Protein AF-0000000085181419 (afdb_homodimer)

Nearest PDB structures (foldseek):
  1t3i-assembly1_B  TM=8.634E-01  e=1.320E-25  Synechocystis sp.
  3cai-assembly1_B  TM=8.860E-01  e=4.233E-24  Mycobacterium tuberculosis H37Rv
  1ecx-assembly1_B  TM=8.761E-01  e=6.101E-22  Thermotoga maritima
  1ecx-assembly1_A  TM=8.698E-01  e=3.261E-21  Thermotoga maritima
  2bkw-assembly1_A-2  TM=7.374E-01  e=8.857E-13  Saccharomyces cerevisiae S288C

Sequence (838 aa):
MIADKPGLMEEVRARFAHVEACPFEGPRIFFENAGGALRLKSVIETSATYAGYPDNQGRDNPAAAALMAAIAKGKADMALFFNAAGGRVFVGESGTEVLFRLVRTAALGAETGGVMLGSTLEHPASASAMARWAAVTGRPHIRVAHDDATGTVGLAAYRPHLTADLRVATIVHTSPVTGMSVDVAGIAAAIREVAPDCFIIVDGIQHASHGAVDTGAVLADGYAVSPYKVFARHGYGVGWASDRLTALVKEQIVGGPADAWELGTRDAGSYATFSDVVAYLDWLGGHFTTSGERRSRIEAAGKAIAGHEARLMTAMIHGTGNLAGLVALPGVTLIGGDAVEGREGVVSLRLANMASGDLVRFLAERGIRVHIRRNDHYCGNILGPLGYEDCIRVSVSHYNTEAEVAAFLTAMREATGAPMIADKPGLMEEVRARFAHVEACPFEGPRIFFENAGGALRLKSVIETSATYAGYPDNQGRDNPAAAALMAAIAKGKADMALFFNAAGGRVFVGESGTEVLFRLVRTAALGAETGGVMLGSTLEHPASASAMARWAAVTGRPHIRVAHDDATGTVGLAAYRPHLTADLRVATIVHTSPVTGMSVDVAGIAAAIREVAPDCFIIVDGIQHASHGAVDTGAVLADGYAVSPYKVFARHGYGVGWASDRLTALVKEQIVGGPADAWELGTRDAGSYATFSDVVAYLDWLGGHFTTSGERRSRIEAAGKAIAGHEARLMTAMIHGTGNLAGLVALPGVTLIGGDAVEGREGVVSLRLANMASGDLVRFLAERGIRVHIRRNDHYCGNILGPLGYEDCIRVSVSHYNTEAEVAAFLTAMREATGAP

Radius of gyration: 27.85 Å; Cα contacts (8 Å, |Δi|>4): 1918; chains: 2; bounding box: 58×74×73 Å

Solvent-accessible surface area (backbone atoms only — not comparable to full-atom values): 41249 Å² total; per-residue (Å²): 90,51,82,73,40,88,64,43,50,60,56,54,41,69,43,36,40,62,61,61,33,41,98,66,76,40,68,35,47,78,21,42,29,80,77,18,16,57,11,32,46,63,24,21,54,44,38,25,57,43,29,48,56,36,70,47,68,87,46,97,46,64,54,13,47,51,42,42,50,35,35,52,49,14,49,52,38,49,30,49,54,34,47,47,94,60,48,44,69,42,62,42,40,11,30,32,39,35,38,32,53,52,45,45,33,44,55,74,52,36,71,86,67,50,32,32,40,39,39,46,62,38,50,35,48,56,47,22,31,48,52,52,41,20,59,76,69,70,26,55,70,47,60,36,68,47,39,69,68,59,31,33,53,54,57,79,61,45,54,88,73,64,44,64,47,39,32,37,33,48,44,46,33,24,32,82,63,33,8,21,41,33,62,48,37,62,42,37,52,56,44,42,74,49,14,69,80,35,39,33,35,33,44,30,42,61,37,53,58,44,28,63,50,45,44,64,73,34,62,45,31,25,40,22,29,28,35,24,39,45,31,24,38,64,47,32,9,40,31,39,32,25,57,74,60,39,70,37,74,59,81,42,54,58,80,47,70,76,71,47,74,53,55,58,79,79,34,43,36,64,26,43,25,49,34,44,40,48,51,49,33,32,55,54,1,52,78,68,43,87,64,88,46,58,60,59,13,32,44,34,23,14,51,35,34,34,52,40,29,43,51,45,46,40,31,47,42,67,21,50,93,94,41,66,8,48,73,71,39,70,55,44,43,58,46,23,45,83,67,52,80,59,34,57,33,34,47,18,34,43,46,72,91,43,58,51,72,56,49,46,49,56,36,42,75,71,30,34,42,56,40,76,46,49,50,42,54,76,38,24,70,63,29,45,85,70,71,35,66,56,29,32,36,41,12,54,52,71,75,60,52,66,68,58,44,49,53,50,43,51,52,50,38,59,73,57,64,55,132,91,51,81,74,40,87,63,42,50,60,55,54,41,69,44,36,39,62,61,62,32,42,98,69,76,38,68,36,46,75,21,42,28,81,78,18,17,56,11,30,46,62,26,22,53,44,38,25,57,44,31,48,56,35,70,46,69,89,46,97,46,62,54,14,48,52,42,44,50,36,34,53,49,15,49,53,38,49,30,50,54,35,45,48,94,60,50,43,69,41,61,41,40,13,30,33,39,35,38,33,53,52,46,45,34,44,56,73,53,36,72,85,67,48,33,32,41,39,39,47,62,38,51,36,48,56,46,22,32,48,52,52,40,22,59,76,68,70,27,56,70,48,59,36,69,47,38,70,68,59,30,34,53,55,56,78,61,44,54,88,73,64,43,64,48,40,32,36,33,46,45,47,35,24,31,82,64,32,9,20,40,34,62,46,38,63,42,38,52,57,43,42,73,50,13,70,79,35,39,32,35,34,43,29,41,61,36,53,58,44,28,62,48,47,44,66,72,33,61,46,31,25,39,22,29,28,34,26,40,45,31,24,37,65,46,32,9,39,32,38,31,25,57,74,60,39,70,37,76,61,81,43,56,59,81,48,68,74,72,48,74,52,54,59,81,77,35,43,37,63,26,43,25,50,33,44,40,47,51,49,33,33,57,55,1,52,76,68,44,86,64,88,46,60,62,57,13,33,44,33,23,15,51,36,34,35,52,40,28,42,51,48,46,41,30,46,44,66,21,51,93,93,41,67,8,47,72,71,38,71,56,46,43,56,46,25,46,84,67,52,81,59,36,58,35,34,46,19,33,43,47,71,91,44,58,52,71,56,49,46,50,56,36,42,76,72,31,35,42,56,39,76,47,49,48,41,55,74,36,23,71,63,29,44,86,71,71,35,65,57,27,30,37,40,12,54,52,70,73,59,51,66,68,57,44,49,53,49,42,51,52,49,37,58,74,55,63,55,130

pLDDT: mean 96.62, std 3.31, range [68.44, 98.94]

InterPro domains:
  IPR000192 Aminotransferase class V domain [PF00266] (29-256)
  IPR000192 Aminotransferase class V domain [PF00266] (324-408)
  IPR015421 Pyridoxal phosphate-dependent transferase, major domain [G3DSA:3.40.640.10] (37-293)
  IPR015422 Pyridoxal phosphate-dependent transferase, small domain [G3DSA:3.90.1150.10] (29-411)
  IPR015424 Pyridoxal phosphate-dependent transferase [SSF53383] (10-415)

Structure (mmCIF, N/CA/C/O backbone):
data_AF-0000000085181419-model_v1
#
loop_
_entity.id
_entity.type
_entity.pdbx_description
1 polymer 'Aminotransferase class V-fold PLP-dependent enzyme'
#
loop_
_atom_site.group_PDB
_atom_site.id
_atom_site.type_symbol
_atom_site.label_atom_id
_atom_site.label_alt_id
_atom_site.label_comp_id
_atom_site.label_asym_id
_atom_site.label_entity_id
_atom_site.label_seq_id
_atom_site.pdbx_PDB_ins_code
_atom_site.Cartn_x
_atom_site.Cartn_y
_atom_site.Cartn_z
_atom_site.occupancy
_atom_site.B_iso_or_equiv
_atom_site.auth_seq_id
_atom_site.auth_comp_id
_atom_site.auth_asym_id
_atom_site.auth_atom_id
_atom_site.pdbx_PDB_model_num
ATOM 1 N N . MET A 1 1 ? -16.578 32.594 2.51 1 87.19 1 MET A N 1
ATOM 2 C CA . MET A 1 1 ? -16.141 31.469 3.328 1 87.19 1 MET A CA 1
ATOM 3 C C . MET A 1 1 ? -17.219 30.406 3.412 1 87.19 1 MET A C 1
ATOM 5 O O . MET A 1 1 ? -18.406 30.703 3.238 1 87.19 1 MET A O 1
ATOM 9 N N . ILE A 1 2 ? -16.797 29.219 3.664 1 94.06 2 ILE A N 1
ATOM 10 C CA . ILE A 1 2 ? -17.688 28.078 3.641 1 94.06 2 ILE A CA 1
ATOM 11 C C . ILE A 1 2 ? -18.859 28.312 4.586 1 94.06 2 ILE A C 1
ATOM 13 O O . ILE A 1 2 ? -20.031 28.141 4.203 1 94.06 2 ILE A O 1
ATOM 17 N N . ALA A 1 3 ? -18.578 28.859 5.715 1 90.62 3 ALA A N 1
ATOM 18 C CA . ALA A 1 3 ? -19.609 29.062 6.734 1 90.62 3 ALA A CA 1
ATOM 19 C C . ALA A 1 3 ? -20.484 30.25 6.402 1 90.62 3 ALA A C 1
ATOM 21 O O . ALA A 1 3 ? -21.578 30.422 6.973 1 90.62 3 ALA A O 1
ATOM 22 N N . ASP A 1 4 ? -20.109 31.141 5.523 1 92.19 4 ASP A N 1
ATOM 23 C CA . ASP A 1 4 ? -20.859 32.344 5.199 1 92.19 4 ASP A CA 1
ATOM 24 C C . ASP A 1 4 ? -21.891 32.094 4.102 1 92.19 4 ASP A C 1
ATOM 26 O O . ASP A 1 4 ? -22.781 32.906 3.875 1 92.1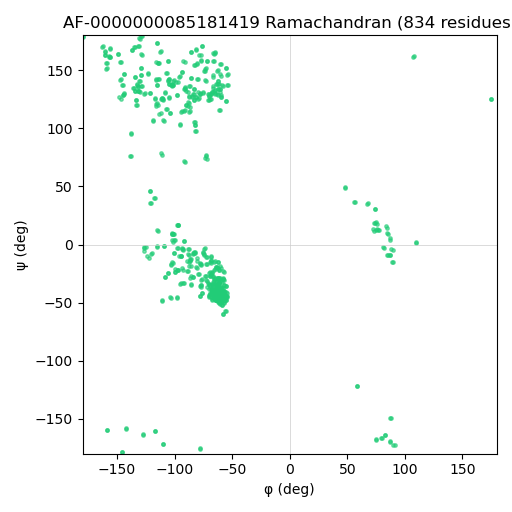9 4 ASP A O 1
ATOM 30 N N . LYS A 1 5 ? -21.703 31.016 3.387 1 94.38 5 LYS A N 1
ATOM 31 C CA . LYS A 1 5 ? -22.672 30.625 2.357 1 94.38 5 LYS A CA 1
ATOM 32 C C . LYS A 1 5 ? -23.797 29.781 2.943 1 94.38 5 LYS A C 1
ATOM 34 O O . LYS A 1 5 ? -23.547 28.703 3.469 1 94.38 5 LYS A O 1
ATOM 39 N N . PRO A 1 6 ? -25.031 30.359 2.818 1 94.62 6 PRO A N 1
ATOM 40 C CA . PRO A 1 6 ? -26.141 29.641 3.441 1 94.62 6 PRO A CA 1
ATOM 41 C C . PRO A 1 6 ? -26.266 28.203 2.951 1 94.62 6 PRO A C 1
ATOM 43 O O . PRO A 1 6 ? -26.344 27.953 1.744 1 94.62 6 PRO A O 1
ATOM 46 N N . GLY A 1 7 ? -26.234 27.266 3.873 1 97 7 GLY A N 1
ATOM 47 C CA . GLY A 1 7 ? -26.516 25.875 3.58 1 97 7 GLY A CA 1
ATOM 48 C C . GLY A 1 7 ? -25.266 25.094 3.178 1 97 7 GLY A C 1
ATOM 49 O O . GLY A 1 7 ? -25.297 23.859 3.16 1 97 7 GLY A O 1
ATOM 50 N N . LEU A 1 8 ? -24.219 25.797 2.857 1 98.12 8 LEU A N 1
ATOM 51 C CA . LEU A 1 8 ? -23.062 25.125 2.297 1 98.12 8 LEU A CA 1
ATOM 52 C C . LEU A 1 8 ? -22.391 24.234 3.34 1 98.12 8 LEU A C 1
ATOM 54 O O . LEU A 1 8 ? -21.922 23.141 3.02 1 98.12 8 LEU A O 1
ATOM 58 N N . MET A 1 9 ? -22.344 24.719 4.578 1 98.12 9 MET A N 1
ATOM 59 C CA . MET A 1 9 ? -21.734 23.906 5.625 1 98.12 9 MET A CA 1
ATOM 60 C C . MET A 1 9 ? -22.484 22.578 5.781 1 98.12 9 MET A C 1
ATOM 62 O O . MET A 1 9 ? -21.859 21.531 5.922 1 98.12 9 MET A O 1
ATOM 66 N N . GLU A 1 10 ? -23.766 22.609 5.75 1 97.75 10 GLU A N 1
ATOM 67 C CA . GLU A 1 10 ? -24.578 21.391 5.832 1 97.75 10 GLU A CA 1
ATOM 68 C C . GLU A 1 10 ? -24.297 20.469 4.656 1 97.75 10 GLU A C 1
ATOM 70 O O . GLU A 1 10 ? -24.219 19.25 4.828 1 97.75 10 GLU A O 1
ATOM 75 N N . GLU A 1 11 ? -24.203 21.031 3.516 1 98.44 11 GLU A N 1
ATOM 76 C CA . GLU A 1 11 ? -23.906 20.234 2.322 1 98.44 11 GLU A CA 1
ATOM 77 C C . GLU A 1 11 ? -22.516 19.594 2.418 1 98.44 11 GLU A C 1
ATOM 79 O O . GLU A 1 11 ? -22.344 18.438 2.029 1 98.44 11 GLU A O 1
ATOM 84 N N . VAL A 1 12 ? -21.516 20.375 2.873 1 98.69 12 VAL A N 1
ATOM 85 C CA . VAL A 1 12 ? -20.172 19.859 3.062 1 98.69 12 VAL A CA 1
ATOM 86 C C . VAL A 1 12 ? -20.188 18.688 4.047 1 98.69 12 VAL A C 1
ATOM 88 O O . VAL A 1 12 ? -19.703 17.594 3.74 1 98.69 12 VAL A O 1
ATOM 91 N N . ARG A 1 13 ? -20.781 18.891 5.211 1 98.38 13 ARG A N 1
ATOM 92 C CA . ARG A 1 13 ? -20.812 17.875 6.27 1 98.38 13 ARG A CA 1
ATOM 93 C C . ARG A 1 13 ? -21.547 16.625 5.801 1 98.38 13 ARG A C 1
ATOM 95 O O . ARG A 1 13 ? -21.188 15.508 6.188 1 98.38 13 ARG A O 1
ATOM 102 N N . ALA A 1 14 ? -22.531 16.781 4.945 1 98.38 14 ALA A N 1
ATOM 103 C CA . ALA A 1 14 ? -23.312 15.664 4.445 1 98.38 14 ALA A CA 1
ATOM 104 C C . ALA A 1 14 ? -22.484 14.766 3.533 1 98.38 14 ALA A C 1
ATOM 106 O O . ALA A 1 14 ? -22.891 13.633 3.242 1 98.38 14 ALA A O 1
ATOM 107 N N . ARG A 1 15 ? -21.375 15.227 3.072 1 98.31 15 ARG A N 1
ATOM 108 C CA . ARG A 1 15 ? -20.531 14.453 2.158 1 98.31 15 ARG A CA 1
ATOM 109 C C . ARG A 1 15 ? -19.578 13.555 2.926 1 98.31 15 ARG A C 1
ATOM 111 O O . ARG A 1 15 ? -18.969 12.648 2.35 1 98.31 15 ARG A O 1
ATOM 118 N N . PHE A 1 16 ? -19.406 13.758 4.211 1 98.62 16 PHE A N 1
ATOM 119 C CA . PHE A 1 16 ? -18.438 13.023 5.012 1 98.62 16 PHE A CA 1
ATOM 120 C C . PHE A 1 16 ? -19.125 12.016 5.922 1 98.62 16 PHE A C 1
ATOM 122 O O . PHE A 1 16 ? -20.25 12.25 6.363 1 98.62 16 PHE A O 1
ATOM 129 N N . ALA A 1 17 ? -18.438 10.906 6.152 1 97.75 17 ALA A N 1
ATOM 130 C CA . ALA A 1 17 ? -18.922 9.898 7.086 1 97.75 17 ALA A CA 1
ATOM 131 C C . ALA A 1 17 ? -18.5 10.227 8.516 1 97.75 17 ALA A C 1
ATOM 133 O O . ALA A 1 17 ? -17.422 10.781 8.75 1 97.75 17 ALA A O 1
ATOM 134 N N . HIS A 1 18 ? -19.328 9.953 9.461 1 96.44 18 HIS A N 1
ATOM 135 C CA . HIS A 1 18 ? -19.062 9.938 10.898 1 96.44 18 HIS A CA 1
ATOM 136 C C . HIS A 1 18 ? -18.766 11.336 11.422 1 96.44 18 HIS A C 1
ATOM 138 O O . HIS A 1 18 ? -17.906 11.516 12.281 1 96.44 18 HIS A O 1
ATOM 144 N N . VAL A 1 19 ? -19.438 12.336 10.852 1 96.81 19 VAL A N 1
ATOM 145 C CA . VAL A 1 19 ? -19.203 13.711 11.266 1 96.81 19 VAL A CA 1
ATOM 146 C C . VAL A 1 19 ? -19.719 13.922 12.688 1 96.81 19 VAL A C 1
ATOM 148 O O . VAL A 1 19 ? -18.984 14.414 13.547 1 96.81 19 VAL A O 1
ATOM 151 N N . GLU A 1 20 ? -20.953 13.422 12.984 1 94 20 GLU A N 1
ATOM 152 C CA . GLU A 1 20 ? -21.625 13.742 14.242 1 94 20 GLU A CA 1
ATOM 153 C C . GLU A 1 20 ? -21.438 12.625 15.266 1 94 20 GLU A C 1
ATOM 155 O O . GLU A 1 20 ? -21.656 12.836 16.453 1 94 20 GLU A O 1
ATOM 160 N N . ALA A 1 21 ? -21.141 11.438 14.688 1 94.62 21 ALA A N 1
ATOM 161 C CA . ALA A 1 21 ? -21.047 10.297 15.602 1 94.62 21 ALA A CA 1
ATOM 162 C C . ALA A 1 21 ? -19.984 9.305 15.125 1 94.62 21 ALA A C 1
ATOM 164 O O . ALA A 1 21 ? -19.844 9.078 13.922 1 94.62 21 ALA A O 1
ATOM 165 N N . CYS A 1 22 ? -19.297 8.758 16.078 1 92.69 22 CYS A N 1
ATOM 166 C CA . CYS A 1 22 ? -18.344 7.664 15.906 1 92.69 22 CYS A CA 1
ATOM 167 C C . CYS A 1 22 ? -19.047 6.316 16 1 92.69 22 CYS A C 1
ATOM 169 O O . CYS A 1 22 ? -19.891 6.113 16.875 1 92.69 22 CYS A O 1
ATOM 171 N N . PRO A 1 23 ? -18.719 5.426 15.133 1 91.94 23 PRO A N 1
ATOM 172 C CA . PRO A 1 23 ? -19.359 4.113 15.219 1 91.94 23 PRO A CA 1
ATOM 173 C C . PRO A 1 23 ? -19.047 3.379 16.516 1 91.94 23 PRO A C 1
ATOM 175 O O . PRO A 1 23 ? -19.766 2.463 16.906 1 91.94 23 PRO A O 1
ATOM 178 N N . PHE A 1 24 ? -18.078 3.811 17.234 1 92 24 PHE A N 1
ATOM 179 C CA . PHE A 1 24 ? -17.625 3.078 18.406 1 92 24 PHE A CA 1
ATOM 180 C C . PHE A 1 24 ? -18.031 3.805 19.688 1 92 24 PHE A C 1
ATOM 182 O O . PHE A 1 24 ? -18.172 3.186 20.75 1 92 24 PHE A O 1
ATOM 189 N N . GLU A 1 25 ? -18.172 5.121 19.609 1 90.69 25 GLU A N 1
ATOM 190 C CA . GLU A 1 25 ? -18.328 5.887 20.844 1 90.69 25 GLU A CA 1
ATOM 191 C C . GLU A 1 25 ? -19.609 6.711 20.828 1 90.69 25 GLU A C 1
ATOM 193 O O . GLU A 1 25 ? -20.031 7.234 21.875 1 90.69 25 GLU A O 1
ATOM 198 N N . GLY A 1 26 ? -20.281 6.801 19.688 1 93.56 26 GLY A N 1
ATOM 199 C CA . GLY A 1 26 ? -21.484 7.617 19.609 1 93.56 26 GLY A CA 1
ATOM 200 C C . GLY A 1 26 ? -21.188 9.07 19.266 1 93.56 26 GLY A C 1
ATOM 201 O O . GLY A 1 26 ? -20.234 9.367 18.562 1 93.56 26 GLY A O 1
ATOM 202 N N . PRO A 1 27 ? -22.031 10.008 19.766 1 95.44 27 PRO A N 1
ATOM 203 C CA . PRO A 1 27 ? -21.875 11.422 19.422 1 95.44 27 PRO A CA 1
ATOM 204 C C . PRO A 1 27 ? -20.531 12 19.891 1 95.44 27 PRO A C 1
ATOM 206 O O . PRO A 1 27 ? -20.094 11.719 21.016 1 95.44 27 PRO A O 1
ATOM 209 N N . ARG A 1 28 ? -19.859 12.75 18.969 1 95 28 ARG A N 1
ATOM 210 C CA . ARG A 1 28 ? -18.594 13.391 19.344 1 95 28 ARG A CA 1
ATOM 211 C C . ARG A 1 28 ? -18.266 14.547 18.406 1 95 28 ARG A C 1
ATOM 213 O O . ARG A 1 28 ? -18.781 14.609 17.281 1 95 28 ARG A O 1
ATOM 220 N N . ILE A 1 29 ? -17.531 15.562 18.938 1 97.62 29 ILE A N 1
ATOM 221 C CA . ILE A 1 29 ? -16.844 16.562 18.141 1 97.62 29 ILE A CA 1
ATOM 222 C C . ILE A 1 29 ? -15.445 16.047 17.766 1 97.62 29 ILE A C 1
ATOM 224 O O . ILE A 1 29 ? -14.648 15.711 18.641 1 97.62 29 ILE A O 1
ATOM 228 N N . PHE A 1 30 ? -15.164 15.961 16.469 1 97.25 30 PHE A N 1
ATOM 229 C CA . PHE A 1 30 ? -13.938 15.336 15.977 1 97.25 30 PHE A CA 1
ATOM 230 C C . PHE A 1 30 ? -12.859 16.391 15.734 1 97.25 30 PHE A C 1
ATOM 232 O O . PHE A 1 30 ? -12.867 17.062 14.711 1 97.25 30 PHE A O 1
ATOM 239 N N . PHE A 1 31 ? -11.867 16.5 16.641 1 97.88 31 PHE A N 1
ATOM 240 C CA . PHE A 1 31 ? -10.75 17.438 16.5 1 97.88 31 PHE A CA 1
ATOM 241 C C . PHE A 1 31 ? -9.422 16.672 16.422 1 97.88 31 PHE A C 1
ATOM 243 O O . PHE A 1 31 ? -8.43 17.094 17.031 1 97.88 31 PHE A O 1
ATOM 250 N N . GLU A 1 32 ? -9.406 15.562 15.727 1 96.31 32 GLU A N 1
ATOM 251 C CA . GLU A 1 32 ? -8.203 14.766 15.508 1 96.31 32 GLU A CA 1
ATOM 252 C C . GLU A 1 32 ? -7.898 14.617 14.023 1 96.31 32 GLU A C 1
ATOM 254 O O . GLU A 1 32 ? -7.441 13.57 13.578 1 96.31 32 GLU A O 1
ATOM 259 N N . ASN A 1 33 ? -8.148 15.609 13.258 1 97 33 ASN A N 1
ATOM 260 C CA . ASN A 1 33 ? -8.055 15.57 11.805 1 97 33 ASN A CA 1
ATOM 261 C C . ASN A 1 33 ? -6.605 15.453 11.336 1 97 33 ASN A C 1
ATOM 263 O O . ASN A 1 33 ? -6.336 14.906 10.266 1 97 33 ASN A O 1
ATOM 267 N N . ALA A 1 34 ? -5.617 15.938 12.141 1 95.94 34 ALA A N 1
ATOM 268 C CA . ALA A 1 34 ? -4.207 15.859 11.773 1 95.94 34 ALA A CA 1
ATOM 269 C C . ALA A 1 34 ? -3.719 14.406 11.773 1 95.94 34 ALA A C 1
ATOM 271 O O . ALA A 1 34 ? -2.727 14.078 11.117 1 95.94 34 ALA A O 1
ATOM 272 N N . GLY A 1 35 ? -4.383 13.547 12.531 1 94.25 35 GLY A N 1
ATOM 273 C CA . GLY A 1 35 ? -4.062 12.133 12.547 1 94.25 35 GLY A CA 1
ATOM 274 C C . GLY A 1 35 ? -4.727 11.359 11.422 1 94.25 35 GLY A C 1
ATOM 275 O O . GLY A 1 35 ? -4.234 10.305 11.008 1 94.25 35 GLY A O 1
ATOM 276 N N . GLY A 1 36 ? -5.828 11.828 10.984 1 95.25 36 GLY A N 1
ATOM 277 C CA . GLY A 1 36 ? -6.645 11.281 9.914 1 95.25 36 GLY A CA 1
ATOM 278 C C . GLY A 1 36 ? -7.961 12.008 9.734 1 95.25 36 GLY A C 1
ATOM 279 O O . GLY A 1 36 ? -8.766 12.086 10.664 1 95.25 36 GLY A O 1
ATOM 280 N N . ALA A 1 37 ? -8.211 12.453 8.578 1 97.31 37 ALA A N 1
ATOM 281 C CA . ALA A 1 37 ? -9.422 13.211 8.305 1 97.31 37 ALA A CA 1
ATOM 282 C C . ALA A 1 37 ? -10.633 12.289 8.195 1 97.31 37 ALA A C 1
ATOM 284 O O . ALA A 1 37 ? -10.484 11.078 8.016 1 97.31 37 ALA A O 1
ATOM 285 N N . LEU A 1 38 ? -11.836 12.875 8.406 1 98.12 38 LEU A N 1
ATOM 286 C CA . LEU A 1 38 ? -13.047 12.133 8.086 1 98.12 38 LEU A CA 1
ATOM 287 C C . LEU A 1 38 ? -13.086 11.758 6.605 1 98.12 38 LEU A C 1
ATOM 289 O O . LEU A 1 38 ? -12.438 12.414 5.777 1 98.12 38 LEU A O 1
ATOM 293 N N . ARG A 1 39 ? -13.828 10.703 6.324 1 98.38 39 ARG A N 1
ATOM 294 C CA . ARG A 1 39 ? -13.812 10.141 4.973 1 98.38 39 ARG A CA 1
ATOM 295 C C . ARG A 1 39 ? -15.047 10.578 4.184 1 98.38 39 ARG A C 1
ATOM 297 O O . ARG A 1 39 ? -16.141 10.641 4.73 1 98.38 39 ARG A O 1
ATOM 304 N N . LEU A 1 40 ? -14.82 10.867 2.9 1 98.81 40 LEU A N 1
ATOM 305 C CA . LEU A 1 40 ? -15.953 11.078 2.012 1 98.81 40 LEU A CA 1
ATOM 306 C C . LEU A 1 40 ? -16.797 9.812 1.898 1 98.81 40 LEU A C 1
ATOM 308 O O . LEU A 1 40 ? -16.266 8.711 1.767 1 98.81 40 LEU A O 1
ATOM 312 N N . LYS A 1 41 ? -18.109 9.961 1.924 1 98.69 41 LYS A N 1
ATOM 313 C CA . LYS A 1 41 ? -19.016 8.828 1.745 1 98.69 41 LYS A CA 1
ATOM 314 C C . LYS A 1 41 ? -18.797 8.156 0.392 1 98.69 41 LYS A C 1
ATOM 316 O O . LYS A 1 41 ? -18.875 6.934 0.282 1 98.69 41 LYS A O 1
ATOM 321 N N . SER A 1 42 ? -18.5 8.922 -0.627 1 98.81 42 SER A N 1
ATOM 322 C CA . SER A 1 42 ? -18.234 8.383 -1.955 1 98.81 42 SER A CA 1
ATOM 323 C C . SER A 1 42 ? -17.016 7.457 -1.94 1 98.81 42 SER A C 1
ATOM 325 O O . SER A 1 42 ? -17 6.438 -2.633 1 98.81 42 SER A O 1
ATOM 327 N N . VAL A 1 43 ? -15.992 7.777 -1.188 1 98.69 43 VAL A N 1
ATOM 328 C CA . VAL A 1 43 ? -14.781 6.969 -1.076 1 98.69 43 VAL A CA 1
ATOM 329 C C . VAL A 1 43 ? -15.133 5.59 -0.523 1 98.69 43 VAL A C 1
ATOM 331 O O . VAL A 1 43 ? -14.594 4.574 -0.979 1 98.69 43 VAL A O 1
ATOM 334 N N . ILE A 1 44 ? -16 5.527 0.487 1 98.5 44 ILE A N 1
ATOM 335 C CA . ILE A 1 44 ? -16.422 4.273 1.103 1 98.5 44 ILE A CA 1
ATOM 336 C C . ILE A 1 44 ? -17.125 3.396 0.065 1 98.5 44 ILE A C 1
ATOM 338 O O . ILE A 1 44 ? -16.797 2.217 -0.082 1 98.5 44 ILE A O 1
ATOM 342 N N . GLU A 1 45 ? -18.016 4 -0.698 1 98.31 45 GLU A N 1
ATOM 343 C CA . GLU A 1 45 ? -18.75 3.283 -1.734 1 98.31 45 GLU A CA 1
ATOM 344 C C . GLU A 1 45 ? -17.812 2.785 -2.83 1 98.31 45 GLU A C 1
ATOM 346 O O . GLU A 1 45 ? -17.906 1.631 -3.254 1 98.31 45 GLU A O 1
ATOM 351 N N . THR A 1 46 ? -16.969 3.656 -3.293 1 98.56 46 THR A N 1
ATOM 352 C CA . THR A 1 46 ? -16 3.322 -4.332 1 98.56 46 THR A CA 1
ATOM 353 C C . THR A 1 46 ? -15.078 2.205 -3.867 1 98.56 46 THR A C 1
ATOM 355 O O . THR A 1 46 ? -14.742 1.306 -4.641 1 98.56 46 THR A O 1
ATOM 358 N N . SER A 1 47 ? -14.625 2.254 -2.602 1 98.12 47 SER A N 1
ATOM 359 C CA . SER A 1 47 ? -13.758 1.228 -2.041 1 98.12 47 SER A CA 1
ATOM 360 C C . SER A 1 47 ? -14.406 -0.148 -2.104 1 98.12 47 SER A C 1
ATOM 362 O O . SER A 1 47 ? -13.766 -1.129 -2.486 1 98.12 47 SER A O 1
ATOM 364 N N . ALA A 1 48 ? -15.664 -0.232 -1.734 1 97.44 48 ALA A N 1
ATOM 365 C CA . ALA A 1 48 ? -16.391 -1.498 -1.775 1 97.44 48 ALA A CA 1
ATOM 366 C C . ALA A 1 48 ? -16.484 -2.031 -3.203 1 97.44 48 ALA A C 1
ATOM 368 O O . ALA A 1 48 ? -16.281 -3.223 -3.443 1 97.44 48 ALA A O 1
ATOM 369 N N . THR A 1 49 ? -16.781 -1.141 -4.086 1 97.44 49 THR A N 1
ATOM 370 C CA . THR A 1 49 ? -16.969 -1.516 -5.484 1 97.44 49 THR A CA 1
ATOM 371 C C . THR A 1 49 ? -15.703 -2.141 -6.051 1 97.44 49 THR A C 1
ATOM 373 O O . THR A 1 49 ? -15.734 -3.236 -6.613 1 97.44 49 THR A O 1
ATOM 376 N N . TYR A 1 50 ? -14.617 -1.561 -5.871 1 97.19 50 TYR A N 1
ATOM 377 C CA . TYR A 1 50 ? -13.375 -1.999 -6.5 1 97.19 50 TYR A CA 1
ATOM 378 C C . TYR A 1 50 ? -12.758 -3.162 -5.734 1 97.19 50 TYR A C 1
ATOM 380 O O . TYR A 1 50 ? -11.914 -3.887 -6.266 1 97.19 50 TYR A O 1
ATOM 388 N N . ALA A 1 51 ? -13.125 -3.377 -4.461 1 96.94 51 ALA A N 1
ATOM 389 C CA . ALA A 1 51 ? -12.672 -4.547 -3.713 1 96.94 51 ALA A CA 1
ATOM 390 C C . ALA A 1 51 ? -13.203 -5.836 -4.336 1 96.94 51 ALA A C 1
ATOM 392 O O . ALA A 1 51 ? -12.625 -6.906 -4.152 1 96.94 51 ALA A O 1
ATOM 393 N N . GLY A 1 52 ? -14.219 -5.758 -5.129 1 95.75 52 GLY A N 1
ATOM 394 C CA . GLY A 1 52 ? -14.883 -6.938 -5.648 1 95.75 52 GLY A CA 1
ATOM 395 C C . GLY A 1 52 ? -14.367 -7.359 -7.012 1 95.75 52 GLY A C 1
ATOM 396 O O . GLY A 1 52 ? -14.664 -8.461 -7.48 1 95.75 52 GLY A O 1
ATOM 397 N N . TYR A 1 53 ? -13.547 -6.531 -7.66 1 94.06 53 TYR A N 1
ATOM 398 C CA . TYR A 1 53 ? -13.125 -6.824 -9.023 1 94.06 53 TYR A CA 1
ATOM 399 C C . TYR A 1 53 ? -11.844 -7.652 -9.031 1 94.06 53 TYR A C 1
ATOM 401 O O . TYR A 1 53 ? -10.812 -7.215 -8.531 1 94.06 53 TYR A O 1
ATOM 409 N N . PRO A 1 54 ? -11.906 -8.805 -9.602 1 89.94 54 PRO A N 1
ATOM 410 C CA . PRO A 1 54 ? -10.703 -9.641 -9.656 1 89.94 54 PRO A CA 1
ATOM 411 C C . PRO A 1 54 ? -9.812 -9.328 -10.852 1 89.94 54 PRO A C 1
ATOM 413 O O . PRO A 1 54 ? -8.656 -9.758 -10.898 1 89.94 54 PRO A O 1
ATOM 416 N N . ASP A 1 55 ? -10.211 -8.57 -11.867 1 86.81 55 ASP A N 1
ATOM 417 C CA . ASP A 1 55 ? -9.547 -8.336 -13.148 1 86.81 55 ASP A CA 1
ATOM 418 C C . ASP A 1 55 ? -8.336 -7.418 -12.977 1 86.81 55 ASP A C 1
ATOM 420 O O . ASP A 1 55 ? -8.273 -6.637 -12.031 1 86.81 55 ASP A O 1
ATOM 424 N N . ASN A 1 56 ? -7.375 -7.668 -13.844 1 86.56 56 ASN A N 1
ATOM 425 C CA . ASN A 1 56 ? -6.156 -6.867 -13.844 1 86.56 56 ASN A CA 1
ATOM 426 C C . ASN A 1 56 ? -6.035 -6.027 -15.109 1 86.56 56 ASN A C 1
ATOM 428 O O . ASN A 1 56 ? -6.68 -6.32 -16.125 1 86.56 56 ASN A O 1
ATOM 432 N N . GLN A 1 57 ? -5.203 -5.16 -15.047 1 82.44 57 GLN A N 1
ATOM 433 C CA . GLN A 1 57 ? -4.965 -4.258 -16.172 1 82.44 57 GLN A CA 1
ATOM 434 C C . GLN A 1 57 ? -4.23 -4.969 -17.297 1 82.44 57 GLN A C 1
ATOM 436 O O . GLN A 1 57 ? -3.508 -5.938 -17.062 1 82.44 57 GLN A O 1
ATOM 441 N N . GLY A 1 58 ? -4.516 -4.473 -18.422 1 78.44 58 GLY A N 1
ATOM 442 C CA . GLY A 1 58 ? -3.742 -4.922 -19.578 1 78.44 58 GLY A CA 1
ATOM 443 C C . GLY A 1 58 ? -4.312 -6.168 -20.234 1 78.44 58 GLY A C 1
ATOM 444 O O . GLY A 1 58 ? -3.684 -6.754 -21.109 1 78.44 58 GLY A O 1
ATOM 445 N N . ARG A 1 59 ? -5.438 -6.582 -19.719 1 86.12 59 ARG A N 1
ATOM 446 C CA . ARG A 1 59 ? -6.082 -7.742 -20.328 1 86.12 59 ARG A CA 1
ATOM 447 C C . ARG A 1 59 ? -7.059 -7.312 -21.422 1 86.12 59 ARG A C 1
ATOM 449 O O . ARG A 1 59 ? -7.438 -6.141 -21.5 1 86.12 59 ARG A O 1
ATOM 456 N N . ASP A 1 60 ? -7.285 -8.227 -22.281 1 84.5 60 ASP A N 1
ATOM 457 C CA . ASP A 1 60 ? -8.188 -7.934 -23.391 1 84.5 60 ASP A CA 1
ATOM 458 C C . ASP A 1 60 ? -9.625 -8.312 -23.047 1 84.5 60 ASP A C 1
ATOM 460 O O . ASP A 1 60 ? -10.188 -9.234 -23.625 1 84.5 60 ASP A O 1
ATOM 464 N N . ASN A 1 61 ? -10.25 -7.605 -22.203 1 90.44 61 ASN A N 1
ATOM 465 C CA . ASN A 1 61 ? -11.648 -7.777 -21.828 1 90.44 61 ASN A CA 1
ATOM 466 C C . ASN A 1 61 ? -12.234 -6.488 -21.25 1 90.44 61 ASN A C 1
ATOM 468 O O . ASN A 1 61 ? -11.492 -5.582 -20.859 1 90.44 61 ASN A O 1
ATOM 472 N N . PRO A 1 62 ? -13.539 -6.379 -21.219 1 91.69 62 PRO A N 1
ATOM 473 C CA . PRO A 1 62 ? -14.195 -5.137 -20.797 1 91.69 62 PRO A CA 1
ATOM 474 C C . PRO A 1 62 ? -13.867 -4.762 -19.344 1 91.69 62 PRO A C 1
ATOM 476 O O . PRO A 1 62 ? -13.758 -3.576 -19.031 1 91.69 62 PRO A O 1
ATOM 479 N N . ALA A 1 63 ? -13.789 -5.734 -18.516 1 93.38 63 ALA A N 1
ATOM 480 C CA . ALA A 1 63 ? -13.469 -5.449 -17.125 1 93.38 63 ALA A CA 1
ATOM 481 C C . ALA A 1 63 ? -12.094 -4.801 -17 1 93.38 63 ALA A C 1
ATOM 483 O O . ALA A 1 63 ? -11.938 -3.793 -16.312 1 93.38 63 ALA A O 1
ATOM 484 N N . ALA A 1 64 ? -11.133 -5.402 -17.641 1 94.25 64 ALA A N 1
ATOM 485 C CA . ALA A 1 64 ? -9.789 -4.844 -17.641 1 94.25 64 ALA A CA 1
ATOM 486 C C . ALA A 1 64 ? -9.781 -3.432 -18.219 1 94.25 64 ALA A C 1
ATOM 488 O O . ALA A 1 64 ? -9.094 -2.545 -17.703 1 94.25 64 ALA A O 1
ATOM 489 N N . ALA A 1 65 ? -10.5 -3.23 -19.266 1 95.38 65 ALA A N 1
ATOM 490 C CA . ALA A 1 65 ? -10.586 -1.91 -19.891 1 95.38 65 ALA A CA 1
ATOM 491 C C . ALA A 1 65 ? -11.164 -0.885 -18.922 1 95.38 65 ALA A C 1
ATOM 493 O O . ALA A 1 65 ? -10.688 0.25 -18.844 1 95.38 65 ALA A O 1
ATOM 494 N N . ALA A 1 66 ? -12.195 -1.287 -18.234 1 95.69 66 ALA A N 1
ATOM 495 C CA . ALA A 1 66 ? -12.82 -0.401 -17.266 1 95.69 66 ALA A CA 1
ATOM 496 C C . ALA A 1 66 ? -11.852 -0.043 -16.141 1 95.69 66 ALA A C 1
ATOM 498 O O . ALA A 1 66 ? -11.805 1.104 -15.688 1 95.69 66 ALA A O 1
ATOM 499 N N . LEU A 1 67 ? -11.156 -1.019 -15.688 1 95.88 67 LEU A N 1
ATOM 500 C CA . LEU A 1 67 ? -10.172 -0.787 -14.641 1 95.88 67 LEU A CA 1
ATOM 501 C C . LEU A 1 67 ? -9.07 0.147 -15.125 1 95.88 67 LEU A C 1
ATOM 503 O O . LEU A 1 67 ? -8.641 1.046 -14.391 1 95.88 67 LEU A O 1
ATOM 507 N N . MET A 1 68 ? -8.602 -0.058 -16.312 1 96.38 68 MET A N 1
ATOM 508 C CA . MET A 1 68 ? -7.57 0.803 -16.891 1 96.38 68 MET A CA 1
ATOM 509 C C . MET A 1 68 ? -8.078 2.234 -17.031 1 96.38 68 MET A C 1
ATOM 511 O O . MET A 1 68 ? -7.324 3.188 -16.828 1 96.38 68 MET A O 1
ATOM 515 N N . ALA A 1 69 ? -9.328 2.359 -17.438 1 97.06 69 ALA A N 1
ATOM 516 C CA . ALA A 1 69 ? -9.93 3.688 -17.547 1 97.06 69 ALA A CA 1
ATOM 517 C C . ALA A 1 69 ? -9.969 4.387 -16.188 1 97.06 69 ALA A C 1
ATOM 519 O O . ALA A 1 69 ? -9.711 5.59 -16.109 1 97.06 69 ALA A O 1
ATOM 520 N N . ALA A 1 70 ? -10.305 3.631 -15.195 1 97.12 70 ALA A N 1
ATOM 521 C CA . ALA A 1 70 ? -10.328 4.188 -13.844 1 97.12 70 ALA A CA 1
ATOM 522 C C . ALA A 1 70 ? -8.938 4.633 -13.406 1 97.12 70 ALA A C 1
ATOM 524 O O . ALA A 1 70 ? -8.781 5.684 -12.781 1 97.12 70 ALA A O 1
ATOM 525 N N . ILE A 1 71 ? -7.953 3.865 -13.711 1 97.62 71 ILE A N 1
ATOM 526 C CA . ILE A 1 71 ? -6.574 4.191 -13.375 1 97.62 71 ILE A CA 1
ATOM 527 C C . ILE A 1 71 ? -6.133 5.438 -14.141 1 97.62 71 ILE A C 1
ATOM 529 O O . ILE A 1 71 ? -5.539 6.352 -13.562 1 97.62 71 ILE A O 1
ATOM 533 N N . ALA A 1 72 ? -6.426 5.484 -15.406 1 97.81 72 ALA A N 1
ATOM 534 C CA . ALA A 1 72 ? -6.066 6.641 -16.219 1 97.81 72 ALA A CA 1
ATOM 535 C C . ALA A 1 72 ? -6.707 7.918 -15.688 1 97.81 72 ALA A C 1
ATOM 537 O O . ALA A 1 72 ? -6.055 8.953 -15.578 1 97.81 72 ALA A O 1
ATOM 538 N N . LYS A 1 73 ? -7.965 7.816 -15.383 1 98.56 73 LYS A N 1
ATOM 539 C CA . LYS A 1 73 ? -8.656 8.961 -14.797 1 98.56 73 LYS A CA 1
ATOM 540 C C . LYS A 1 73 ? -8.031 9.359 -13.469 1 98.56 73 LYS A C 1
ATOM 542 O O . LYS A 1 73 ? -7.875 10.547 -13.18 1 98.56 73 LYS A O 1
ATOM 547 N N . GLY A 1 74 ? -7.797 8.328 -12.656 1 98.62 74 GLY A N 1
ATOM 548 C CA . GLY A 1 74 ? -7.156 8.594 -11.375 1 98.62 74 GLY A CA 1
ATOM 549 C C . GLY A 1 74 ? -5.824 9.312 -11.516 1 98.62 74 GLY A C 1
ATOM 550 O O . GLY A 1 74 ? -5.539 10.25 -10.766 1 98.62 74 GLY A O 1
ATOM 551 N N . LYS A 1 75 ? -4.992 8.883 -12.414 1 98.25 75 LYS A N 1
ATOM 552 C CA . LYS A 1 75 ? -3.703 9.531 -12.648 1 98.25 75 LYS A CA 1
ATOM 553 C C . LYS A 1 75 ? -3.889 10.969 -13.125 1 98.25 75 LYS A C 1
ATOM 555 O O . LYS A 1 75 ? -3.162 11.867 -12.695 1 98.25 75 LYS A O 1
ATOM 560 N N . ALA A 1 76 ? -4.824 11.164 -14.023 1 98.56 76 ALA A N 1
ATOM 561 C CA . ALA A 1 76 ? -5.117 12.516 -14.484 1 98.56 76 ALA A CA 1
ATOM 562 C C . ALA A 1 76 ? -5.578 13.406 -13.336 1 98.56 76 ALA A C 1
ATOM 564 O O . ALA A 1 76 ? -5.164 14.562 -13.227 1 98.56 76 ALA A O 1
ATOM 565 N N . ASP A 1 77 ? -6.43 12.883 -12.516 1 98.75 77 ASP A N 1
ATOM 566 C CA . ASP A 1 77 ? -6.945 13.617 -11.367 1 98.75 77 ASP A CA 1
ATOM 567 C C . ASP A 1 77 ? -5.836 13.914 -10.359 1 98.75 77 ASP A 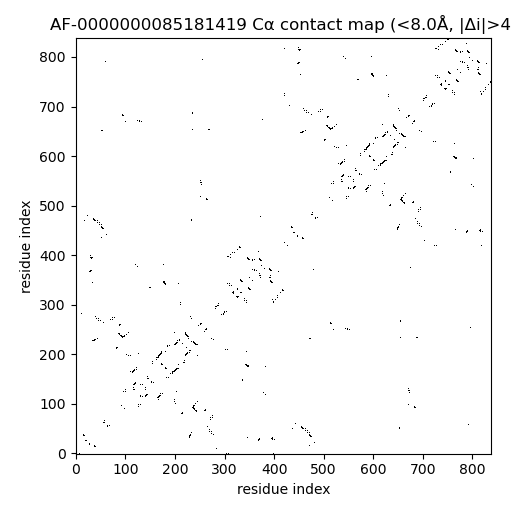C 1
ATOM 569 O O . ASP A 1 77 ? -5.801 15 -9.766 1 98.75 77 ASP A O 1
ATOM 573 N N . MET A 1 78 ? -4.934 12.969 -10.148 1 98.62 78 MET A N 1
ATOM 574 C CA . MET A 1 78 ? -3.785 13.195 -9.273 1 98.62 78 MET A CA 1
ATOM 575 C C . MET A 1 78 ? -2.898 14.305 -9.82 1 98.62 78 MET A C 1
ATOM 577 O O . MET A 1 78 ? -2.453 15.172 -9.07 1 98.62 78 MET A O 1
ATOM 581 N N . ALA A 1 79 ? -2.631 14.219 -11.078 1 98.44 79 ALA A N 1
ATOM 582 C CA . ALA A 1 79 ? -1.823 15.266 -11.695 1 98.44 79 ALA A CA 1
ATOM 583 C C . ALA A 1 79 ? -2.475 16.641 -11.523 1 98.44 79 ALA A C 1
ATOM 585 O O . ALA A 1 79 ? -1.791 17.625 -11.258 1 98.44 79 ALA A O 1
ATOM 586 N N . LEU A 1 80 ? -3.779 16.672 -11.703 1 98.12 80 LEU A N 1
ATOM 587 C CA . LEU A 1 80 ? -4.539 17.891 -11.508 1 98.12 80 LEU A CA 1
ATOM 588 C C . LEU A 1 80 ? -4.43 18.375 -10.062 1 98.12 80 LEU A C 1
ATOM 590 O O . LEU A 1 80 ? -4.238 19.562 -9.812 1 98.12 80 LEU A O 1
ATOM 594 N N . PHE A 1 81 ? -4.586 17.5 -9.109 1 98.56 81 PHE A N 1
ATOM 595 C CA . PHE A 1 81 ? -4.492 17.812 -7.691 1 98.56 81 PHE A CA 1
ATOM 596 C C . PHE A 1 81 ? -3.141 18.422 -7.355 1 98.56 81 PHE A C 1
ATOM 598 O O . PHE A 1 81 ? -3.068 19.406 -6.613 1 98.56 81 PHE A O 1
ATOM 605 N N . PHE A 1 82 ? -2.035 17.875 -7.969 1 98.44 82 PHE A N 1
ATOM 606 C CA . PHE A 1 82 ? -0.668 18.297 -7.695 1 98.44 82 PHE A CA 1
ATOM 607 C C . PHE A 1 82 ? -0.32 19.531 -8.516 1 98.44 82 PHE A C 1
ATOM 609 O O . PHE A 1 82 ? 0.728 20.156 -8.312 1 98.44 82 PHE A O 1
ATOM 616 N N . ASN A 1 83 ? -1.195 19.953 -9.422 1 97.88 83 ASN A N 1
ATOM 617 C CA . ASN A 1 83 ? -0.877 20.953 -10.438 1 97.88 83 ASN A CA 1
ATOM 618 C C . ASN A 1 83 ? 0.436 20.641 -11.148 1 97.88 83 ASN A C 1
ATOM 620 O O . ASN A 1 83 ? 1.316 21.484 -11.242 1 97.88 83 ASN A O 1
ATOM 624 N N . ALA A 1 84 ? 0.583 19.406 -11.586 1 95.12 84 ALA A N 1
ATOM 625 C CA . ALA A 1 84 ? 1.824 18.906 -12.172 1 95.12 84 ALA A CA 1
ATOM 626 C C . ALA A 1 84 ? 1.881 19.188 -13.672 1 95.12 84 ALA A C 1
ATOM 628 O O . ALA A 1 84 ? 1.034 18.719 -14.43 1 95.12 84 ALA A O 1
ATOM 629 N N . ALA A 1 85 ? 2.799 20.031 -14.203 1 89.19 85 ALA A N 1
ATOM 630 C CA . ALA A 1 85 ? 2.967 20.281 -15.633 1 89.19 85 ALA A CA 1
ATOM 631 C C . ALA A 1 85 ? 3.732 19.141 -16.297 1 89.19 85 ALA A C 1
ATOM 633 O O . ALA A 1 85 ? 3.633 18.938 -17.516 1 89.19 85 ALA A O 1
ATOM 634 N N . GLY A 1 86 ? 4.352 18.375 -15.586 1 95.69 86 GLY A N 1
ATOM 635 C CA . GLY A 1 86 ? 5.141 17.219 -16 1 95.69 86 GLY A CA 1
ATOM 636 C C . GLY A 1 86 ? 5.355 16.219 -14.891 1 95.69 86 GLY A C 1
ATOM 637 O O . GLY A 1 86 ? 4.543 16.125 -13.969 1 95.69 86 GLY A O 1
ATOM 638 N N . GLY A 1 87 ? 6.359 15.438 -15.094 1 97.44 87 GLY A N 1
ATOM 639 C CA . GLY A 1 87 ? 6.641 14.43 -14.086 1 97.44 87 GLY A CA 1
ATOM 640 C C . GLY A 1 87 ? 5.668 13.266 -14.109 1 97.44 87 GLY A C 1
ATOM 641 O O . GLY A 1 87 ? 4.957 13.07 -15.094 1 97.44 87 GLY A O 1
ATOM 642 N N . ARG A 1 88 ? 5.75 12.469 -13.031 1 98.19 88 ARG A N 1
ATOM 643 C CA . ARG A 1 88 ? 4.914 11.273 -12.914 1 98.19 88 ARG A CA 1
ATOM 644 C C . ARG A 1 88 ? 4.219 11.227 -11.555 1 98.19 88 ARG A C 1
ATOM 646 O O . ARG A 1 88 ? 4.828 11.547 -10.531 1 98.19 88 ARG A O 1
ATOM 653 N N . VAL A 1 89 ? 2.941 10.961 -11.656 1 98.5 89 VAL A N 1
ATOM 654 C CA . VAL A 1 89 ? 2.213 10.633 -10.43 1 98.5 89 VAL A CA 1
ATOM 655 C C . VAL A 1 89 ? 2.182 9.117 -10.242 1 98.5 89 VAL A C 1
ATOM 657 O O . VAL A 1 89 ? 2.197 8.359 -11.219 1 98.5 89 VAL A O 1
ATOM 660 N N . PHE A 1 90 ? 2.166 8.664 -8.969 1 98.31 90 PHE A N 1
ATOM 661 C CA . PHE A 1 90 ? 2.113 7.23 -8.703 1 98.31 90 PHE A CA 1
ATOM 662 C C . PHE A 1 90 ? 1.524 6.953 -7.328 1 98.31 90 PHE A C 1
ATOM 664 O O . PHE A 1 90 ? 1.417 7.859 -6.5 1 98.31 90 PHE A O 1
ATOM 671 N N . VAL A 1 91 ? 1.081 5.742 -7.137 1 98.31 91 VAL A N 1
ATOM 672 C CA . VAL A 1 91 ? 0.512 5.285 -5.871 1 98.31 91 VAL A CA 1
ATOM 673 C C . VAL A 1 91 ? 1.48 4.324 -5.188 1 98.31 91 VAL A C 1
ATOM 675 O O . VAL A 1 91 ? 2.08 3.467 -5.84 1 98.31 91 VAL A O 1
ATOM 678 N N . GLY A 1 92 ? 1.736 4.562 -3.912 1 97.62 92 GLY A N 1
ATOM 679 C CA . GLY A 1 92 ? 2.504 3.676 -3.051 1 97.62 92 GLY A CA 1
ATOM 680 C C . GLY A 1 92 ? 1.697 3.127 -1.89 1 97.62 92 GLY A C 1
ATOM 681 O O . GLY A 1 92 ? 0.466 3.096 -1.942 1 97.62 92 GLY A O 1
ATOM 682 N N . GLU A 1 93 ? 2.373 2.668 -0.893 1 96.94 93 GLU A N 1
ATOM 683 C CA . GLU A 1 93 ? 1.771 2.002 0.259 1 96.94 93 GLU A CA 1
ATOM 684 C C . GLU A 1 93 ? 1.163 3.014 1.226 1 96.94 93 GLU A C 1
ATOM 686 O O . GLU A 1 93 ? 0.091 2.777 1.787 1 96.94 93 GLU A O 1
ATOM 691 N N . SER A 1 94 ? 1.856 4.031 1.481 1 97.12 94 SER A N 1
ATOM 692 C CA . SER A 1 94 ? 1.569 5.113 2.418 1 97.12 94 SER A CA 1
ATOM 693 C C . SER A 1 94 ? 2.385 6.359 2.092 1 97.12 94 SER A C 1
ATOM 695 O O . SER A 1 94 ? 3.301 6.312 1.269 1 97.12 94 SER A O 1
ATOM 697 N N . GLY A 1 95 ? 1.978 7.414 2.697 1 97.94 95 GLY A N 1
ATOM 698 C CA . GLY A 1 95 ? 2.799 8.602 2.531 1 97.94 95 GLY A CA 1
ATOM 699 C C . GLY A 1 95 ? 4.234 8.406 2.975 1 97.94 95 GLY A C 1
ATOM 700 O O . GLY A 1 95 ? 5.164 8.875 2.316 1 97.94 95 GLY A O 1
ATOM 701 N N . THR A 1 96 ? 4.438 7.684 4.105 1 98 96 THR A N 1
ATOM 702 C CA . THR A 1 96 ? 5.77 7.391 4.621 1 98 96 THR A CA 1
ATOM 703 C C . THR A 1 96 ? 6.566 6.559 3.621 1 98 96 THR A C 1
ATOM 705 O O . THR A 1 96 ? 7.719 6.875 3.318 1 98 96 THR A O 1
ATOM 708 N N . GLU A 1 97 ? 5.973 5.512 3.119 1 98.25 97 GLU A N 1
ATOM 709 C CA . GLU A 1 97 ? 6.656 4.676 2.135 1 98.25 97 GLU A CA 1
ATOM 710 C C . GLU A 1 97 ? 7.004 5.477 0.882 1 98.25 97 GLU A C 1
ATOM 712 O O . GLU A 1 97 ? 8.086 5.309 0.314 1 98.25 97 GLU A O 1
ATOM 717 N N . VAL A 1 98 ? 6.098 6.324 0.398 1 98.62 98 VAL A N 1
ATOM 718 C CA . VAL A 1 98 ? 6.336 7.168 -0.768 1 98.62 98 VAL A CA 1
ATOM 719 C C . VAL A 1 98 ? 7.551 8.062 -0.522 1 98.62 98 VAL A C 1
ATOM 721 O O . VAL A 1 98 ? 8.398 8.219 -1.4 1 98.62 98 VAL A O 1
ATOM 724 N N . LEU A 1 99 ? 7.656 8.648 0.69 1 98.88 99 LEU A N 1
ATOM 725 C CA . LEU A 1 99 ? 8.797 9.492 1.032 1 98.88 99 LEU A CA 1
ATOM 726 C C . LEU A 1 99 ? 10.094 8.688 1.002 1 98.88 99 LEU A C 1
ATOM 728 O O . LEU A 1 99 ? 11.102 9.148 0.466 1 98.88 99 LEU A O 1
ATOM 732 N N . PHE A 1 100 ? 10.07 7.48 1.579 1 98.81 100 PHE A N 1
ATOM 733 C CA . PHE A 1 100 ? 11.25 6.617 1.523 1 98.81 100 PHE A CA 1
ATOM 734 C C . PHE A 1 100 ? 11.625 6.312 0.079 1 98.81 100 PHE A C 1
ATOM 736 O O . PHE A 1 100 ? 12.812 6.328 -0.274 1 98.81 100 PHE A O 1
ATOM 743 N N . ARG A 1 101 ? 10.641 6.031 -0.723 1 98.62 101 ARG A N 1
ATOM 744 C CA . ARG A 1 101 ? 10.875 5.688 -2.123 1 98.62 101 ARG A CA 1
ATOM 745 C C . ARG A 1 101 ? 11.5 6.855 -2.879 1 98.62 101 ARG A C 1
ATOM 747 O O . ARG A 1 101 ? 12.445 6.668 -3.645 1 98.62 101 ARG A O 1
ATOM 754 N N . LEU A 1 102 ? 10.969 8.062 -2.699 1 98.88 102 LEU A N 1
ATOM 755 C CA . LEU A 1 102 ? 11.492 9.258 -3.355 1 98.88 102 LEU A CA 1
ATOM 756 C C . LEU A 1 102 ? 12.914 9.555 -2.889 1 98.88 102 LEU A C 1
ATOM 758 O O . LEU A 1 102 ? 13.805 9.797 -3.707 1 98.88 102 LEU A O 1
ATOM 762 N N . VAL A 1 103 ? 13.148 9.523 -1.578 1 98.94 103 VAL A N 1
ATOM 763 C CA . VAL A 1 103 ? 14.445 9.844 -1.004 1 98.94 103 VAL A CA 1
ATOM 764 C C . VAL A 1 103 ? 15.477 8.805 -1.431 1 98.94 103 VAL A C 1
ATOM 766 O O . VAL A 1 103 ? 16.594 9.141 -1.806 1 98.94 103 VAL A O 1
ATOM 769 N N . ARG A 1 104 ? 15.102 7.523 -1.377 1 98.88 104 ARG A N 1
ATOM 770 C CA . ARG A 1 104 ? 15.992 6.445 -1.805 1 98.88 104 ARG A CA 1
ATOM 771 C C . ARG A 1 104 ? 16.438 6.645 -3.246 1 98.88 104 ARG A C 1
ATOM 773 O O . ARG A 1 104 ? 17.641 6.555 -3.547 1 98.88 104 ARG A O 1
ATOM 780 N N . THR A 1 105 ? 15.461 6.887 -4.125 1 98.81 105 THR A N 1
ATOM 781 C CA . THR A 1 105 ? 15.766 7.078 -5.539 1 98.81 105 THR A CA 1
ATOM 782 C C . THR A 1 105 ? 16.688 8.281 -5.738 1 98.81 105 THR A C 1
ATOM 784 O O . THR A 1 105 ? 17.688 8.195 -6.457 1 98.81 105 THR A O 1
ATOM 787 N N . ALA A 1 106 ? 16.375 9.383 -5.051 1 98.88 106 ALA A N 1
ATOM 788 C CA . ALA A 1 106 ? 17.188 10.594 -5.156 1 98.88 106 ALA A CA 1
ATOM 789 C C . ALA A 1 106 ? 18.609 10.352 -4.641 1 98.88 106 ALA A C 1
ATOM 791 O O . ALA A 1 106 ? 19.578 10.734 -5.285 1 98.88 106 ALA A O 1
ATOM 792 N N . ALA A 1 107 ? 18.719 9.742 -3.48 1 98.81 107 ALA A N 1
ATOM 793 C CA . ALA A 1 107 ? 20.016 9.531 -2.84 1 98.81 107 ALA A CA 1
ATOM 794 C C . ALA A 1 107 ? 20.906 8.625 -3.686 1 98.81 107 ALA A C 1
ATOM 796 O O . ALA A 1 107 ? 22.078 8.914 -3.875 1 98.81 107 ALA A O 1
ATOM 797 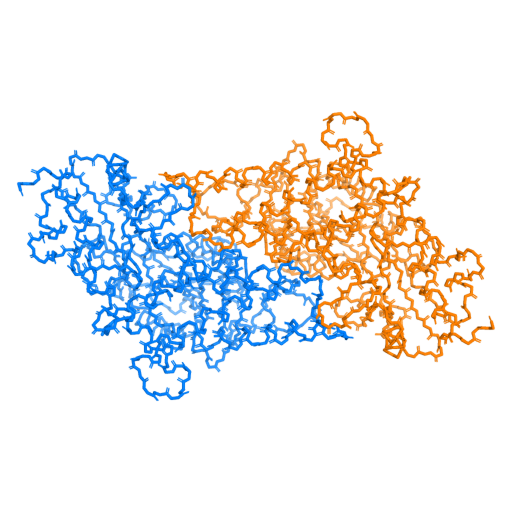N N . LEU A 1 108 ? 20.359 7.547 -4.219 1 98.56 108 LEU A N 1
ATOM 798 C CA . LEU A 1 108 ? 21.141 6.59 -4.996 1 98.56 108 LEU A CA 1
ATOM 799 C C . LEU A 1 108 ? 21.484 7.16 -6.371 1 98.56 108 LEU A C 1
ATOM 801 O O . LEU A 1 108 ? 22.484 6.777 -6.973 1 98.56 108 LEU A O 1
ATOM 805 N N . GLY A 1 109 ? 20.641 8.055 -6.852 1 98.31 109 GLY A N 1
ATOM 806 C CA . GLY A 1 109 ? 20.812 8.57 -8.203 1 98.31 109 GLY A CA 1
ATOM 807 C C . GLY A 1 109 ? 21.625 9.844 -8.266 1 98.31 109 GLY A C 1
ATOM 808 O O . GLY A 1 109 ? 22.125 10.219 -9.32 1 98.31 109 GLY A O 1
ATOM 809 N N . ALA A 1 110 ? 21.703 10.578 -7.133 1 98.19 110 ALA A N 1
ATOM 810 C CA . ALA A 1 110 ? 22.453 11.828 -7.098 1 98.19 110 ALA A CA 1
ATOM 811 C C . ALA A 1 110 ? 23.938 11.578 -7.297 1 98.19 110 ALA A C 1
ATOM 813 O O . ALA A 1 110 ? 24.422 10.461 -7.078 1 98.19 110 ALA A O 1
ATOM 814 N N . GLU A 1 111 ? 24.641 12.625 -7.734 1 97.06 111 GLU A N 1
ATOM 815 C CA . GLU A 1 111 ? 26.094 12.547 -7.867 1 97.06 111 GLU A CA 1
ATOM 816 C C . GLU A 1 111 ? 26.75 12.109 -6.562 1 97.06 111 GLU A C 1
ATOM 818 O O . GLU A 1 111 ? 26.312 12.5 -5.48 1 97.06 111 GLU A O 1
ATOM 823 N N . THR A 1 112 ? 27.828 11.367 -6.691 1 96 112 THR A N 1
ATOM 824 C CA . THR A 1 112 ? 28.516 10.828 -5.523 1 96 112 THR A CA 1
ATOM 825 C C . THR A 1 112 ? 29.047 11.945 -4.645 1 96 112 THR A C 1
ATOM 827 O O . THR A 1 112 ? 29.406 13.023 -5.145 1 96 112 THR A O 1
ATOM 830 N N . GLY A 1 113 ? 29.109 11.648 -3.352 1 97.31 113 GLY A N 1
ATOM 831 C CA . GLY A 1 113 ? 29.578 12.641 -2.395 1 97.31 113 GLY A CA 1
ATOM 832 C C . GLY A 1 113 ? 28.516 13.664 -2.025 1 97.31 113 GLY A C 1
ATOM 833 O O . GLY A 1 113 ? 27.312 13.391 -2.139 1 97.31 113 GLY A O 1
ATOM 834 N N . GLY A 1 114 ? 28.938 14.742 -1.379 1 98.25 114 GLY A N 1
ATOM 835 C CA . GLY A 1 114 ? 28.047 15.836 -1.006 1 98.25 114 GLY A CA 1
ATOM 836 C C . GLY A 1 114 ? 27.281 15.57 0.275 1 98.25 114 GLY A C 1
ATOM 837 O O . GLY A 1 114 ? 27.703 14.758 1.103 1 98.25 114 GLY A O 1
ATOM 838 N N . VAL A 1 115 ? 26.219 16.453 0.382 1 98.44 115 VAL A N 1
ATOM 839 C CA . VAL A 1 115 ? 25.516 16.484 1.664 1 98.44 115 VAL A CA 1
ATOM 840 C C . VAL A 1 115 ? 24.016 16.344 1.438 1 98.44 115 VAL A C 1
ATOM 842 O O . VAL A 1 115 ? 23.5 16.703 0.37 1 98.44 115 VAL A O 1
ATOM 845 N N . MET A 1 116 ? 23.344 15.688 2.359 1 98.88 116 MET A N 1
ATOM 846 C CA . MET A 1 116 ? 21.891 15.648 2.422 1 98.88 116 MET A CA 1
ATOM 847 C C . MET A 1 116 ? 21.375 16.578 3.508 1 98.88 116 MET A C 1
ATOM 849 O O . MET A 1 116 ? 21.969 16.688 4.582 1 98.88 116 MET A O 1
ATOM 853 N N . LEU A 1 117 ? 20.281 17.328 3.18 1 98.88 117 LEU A N 1
ATOM 854 C CA . LEU A 1 117 ? 19.844 18.438 4.02 1 98.88 117 LEU A CA 1
ATOM 855 C C . LEU A 1 117 ? 18.375 18.281 4.398 1 98.88 117 LEU A C 1
ATOM 857 O O . LEU A 1 117 ? 17.547 17.969 3.547 1 98.88 117 LEU A O 1
ATOM 861 N N . GLY A 1 118 ? 18.062 18.391 5.633 1 98.5 118 GLY A N 1
ATOM 862 C CA . GLY A 1 118 ? 16.734 18.531 6.184 1 98.5 118 GLY A CA 1
ATOM 863 C C . GLY A 1 118 ? 16.672 19.469 7.367 1 98.5 118 GLY A C 1
ATOM 864 O O . GLY A 1 118 ? 17.469 20.406 7.469 1 98.5 118 GLY A O 1
ATOM 865 N N . SER A 1 119 ? 15.688 19.391 8.203 1 98.62 119 SER A N 1
ATOM 866 C CA . SER A 1 119 ? 15.586 20.172 9.43 1 98.62 119 SER A CA 1
ATOM 867 C C . SER A 1 119 ? 15.117 19.328 10.602 1 98.62 119 SER A C 1
ATOM 869 O O . SER A 1 119 ? 14.711 18.172 10.414 1 98.62 119 SER A O 1
ATOM 871 N N . THR A 1 120 ? 15.242 19.875 11.812 1 97.88 120 THR A N 1
ATOM 872 C CA . THR A 1 120 ? 14.766 19.172 13.008 1 97.88 120 THR A CA 1
ATOM 873 C C . THR A 1 120 ? 13.242 19.203 13.07 1 97.88 120 THR A C 1
ATOM 875 O O . THR A 1 120 ? 12.641 18.516 13.906 1 97.88 120 THR A O 1
ATOM 878 N N . LEU A 1 121 ? 12.586 19.891 12.109 1 97.81 121 LEU A N 1
ATOM 879 C CA . LEU A 1 121 ? 11.133 19.984 12.07 1 97.81 121 LEU A CA 1
ATOM 880 C C . LEU A 1 121 ? 10.539 18.828 11.273 1 97.81 121 LEU A C 1
ATOM 882 O O . LEU A 1 121 ? 9.336 18.578 11.336 1 97.81 121 LEU A O 1
ATOM 886 N N . GLU A 1 122 ? 11.391 18.141 10.531 1 97.94 122 GLU A N 1
ATOM 887 C CA . GLU A 1 122 ? 10.914 17.078 9.648 1 97.94 122 GLU A CA 1
ATOM 888 C C . GLU A 1 122 ? 10.086 16.047 10.414 1 97.94 122 GLU A C 1
ATOM 890 O O . GLU A 1 122 ? 10.398 15.719 11.562 1 97.94 122 GLU A O 1
ATOM 895 N N . HIS A 1 123 ? 8.984 15.656 9.766 1 96.69 123 HIS A N 1
ATOM 896 C CA . HIS A 1 123 ? 8.336 14.445 10.258 1 96.69 123 HIS A CA 1
ATOM 897 C C . HIS A 1 123 ? 9.305 13.273 10.305 1 96.69 123 HIS A C 1
ATOM 899 O O . HIS A 1 123 ? 10.219 13.18 9.477 1 96.69 123 HIS A O 1
ATOM 905 N N . PRO A 1 124 ? 9.102 12.336 11.18 1 95.62 124 PRO A N 1
ATOM 906 C CA . PRO A 1 124 ? 9.992 11.18 11.266 1 95.62 124 PRO A CA 1
ATOM 907 C C . PRO A 1 124 ? 10.078 10.406 9.953 1 95.62 124 PRO A C 1
ATOM 909 O O . PRO A 1 124 ? 11.109 9.789 9.664 1 95.62 124 PRO A O 1
ATOM 912 N N . ALA A 1 125 ? 9.062 10.414 9.188 1 96.81 125 ALA A N 1
ATOM 913 C CA . ALA A 1 125 ? 9.07 9.695 7.914 1 96.81 125 ALA A CA 1
ATOM 914 C C . ALA A 1 125 ? 10.211 10.195 7.02 1 96.81 125 ALA A C 1
ATOM 916 O O . ALA A 1 125 ? 11.109 9.422 6.664 1 96.81 125 ALA A O 1
ATOM 917 N N . SER A 1 126 ? 10.227 11.461 6.688 1 97.94 126 SER A N 1
ATOM 918 C CA . SER A 1 126 ? 11.273 12.008 5.832 1 97.94 126 SER A CA 1
ATOM 919 C C . SER A 1 126 ? 12.625 12 6.543 1 97.94 126 SER A C 1
ATOM 921 O O . SER A 1 126 ? 13.656 11.719 5.926 1 97.94 126 SER A O 1
ATOM 923 N N . ALA A 1 127 ? 12.633 12.312 7.855 1 98.12 127 ALA A N 1
ATOM 924 C CA . ALA A 1 127 ? 13.883 12.32 8.609 1 98.12 127 ALA A CA 1
ATOM 925 C C . ALA A 1 127 ? 14.531 10.945 8.609 1 98.12 127 ALA A C 1
ATOM 927 O O . ALA A 1 127 ? 15.75 10.828 8.453 1 98.12 127 ALA A O 1
ATOM 928 N N . SER A 1 128 ? 13.758 9.938 8.805 1 98.19 128 SER A N 1
ATOM 929 C CA . SER A 1 128 ? 14.281 8.578 8.852 1 98.19 128 SER A CA 1
ATOM 930 C C . SER A 1 128 ? 14.758 8.125 7.473 1 98.19 128 SER A C 1
ATOM 932 O O . SER A 1 128 ? 15.766 7.422 7.355 1 98.19 128 SER A O 1
ATOM 934 N N . ALA A 1 129 ? 13.977 8.453 6.434 1 98.69 129 ALA A N 1
ATOM 935 C CA . ALA A 1 129 ? 14.406 8.133 5.074 1 98.69 129 ALA A CA 1
ATOM 936 C C . ALA A 1 129 ? 15.758 8.766 4.77 1 98.69 129 ALA A C 1
ATOM 938 O O . ALA A 1 129 ? 16.656 8.094 4.246 1 98.69 129 ALA A O 1
ATOM 939 N N . MET A 1 130 ? 15.891 10.039 5.129 1 98.88 130 MET A N 1
ATOM 940 C CA . MET A 1 130 ? 17.141 10.758 4.91 1 98.88 130 MET A CA 1
ATOM 941 C C . MET A 1 130 ? 18.281 10.117 5.695 1 98.88 130 MET A C 1
ATOM 943 O O . MET A 1 130 ? 19.375 9.945 5.168 1 98.88 130 MET A O 1
ATOM 947 N N . ALA A 1 131 ? 18.016 9.812 6.953 1 98.44 131 ALA A N 1
ATOM 948 C CA . ALA A 1 131 ? 19.031 9.195 7.789 1 98.44 131 ALA A CA 1
ATOM 949 C C . ALA A 1 131 ? 19.5 7.867 7.203 1 98.44 131 ALA A C 1
ATOM 951 O O . ALA A 1 131 ? 20.703 7.602 7.125 1 98.44 131 ALA A O 1
ATOM 952 N N . ARG A 1 132 ? 18.594 7.02 6.773 1 98.38 132 ARG A N 1
ATOM 953 C CA . ARG A 1 132 ? 18.891 5.699 6.23 1 98.38 132 ARG A CA 1
ATOM 954 C C . ARG A 1 132 ? 19.766 5.801 4.984 1 98.38 132 ARG A C 1
ATOM 956 O O . ARG A 1 132 ? 20.812 5.148 4.891 1 98.38 132 ARG A O 1
ATOM 963 N N . TRP A 1 133 ? 19.375 6.633 4.137 1 98.69 133 TRP A N 1
ATOM 964 C CA . TRP A 1 133 ? 20 6.598 2.824 1 98.69 133 TRP A CA 1
ATOM 965 C C . TRP A 1 133 ? 21.234 7.492 2.795 1 98.69 133 TRP A C 1
ATOM 967 O O . TRP A 1 133 ? 22.125 7.309 1.96 1 98.69 133 TRP A O 1
ATOM 977 N N . ALA A 1 134 ? 21.297 8.516 3.732 1 98.69 134 ALA A N 1
ATOM 978 C CA . ALA A 1 134 ? 22.578 9.172 3.973 1 98.69 134 ALA A CA 1
ATOM 979 C C . ALA A 1 134 ? 23.625 8.164 4.414 1 98.69 134 ALA A C 1
ATOM 981 O O . ALA A 1 134 ? 24.766 8.172 3.91 1 98.69 134 ALA A O 1
ATOM 982 N N . ALA A 1 135 ? 23.234 7.293 5.328 1 98.06 135 ALA A N 1
ATOM 983 C CA . ALA A 1 135 ? 24.141 6.273 5.836 1 98.06 135 ALA A CA 1
ATOM 984 C C . ALA A 1 135 ? 24.562 5.312 4.73 1 98.06 135 ALA A C 1
ATOM 986 O O . ALA A 1 135 ? 25.75 4.996 4.586 1 98.06 135 ALA A O 1
ATOM 987 N N . VAL A 1 136 ? 23.641 4.812 3.93 1 97.75 136 VAL A N 1
ATOM 988 C CA . VAL A 1 136 ? 23.906 3.83 2.885 1 97.75 136 VAL A CA 1
ATOM 989 C C . VAL A 1 136 ? 24.828 4.434 1.828 1 97.75 136 VAL A C 1
ATOM 991 O O . VAL A 1 136 ? 25.719 3.754 1.302 1 97.75 136 VAL A O 1
ATOM 994 N N . THR A 1 137 ? 24.625 5.73 1.515 1 97.94 137 THR A N 1
ATOM 995 C CA . THR A 1 137 ? 25.391 6.363 0.439 1 97.94 137 THR A CA 1
ATOM 996 C C . THR A 1 137 ? 26.641 7.055 0.987 1 97.94 137 THR A C 1
ATOM 998 O O . THR A 1 137 ? 27.406 7.656 0.231 1 97.94 137 THR A O 1
ATOM 1001 N N . GLY A 1 138 ? 26.812 7.047 2.336 1 97.69 138 GLY A N 1
ATOM 1002 C CA . GLY A 1 138 ? 27.984 7.617 2.969 1 97.69 138 GLY A CA 1
ATOM 1003 C C . GLY A 1 138 ? 27.984 9.133 2.971 1 97.69 138 GLY A C 1
ATOM 1004 O O . GLY A 1 138 ? 29.031 9.766 2.822 1 97.69 138 GLY A O 1
ATOM 1005 N N . ARG A 1 139 ? 26.844 9.82 3.021 1 98.44 139 ARG A N 1
ATOM 1006 C CA . ARG A 1 139 ? 26.734 11.273 2.984 1 98.44 139 ARG A CA 1
ATOM 1007 C C . ARG A 1 139 ? 26.391 11.836 4.363 1 98.44 139 ARG A C 1
ATOM 1009 O O . ARG A 1 139 ? 25.609 11.234 5.109 1 98.44 139 ARG A O 1
ATOM 1016 N N . PRO A 1 140 ? 26.969 12.961 4.719 1 98.5 140 PRO A N 1
ATOM 1017 C CA . PRO A 1 140 ? 26.469 13.641 5.922 1 98.5 140 PRO A CA 1
ATOM 1018 C C . PRO A 1 140 ? 25.016 14.07 5.797 1 98.5 140 PRO A C 1
ATOM 1020 O O . PRO A 1 140 ? 24.594 14.5 4.719 1 98.5 140 PRO A O 1
ATOM 1023 N N . HIS A 1 141 ? 24.312 13.922 6.832 1 98.56 141 HIS A N 1
ATOM 1024 C CA . HIS A 1 141 ? 22.938 14.398 6.93 1 98.56 141 HIS A CA 1
ATOM 1025 C C . HIS A 1 141 ? 22.828 15.578 7.883 1 98.56 141 HIS A C 1
ATOM 1027 O O . HIS A 1 141 ? 22.906 15.414 9.102 1 98.56 141 HIS A O 1
ATOM 1033 N N . ILE A 1 142 ? 22.625 16.781 7.324 1 98.69 142 ILE A N 1
ATOM 1034 C CA . ILE A 1 142 ? 22.5 17.984 8.133 1 98.69 142 ILE A CA 1
ATOM 1035 C C . ILE A 1 142 ? 21.016 18.234 8.469 1 98.69 142 ILE A C 1
ATOM 1037 O O . ILE A 1 142 ? 20.156 18.125 7.598 1 98.69 142 ILE A O 1
ATOM 1041 N N . ARG A 1 143 ? 20.75 18.531 9.719 1 98.44 143 ARG A N 1
ATOM 1042 C CA . ARG A 1 143 ? 19.406 18.906 10.172 1 98.44 143 ARG A CA 1
ATOM 1043 C C . ARG A 1 143 ? 19.391 20.312 10.742 1 98.44 143 ARG A C 1
ATOM 1045 O O . ARG A 1 143 ? 19.844 20.547 11.867 1 98.44 143 ARG A O 1
ATOM 1052 N N . VAL A 1 144 ? 18.812 21.203 9.953 1 98.62 144 VAL A N 1
ATOM 1053 C CA . VAL A 1 144 ? 18.719 22.609 10.344 1 98.62 144 VAL A CA 1
ATOM 1054 C C . VAL A 1 144 ? 17.781 22.734 11.539 1 98.62 144 VAL A C 1
ATOM 1056 O O . VAL A 1 144 ? 16.656 22.234 11.516 1 98.62 144 VAL A O 1
ATOM 1059 N N . ALA A 1 145 ? 18.203 23.438 12.57 1 97.88 145 ALA A N 1
ATOM 1060 C CA . ALA A 1 145 ? 17.406 23.594 13.789 1 97.88 145 ALA A CA 1
ATOM 1061 C C . ALA A 1 145 ? 16.172 24.438 13.523 1 97.88 145 ALA A C 1
ATOM 1063 O O . ALA A 1 145 ? 16.25 25.516 12.945 1 97.88 145 ALA A O 1
ATOM 1064 N N . HIS A 1 146 ? 15.055 23.938 13.93 1 97.69 146 HIS A N 1
ATOM 1065 C CA . HIS A 1 146 ? 13.859 24.766 13.867 1 97.69 146 HIS A CA 1
ATOM 1066 C C . HIS A 1 146 ? 13.781 25.703 15.062 1 97.69 146 HIS A C 1
ATOM 1068 O O . HIS A 1 146 ? 14.57 25.578 16.016 1 97.69 146 HIS A O 1
ATOM 1074 N N . ASP A 1 147 ? 12.836 26.703 14.961 1 97.25 147 ASP A N 1
ATOM 1075 C CA . ASP A 1 147 ? 12.609 27.672 16.031 1 97.25 147 ASP A CA 1
ATOM 1076 C C . ASP A 1 147 ? 11.484 27.219 16.953 1 97.25 147 ASP A C 1
ATOM 1078 O O . ASP A 1 147 ? 10.312 27.219 16.562 1 97.25 147 ASP A O 1
ATOM 1082 N N . ASP A 1 148 ? 11.828 26.938 18.203 1 94.5 148 ASP A N 1
ATOM 1083 C CA . ASP A 1 148 ? 10.852 26.438 19.172 1 94.5 148 ASP A CA 1
ATOM 1084 C C . ASP A 1 148 ? 9.766 27.469 19.438 1 94.5 148 ASP A C 1
ATOM 1086 O O . ASP A 1 148 ? 8.602 27.109 19.656 1 94.5 148 ASP A O 1
ATOM 1090 N N . ALA A 1 149 ? 10.125 28.734 19.422 1 94.56 149 ALA A N 1
ATOM 1091 C CA . ALA A 1 149 ? 9.188 29.797 19.766 1 94.56 149 ALA A CA 1
ATOM 1092 C C . ALA A 1 149 ? 8.102 29.938 18.703 1 94.56 149 ALA A C 1
ATOM 1094 O O . ALA A 1 149 ? 6.93 30.125 19.031 1 94.56 149 ALA A O 1
ATOM 1095 N N . THR A 1 150 ? 8.492 29.703 17.438 1 94.69 150 THR A N 1
ATOM 1096 C CA . THR A 1 150 ? 7.535 29.891 16.359 1 94.69 150 THR A CA 1
ATOM 1097 C C . THR A 1 150 ? 6.984 28.547 15.875 1 94.69 150 THR A C 1
ATOM 1099 O O . THR A 1 150 ? 5.98 28.5 15.164 1 94.69 150 THR A O 1
ATOM 1102 N N . GLY A 1 151 ? 7.703 27.531 16.297 1 95.69 151 GLY A N 1
ATOM 1103 C CA . GLY A 1 151 ? 7.25 26.203 15.898 1 95.69 151 GLY A CA 1
ATOM 1104 C C . GLY A 1 151 ? 7.496 25.891 14.438 1 95.69 151 GLY A C 1
ATOM 1105 O O . GLY A 1 151 ? 6.824 25.031 13.859 1 95.69 151 GLY A O 1
ATOM 1106 N N . THR A 1 152 ? 8.352 26.562 13.742 1 97.38 152 THR A N 1
ATOM 1107 C CA . THR A 1 152 ? 8.664 26.359 12.336 1 97.38 152 THR A CA 1
ATOM 1108 C C . THR A 1 152 ? 10.133 26.641 12.055 1 97.38 152 THR A C 1
ATOM 1110 O O . THR A 1 152 ? 10.945 26.719 12.984 1 97.38 152 THR A O 1
ATOM 1113 N N . VAL A 1 153 ? 10.562 26.531 10.789 1 98.25 153 VAL A N 1
ATOM 1114 C CA . VAL A 1 153 ? 11.93 26.797 10.352 1 98.25 153 VAL A CA 1
ATOM 1115 C C . VAL A 1 153 ? 11.906 27.703 9.117 1 98.25 153 VAL A C 1
ATOM 1117 O O . VAL A 1 153 ? 11.094 27.5 8.211 1 98.25 153 VAL A O 1
ATOM 1120 N N . GLY A 1 154 ? 12.719 28.75 9.133 1 97.19 154 GLY A N 1
ATOM 1121 C CA . GLY A 1 154 ? 12.727 29.703 8.031 1 97.19 154 GLY A CA 1
ATOM 1122 C C . GLY A 1 154 ? 14.039 29.719 7.27 1 97.19 154 GLY A C 1
ATOM 1123 O O . GLY A 1 154 ? 14.984 29.016 7.641 1 97.19 154 GLY A O 1
ATOM 1124 N N . LEU A 1 155 ? 14.016 30.453 6.207 1 98.06 155 LEU A N 1
ATOM 1125 C CA . LEU A 1 155 ? 15.148 30.531 5.297 1 98.06 155 LEU A CA 1
ATOM 1126 C C . LEU A 1 155 ? 16.406 30.984 6.031 1 98.06 155 LEU A C 1
ATOM 1128 O O . LEU A 1 155 ? 17.516 30.547 5.707 1 98.06 155 LEU A O 1
ATOM 1132 N N . ALA A 1 156 ? 16.234 31.844 6.98 1 98.06 156 ALA A N 1
ATOM 1133 C CA . ALA A 1 156 ? 17.391 32.344 7.727 1 98.06 156 ALA A CA 1
ATOM 1134 C C . ALA A 1 156 ? 18.156 31.219 8.391 1 98.06 156 ALA A C 1
ATOM 1136 O O . ALA A 1 156 ? 19.391 31.266 8.461 1 98.06 156 ALA A O 1
ATOM 1137 N N . ALA A 1 157 ? 17.516 30.219 8.898 1 98.31 157 ALA A N 1
ATOM 1138 C CA . ALA A 1 157 ? 18.141 29.078 9.555 1 98.31 157 ALA A CA 1
ATOM 1139 C C . ALA A 1 157 ? 18.844 28.188 8.531 1 98.31 157 ALA A C 1
ATOM 1141 O O . ALA A 1 157 ? 19.859 27.562 8.844 1 98.31 157 ALA A O 1
ATOM 1142 N N . TYR A 1 158 ? 18.344 28.109 7.289 1 98.56 158 TYR A N 1
ATOM 1143 C CA . TYR A 1 158 ? 18.891 27.266 6.234 1 98.56 158 TYR A CA 1
ATOM 1144 C C . TYR A 1 158 ? 20.156 27.891 5.637 1 98.56 158 TYR A C 1
ATOM 1146 O O . TYR A 1 158 ? 21.047 27.172 5.18 1 98.56 158 TYR A O 1
ATOM 1154 N N . ARG A 1 159 ? 20.297 29.125 5.602 1 98.12 159 ARG A N 1
ATOM 1155 C CA . ARG A 1 159 ? 21.281 29.891 4.828 1 98.12 159 ARG A CA 1
ATOM 1156 C C . ARG A 1 159 ? 22.703 29.422 5.125 1 98.12 159 ARG A C 1
ATOM 1158 O O . ARG A 1 159 ? 23.484 29.188 4.203 1 98.12 159 ARG A O 1
ATOM 1165 N N . PRO A 1 160 ? 23.062 29.203 6.402 1 98.25 160 PRO A N 1
ATOM 1166 C CA . PRO A 1 160 ? 24.438 28.797 6.695 1 98.25 160 PRO A CA 1
ATOM 1167 C C . PRO A 1 160 ? 24.781 27.422 6.121 1 98.25 160 PRO A C 1
ATOM 1169 O O . PRO A 1 160 ? 25.969 27.062 6.039 1 98.25 160 PRO A O 1
ATOM 1172 N N . HIS A 1 161 ? 23.812 26.641 5.707 1 98.31 161 HIS A N 1
ATOM 1173 C CA . HIS A 1 161 ? 24.047 25.266 5.297 1 98.31 161 HIS A CA 1
ATOM 1174 C C . HIS A 1 161 ? 23.875 25.109 3.789 1 98.31 161 HIS A C 1
ATOM 1176 O O . HIS A 1 161 ? 24.016 24 3.262 1 98.31 161 HIS A O 1
ATOM 1182 N N . LEU A 1 162 ? 23.531 26.203 3.135 1 98.56 162 LEU A N 1
ATOM 1183 C CA . LEU A 1 162 ? 23.312 26.156 1.694 1 98.56 162 LEU A CA 1
ATOM 1184 C C . LEU A 1 162 ? 24.625 26.25 0.934 1 98.56 162 LEU A C 1
ATOM 1186 O O . LEU A 1 162 ? 25.234 27.312 0.869 1 98.56 162 LEU A O 1
ATOM 1190 N N . THR A 1 163 ? 25.078 25.156 0.384 1 98.25 163 THR A N 1
ATOM 1191 C CA . THR A 1 163 ? 26.328 25.078 -0.379 1 98.25 163 THR A CA 1
ATOM 1192 C C . THR A 1 163 ? 26.094 24.344 -1.699 1 98.25 163 THR A C 1
ATOM 1194 O O . THR A 1 163 ? 25.047 23.734 -1.904 1 98.25 163 THR A O 1
ATOM 1197 N N . ALA A 1 164 ? 27.094 24.375 -2.533 1 98.19 164 ALA A N 1
ATOM 1198 C CA . ALA A 1 164 ? 27 23.766 -3.854 1 98.19 164 ALA A CA 1
ATOM 1199 C C . ALA A 1 164 ? 27.016 22.234 -3.75 1 98.19 164 ALA A C 1
ATOM 1201 O O . ALA A 1 164 ? 26.688 21.547 -4.707 1 98.19 164 ALA A O 1
ATOM 1202 N N . ASP A 1 165 ? 27.328 21.734 -2.584 1 97.94 165 ASP A N 1
ATOM 1203 C CA . ASP A 1 165 ? 27.516 20.297 -2.432 1 97.94 165 ASP A CA 1
ATOM 1204 C C . ASP A 1 165 ? 26.219 19.609 -2.027 1 97.94 165 ASP A C 1
ATOM 1206 O O . ASP A 1 165 ? 26.188 18.391 -1.841 1 97.94 165 ASP A O 1
ATOM 1210 N N . LEU A 1 166 ? 25.141 20.344 -1.934 1 98.81 166 LEU A N 1
ATOM 1211 C CA . LEU A 1 166 ? 23.859 19.734 -1.596 1 98.81 166 LEU A CA 1
ATOM 1212 C C . LEU A 1 166 ? 23.406 18.781 -2.688 1 98.81 166 LEU A C 1
ATOM 1214 O O . LEU A 1 166 ? 23.453 19.109 -3.873 1 98.81 166 LEU A O 1
ATOM 1218 N N . ARG A 1 167 ? 23.031 17.562 -2.307 1 98.81 167 ARG A N 1
ATOM 1219 C CA . ARG A 1 167 ? 22.625 16.531 -3.266 1 98.81 167 ARG A CA 1
ATOM 1220 C C . ARG A 1 167 ? 21.125 16.25 -3.15 1 98.81 167 ARG A C 1
ATOM 1222 O O . ARG A 1 167 ? 20.438 16.109 -4.164 1 98.81 167 ARG A O 1
ATOM 1229 N N . VAL A 1 168 ? 20.625 16.047 -1.931 1 98.94 168 VAL A N 1
ATOM 1230 C CA . VAL A 1 168 ? 19.234 15.758 -1.645 1 98.94 168 VAL A CA 1
ATOM 1231 C C . VAL A 1 168 ? 18.766 16.594 -0.453 1 98.94 168 VAL A C 1
ATOM 1233 O O . VAL A 1 168 ? 19.484 16.734 0.537 1 98.94 168 VAL A O 1
ATOM 1236 N N . ALA A 1 169 ? 17.609 17.188 -0.575 1 98.94 169 ALA A N 1
ATOM 1237 C CA . ALA A 1 169 ? 16.984 17.938 0.519 1 98.94 169 ALA A CA 1
ATOM 1238 C C . ALA A 1 169 ? 15.539 17.516 0.723 1 98.94 169 ALA A C 1
ATOM 1240 O O . ALA A 1 169 ? 14.828 17.219 -0.242 1 98.94 169 ALA A O 1
ATOM 1241 N N . THR A 1 170 ? 15.156 17.438 1.963 1 98.88 170 THR A N 1
ATOM 1242 C CA . THR A 1 170 ? 13.742 17.281 2.281 1 98.88 170 THR A CA 1
ATOM 1243 C C . THR A 1 170 ? 13.219 18.516 3.012 1 98.88 170 THR A C 1
ATOM 1245 O O . THR A 1 170 ? 13.938 19.141 3.795 1 98.88 170 THR A O 1
ATOM 1248 N N . ILE A 1 171 ? 12.031 18.906 2.744 1 98.81 171 ILE A N 1
ATOM 1249 C CA . ILE A 1 171 ? 11.344 20 3.416 1 98.81 171 ILE A CA 1
ATOM 1250 C C . ILE A 1 171 ? 9.93 19.578 3.793 1 98.81 171 ILE A C 1
ATOM 1252 O O . ILE A 1 171 ? 9.148 19.172 2.932 1 98.81 171 ILE A O 1
ATOM 1256 N N . VAL A 1 172 ? 9.641 19.609 5.074 1 98.5 172 VAL A N 1
ATOM 1257 C CA . VAL A 1 172 ? 8.266 19.359 5.508 1 98.5 172 VAL A CA 1
ATOM 1258 C C . VAL A 1 172 ? 7.414 20.594 5.223 1 98.5 172 VAL A C 1
ATOM 1260 O O . VAL A 1 172 ? 7.828 21.734 5.504 1 98.5 172 VAL A O 1
ATOM 1263 N N . HIS A 1 173 ? 6.297 20.422 4.621 1 98.62 173 HIS A N 1
ATOM 1264 C CA . HIS A 1 173 ? 5.461 21.547 4.223 1 98.62 173 HIS A CA 1
ATOM 1265 C C . HIS A 1 173 ? 4.719 22.141 5.414 1 98.62 173 HIS A C 1
ATOM 1267 O O . HIS A 1 173 ? 4.578 23.359 5.527 1 98.62 173 HIS A O 1
ATOM 1273 N N . THR A 1 174 ? 4.199 21.281 6.277 1 98.12 174 THR A N 1
ATOM 1274 C CA . THR A 1 174 ? 3.498 21.688 7.496 1 98.12 174 THR A CA 1
ATOM 1275 C C . THR A 1 174 ? 3.795 20.703 8.625 1 98.12 174 THR A C 1
ATOM 1277 O O . THR A 1 174 ? 3.76 19.484 8.43 1 98.12 174 THR A O 1
ATOM 1280 N N . SER A 1 175 ? 4.184 21.203 9.812 1 96.94 175 SER A N 1
ATOM 1281 C CA . SER A 1 175 ? 4.43 20.359 10.977 1 96.94 175 SER A CA 1
ATOM 1282 C C . SER A 1 175 ? 3.131 19.781 11.508 1 96.94 175 SER A C 1
ATOM 1284 O O . SER A 1 175 ? 2.188 20.516 11.812 1 96.94 175 SER A O 1
ATOM 1286 N N . PRO A 1 176 ? 3.115 18.469 11.664 1 94.06 176 PRO A N 1
ATOM 1287 C CA . PRO A 1 176 ? 1.899 17.891 12.234 1 94.06 176 PRO A CA 1
ATOM 1288 C C . PRO A 1 176 ? 1.78 18.125 13.734 1 94.06 176 PRO A C 1
ATOM 1290 O O . PRO A 1 176 ? 0.757 17.781 14.336 1 94.06 176 PRO A O 1
ATOM 1293 N N . VAL A 1 177 ? 2.779 18.656 14.344 1 95.31 177 VAL A N 1
ATOM 1294 C CA . VAL A 1 177 ? 2.777 18.875 15.789 1 95.31 177 VAL A CA 1
ATOM 1295 C C . VAL A 1 177 ? 2.389 20.312 16.094 1 95.31 177 VAL A C 1
ATOM 1297 O O . VAL A 1 177 ? 1.482 20.562 16.891 1 95.31 177 VAL A O 1
ATOM 1300 N N . THR A 1 178 ? 2.986 21.25 15.367 1 95.69 178 THR A N 1
ATOM 1301 C CA . THR A 1 178 ? 2.748 22.656 15.68 1 95.69 178 THR A CA 1
ATOM 1302 C C . THR A 1 178 ? 1.67 23.234 14.766 1 95.69 178 THR A C 1
ATOM 1304 O O . THR A 1 178 ? 1.093 24.281 15.062 1 95.69 178 THR A O 1
ATOM 1307 N N . GLY A 1 179 ? 1.481 22.594 13.641 1 96.88 179 GLY A N 1
ATOM 1308 C CA . GLY A 1 179 ? 0.541 23.094 12.648 1 96.88 179 GLY A CA 1
ATOM 1309 C C . GLY A 1 179 ? 1.12 24.203 11.789 1 96.88 179 GLY A C 1
ATOM 1310 O O . GLY A 1 179 ? 0.483 24.656 10.836 1 96.88 179 GLY A O 1
ATOM 1311 N N . MET A 1 180 ? 2.342 24.578 12.07 1 97.25 180 MET A N 1
ATOM 1312 C CA . MET A 1 180 ? 2.941 25.703 11.344 1 97.25 180 MET A CA 1
ATOM 1313 C C . MET A 1 180 ? 3.51 25.234 10.008 1 97.25 180 MET A C 1
ATOM 1315 O O . MET A 1 180 ? 4.188 24.219 9.938 1 97.25 180 MET A O 1
ATOM 1319 N N . SER A 1 181 ? 3.207 25.984 8.984 1 97 181 SER A N 1
ATOM 1320 C CA . SER A 1 181 ? 3.734 25.703 7.652 1 97 181 SER A CA 1
ATOM 1321 C C . SER A 1 181 ? 5.156 26.234 7.496 1 97 181 SER A C 1
ATOM 1323 O O . SER A 1 181 ? 5.602 27.078 8.273 1 97 181 SER A O 1
ATOM 1325 N N . VAL A 1 182 ? 5.887 25.656 6.602 1 97.94 182 VAL A N 1
ATOM 1326 C CA . VAL A 1 182 ? 7.223 26.094 6.195 1 97.94 182 VAL A CA 1
ATOM 1327 C C . VAL A 1 182 ? 7.152 26.781 4.836 1 97.94 182 VAL A C 1
ATOM 1329 O O . VAL A 1 182 ? 6.316 26.422 3.998 1 97.94 182 VAL A O 1
ATOM 1332 N N . ASP A 1 183 ? 7.969 27.844 4.684 1 97.69 183 ASP A N 1
ATOM 1333 C CA . ASP A 1 183 ? 8.078 28.484 3.381 1 97.69 183 ASP A CA 1
ATOM 1334 C C . ASP A 1 183 ? 8.867 27.625 2.396 1 97.69 183 ASP A C 1
ATOM 1336 O O . ASP A 1 183 ? 9.992 27.969 2.027 1 97.69 183 ASP A O 1
ATOM 1340 N N . VAL A 1 184 ? 8.234 26.594 1.872 1 98.31 184 VAL A N 1
ATOM 1341 C CA . VAL A 1 184 ? 8.875 25.594 1.025 1 98.31 184 VAL A CA 1
ATOM 1342 C C . VAL A 1 184 ? 9.445 26.25 -0.224 1 98.31 184 VAL A C 1
ATOM 1344 O O . VAL A 1 184 ? 10.594 26 -0.604 1 98.31 184 VAL A O 1
ATOM 1347 N N . ALA A 1 185 ? 8.633 27.109 -0.874 1 98.19 185 ALA A N 1
ATOM 1348 C CA . ALA A 1 185 ? 9.055 27.766 -2.111 1 98.19 185 ALA A CA 1
ATOM 1349 C C . ALA A 1 185 ? 10.32 28.594 -1.894 1 98.19 185 ALA A C 1
ATOM 1351 O O . ALA A 1 185 ? 11.258 28.531 -2.695 1 98.19 185 ALA A O 1
ATOM 1352 N N . GLY A 1 186 ? 10.32 29.422 -0.823 1 98.44 186 GLY A N 1
ATOM 1353 C CA . GLY A 1 186 ? 11.477 30.25 -0.525 1 98.44 186 GLY A CA 1
ATOM 1354 C C . GLY A 1 186 ? 12.734 29.438 -0.248 1 98.44 186 GLY A C 1
ATOM 1355 O O . GLY A 1 186 ? 13.805 29.766 -0.755 1 98.44 186 GLY A O 1
ATOM 1356 N N . ILE A 1 187 ? 12.625 28.375 0.566 1 98.69 187 ILE A N 1
ATOM 1357 C CA . ILE A 1 187 ? 13.758 27.531 0.909 1 98.69 187 ILE A CA 1
ATOM 1358 C C . ILE A 1 187 ? 14.25 26.797 -0.335 1 98.69 187 ILE A C 1
ATOM 1360 O O . ILE A 1 187 ? 15.453 26.719 -0.59 1 98.69 187 ILE A O 1
ATOM 1364 N N . ALA A 1 188 ? 13.32 26.25 -1.083 1 98.56 188 ALA A N 1
ATOM 1365 C CA . ALA A 1 188 ? 13.664 25.531 -2.305 1 98.56 188 ALA A CA 1
ATOM 1366 C C . ALA A 1 188 ? 14.398 26.453 -3.289 1 98.56 188 ALA A C 1
ATOM 1368 O O . ALA A 1 188 ? 15.375 26.031 -3.918 1 98.56 188 ALA A O 1
ATOM 1369 N N . ALA A 1 189 ? 13.898 27.656 -3.479 1 98.5 189 ALA A N 1
ATOM 1370 C CA . ALA A 1 189 ? 14.547 28.609 -4.371 1 98.5 189 ALA A CA 1
ATOM 1371 C C . ALA A 1 189 ? 15.977 28.891 -3.928 1 98.5 189 ALA A C 1
ATOM 1373 O O . ALA A 1 189 ? 16.891 28.984 -4.758 1 98.5 189 ALA A O 1
ATOM 1374 N N . ALA A 1 190 ? 16.172 29.078 -2.65 1 98.69 190 ALA A N 1
ATOM 1375 C CA . ALA A 1 190 ? 17.516 29.328 -2.113 1 98.69 190 ALA A CA 1
ATOM 1376 C C . ALA A 1 190 ? 18.438 28.141 -2.352 1 98.69 190 ALA A C 1
ATOM 1378 O O . ALA A 1 190 ? 19.609 28.312 -2.668 1 98.69 190 ALA A O 1
ATOM 1379 N N . ILE A 1 191 ? 17.922 26.891 -2.176 1 98.69 191 ILE A N 1
ATOM 1380 C CA . ILE A 1 191 ? 18.703 25.703 -2.457 1 98.69 191 ILE A CA 1
ATOM 1381 C C . ILE A 1 191 ? 19.109 25.672 -3.93 1 98.69 191 ILE A C 1
ATOM 1383 O O . ILE A 1 191 ? 20.281 25.438 -4.254 1 98.69 191 ILE A O 1
ATOM 1387 N N . ARG A 1 192 ? 18.156 26 -4.844 1 98 192 ARG A N 1
ATOM 1388 C CA . ARG A 1 192 ? 18.375 25.953 -6.285 1 98 192 ARG A CA 1
ATOM 1389 C C . ARG A 1 192 ? 19.453 26.953 -6.699 1 98 192 ARG A C 1
ATOM 1391 O O . ARG A 1 192 ? 20.203 26.703 -7.645 1 98 192 ARG A O 1
ATOM 1398 N N . GLU A 1 193 ? 19.547 28 -6.023 1 98.12 193 GLU A N 1
ATOM 1399 C CA . GLU A 1 193 ? 20.516 29.031 -6.332 1 98.12 193 GLU A CA 1
ATOM 1400 C C . GLU A 1 193 ? 21.953 28.516 -6.168 1 98.12 193 GLU A C 1
ATOM 1402 O O . GLU A 1 193 ? 22.828 28.859 -6.961 1 98.12 193 GLU A O 1
ATOM 1407 N N . VAL A 1 194 ? 22.203 27.734 -5.23 1 98.5 194 VAL A N 1
ATOM 1408 C CA . VAL A 1 194 ? 23.578 27.344 -4.914 1 98.5 194 VAL A CA 1
ATOM 1409 C C . VAL A 1 194 ? 23.828 25.906 -5.383 1 98.5 194 VAL A C 1
ATOM 1411 O O . VAL A 1 194 ? 24.984 25.531 -5.613 1 98.5 194 VAL A O 1
ATOM 1414 N N . ALA A 1 195 ? 22.797 25.156 -5.484 1 98.5 195 ALA A N 1
ATOM 1415 C CA . ALA A 1 195 ? 22.891 23.75 -5.875 1 98.5 195 ALA A CA 1
ATOM 1416 C C . ALA A 1 195 ? 21.766 23.375 -6.84 1 98.5 195 ALA A C 1
ATOM 1418 O O . ALA A 1 195 ? 20.844 22.641 -6.477 1 98.5 195 ALA A O 1
ATOM 1419 N N . PRO A 1 196 ? 21.859 23.75 -8.016 1 97.75 196 PRO A N 1
ATOM 1420 C CA . PRO A 1 196 ? 20.781 23.562 -8.984 1 97.75 196 PRO A CA 1
ATOM 1421 C C . PRO A 1 196 ? 20.453 22.094 -9.234 1 97.75 196 PRO A C 1
ATOM 1423 O O . PRO A 1 196 ? 19.344 21.766 -9.641 1 97.75 196 PRO A O 1
ATOM 1426 N N . ASP A 1 197 ? 21.359 21.219 -8.922 1 97.69 197 ASP A N 1
ATOM 1427 C CA . ASP A 1 197 ? 21.141 19.797 -9.219 1 97.69 197 ASP A CA 1
ATOM 1428 C C . ASP A 1 197 ? 20.609 19.047 -7.992 1 97.69 197 ASP A C 1
ATOM 1430 O O . ASP A 1 197 ? 20.312 17.859 -8.07 1 97.69 197 ASP A O 1
ATOM 1434 N N . CYS A 1 198 ? 20.484 19.734 -6.871 1 98.69 198 CYS A N 1
ATOM 1435 C CA . CYS A 1 198 ? 19.953 19.125 -5.66 1 98.69 198 CYS A CA 1
ATOM 1436 C C . CYS A 1 198 ? 18.516 18.656 -5.863 1 98.69 198 CYS A C 1
ATOM 1438 O O . CYS A 1 198 ? 17.703 19.375 -6.434 1 98.69 198 CYS A O 1
ATOM 1440 N N . PHE A 1 199 ? 18.25 17.391 -5.516 1 98.88 199 PHE A N 1
ATOM 1441 C CA . PHE A 1 199 ? 16.875 16.922 -5.516 1 98.88 199 PHE A CA 1
ATOM 1442 C C . PHE A 1 199 ? 16.141 17.406 -4.266 1 98.88 199 PHE A C 1
ATOM 1444 O O . PHE A 1 199 ? 16.641 17.25 -3.15 1 98.88 199 PHE A O 1
ATOM 1451 N N . ILE A 1 200 ? 14.992 17.984 -4.434 1 98.88 200 ILE A N 1
ATOM 1452 C CA . ILE A 1 200 ? 14.195 18.5 -3.326 1 98.88 200 ILE A CA 1
ATOM 1453 C C . ILE A 1 200 ? 12.914 17.688 -3.186 1 98.88 200 ILE A C 1
ATOM 1455 O O . ILE A 1 200 ? 12.062 17.688 -4.078 1 98.88 200 ILE A O 1
ATOM 1459 N N . ILE A 1 201 ? 12.805 16.953 -2.1 1 98.94 201 ILE A N 1
ATOM 1460 C CA . ILE A 1 201 ? 11.633 16.141 -1.792 1 98.94 201 ILE A CA 1
ATOM 1461 C C . ILE A 1 201 ? 10.805 16.812 -0.705 1 98.94 201 ILE A C 1
ATOM 1463 O O . ILE A 1 201 ? 11.32 17.141 0.367 1 98.94 201 ILE A O 1
ATOM 1467 N N . VAL A 1 202 ? 9.531 17.016 -0.972 1 98.88 202 VAL A N 1
ATOM 1468 C CA . VAL A 1 202 ? 8.664 17.734 -0.049 1 98.88 202 VAL A CA 1
ATOM 1469 C C . VAL A 1 202 ? 7.66 16.781 0.589 1 98.88 202 VAL A C 1
ATOM 1471 O O . VAL A 1 202 ? 7 16 -0.11 1 98.88 202 VAL A O 1
ATOM 1474 N N . ASP A 1 203 ? 7.625 16.766 1.915 1 98.75 203 ASP A N 1
ATOM 1475 C CA . ASP A 1 203 ? 6.57 16.094 2.666 1 98.75 203 ASP A CA 1
ATOM 1476 C C . ASP A 1 203 ? 5.324 16.969 2.77 1 98.75 203 ASP A C 1
ATOM 1478 O O . ASP A 1 203 ? 5.227 17.828 3.65 1 98.75 203 ASP A O 1
ATOM 1482 N N . GLY A 1 204 ? 4.402 16.688 1.888 1 98.69 204 GLY A N 1
ATOM 1483 C CA . GLY A 1 204 ? 3.186 17.484 1.823 1 98.69 204 GLY A CA 1
ATOM 1484 C C . GLY A 1 204 ? 2.023 16.859 2.568 1 98.69 204 GLY A C 1
ATOM 1485 O O . GLY A 1 204 ? 0.874 17.281 2.396 1 98.69 204 GLY A O 1
ATOM 1486 N N . ILE A 1 205 ? 2.248 15.953 3.41 1 98.12 205 ILE A N 1
ATOM 1487 C CA . ILE A 1 205 ? 1.223 15.086 3.982 1 98.12 205 ILE A CA 1
ATOM 1488 C C . ILE A 1 205 ? 0.292 15.906 4.875 1 98.12 205 ILE A C 1
ATOM 1490 O O . ILE A 1 205 ? -0.931 15.844 4.727 1 98.12 205 ILE A O 1
ATOM 1494 N N . GLN A 1 206 ? 0.784 16.719 5.727 1 97.88 206 GLN A N 1
ATOM 1495 C CA . GLN A 1 206 ? -0.066 17.484 6.633 1 97.88 206 GLN A CA 1
ATOM 1496 C C . GLN A 1 206 ? -0.677 18.703 5.93 1 97.88 206 GLN A C 1
ATOM 1498 O O . GLN A 1 206 ? -1.765 19.156 6.293 1 97.88 206 GLN A O 1
ATOM 1503 N N . HIS A 1 207 ? -0.077 19.203 4.918 1 98.25 207 HIS A N 1
ATOM 1504 C CA . HIS A 1 207 ? -0.517 20.406 4.215 1 98.25 207 HIS A CA 1
ATOM 1505 C C . HIS A 1 207 ? -1.7 20.109 3.301 1 98.25 207 HIS A C 1
ATOM 1507 O O . HIS A 1 207 ? -2.594 20.938 3.141 1 98.25 207 HIS A O 1
ATOM 1513 N N . ALA A 1 208 ? -1.769 18.984 2.717 1 97.81 208 ALA A N 1
ATOM 1514 C CA . ALA A 1 208 ? -2.559 18.656 1.529 1 97.81 208 ALA A CA 1
ATOM 1515 C C . ALA A 1 208 ? -4.051 18.859 1.795 1 97.81 208 ALA A C 1
ATOM 1517 O O . ALA A 1 208 ? -4.82 19.141 0.874 1 97.81 208 ALA A O 1
ATOM 1518 N N . SER A 1 209 ? -4.508 18.688 3.004 1 97.31 209 SER A N 1
ATOM 1519 C CA . SER A 1 209 ? -5.93 18.812 3.309 1 97.31 209 SER A CA 1
ATOM 1520 C C . SER A 1 209 ? -6.316 20.25 3.625 1 97.31 209 SER A C 1
ATOM 1522 O O . SER A 1 209 ? -7.492 20.547 3.85 1 97.31 209 SER A O 1
ATOM 1524 N N . HIS A 1 210 ? -5.379 21.188 3.676 1 97.38 210 HIS A N 1
ATOM 1525 C CA . HIS A 1 210 ? -5.633 22.516 4.227 1 97.38 210 HIS A CA 1
ATOM 1526 C C . HIS A 1 210 ? -5.512 23.594 3.154 1 97.38 210 HIS A C 1
ATOM 1528 O O . HIS A 1 210 ? -5.762 24.781 3.42 1 97.38 210 HIS A O 1
ATOM 1534 N N . GLY A 1 211 ? -5.172 23.125 1.989 1 90.5 211 GLY A N 1
ATOM 1535 C CA . GLY A 1 211 ? -5.008 24.031 0.857 1 90.5 211 GLY A CA 1
ATOM 1536 C C . GLY A 1 211 ? -4.625 23.312 -0.424 1 90.5 211 GLY A C 1
ATOM 1537 O O . GLY A 1 211 ? -4.414 22.094 -0.422 1 90.5 211 GLY A O 1
ATOM 1538 N N . ALA A 1 212 ? -4.504 24.125 -1.421 1 92.56 212 ALA A N 1
ATOM 1539 C CA . ALA A 1 212 ? -4.164 23.516 -2.709 1 92.56 212 ALA A CA 1
ATOM 1540 C C . ALA A 1 212 ? -2.672 23.219 -2.797 1 92.56 212 ALA A C 1
ATOM 1542 O O . ALA A 1 212 ? -1.847 23.984 -2.287 1 92.56 212 ALA A O 1
ATOM 1543 N N . VAL A 1 213 ? -2.318 22.125 -3.4 1 97 213 VAL A N 1
ATOM 1544 C CA . VAL A 1 213 ? -0.942 21.719 -3.666 1 97 213 VAL A CA 1
ATOM 1545 C C . VAL A 1 213 ? -0.514 22.234 -5.043 1 97 213 VAL A C 1
ATOM 1547 O O . VAL A 1 213 ? -1.292 22.188 -5.996 1 97 213 VAL A O 1
ATOM 1550 N N . ASP A 1 214 ? 0.601 22.766 -5.16 1 97.31 214 ASP A N 1
ATOM 1551 C CA . ASP A 1 214 ? 1.202 23.219 -6.41 1 97.31 214 ASP A CA 1
ATOM 1552 C C . ASP A 1 214 ? 2.68 22.844 -6.477 1 97.31 214 ASP A C 1
ATOM 1554 O O . ASP A 1 214 ? 3.539 23.594 -6.02 1 97.31 214 ASP A O 1
ATOM 1558 N N . THR A 1 215 ? 2.994 21.688 -7.117 1 95.5 215 THR A N 1
ATOM 1559 C CA . THR A 1 215 ? 4.352 21.156 -7.117 1 95.5 215 THR A CA 1
ATOM 1560 C C . THR A 1 215 ? 5.297 22.078 -7.879 1 95.5 215 THR A C 1
ATOM 1562 O O . THR A 1 215 ? 6.484 22.156 -7.559 1 95.5 215 THR A O 1
ATOM 1565 N N . GLY A 1 216 ? 4.82 22.781 -8.898 1 93.75 216 GLY A N 1
ATOM 1566 C CA . GLY A 1 216 ? 5.633 23.75 -9.617 1 93.75 216 GLY A CA 1
ATOM 1567 C C . GLY A 1 216 ? 6 24.953 -8.773 1 93.75 216 GLY A C 1
ATOM 1568 O O . GLY A 1 216 ? 7.152 25.406 -8.789 1 93.75 216 GLY A O 1
ATOM 1569 N N . ALA A 1 217 ? 5.043 25.438 -8.008 1 93.75 217 ALA A N 1
ATOM 1570 C CA . ALA A 1 217 ? 5.246 26.641 -7.199 1 93.75 217 ALA A CA 1
ATOM 1571 C C . ALA A 1 217 ? 6.277 26.391 -6.102 1 93.75 217 ALA A C 1
ATOM 1573 O O . ALA A 1 217 ? 7.004 27.297 -5.703 1 93.75 217 ALA A O 1
ATOM 1574 N N . VAL A 1 218 ? 6.426 25.156 -5.633 1 95.25 218 VAL A N 1
ATOM 1575 C CA . VAL A 1 218 ? 7.328 24.875 -4.52 1 95.25 218 VAL A CA 1
ATOM 1576 C C . VAL A 1 218 ? 8.648 24.328 -5.047 1 95.25 218 VAL A C 1
ATOM 1578 O O . VAL A 1 218 ? 9.5 23.891 -4.27 1 95.25 218 VAL A O 1
ATOM 1581 N N . LEU A 1 219 ? 8.844 24.25 -6.34 1 95.94 219 LEU A N 1
ATOM 1582 C CA . LEU A 1 219 ? 10.094 23.859 -6.996 1 95.94 219 LEU A CA 1
ATOM 1583 C C . LEU A 1 219 ? 10.555 22.484 -6.52 1 95.94 219 LEU A C 1
ATOM 1585 O O . LEU A 1 219 ? 11.742 22.281 -6.27 1 95.94 219 LEU A O 1
ATOM 1589 N N . ALA A 1 220 ? 9.695 21.578 -6.277 1 96.62 220 ALA A N 1
ATOM 1590 C CA . ALA A 1 220 ? 9.984 20.234 -5.766 1 96.62 220 ALA A CA 1
ATOM 1591 C C . ALA A 1 220 ? 10.398 19.297 -6.895 1 96.62 220 ALA A C 1
ATOM 1593 O O . ALA A 1 220 ? 10.086 19.547 -8.062 1 96.62 220 ALA A O 1
ATOM 1594 N N . ASP A 1 221 ? 11.164 18.266 -6.578 1 98.44 221 ASP A N 1
ATOM 1595 C CA . ASP A 1 221 ? 11.398 17.125 -7.461 1 98.44 221 ASP A CA 1
ATOM 1596 C C . ASP A 1 221 ? 10.516 15.945 -7.066 1 98.44 221 ASP A C 1
ATOM 1598 O O . ASP A 1 221 ? 10.305 15.031 -7.867 1 98.44 221 ASP A O 1
ATOM 1602 N N . GLY A 1 222 ? 10.109 15.906 -5.91 1 98.75 222 GLY A N 1
ATOM 1603 C CA . GLY A 1 222 ? 9.18 14.922 -5.371 1 98.75 222 GLY A CA 1
ATOM 1604 C C . GLY A 1 222 ? 8.227 15.508 -4.348 1 98.75 222 GLY A C 1
ATOM 1605 O O . GLY A 1 222 ? 8.586 16.422 -3.602 1 98.75 222 GLY A O 1
ATOM 1606 N N . TYR A 1 223 ? 7.023 15.047 -4.258 1 98.88 223 TYR A N 1
ATOM 1607 C CA . TYR A 1 223 ? 5.992 15.484 -3.322 1 98.88 223 TYR A CA 1
ATOM 1608 C C . TYR A 1 223 ? 5.117 14.32 -2.885 1 98.88 223 TYR A C 1
ATOM 1610 O O . TYR A 1 223 ? 4.648 13.539 -3.717 1 98.88 223 TYR A O 1
ATOM 1618 N N . ALA A 1 224 ? 4.934 14.148 -1.583 1 98.81 224 ALA A N 1
ATOM 1619 C CA . ALA A 1 224 ? 4.176 13.016 -1.061 1 98.81 224 ALA A CA 1
ATOM 1620 C C . ALA A 1 224 ? 2.92 13.477 -0.333 1 98.81 224 ALA A C 1
ATOM 1622 O O . ALA A 1 224 ? 2.943 14.484 0.38 1 98.81 224 ALA A O 1
ATOM 1623 N N . VAL A 1 225 ? 1.856 12.742 -0.484 1 98.56 225 VAL A N 1
ATOM 1624 C CA . VAL A 1 225 ? 0.58 12.977 0.185 1 98.56 225 VAL A CA 1
ATOM 1625 C C . VAL A 1 225 ? 0.038 11.656 0.735 1 98.56 225 VAL A C 1
ATOM 1627 O O . VAL A 1 225 ? 0.277 10.594 0.161 1 98.56 225 VAL A O 1
ATOM 1630 N N . SER A 1 226 ? -0.601 11.727 1.882 1 98.12 226 SER A N 1
ATOM 1631 C CA . SER A 1 226 ? -1.338 10.594 2.424 1 98.12 226 SER A CA 1
ATOM 1632 C C . SER A 1 226 ? -2.842 10.773 2.25 1 98.12 226 SER A C 1
ATOM 1634 O O . SER A 1 226 ? -3.465 11.555 2.967 1 98.12 226 SER A O 1
ATOM 1636 N N . PRO A 1 227 ? -3.449 9.992 1.47 1 98.31 227 PRO A N 1
ATOM 1637 C CA . PRO A 1 227 ? -4.863 10.195 1.149 1 98.31 227 PRO A CA 1
ATOM 1638 C C . PRO A 1 227 ? -5.766 10.086 2.377 1 98.31 227 PRO A C 1
ATOM 1640 O O . PRO A 1 227 ? -6.805 10.758 2.445 1 98.31 227 PRO A O 1
ATOM 1643 N N . TYR A 1 228 ? -5.418 9.312 3.396 1 97.75 228 TYR A N 1
ATOM 1644 C CA . TYR A 1 228 ? -6.285 9.188 4.562 1 97.75 228 TYR A CA 1
ATOM 1645 C C . TYR A 1 228 ? -6.34 10.492 5.348 1 97.75 228 TYR A C 1
ATOM 1647 O O . TYR A 1 228 ? -7.199 10.672 6.211 1 97.75 228 TYR A O 1
ATOM 1655 N N . LYS A 1 229 ? -5.465 11.445 5.031 1 97.44 229 LYS A N 1
ATOM 1656 C CA . LYS A 1 229 ? -5.523 12.773 5.633 1 97.44 229 LYS A CA 1
ATOM 1657 C C . LYS A 1 229 ? -6.188 13.773 4.691 1 97.44 229 LYS A C 1
ATOM 1659 O O . LYS A 1 229 ? -6.402 14.93 5.059 1 97.44 229 LYS A O 1
ATOM 1664 N N . VAL A 1 230 ? -6.445 13.367 3.504 1 98 230 VAL A N 1
ATOM 1665 C CA . VAL A 1 230 ? -7.105 14.203 2.506 1 98 230 VAL A CA 1
ATOM 1666 C C . VAL A 1 230 ? -8.391 13.531 2.037 1 98 230 VAL A C 1
ATOM 1668 O O . VAL A 1 230 ? -8.594 13.336 0.836 1 98 230 VAL A O 1
ATOM 1671 N N . PHE A 1 231 ? -9.117 13.078 2.998 1 98.44 231 PHE A N 1
ATOM 1672 C CA . PHE A 1 231 ? -10.547 12.766 2.951 1 98.44 231 PHE A CA 1
ATOM 1673 C C . PHE A 1 231 ? -10.789 11.445 2.232 1 98.44 231 PHE A C 1
ATOM 1675 O O . PHE A 1 231 ? -11.906 11.172 1.786 1 98.44 231 PHE A O 1
ATOM 1682 N N . ALA A 1 232 ? -9.766 10.633 1.978 1 98.5 232 ALA A N 1
ATOM 1683 C CA . ALA A 1 232 ? -9.891 9.297 1.394 1 98.5 232 ALA A CA 1
ATOM 1684 C C . ALA A 1 232 ? -9.555 8.219 2.42 1 98.5 232 ALA A C 1
ATOM 1686 O O . ALA A 1 232 ? -9.516 8.484 3.621 1 98.5 232 ALA A O 1
ATOM 1687 N N . ARG A 1 233 ? -9.469 6.973 1.986 1 97.69 233 ARG A N 1
ATOM 1688 C CA . ARG A 1 233 ? -9.266 5.832 2.877 1 97.69 233 ARG A CA 1
ATOM 1689 C C . ARG A 1 233 ? -7.789 5.609 3.162 1 97.69 233 ARG A C 1
ATOM 1691 O O . ARG A 1 233 ? -6.926 6.184 2.492 1 97.69 233 ARG A O 1
ATOM 1698 N N . HIS A 1 234 ? -7.488 4.797 4.195 1 96.81 234 HIS A N 1
ATOM 1699 C CA . HIS A 1 234 ? -6.156 4.258 4.438 1 96.81 234 HIS A CA 1
ATOM 1700 C C . HIS A 1 234 ? -5.742 3.291 3.332 1 96.81 234 HIS A C 1
ATOM 1702 O O . HIS A 1 234 ? -6.57 2.898 2.506 1 96.81 234 HIS A O 1
ATOM 1708 N N . GLY A 1 235 ? -4.449 2.994 3.273 1 96.38 235 GLY A N 1
ATOM 1709 C CA . GLY A 1 235 ? -4.023 1.864 2.463 1 96.38 235 GLY A CA 1
ATOM 1710 C C . GLY A 1 235 ? -3.26 2.277 1.218 1 96.38 235 GLY A C 1
ATOM 1711 O O . GLY A 1 235 ? -2.924 1.438 0.381 1 96.38 235 GLY A O 1
ATOM 1712 N N . TYR A 1 236 ? -3.082 3.551 1.079 1 98 236 TYR A N 1
ATOM 1713 C CA . TYR A 1 236 ? -2.209 3.955 -0.018 1 98 236 TYR A CA 1
ATOM 1714 C C . TYR A 1 236 ? -1.664 5.359 0.208 1 98 236 TYR A C 1
ATOM 1716 O O . TYR A 1 236 ? -2.148 6.086 1.078 1 98 236 TYR A O 1
ATOM 1724 N N . GLY A 1 237 ? -0.542 5.688 -0.394 1 98.31 237 GLY A N 1
ATOM 1725 C CA . GLY A 1 237 ? 0.039 7.012 -0.539 1 98.31 237 GLY A CA 1
ATOM 1726 C C . GLY A 1 237 ? 0.086 7.488 -1.978 1 98.31 237 GLY A C 1
ATOM 1727 O O . GLY A 1 237 ? -0.006 6.684 -2.906 1 98.31 237 GLY A O 1
ATOM 1728 N N . VAL A 1 238 ? 0.134 8.742 -2.18 1 98.75 238 VAL A N 1
ATOM 1729 C CA . VAL A 1 238 ? 0.244 9.305 -3.523 1 98.75 238 VAL A CA 1
ATOM 1730 C C . VAL A 1 238 ? 1.505 10.156 -3.629 1 98.75 238 VAL A C 1
ATOM 1732 O O . VAL A 1 238 ? 1.779 10.977 -2.752 1 98.75 238 VAL A O 1
ATOM 1735 N N . GLY A 1 239 ? 2.266 9.875 -4.684 1 98.69 239 GLY A N 1
ATOM 1736 C CA . GLY A 1 239 ? 3.48 10.633 -4.922 1 98.69 239 GLY A CA 1
ATOM 1737 C C . GLY A 1 239 ? 3.512 11.289 -6.289 1 98.69 239 GLY A C 1
ATOM 1738 O O . GLY A 1 239 ? 2.857 10.828 -7.223 1 98.69 239 GLY A O 1
ATOM 1739 N N . TRP A 1 240 ? 4.109 12.391 -6.363 1 98.75 240 TRP A N 1
ATOM 1740 C CA . TRP A 1 240 ? 4.539 13.008 -7.613 1 98.75 240 TRP A CA 1
ATOM 1741 C C . TRP A 1 240 ? 6.059 13.094 -7.684 1 98.75 240 TRP A C 1
ATOM 1743 O O . TRP A 1 240 ? 6.719 13.414 -6.691 1 98.75 240 TRP A O 1
ATOM 1753 N N . ALA A 1 241 ? 6.648 12.789 -8.789 1 98.81 241 ALA A N 1
ATOM 1754 C CA . ALA A 1 241 ? 8.086 12.891 -9.047 1 98.81 241 ALA A CA 1
ATOM 1755 C C . ALA A 1 241 ? 8.359 13.672 -10.328 1 98.81 241 ALA A C 1
ATOM 1757 O O . ALA A 1 241 ? 7.707 13.438 -11.352 1 98.81 241 ALA A O 1
ATOM 1758 N N . SER A 1 242 ? 9.312 14.562 -10.32 1 98.31 242 SER A N 1
ATOM 1759 C CA . SER A 1 242 ? 9.703 15.352 -11.484 1 98.31 242 SER A CA 1
ATOM 1760 C C . SER A 1 242 ? 10.281 14.469 -12.586 1 98.31 242 SER A C 1
ATOM 1762 O O . SER A 1 242 ? 10.602 13.305 -12.344 1 98.31 242 SER A O 1
ATOM 1764 N N . ASP A 1 243 ? 10.367 15.062 -13.789 1 97.94 243 ASP A N 1
ATOM 1765 C CA . ASP A 1 243 ? 10.977 14.328 -14.898 1 97.94 243 ASP A CA 1
ATOM 1766 C C . ASP A 1 243 ? 12.414 13.945 -14.586 1 97.94 243 ASP A C 1
ATOM 1768 O O . ASP A 1 243 ? 12.859 12.844 -14.906 1 97.94 243 ASP A O 1
ATOM 1772 N N . ARG A 1 244 ? 13.195 14.82 -13.961 1 97.25 244 ARG A N 1
ATOM 1773 C CA . ARG A 1 244 ? 14.594 14.547 -13.656 1 97.25 244 ARG A CA 1
ATOM 1774 C C . ARG A 1 244 ? 14.719 13.414 -12.641 1 97.25 244 ARG A C 1
ATOM 1776 O O . ARG A 1 244 ? 15.594 12.562 -12.758 1 97.25 244 ARG A O 1
ATOM 1783 N N . LEU A 1 245 ? 13.875 13.461 -11.57 1 98.38 245 LEU A N 1
ATOM 1784 C CA . LEU A 1 245 ? 13.898 12.383 -10.594 1 98.38 245 LEU A CA 1
ATOM 1785 C C . LEU A 1 245 ? 13.453 11.062 -11.227 1 98.38 245 LEU A C 1
ATOM 1787 O O . LEU A 1 245 ? 14.023 10.008 -10.93 1 98.38 245 LEU A O 1
ATOM 1791 N N . THR A 1 246 ? 12.453 11.086 -12.102 1 98.38 246 THR A N 1
ATOM 1792 C CA . THR A 1 246 ? 11.898 9.914 -12.773 1 98.38 246 THR A CA 1
ATOM 1793 C C . THR A 1 246 ? 12.93 9.289 -13.703 1 98.38 246 THR A C 1
ATOM 1795 O O . THR A 1 246 ? 12.914 8.078 -13.93 1 98.38 246 THR A O 1
ATOM 1798 N N . ALA A 1 247 ? 13.797 10.078 -14.219 1 97.69 247 ALA A N 1
ATOM 1799 C CA . ALA A 1 247 ? 14.789 9.609 -15.18 1 97.69 247 ALA A CA 1
ATOM 1800 C C . ALA A 1 247 ? 15.859 8.758 -14.5 1 97.69 247 ALA A C 1
ATOM 1802 O O . ALA A 1 247 ? 16.609 8.039 -15.164 1 97.69 247 ALA A O 1
ATOM 1803 N N . LEU A 1 248 ? 15.953 8.844 -13.188 1 97.81 248 LEU A N 1
ATOM 1804 C CA . LEU A 1 248 ? 16.938 8.078 -12.445 1 97.81 248 LEU A CA 1
ATOM 1805 C C . LEU A 1 248 ? 16.578 6.598 -12.414 1 97.81 248 LEU A C 1
ATOM 1807 O O . LEU A 1 248 ? 15.406 6.242 -12.586 1 97.81 248 LEU A O 1
ATOM 1811 N N . VAL A 1 249 ? 17.625 5.742 -12.172 1 96.69 249 VAL A N 1
ATOM 1812 C CA . VAL A 1 249 ? 17.359 4.328 -11.938 1 96.69 249 VAL A CA 1
ATOM 1813 C C . VAL A 1 249 ? 16.656 4.152 -10.594 1 96.69 249 VAL A C 1
ATOM 1815 O O . VAL A 1 249 ? 17.062 4.73 -9.586 1 96.69 249 VAL A O 1
ATOM 1818 N N . LYS A 1 250 ? 15.594 3.539 -10.609 1 97.06 250 LYS A N 1
ATOM 1819 C CA . LYS A 1 250 ? 14.812 3.283 -9.406 1 97.06 250 LYS A CA 1
ATOM 1820 C C . LYS A 1 250 ? 14.328 1.837 -9.359 1 97.06 250 LYS A C 1
ATOM 1822 O O . LYS A 1 250 ? 14.625 1.048 -10.258 1 97.06 250 LYS A O 1
ATOM 1827 N N . GLU A 1 251 ? 13.773 1.374 -8.234 1 97.5 251 GLU A N 1
ATOM 1828 C CA . GLU A 1 251 ? 13.164 0.05 -8.18 1 97.5 251 GLU A CA 1
ATOM 1829 C C . GLU A 1 251 ? 12 -0.062 -9.164 1 97.5 251 GLU A C 1
ATOM 1831 O O . GLU A 1 251 ? 11.008 0.66 -9.047 1 97.5 251 GLU A O 1
ATOM 1836 N N . GLN A 1 252 ? 12.141 -0.854 -10.047 1 96.31 252 GLN A N 1
ATOM 1837 C CA . GLN A 1 252 ? 11.156 -1.093 -11.102 1 96.31 252 GLN A CA 1
ATOM 1838 C C . GLN A 1 252 ? 11.383 -2.449 -11.766 1 96.31 252 GLN A C 1
ATOM 1840 O O . GLN A 1 252 ? 12.414 -3.088 -11.555 1 96.31 252 GLN A O 1
ATOM 1845 N N . ILE A 1 253 ? 10.391 -2.936 -12.469 1 95.69 253 ILE A N 1
ATOM 1846 C CA . ILE A 1 253 ? 10.523 -4.188 -13.211 1 95.69 253 ILE A CA 1
ATOM 1847 C C . ILE A 1 253 ? 11.445 -3.984 -14.406 1 95.69 253 ILE A C 1
ATOM 1849 O O . ILE A 1 253 ? 11.234 -3.082 -15.219 1 95.69 253 ILE A O 1
ATOM 1853 N N . VAL A 1 254 ? 12.461 -4.773 -14.469 1 94.25 254 VAL A N 1
ATOM 1854 C CA . VAL A 1 254 ? 13.414 -4.695 -15.57 1 94.25 254 VAL A CA 1
ATOM 1855 C C . VAL A 1 254 ? 12.688 -4.957 -16.891 1 94.25 254 VAL A C 1
ATOM 1857 O O . VAL A 1 254 ? 11.906 -5.902 -17 1 94.25 254 VAL A O 1
ATOM 1860 N N . GLY A 1 255 ? 12.961 -4.133 -17.844 1 90.94 255 GLY A N 1
ATOM 1861 C CA . GLY A 1 255 ? 12.328 -4.266 -19.156 1 90.94 255 GLY A CA 1
ATOM 1862 C C . GLY A 1 255 ? 10.969 -3.596 -19.234 1 90.94 255 GLY A C 1
ATOM 1863 O O . GLY A 1 255 ? 10.383 -3.498 -20.312 1 90.94 255 GLY A O 1
ATOM 1864 N N . GLY A 1 256 ? 10.477 -3.162 -18.062 1 90.06 256 GLY A N 1
ATOM 1865 C CA . GLY A 1 256 ? 9.242 -2.385 -18.047 1 90.06 256 GLY A CA 1
ATOM 1866 C C . GLY A 1 256 ? 9.445 -0.938 -18.453 1 90.06 256 GLY A C 1
ATOM 1867 O O . GLY A 1 256 ? 10.547 -0.548 -18.859 1 90.06 256 GLY A O 1
ATOM 1868 N N . PRO A 1 257 ? 8.352 -0.179 -18.359 1 88.56 257 PRO A N 1
ATOM 1869 C CA . PRO A 1 257 ? 8.484 1.241 -18.688 1 88.56 257 PRO A CA 1
ATOM 1870 C C . PRO A 1 257 ? 9.523 1.952 -17.828 1 88.56 257 PRO A C 1
ATOM 1872 O O . PRO A 1 257 ? 9.547 1.769 -16.609 1 88.56 257 PRO A O 1
ATOM 1875 N N . ALA A 1 258 ? 10.328 2.766 -18.406 1 88.56 258 ALA A N 1
ATOM 1876 C CA . ALA A 1 258 ? 11.438 3.416 -17.719 1 88.56 258 ALA A CA 1
ATOM 1877 C C . ALA A 1 258 ? 10.938 4.43 -16.688 1 88.56 258 ALA A C 1
ATOM 1879 O O . ALA A 1 258 ? 11.625 4.723 -15.711 1 88.56 258 ALA A O 1
ATOM 1880 N N . ASP A 1 259 ? 9.766 4.949 -16.906 1 94.25 259 ASP A N 1
ATOM 1881 C CA . ASP A 1 259 ? 9.266 6.012 -16.031 1 94.25 259 ASP A CA 1
ATOM 1882 C C . ASP A 1 259 ? 8.344 5.457 -14.961 1 94.25 259 ASP A C 1
ATOM 1884 O O . ASP A 1 259 ? 7.609 6.211 -14.312 1 94.25 259 ASP A O 1
ATOM 1888 N N . ALA A 1 260 ? 8.445 4.113 -14.781 1 94.75 260 ALA A N 1
ATOM 1889 C CA . ALA A 1 260 ? 7.504 3.484 -13.859 1 94.75 260 ALA A CA 1
ATOM 1890 C C . ALA A 1 260 ? 7.965 3.643 -12.414 1 94.75 260 ALA A C 1
ATOM 1892 O O . ALA A 1 260 ? 9.109 3.32 -12.078 1 94.75 260 ALA A O 1
ATOM 1893 N N . TRP A 1 261 ? 7.078 4.16 -11.57 1 97.25 261 TRP A N 1
ATOM 1894 C CA . TRP A 1 261 ? 7.348 4.289 -10.148 1 97.25 261 TRP A CA 1
ATOM 1895 C C . TRP A 1 261 ? 6.621 3.207 -9.352 1 97.25 261 TRP A C 1
ATOM 1897 O O . TRP A 1 261 ? 6.934 2.973 -8.18 1 97.25 261 TRP A O 1
ATOM 1907 N N . GLU A 1 262 ? 5.664 2.58 -9.93 1 95.81 262 GLU A N 1
ATOM 1908 C CA . GLU A 1 262 ? 4.789 1.657 -9.211 1 95.81 262 GLU A CA 1
ATOM 1909 C C . GLU A 1 262 ? 5.258 0.215 -9.367 1 95.81 262 GLU A C 1
ATOM 1911 O O . GLU A 1 262 ? 5.75 -0.171 -10.43 1 95.81 262 GLU A O 1
ATOM 1916 N N . LEU A 1 263 ? 5.094 -0.582 -8.297 1 94 263 LEU A N 1
ATOM 1917 C CA . LEU A 1 263 ? 5.539 -1.97 -8.25 1 94 263 LEU A CA 1
ATOM 1918 C C . LEU A 1 263 ? 4.355 -2.918 -8.109 1 94 263 LEU A C 1
ATOM 1920 O O . LEU A 1 263 ? 3.598 -2.832 -7.141 1 94 263 LEU A O 1
ATOM 1924 N N . GLY A 1 264 ? 4.238 -3.793 -9.07 1 91.81 264 GLY A N 1
ATOM 1925 C CA . GLY A 1 264 ? 3.193 -4.801 -8.992 1 91.81 264 GLY A CA 1
ATOM 1926 C C . GLY A 1 264 ? 1.893 -4.359 -9.633 1 91.81 264 GLY A C 1
ATOM 1927 O O . GLY A 1 264 ? 1.856 -3.357 -10.352 1 91.81 264 GLY A O 1
ATOM 1928 N N . THR A 1 265 ? 0.881 -5.176 -9.445 1 91.56 265 THR A N 1
ATOM 1929 C CA . THR A 1 265 ? -0.442 -4.867 -9.977 1 91.56 265 THR A CA 1
ATOM 1930 C C . THR A 1 265 ? -1.076 -3.707 -9.211 1 91.56 265 THR A C 1
ATOM 1932 O O . THR A 1 265 ? -1.16 -3.736 -7.984 1 91.56 265 THR A O 1
ATOM 1935 N N . ARG A 1 266 ? -1.53 -2.779 -9.977 1 91.94 266 ARG A N 1
ATOM 1936 C CA . ARG A 1 266 ? -2.111 -1.578 -9.383 1 91.94 266 ARG A CA 1
ATOM 1937 C C . ARG A 1 266 ? -3.479 -1.873 -8.773 1 91.94 266 ARG A C 1
ATOM 1939 O O . ARG A 1 266 ? -4.258 -2.648 -9.336 1 91.94 266 ARG A O 1
ATOM 1946 N N . ASP A 1 267 ? -3.721 -1.275 -7.66 1 96.12 267 ASP A N 1
ATOM 1947 C CA . ASP A 1 267 ? -5.074 -1.229 -7.117 1 96.12 267 ASP A CA 1
ATOM 1948 C C . ASP A 1 267 ? -5.887 -0.105 -7.758 1 96.12 267 ASP A C 1
ATOM 1950 O O . ASP A 1 267 ? -5.746 1.061 -7.383 1 96.12 267 ASP A O 1
ATOM 1954 N N . ALA A 1 268 ? -6.762 -0.452 -8.68 1 97.38 268 ALA A N 1
ATOM 1955 C CA . ALA A 1 268 ? -7.59 0.555 -9.336 1 97.38 268 ALA A CA 1
ATOM 1956 C C . ALA A 1 268 ? -8.398 1.349 -8.312 1 97.38 268 ALA A C 1
ATOM 1958 O O . ALA A 1 268 ? -8.711 2.521 -8.539 1 97.38 268 ALA A O 1
ATOM 1959 N N . GLY A 1 269 ? -8.734 0.706 -7.215 1 97.81 269 GLY A N 1
ATOM 1960 C CA . GLY A 1 269 ? -9.492 1.364 -6.16 1 97.81 269 GLY A CA 1
ATOM 1961 C C . GLY A 1 269 ? -8.781 2.578 -5.59 1 97.81 269 GLY A C 1
ATOM 1962 O O . GLY A 1 269 ? -9.43 3.566 -5.23 1 97.81 269 GLY A O 1
ATOM 1963 N N . SER A 1 270 ? -7.445 2.512 -5.426 1 98.38 270 SER A N 1
ATOM 1964 C CA . SER A 1 270 ? -6.691 3.656 -4.93 1 98.38 270 SER A CA 1
ATOM 1965 C C . SER A 1 270 ? -6.848 4.863 -5.844 1 98.38 270 SER A C 1
ATOM 1967 O O . SER A 1 270 ? -7.047 5.984 -5.375 1 98.38 270 SER A O 1
ATOM 1969 N N . TYR A 1 271 ? -6.82 4.621 -7.156 1 98.56 271 TYR A N 1
ATOM 1970 C CA . TYR A 1 271 ? -6.98 5.691 -8.133 1 98.56 271 TYR A CA 1
ATOM 1971 C C . TYR A 1 271 ? -8.406 6.227 -8.125 1 98.56 271 TYR A C 1
ATOM 1973 O O . TYR A 1 271 ? -8.617 7.441 -8.125 1 98.56 271 TYR A O 1
ATOM 1981 N N . ALA A 1 272 ? -9.32 5.289 -8.102 1 98.75 272 ALA A N 1
ATOM 1982 C CA . ALA A 1 272 ? -10.727 5.68 -8.148 1 98.75 272 ALA A CA 1
ATOM 1983 C C . ALA A 1 272 ? -11.117 6.484 -6.914 1 98.75 272 ALA A C 1
ATOM 1985 O O . ALA A 1 272 ? -11.867 7.457 -7.012 1 98.75 272 ALA A O 1
ATOM 1986 N N . THR A 1 273 ? -10.641 6.074 -5.77 1 98.81 273 THR A N 1
ATOM 1987 C CA . THR A 1 273 ? -11 6.785 -4.543 1 98.81 273 THR A CA 1
ATOM 1988 C C . THR A 1 273 ? -10.328 8.156 -4.5 1 98.81 273 THR A C 1
ATOM 1990 O O . THR A 1 273 ? -10.891 9.109 -3.955 1 98.81 273 THR A O 1
ATOM 1993 N N . PHE A 1 274 ? -9.125 8.297 -5.043 1 98.88 274 PHE A N 1
ATOM 1994 C CA . PHE A 1 274 ? -8.516 9.617 -5.094 1 98.88 274 PHE A CA 1
ATOM 1995 C C . PHE A 1 274 ? -9.289 10.531 -6.047 1 98.88 274 PHE A C 1
ATOM 1997 O O . PHE A 1 274 ? -9.383 11.734 -5.816 1 98.88 274 PHE A O 1
ATOM 2004 N N . SER A 1 275 ? -9.836 9.906 -7.129 1 98.94 275 SER A N 1
ATOM 2005 C CA . SER A 1 275 ? -10.703 10.68 -8.016 1 98.94 275 SER A CA 1
ATOM 2006 C C . SER A 1 275 ? -11.93 11.195 -7.273 1 98.94 275 SER A C 1
ATOM 2008 O O . SER A 1 275 ? -12.438 12.281 -7.574 1 98.94 275 SER A O 1
ATOM 2010 N N . ASP A 1 276 ? -12.453 10.414 -6.27 1 98.88 276 ASP A N 1
ATOM 2011 C CA . ASP A 1 276 ? -13.531 10.898 -5.422 1 98.88 276 ASP A CA 1
ATOM 2012 C C . ASP A 1 276 ? -13.133 12.18 -4.699 1 98.88 276 ASP A C 1
ATOM 2014 O O . ASP A 1 276 ? -13.938 13.109 -4.566 1 98.88 276 ASP A O 1
ATOM 2018 N N . VAL A 1 277 ? -11.891 12.266 -4.203 1 98.88 277 VAL A N 1
ATOM 2019 C CA . VAL A 1 277 ? -11.383 13.43 -3.486 1 98.88 277 VAL A CA 1
ATOM 2020 C C . VAL A 1 277 ? -11.328 14.633 -4.422 1 98.88 277 VAL A C 1
ATOM 2022 O O . VAL A 1 277 ? -11.789 15.727 -4.062 1 98.88 277 VAL A O 1
ATOM 2025 N N . VAL A 1 278 ? -10.781 14.406 -5.605 1 98.88 278 VAL A N 1
ATOM 2026 C CA . VAL A 1 278 ? -10.656 15.492 -6.566 1 98.88 278 VAL A CA 1
ATOM 2027 C C . VAL A 1 278 ? -12.039 15.992 -6.98 1 98.88 278 VAL A C 1
ATOM 2029 O O . VAL A 1 278 ? -12.258 17.188 -7.109 1 98.88 278 VAL A O 1
ATOM 2032 N N . ALA A 1 279 ? -12.969 15.07 -7.18 1 98.88 279 ALA A N 1
ATOM 2033 C CA . ALA A 1 279 ? -14.344 15.445 -7.516 1 98.88 279 ALA A CA 1
ATOM 2034 C C . ALA A 1 279 ? -14.961 16.297 -6.418 1 98.88 279 ALA A C 1
ATOM 2036 O O . ALA A 1 279 ? -15.672 17.266 -6.699 1 98.88 279 ALA A O 1
ATOM 2037 N N . TYR A 1 280 ? -14.719 15.945 -5.199 1 98.81 280 TYR A N 1
ATOM 2038 C CA . TYR A 1 280 ? -15.242 16.703 -4.074 1 98.81 280 TYR A CA 1
ATOM 2039 C C . TYR A 1 280 ? -14.664 18.125 -4.062 1 98.81 280 TYR A C 1
ATOM 2041 O O . TYR A 1 280 ? -15.398 19.094 -3.885 1 98.81 280 TYR A O 1
ATOM 2049 N N . LEU A 1 281 ? -13.32 18.234 -4.227 1 98.81 281 LEU A N 1
ATOM 2050 C CA . LEU A 1 281 ? -12.68 19.531 -4.23 1 98.81 281 LEU A CA 1
ATOM 2051 C C . LEU A 1 281 ? -13.18 20.375 -5.398 1 98.81 281 LEU A C 1
ATOM 2053 O O . LEU A 1 281 ? -13.375 21.594 -5.254 1 98.81 281 LEU A O 1
ATOM 2057 N N . ASP A 1 282 ? -13.312 19.703 -6.523 1 98.75 282 ASP A N 1
ATOM 2058 C CA . ASP A 1 282 ? -13.875 20.375 -7.695 1 98.75 282 ASP A CA 1
ATOM 2059 C C . ASP A 1 282 ? -15.266 20.938 -7.395 1 98.75 282 ASP A C 1
ATOM 2061 O O . ASP A 1 282 ? -15.547 22.094 -7.691 1 98.75 282 ASP A O 1
ATOM 2065 N N . TRP A 1 283 ? -16.109 20.125 -6.785 1 98.75 283 TRP A N 1
ATOM 2066 C CA . TRP A 1 283 ? -17.453 20.547 -6.402 1 98.75 283 TRP A CA 1
ATOM 2067 C C . TRP A 1 283 ? -17.406 21.719 -5.434 1 98.75 283 TRP A C 1
ATOM 2069 O O . TRP A 1 283 ? -18.094 22.734 -5.641 1 98.75 283 TRP A O 1
ATOM 2079 N N . LEU A 1 284 ? -16.594 21.594 -4.375 1 98.69 284 LEU A N 1
ATOM 2080 C CA . LEU A 1 284 ? -16.5 22.656 -3.369 1 98.69 284 LEU A CA 1
ATOM 2081 C C . LEU A 1 284 ? -16.016 23.953 -3.992 1 98.69 284 LEU A C 1
ATOM 2083 O O . LEU A 1 284 ? -16.578 25.031 -3.715 1 98.69 284 LEU A O 1
ATOM 2087 N N . GLY A 1 285 ? -14.977 23.844 -4.836 1 98.44 285 GLY A N 1
ATOM 2088 C CA . GLY A 1 285 ? -14.445 25.031 -5.504 1 98.44 285 GLY A CA 1
ATOM 2089 C C . GLY A 1 285 ? -15.469 25.734 -6.363 1 98.44 285 GLY A C 1
ATOM 2090 O O . GLY A 1 285 ? -15.398 26.953 -6.535 1 98.44 285 GLY A O 1
ATOM 2091 N N . GLY A 1 286 ? -16.375 24.984 -6.91 1 98.12 286 GLY A N 1
ATOM 2092 C CA . GLY A 1 286 ? -17.422 25.531 -7.754 1 98.12 286 GLY A CA 1
ATOM 2093 C C . GLY A 1 286 ? -18.297 26.547 -7.027 1 98.12 286 GLY A C 1
ATOM 2094 O O . GLY A 1 286 ? -18.969 27.359 -7.66 1 98.12 286 GLY A O 1
ATOM 2095 N N . HIS A 1 287 ? -18.312 26.531 -5.75 1 98.12 287 HIS A N 1
ATOM 2096 C CA . HIS A 1 287 ? -19.109 27.469 -4.961 1 98.12 287 HIS A CA 1
ATOM 2097 C C . HIS A 1 287 ? -18.359 28.797 -4.777 1 98.12 287 HIS A C 1
ATOM 2099 O O . HIS A 1 287 ? -18.938 29.781 -4.309 1 98.12 287 HIS A O 1
ATOM 2105 N N . PHE A 1 288 ? -17.078 28.828 -5.203 1 98.06 288 PHE A N 1
ATOM 2106 C CA . PHE A 1 288 ? -16.266 30 -4.859 1 98.06 288 PHE A CA 1
ATOM 2107 C C . PHE A 1 288 ? -15.648 30.609 -6.105 1 98.06 288 PHE A C 1
ATOM 2109 O O . PHE A 1 288 ? -14.922 31.609 -6.016 1 98.06 288 PHE A O 1
ATOM 2116 N N . THR A 1 289 ? -15.828 30.047 -7.207 1 97.62 289 THR A N 1
ATOM 2117 C CA . THR A 1 289 ? -15.383 30.594 -8.484 1 97.62 289 THR A CA 1
ATOM 2118 C C . THR A 1 289 ? -16.344 30.219 -9.602 1 97.62 289 THR A C 1
ATOM 2120 O O . THR A 1 289 ? -17.094 29.234 -9.492 1 97.62 289 THR A O 1
ATOM 2123 N N . THR A 1 290 ? -16.406 30.953 -10.703 1 97.75 290 THR A N 1
ATOM 2124 C CA . THR A 1 290 ? -17.25 30.672 -11.867 1 97.75 290 THR A CA 1
ATOM 2125 C C . THR A 1 290 ? -16.406 30.062 -12.992 1 97.75 290 THR A C 1
ATOM 2127 O O . THR A 1 290 ? -16.922 29.812 -14.094 1 97.75 290 THR A O 1
ATOM 2130 N N . SER A 1 291 ? -15.172 29.844 -12.656 1 97.06 291 SER A N 1
ATOM 2131 C CA . SER A 1 291 ? -14.281 29.297 -13.672 1 97.06 291 SER A CA 1
ATOM 2132 C C . SER A 1 291 ? -14.742 27.906 -14.102 1 97.06 291 SER A C 1
ATOM 2134 O O . SER A 1 291 ? -15.133 27.078 -13.266 1 97.06 291 SER A O 1
ATOM 2136 N N . GLY A 1 292 ? -14.695 27.641 -15.414 1 96.38 292 GLY A N 1
ATOM 2137 C CA . GLY A 1 292 ? -14.984 26.312 -15.93 1 96.38 292 GLY A CA 1
ATOM 2138 C C . GLY A 1 292 ? -13.797 25.375 -15.859 1 96.38 292 GLY A C 1
ATOM 2139 O O . GLY A 1 292 ? -13.938 24.172 -16.078 1 96.38 292 GLY A O 1
ATOM 2140 N N . GLU A 1 293 ? -12.656 25.922 -15.492 1 97.62 293 GLU A N 1
ATOM 2141 C CA . GLU A 1 293 ? -11.445 25.125 -15.422 1 97.62 293 GLU A CA 1
ATOM 2142 C C . GLU A 1 293 ? -11.352 24.375 -14.094 1 97.62 293 GLU A C 1
ATOM 2144 O O . GLU A 1 293 ? -11.367 24.984 -13.023 1 97.62 293 GLU A O 1
ATOM 2149 N N . ARG A 1 294 ? -11.219 23.125 -14.156 1 97.44 294 ARG A N 1
ATOM 2150 C CA . ARG A 1 294 ? -11.211 22.266 -12.969 1 97.44 294 ARG A CA 1
ATOM 2151 C C . ARG A 1 294 ? -10.102 22.672 -12.008 1 97.44 294 ARG A C 1
ATOM 2153 O O . ARG A 1 294 ? -10.297 22.703 -10.789 1 97.44 294 ARG A O 1
ATOM 2160 N N . ARG A 1 295 ? -8.883 22.938 -12.516 1 97.75 295 ARG A N 1
ATOM 2161 C CA . ARG A 1 295 ? -7.77 23.312 -11.648 1 97.75 295 ARG A CA 1
ATOM 2162 C C . ARG A 1 295 ? -8.094 24.578 -10.859 1 97.75 295 ARG A C 1
ATOM 2164 O O . ARG A 1 295 ? -7.781 24.672 -9.672 1 97.75 295 ARG A O 1
ATOM 2171 N N . SER A 1 296 ? -8.719 25.547 -11.531 1 98.06 296 SER A N 1
ATOM 2172 C CA . SER A 1 296 ? -9.109 26.781 -10.859 1 98.06 296 SER A CA 1
ATOM 2173 C C . SER A 1 296 ? -10.094 26.5 -9.727 1 98.06 296 SER A C 1
ATOM 2175 O O . SER A 1 296 ? -10.016 27.125 -8.672 1 98.06 296 SER A O 1
ATOM 2177 N N . ARG A 1 297 ? -10.953 25.578 -9.93 1 98.44 297 ARG A N 1
ATOM 2178 C CA . ARG A 1 297 ? -11.922 25.234 -8.898 1 98.44 297 ARG A CA 1
ATOM 2179 C C . ARG A 1 297 ? -11.25 24.5 -7.734 1 98.44 297 ARG A C 1
ATOM 2181 O O . ARG A 1 297 ? -11.594 24.734 -6.574 1 98.44 297 ARG A O 1
ATOM 2188 N N . ILE A 1 298 ? -10.289 23.672 -8.023 1 98.44 298 ILE A N 1
ATOM 2189 C CA . ILE A 1 298 ? -9.547 22.984 -6.969 1 98.44 298 ILE A CA 1
ATOM 2190 C C . ILE A 1 298 ? -8.781 24.016 -6.137 1 98.44 298 ILE A C 1
ATOM 2192 O O . ILE A 1 298 ? -8.75 23.938 -4.906 1 98.44 298 ILE A O 1
ATOM 2196 N N . GLU A 1 299 ? -8.227 25.016 -6.82 1 97.94 299 GLU A N 1
ATOM 2197 C CA . GLU A 1 299 ? -7.527 26.094 -6.117 1 97.94 299 GLU A CA 1
ATOM 2198 C C . GLU A 1 299 ? -8.492 26.906 -5.27 1 97.94 299 GLU A C 1
ATOM 2200 O O . GLU A 1 299 ? -8.164 27.281 -4.141 1 97.94 299 GLU A O 1
ATOM 2205 N N . ALA A 1 300 ? -9.664 27.188 -5.836 1 98.38 300 ALA A N 1
ATOM 2206 C CA . ALA A 1 300 ? -10.68 27.922 -5.09 1 98.38 300 ALA A CA 1
ATOM 2207 C C . ALA A 1 300 ? -11.125 27.141 -3.857 1 98.38 300 ALA A C 1
ATOM 2209 O O . ALA A 1 300 ? -11.352 27.734 -2.795 1 98.38 300 ALA A O 1
ATOM 2210 N N . ALA A 1 301 ? -11.281 25.859 -4.008 1 98.56 301 ALA A N 1
ATOM 2211 C CA . ALA A 1 301 ? -11.602 25.016 -2.859 1 98.56 301 ALA A CA 1
ATOM 2212 C C . ALA A 1 301 ? -10.523 25.125 -1.784 1 98.56 301 ALA A C 1
ATOM 2214 O O . ALA A 1 301 ? -10.836 25.25 -0.598 1 98.56 301 ALA A O 1
ATOM 2215 N N . GLY A 1 302 ? -9.273 25.047 -2.254 1 98.06 302 GLY A N 1
ATOM 2216 C CA . GLY A 1 302 ? -8.164 25.188 -1.318 1 98.06 302 GLY A CA 1
ATOM 2217 C C . GLY A 1 302 ? -8.188 26.5 -0.557 1 98.06 302 GLY A C 1
ATOM 2218 O O . GLY A 1 302 ? -7.957 26.516 0.654 1 98.06 302 GLY A O 1
ATOM 2219 N N . LYS A 1 303 ? -8.469 27.547 -1.231 1 97.69 303 LYS A N 1
ATOM 2220 C CA . LYS A 1 303 ? -8.547 28.859 -0.604 1 97.69 303 LYS A CA 1
ATOM 2221 C C . LYS A 1 303 ? -9.703 28.922 0.391 1 97.69 303 LYS A C 1
ATOM 2223 O O . LYS A 1 303 ? -9.57 29.484 1.475 1 97.69 303 LYS A O 1
ATOM 2228 N N . ALA A 1 304 ? -10.812 28.375 0.004 1 98.31 304 ALA A N 1
ATOM 2229 C CA . ALA A 1 304 ? -11.984 28.359 0.88 1 98.31 304 ALA A CA 1
ATOM 2230 C C . ALA A 1 304 ? -11.703 27.562 2.15 1 98.31 304 ALA A C 1
ATOM 2232 O O . ALA A 1 304 ? -12.078 27.984 3.248 1 98.31 304 ALA A O 1
ATOM 2233 N N . ILE A 1 305 ? -11.078 26.422 2.018 1 98.44 305 ILE A N 1
ATOM 2234 C CA . ILE A 1 305 ? -10.719 25.562 3.145 1 98.44 305 ILE A CA 1
ATOM 2235 C C . ILE A 1 305 ? -9.766 26.312 4.074 1 98.44 305 ILE A C 1
ATOM 2237 O O . ILE A 1 305 ? -10.023 26.422 5.277 1 98.44 305 ILE A O 1
ATOM 2241 N N . ALA A 1 306 ? -8.734 26.875 3.502 1 97.81 306 ALA A N 1
ATOM 2242 C CA . ALA A 1 306 ? -7.738 27.609 4.281 1 97.81 306 ALA A CA 1
ATOM 2243 C C . ALA A 1 306 ? -8.383 28.766 5.039 1 97.81 306 ALA A C 1
ATOM 2245 O O . ALA A 1 306 ? -8.07 28.984 6.211 1 97.81 306 ALA A O 1
ATOM 2246 N N . GLY A 1 307 ? -9.219 29.484 4.34 1 97.44 307 GLY A N 1
ATOM 2247 C CA . GLY A 1 307 ? -9.891 30.609 4.973 1 97.44 307 GLY A CA 1
ATOM 2248 C C . GLY A 1 307 ? -10.781 30.188 6.133 1 97.44 307 GLY A C 1
ATOM 2249 O O . GLY A 1 307 ? -10.758 30.812 7.191 1 97.44 307 GLY A O 1
ATOM 2250 N N . HIS A 1 308 ? -11.578 29.172 5.918 1 98.06 308 HIS A N 1
ATOM 2251 C CA . HIS A 1 308 ? -12.469 28.688 6.969 1 98.06 308 HIS A CA 1
ATOM 2252 C C . HIS A 1 308 ? -11.68 28.188 8.172 1 98.06 308 HIS A C 1
ATOM 2254 O O . HIS A 1 308 ? -12.016 28.516 9.312 1 98.06 308 HIS A O 1
ATOM 2260 N N . GLU A 1 309 ? -10.641 27.438 7.949 1 98.12 309 GLU A N 1
ATOM 2261 C CA . GLU A 1 309 ? -9.828 26.891 9.031 1 98.12 309 GLU A CA 1
ATOM 2262 C C . GLU A 1 309 ? -9.086 28 9.781 1 98.12 309 GLU A C 1
ATOM 2264 O O . GLU A 1 309 ? -8.906 27.906 11 1 98.12 309 GLU A O 1
ATOM 2269 N N . ALA A 1 310 ? -8.672 29.016 9.031 1 97.56 310 ALA A N 1
ATOM 2270 C CA . ALA A 1 310 ? -8.047 30.172 9.688 1 97.56 310 ALA A CA 1
ATOM 2271 C C . ALA A 1 310 ? -9.016 30.844 10.656 1 97.56 310 ALA A C 1
ATOM 2273 O O . ALA A 1 310 ? -8.617 31.281 11.742 1 97.56 310 ALA A O 1
ATOM 2274 N N . ARG A 1 311 ? -10.219 30.953 10.281 1 97.69 311 ARG A N 1
ATOM 2275 C CA . ARG A 1 311 ? -11.242 31.516 11.156 1 97.69 311 ARG A CA 1
ATOM 2276 C C . ARG A 1 311 ? -11.43 30.656 12.398 1 97.69 311 ARG A C 1
ATOM 2278 O O . ARG A 1 311 ? -11.531 31.188 13.508 1 97.69 311 ARG A O 1
ATOM 2285 N N . LEU A 1 312 ? -11.523 29.359 12.18 1 98.44 312 LEU A N 1
ATOM 2286 C CA . LEU A 1 312 ? -11.672 28.453 13.312 1 98.44 312 LEU A CA 1
ATOM 2287 C C . LEU A 1 312 ? -10.469 28.547 14.242 1 98.44 312 LEU A C 1
ATOM 2289 O O . LEU A 1 312 ? -10.625 28.547 15.469 1 98.44 312 LEU A O 1
ATOM 2293 N N . MET A 1 313 ? -9.242 28.625 13.656 1 98.19 313 MET A N 1
ATOM 2294 C CA . MET A 1 313 ? -8.023 28.719 14.453 1 98.19 313 MET A CA 1
ATOM 2295 C C . MET A 1 313 ? -7.984 30.047 15.227 1 98.19 313 MET A C 1
ATOM 2297 O O . MET A 1 313 ? -7.559 30.078 16.391 1 98.19 313 MET A O 1
ATOM 2301 N N . THR A 1 314 ? -8.422 31.109 14.578 1 98.31 314 THR A N 1
ATOM 2302 C CA . THR A 1 314 ? -8.5 32.406 15.258 1 98.31 314 THR A CA 1
ATOM 2303 C C . THR A 1 314 ? -9.438 32.312 16.453 1 98.31 314 THR A C 1
ATOM 2305 O O . THR A 1 314 ? -9.102 32.781 17.547 1 98.31 314 THR A O 1
ATOM 2308 N N . ALA A 1 315 ? -10.602 31.75 16.234 1 98.31 315 ALA A N 1
ATOM 2309 C CA . ALA A 1 315 ? -11.57 31.578 17.312 1 98.31 31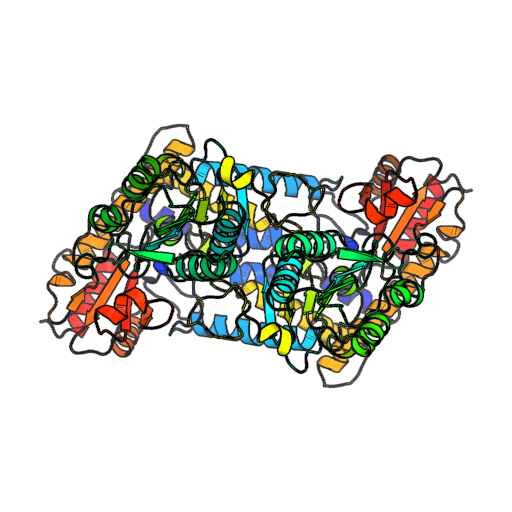5 ALA A CA 1
ATOM 2310 C C . ALA A 1 315 ? -10.977 30.75 18.453 1 98.31 315 ALA A C 1
ATOM 2312 O O . ALA A 1 315 ? -11.141 31.078 19.625 1 98.31 315 ALA A O 1
ATOM 2313 N N . MET A 1 316 ? -10.312 29.641 18.109 1 98.44 316 MET A N 1
ATOM 2314 C CA . MET A 1 316 ? -9.766 28.703 19.094 1 98.44 316 MET A CA 1
ATOM 2315 C C . MET A 1 316 ? -8.656 29.359 19.906 1 98.44 316 MET A C 1
ATOM 2317 O O . MET A 1 316 ? -8.609 29.219 21.125 1 98.44 316 MET A O 1
ATOM 2321 N N . ILE A 1 317 ? -7.812 30.109 19.266 1 98.38 317 ILE A N 1
ATOM 2322 C CA . ILE A 1 317 ? -6.613 30.656 19.891 1 98.38 317 ILE A CA 1
ATOM 2323 C C . ILE A 1 317 ? -6.949 31.969 20.594 1 98.38 317 ILE A C 1
ATOM 2325 O O . ILE A 1 317 ? -6.484 32.219 21.719 1 98.38 317 ILE A O 1
ATOM 2329 N N . HIS A 1 318 ? -7.895 32.781 20.016 1 98 318 HIS A N 1
ATOM 2330 C CA . HIS A 1 318 ? -8.086 34.125 20.516 1 98 318 HIS A CA 1
ATOM 2331 C C . HIS A 1 318 ? -9.508 34.344 21.031 1 98 318 HIS A C 1
ATOM 2333 O O . HIS A 1 318 ? -9.836 35.406 21.562 1 98 318 HIS A O 1
ATOM 2339 N N . GLY A 1 319 ? -10.32 33.406 20.828 1 97.62 319 GLY A N 1
ATOM 2340 C CA . GLY A 1 319 ? -11.656 33.438 21.422 1 97.62 319 GLY A CA 1
ATOM 2341 C C . GLY A 1 319 ? -12.742 33.719 20.391 1 97.62 319 GLY A C 1
ATOM 2342 O O . GLY A 1 319 ? -12.445 34.031 19.234 1 97.62 319 GLY A O 1
ATOM 2343 N N . THR A 1 320 ? -13.922 33.406 20.75 1 96.19 320 THR A N 1
ATOM 2344 C CA . THR A 1 320 ? -15.117 33.656 19.953 1 96.19 320 THR A CA 1
ATOM 2345 C C . THR A 1 320 ? -16.312 33.969 20.844 1 96.19 320 THR A C 1
ATOM 2347 O O . THR A 1 320 ? -16.484 33.375 21.891 1 96.19 320 THR A O 1
ATOM 2350 N N . GLY A 1 321 ? -17.047 34.969 20.406 1 94.19 321 GLY A N 1
ATOM 2351 C CA . GLY A 1 321 ? -18.125 35.438 21.266 1 94.19 321 GLY A CA 1
ATOM 2352 C C . GLY A 1 321 ? -17.656 35.906 22.625 1 94.19 321 GLY A C 1
ATOM 2353 O O . GLY A 1 321 ? -16.781 36.75 22.734 1 94.19 321 GLY A O 1
ATOM 2354 N N . ASN A 1 322 ? -18.234 35.219 23.688 1 93.31 322 ASN A N 1
ATOM 2355 C CA . ASN A 1 322 ? -17.875 35.594 25.047 1 93.31 322 ASN A CA 1
ATOM 2356 C C . ASN A 1 322 ? -16.859 34.594 25.641 1 93.31 322 ASN A C 1
ATOM 2358 O O . ASN A 1 322 ? -16.562 34.656 26.828 1 93.31 322 ASN A O 1
ATOM 2362 N N . LEU A 1 323 ? -16.391 33.781 24.766 1 96.06 323 LEU A N 1
ATOM 2363 C CA . LEU A 1 323 ? -15.445 32.781 25.234 1 96.06 323 LEU A CA 1
ATOM 2364 C C . LEU A 1 323 ? -14.008 33.25 24.969 1 96.06 323 LEU A C 1
ATOM 2366 O O . LEU A 1 323 ? -13.672 33.594 23.828 1 96.06 323 LEU A O 1
ATOM 2370 N N . ALA A 1 324 ? -13.195 33.219 25.984 1 96.94 324 ALA A N 1
ATOM 2371 C CA . ALA A 1 324 ? -11.773 33.5 25.812 1 96.94 324 ALA A CA 1
ATOM 2372 C C . ALA A 1 324 ? -11.094 32.406 24.969 1 96.94 324 ALA A C 1
ATOM 2374 O O . ALA A 1 324 ? -11.461 31.234 25.047 1 96.94 324 ALA A O 1
ATOM 2375 N N . GLY A 1 325 ? -10.164 32.844 24.234 1 97.88 325 GLY A N 1
ATOM 2376 C CA . GLY A 1 325 ? -9.352 31.906 23.5 1 97.88 325 GLY A CA 1
ATOM 2377 C C . GLY A 1 325 ? -8.328 31.203 24.375 1 97.88 325 GLY A C 1
ATOM 2378 O O . GLY A 1 325 ? -8.156 31.547 25.547 1 97.88 325 GLY A O 1
ATOM 2379 N N . LEU A 1 326 ? -7.684 30.203 23.828 1 98.25 326 LEU A N 1
ATOM 2380 C CA . LEU A 1 326 ? -6.715 29.391 24.547 1 98.25 326 LEU A CA 1
ATOM 2381 C C . LEU A 1 326 ? -5.613 30.25 25.156 1 98.25 326 LEU A C 1
ATOM 2383 O O . LEU A 1 326 ? -5.156 29.984 26.266 1 98.25 326 LEU A O 1
ATOM 2387 N N . VAL A 1 327 ? -5.219 31.297 24.469 1 97.06 327 VAL A N 1
ATOM 2388 C CA . VAL A 1 327 ? -4.078 32.125 24.891 1 97.06 327 VAL A CA 1
ATOM 2389 C C . VAL A 1 327 ? -4.41 32.875 26.172 1 97.06 327 VAL A C 1
ATOM 2391 O O . VAL A 1 327 ? -3.52 33.188 26.953 1 97.06 327 VAL A O 1
ATOM 2394 N N . ALA A 1 328 ? -5.668 33.062 26.391 1 96.88 328 ALA A N 1
ATOM 2395 C CA . ALA A 1 328 ? -6.102 33.875 27.547 1 96.88 328 ALA A CA 1
ATOM 2396 C C . ALA A 1 328 ? -6.441 32.969 28.719 1 96.88 328 ALA A C 1
ATOM 2398 O O . ALA A 1 328 ? -6.672 33.469 29.828 1 96.88 328 ALA A O 1
ATOM 2399 N N . LEU A 1 329 ? -6.5 31.719 28.5 1 97.12 329 LEU A N 1
ATOM 2400 C CA . LEU A 1 329 ? -6.852 30.797 29.578 1 97.12 329 LEU A CA 1
ATOM 2401 C C . LEU A 1 329 ? -5.656 30.562 30.484 1 97.12 329 LEU A C 1
ATOM 2403 O O . LEU A 1 329 ? -4.551 30.281 30.016 1 97.12 329 LEU A O 1
ATOM 2407 N N . PRO A 1 330 ? -5.863 30.688 31.797 1 96.19 330 PRO A N 1
ATOM 2408 C CA . PRO A 1 330 ? -4.754 30.5 32.75 1 96.19 330 PRO A CA 1
ATOM 2409 C C . PRO A 1 330 ? -4.129 29.109 32.656 1 96.19 330 PRO A C 1
ATOM 2411 O O . PRO A 1 330 ? -4.848 28.109 32.562 1 96.19 330 PRO A O 1
ATOM 2414 N N . GLY A 1 331 ? -2.801 29.109 32.531 1 97 331 GLY A N 1
ATOM 2415 C CA . GLY A 1 331 ? -2.076 27.844 32.625 1 97 331 GLY A CA 1
ATOM 2416 C C . GLY A 1 331 ? -1.933 27.156 31.281 1 97 331 GLY A C 1
ATOM 2417 O O . GLY A 1 331 ? -1.273 26.125 31.172 1 97 331 GLY A O 1
ATOM 2418 N N . VAL A 1 332 ? -2.535 27.703 30.234 1 97.81 332 VAL A N 1
ATOM 2419 C CA . VAL A 1 332 ? -2.441 27.094 28.922 1 97.81 332 VAL A CA 1
ATOM 2420 C C . VAL A 1 332 ? -1.157 27.562 28.234 1 97.81 332 VAL A C 1
ATOM 2422 O O . VAL A 1 332 ? -0.858 28.75 28.188 1 97.81 332 VAL A O 1
ATOM 2425 N N . THR A 1 333 ? -0.399 26.625 27.781 1 97.62 333 THR A N 1
ATOM 2426 C CA . THR A 1 333 ? 0.776 26.891 26.953 1 97.62 333 THR A CA 1
ATOM 2427 C C . THR A 1 333 ? 0.598 26.312 25.562 1 97.62 333 THR A C 1
ATOM 2429 O O . THR A 1 333 ? 0.327 25.125 25.391 1 97.62 333 THR A O 1
ATOM 2432 N N . LEU A 1 334 ? 0.686 27.203 24.578 1 97.75 334 LEU A N 1
ATOM 2433 C CA . LEU A 1 334 ? 0.611 26.75 23.203 1 97.75 334 LEU A CA 1
ATOM 2434 C C . LEU A 1 334 ? 1.995 26.406 22.656 1 97.75 334 LEU A C 1
ATOM 2436 O O . LEU A 1 334 ? 2.959 27.141 22.891 1 97.75 334 LEU A O 1
ATOM 2440 N N . ILE A 1 335 ? 2.154 25.297 22.031 1 97 335 ILE A N 1
ATOM 2441 C CA . ILE A 1 335 ? 3.389 24.906 21.359 1 97 335 ILE A CA 1
ATOM 2442 C C . ILE A 1 335 ? 3.475 25.594 20 1 97 335 ILE A C 1
ATOM 2444 O O . ILE A 1 335 ? 2.572 25.469 19.172 1 97 335 ILE A O 1
ATOM 2448 N N . GLY A 1 336 ? 4.562 26.312 19.719 1 94.56 336 GLY A N 1
ATOM 2449 C CA . GLY A 1 336 ? 4.758 27.031 18.469 1 94.56 336 GLY A CA 1
ATOM 2450 C C . GLY A 1 336 ? 4.121 28.406 18.453 1 94.56 336 GLY A C 1
ATOM 2451 O O . GLY A 1 336 ? 3.934 29 17.391 1 94.56 336 GLY A O 1
ATOM 2452 N N . GLY A 1 337 ? 3.65 28.875 19.609 1 94.19 337 GLY A N 1
ATOM 2453 C CA . GLY A 1 337 ? 3.156 30.25 19.719 1 94.19 337 GLY A CA 1
ATOM 2454 C C . GLY A 1 337 ? 1.689 30.375 19.344 1 94.19 337 GLY A C 1
ATOM 2455 O O . GLY A 1 337 ? 0.979 29.375 19.234 1 94.19 337 GLY A O 1
ATOM 2456 N N . ASP A 1 338 ? 1.215 31.625 19.219 1 95.94 338 ASP A N 1
ATOM 2457 C CA . ASP A 1 338 ? -0.216 31.875 19.078 1 95.94 338 ASP A CA 1
ATOM 2458 C C . ASP A 1 338 ? -0.533 32.469 17.703 1 95.94 338 ASP A C 1
ATOM 2460 O O . ASP A 1 338 ? -1.651 32.938 17.469 1 95.94 338 ASP A O 1
ATOM 2464 N N . ALA A 1 339 ? 0.456 32.438 16.812 1 95.69 339 ALA A N 1
ATOM 2465 C CA . ALA A 1 339 ? 0.213 32.969 15.469 1 95.69 339 ALA A CA 1
ATOM 2466 C C . ALA A 1 339 ? -0.803 32.094 14.734 1 95.69 339 ALA A C 1
ATOM 2468 O O . ALA A 1 339 ? -0.75 30.859 14.805 1 95.69 339 ALA A O 1
ATOM 2469 N N . VAL A 1 340 ? -1.719 32.719 14.078 1 96.12 340 VAL A N 1
ATOM 2470 C CA . VAL A 1 340 ? -2.672 32 13.234 1 96.12 340 VAL A CA 1
ATOM 2471 C C . VAL A 1 340 ? -2.139 31.938 11.805 1 96.12 340 VAL A C 1
ATOM 2473 O O . VAL A 1 340 ? -2.361 30.953 11.094 1 96.12 340 VAL A O 1
ATOM 2476 N N . GLU A 1 341 ? -1.421 33.031 11.453 1 94.19 341 GLU A N 1
ATOM 2477 C CA . GLU A 1 341 ? -0.807 33.062 10.133 1 94.19 341 GLU A CA 1
ATOM 2478 C C . GLU A 1 341 ? 0.173 31.891 9.969 1 94.19 341 GLU A C 1
ATOM 2480 O O . GLU A 1 341 ? 1.052 31.703 10.805 1 94.19 341 GLU A O 1
ATOM 2485 N N . GLY A 1 342 ? -0.03 31.141 8.906 1 93.75 342 GLY A N 1
ATOM 2486 C CA . GLY A 1 342 ? 0.858 30.016 8.648 1 93.75 342 GLY A CA 1
ATOM 2487 C C . GLY A 1 342 ? 0.437 28.734 9.352 1 93.75 342 GLY A C 1
ATOM 2488 O O . GLY A 1 342 ? 0.991 27.672 9.094 1 93.75 342 GLY A O 1
ATOM 2489 N N . ARG A 1 343 ? -0.542 28.891 10.211 1 96.94 343 ARG A N 1
ATOM 2490 C CA . ARG A 1 343 ? -1.002 27.719 10.953 1 96.94 343 ARG A CA 1
ATOM 2491 C C . ARG A 1 343 ? -2.08 26.969 10.172 1 96.94 343 ARG A C 1
ATOM 2493 O O . ARG A 1 343 ? -3.076 27.562 9.758 1 96.94 343 ARG A O 1
ATOM 2500 N N . GLU A 1 344 ? -1.852 25.672 9.992 1 97.25 344 GLU A N 1
ATOM 2501 C CA . GLU A 1 344 ? -2.783 24.891 9.18 1 97.25 344 GLU A CA 1
ATOM 2502 C C . GLU A 1 344 ? -3.578 23.906 10.023 1 97.25 344 GLU A C 1
ATOM 2504 O O . GLU A 1 344 ? -3.285 22.719 10.031 1 97.25 344 GLU A O 1
ATOM 2509 N N . GLY A 1 345 ? -4.562 24.391 10.727 1 97.38 345 GLY A N 1
ATOM 2510 C CA . GLY A 1 345 ? -5.629 23.609 11.32 1 97.38 345 GLY A CA 1
ATOM 2511 C C . GLY A 1 345 ? -5.188 22.859 12.562 1 97.38 345 GLY A C 1
ATOM 2512 O O . GLY A 1 345 ? -5.848 21.906 12.992 1 97.38 345 GLY A O 1
ATOM 2513 N N . VAL A 1 346 ? -4.047 23.156 13.148 1 97.94 346 VAL A N 1
ATOM 2514 C CA . VAL A 1 346 ? -3.547 22.391 14.297 1 97.94 346 VAL A CA 1
ATOM 2515 C C . VAL A 1 346 ? -3.111 23.359 15.398 1 97.94 346 VAL A C 1
ATOM 2517 O O . VAL A 1 346 ? -2.52 24.406 15.117 1 97.94 346 VAL A O 1
ATOM 2520 N N . VAL A 1 347 ? -3.484 23.031 16.609 1 97.69 347 VAL A N 1
ATOM 2521 C CA . VAL A 1 347 ? -2.93 23.688 17.797 1 97.69 347 VAL A CA 1
ATOM 2522 C C . VAL A 1 347 ? -2.547 22.625 18.828 1 97.69 347 VAL A C 1
ATOM 2524 O O . VAL A 1 347 ? -3.33 21.719 19.125 1 97.69 347 VAL A O 1
ATOM 2527 N N . SER A 1 348 ? -1.333 22.641 19.25 1 97.88 348 SER A N 1
ATOM 2528 C CA . SER A 1 348 ? -0.869 21.797 20.344 1 97.88 348 SER A CA 1
ATOM 2529 C C . SER A 1 348 ? -0.692 22.609 21.625 1 97.88 348 SER A C 1
ATOM 2531 O O . SER A 1 348 ? -0.223 23.75 21.594 1 97.88 348 SER A O 1
ATOM 2533 N N . LEU A 1 349 ? -1.142 21.984 22.75 1 98.31 349 LEU A N 1
ATOM 2534 C CA . LEU A 1 349 ? -1.126 22.781 23.984 1 98.31 349 LEU A CA 1
ATOM 2535 C C . LEU A 1 349 ? -0.902 21.891 25.203 1 98.31 349 LEU A C 1
ATOM 2537 O O . LEU A 1 349 ? -1.001 20.656 25.094 1 98.31 349 LEU A O 1
ATOM 2541 N N . ARG A 1 350 ? -0.557 22.516 26.25 1 97.88 350 ARG A N 1
ATOM 2542 C CA . ARG A 1 350 ? -0.479 21.922 27.594 1 97.88 350 ARG A CA 1
ATOM 2543 C C . ARG A 1 350 ? -1.235 22.766 28.609 1 97.88 350 ARG A C 1
ATOM 2545 O O . ARG A 1 350 ? -1.439 23.969 28.406 1 97.88 350 ARG A O 1
ATOM 2552 N N . LEU A 1 351 ? -1.685 22.125 29.578 1 97.81 351 LEU A N 1
ATOM 2553 C CA . LEU A 1 351 ? -2.326 22.797 30.719 1 97.81 351 LEU A CA 1
ATOM 2554 C C . LEU A 1 351 ? -1.531 22.562 32 1 97.81 351 LEU A C 1
ATOM 2556 O O . LEU A 1 351 ? -1.223 21.422 32.344 1 97.81 351 LEU A O 1
ATOM 2560 N N . ALA A 1 352 ? -1.169 23.578 32.656 1 95.94 352 ALA A N 1
ATOM 2561 C CA . ALA A 1 352 ? -0.267 23.531 33.812 1 95.94 352 ALA A CA 1
ATOM 2562 C C . ALA A 1 352 ? -0.841 22.656 34.938 1 95.94 352 ALA A C 1
ATOM 2564 O O . ALA A 1 352 ? -0.107 21.922 35.594 1 95.94 352 ALA A O 1
ATOM 2565 N N . ASN A 1 353 ? -2.068 22.703 35.188 1 93.75 353 ASN A N 1
ATOM 2566 C CA . ASN A 1 353 ? -2.635 22.094 36.375 1 93.75 353 ASN A CA 1
ATOM 2567 C C . ASN A 1 353 ? -3.305 20.75 36.062 1 93.75 353 ASN A C 1
ATOM 2569 O O . ASN A 1 353 ? -4.043 20.219 36.906 1 93.75 353 ASN A O 1
ATOM 2573 N N . MET A 1 354 ? -3.109 20.297 34.906 1 96.44 354 MET A N 1
ATOM 2574 C CA . MET A 1 354 ? -3.727 19.031 34.5 1 96.44 354 MET A CA 1
ATOM 2575 C C . MET A 1 354 ? -2.836 18.266 33.531 1 96.44 354 MET A C 1
ATOM 2577 O O . MET A 1 354 ? -2.402 18.812 32.531 1 96.44 354 MET A O 1
ATOM 2581 N N . ALA A 1 355 ? -2.553 17 33.906 1 97 355 ALA A N 1
ATOM 2582 C CA . ALA A 1 355 ? -1.766 16.156 33 1 97 355 ALA A CA 1
ATOM 2583 C C . ALA A 1 355 ? -2.475 15.984 31.656 1 97 355 ALA A C 1
ATOM 2585 O O . ALA A 1 355 ? -3.705 15.906 31.594 1 97 355 ALA A O 1
ATOM 2586 N N . SER A 1 356 ? -1.74 15.898 30.531 1 96.94 356 SER A N 1
ATOM 2587 C CA . SER A 1 356 ? -2.297 15.812 29.188 1 96.94 356 SER A CA 1
ATOM 2588 C C . SER A 1 356 ? -3.283 14.656 29.078 1 96.94 356 SER A C 1
ATOM 2590 O O . SER A 1 356 ? -4.348 14.797 28.469 1 96.94 356 SER A O 1
ATOM 2592 N N . GLY A 1 357 ? -2.904 13.469 29.625 1 96.06 357 GLY A N 1
ATOM 2593 C CA . GLY A 1 357 ? -3.801 12.32 29.594 1 96.06 357 GLY A CA 1
ATOM 2594 C C . GLY A 1 357 ? -5.129 12.578 30.266 1 96.06 357 GLY A C 1
ATOM 2595 O O . GLY A 1 357 ? -6.176 12.148 29.781 1 96.06 357 GLY A O 1
ATOM 2596 N N . ASP A 1 358 ? -5.105 13.258 31.391 1 97.25 358 ASP A N 1
ATOM 2597 C CA . ASP A 1 358 ? -6.32 13.609 32.125 1 97.25 358 ASP A CA 1
ATOM 2598 C C . ASP A 1 358 ? -7.164 14.609 31.328 1 97.25 358 ASP A C 1
ATOM 2600 O O . ASP A 1 358 ? -8.391 14.531 31.344 1 97.25 358 ASP A O 1
ATOM 2604 N N . LEU A 1 35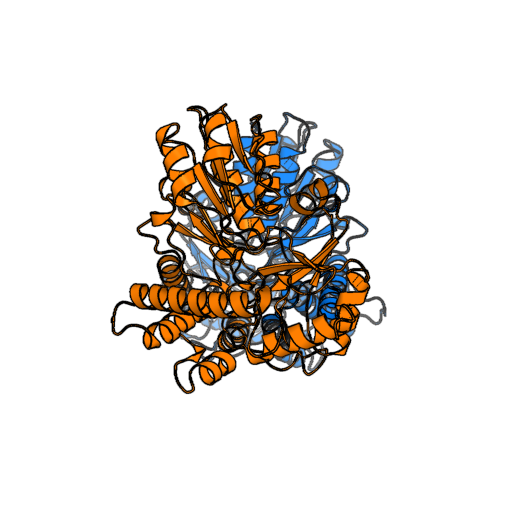9 ? -6.496 15.523 30.719 1 97.5 359 LEU A N 1
ATOM 2605 C CA . LEU A 1 359 ? -7.207 16.516 29.906 1 97.5 359 LEU A CA 1
ATOM 2606 C C . LEU A 1 359 ? -7.91 15.852 28.734 1 97.5 359 LEU A C 1
ATOM 2608 O O . LEU A 1 359 ? -9.047 16.203 28.406 1 97.5 359 LEU A O 1
ATOM 2612 N N . VAL A 1 360 ? -7.227 14.898 28.094 1 96.88 360 VAL A N 1
ATOM 2613 C CA . VAL A 1 360 ? -7.832 14.164 26.984 1 96.88 360 VAL A CA 1
ATOM 2614 C C . VAL A 1 360 ? -9.086 13.438 27.484 1 96.88 360 VAL A C 1
ATOM 2616 O O . VAL A 1 360 ? -10.133 13.477 26.828 1 96.88 360 VAL A O 1
ATOM 2619 N N . ARG A 1 361 ? -8.992 12.797 28.625 1 96.19 361 ARG A N 1
ATOM 2620 C CA . ARG A 1 361 ? -10.133 12.094 29.188 1 96.19 361 ARG A CA 1
ATOM 2621 C C . ARG A 1 361 ? -11.25 13.062 29.547 1 96.19 361 ARG A C 1
ATOM 2623 O O . ARG A 1 361 ? -12.43 12.781 29.297 1 96.19 361 ARG A O 1
ATOM 2630 N N . PHE A 1 362 ? -10.875 14.164 30.156 1 97.38 362 PHE A N 1
ATOM 2631 C CA . PHE A 1 362 ? -11.82 15.203 30.531 1 97.38 362 PHE A CA 1
ATOM 2632 C C . PHE A 1 362 ? -12.609 15.68 29.328 1 97.38 362 PHE A C 1
ATOM 2634 O O . PHE A 1 362 ? -13.836 15.781 29.375 1 97.38 362 PHE A O 1
ATOM 2641 N N . LEU A 1 363 ? -11.93 15.961 28.234 1 97.56 363 LEU A N 1
ATOM 2642 C CA . LEU A 1 363 ? -12.555 16.422 27 1 97.56 363 LEU A CA 1
ATOM 2643 C C . LEU A 1 363 ? -13.398 15.328 26.375 1 97.56 363 LEU A C 1
ATOM 2645 O O . LEU A 1 363 ? -14.5 15.586 25.875 1 97.56 363 LEU A O 1
ATOM 2649 N N . ALA A 1 364 ? -12.883 14.109 26.453 1 95.81 364 ALA A N 1
ATOM 2650 C CA . ALA A 1 364 ? -13.625 12.977 25.906 1 95.81 364 ALA A CA 1
ATOM 2651 C C . ALA A 1 364 ? -14.961 12.797 26.609 1 95.81 364 ALA A C 1
ATOM 2653 O O . ALA A 1 364 ? -15.969 12.461 25.984 1 95.81 364 ALA A O 1
ATOM 2654 N N . GLU A 1 365 ? -14.938 12.961 27.875 1 96 365 GLU A N 1
ATOM 2655 C CA . GLU A 1 365 ? -16.156 12.844 28.672 1 96 365 GLU A CA 1
ATOM 2656 C C . GLU A 1 365 ? -17.188 13.883 28.25 1 96 365 GLU A C 1
ATOM 2658 O O . GLU A 1 365 ? -18.375 13.727 28.516 1 96 365 GLU A O 1
ATOM 2663 N N . ARG A 1 366 ? -16.766 14.906 27.656 1 96.06 366 ARG A N 1
ATOM 2664 C CA . ARG A 1 366 ? -17.641 15.977 27.188 1 96.06 366 ARG A CA 1
ATOM 2665 C C . ARG A 1 366 ? -17.891 15.859 25.688 1 96.06 366 ARG A C 1
ATOM 2667 O O . ARG A 1 366 ? -18.391 16.797 25.062 1 96.06 366 ARG A O 1
ATOM 2674 N N . GLY A 1 367 ? -17.453 14.742 25.094 1 95.56 367 GLY A N 1
ATOM 2675 C CA . GLY A 1 367 ? -17.734 14.438 23.688 1 95.56 367 GLY A CA 1
ATOM 2676 C C . GLY A 1 367 ? -16.766 15.102 22.734 1 95.56 367 GLY A C 1
ATOM 2677 O O . GLY A 1 367 ? -17.062 15.234 21.547 1 95.56 367 GLY A O 1
ATOM 2678 N N . ILE A 1 368 ? -15.664 15.562 23.25 1 97.5 368 ILE A N 1
ATOM 2679 C CA . ILE A 1 368 ? -14.68 16.234 22.406 1 97.5 368 ILE A CA 1
ATOM 2680 C C . ILE A 1 368 ? -13.461 15.328 22.219 1 97.5 368 ILE A C 1
ATOM 2682 O O . ILE A 1 368 ? -12.773 15 23.188 1 97.5 368 ILE A O 1
ATOM 2686 N N . ARG A 1 369 ? -13.258 14.961 20.953 1 95.88 369 ARG A N 1
ATOM 2687 C CA . ARG A 1 369 ? -12.156 14.062 20.609 1 95.88 369 ARG A CA 1
ATOM 2688 C C . ARG A 1 369 ? -10.898 14.859 20.25 1 95.88 369 ARG A C 1
ATOM 2690 O O . ARG A 1 369 ? -10.891 15.609 19.281 1 95.88 369 ARG A O 1
ATOM 2697 N N . VAL A 1 370 ? -9.875 14.703 21.078 1 96.5 370 VAL A N 1
ATOM 2698 C CA . VAL A 1 370 ? -8.539 15.234 20.812 1 96.5 370 VAL A CA 1
ATOM 2699 C C . VAL A 1 370 ? -7.496 14.141 21 1 96.5 370 VAL A C 1
ATOM 2701 O O . VAL A 1 370 ? -7.844 12.984 21.281 1 96.5 370 VAL A O 1
ATOM 2704 N N . HIS A 1 371 ? -6.254 14.477 20.734 1 94.12 371 HIS A N 1
ATOM 2705 C CA . HIS A 1 371 ? -5.23 13.438 20.797 1 94.12 371 HIS A CA 1
ATOM 2706 C C . HIS A 1 371 ? -4.012 13.914 21.594 1 94.12 371 HIS A C 1
ATOM 2708 O O . HIS A 1 371 ? -3.604 15.07 21.469 1 94.12 371 HIS A O 1
ATOM 2714 N N . ILE A 1 372 ? -3.535 12.977 22.422 1 94.75 372 ILE A N 1
ATOM 2715 C CA . ILE A 1 372 ? -2.295 13.234 23.156 1 94.75 372 ILE A CA 1
ATOM 2716 C C . ILE A 1 372 ? -1.1 12.898 22.266 1 94.75 372 ILE A C 1
ATOM 2718 O O . ILE A 1 372 ? -1.106 11.883 21.562 1 94.75 372 ILE A O 1
ATOM 2722 N N . ARG A 1 373 ? -0.185 13.758 22.141 1 93.88 373 ARG A N 1
ATOM 2723 C CA . ARG A 1 373 ? 1.113 13.516 21.516 1 93.88 373 ARG A CA 1
ATOM 2724 C C . ARG A 1 373 ? 2.199 13.336 22.578 1 93.88 373 ARG A C 1
ATOM 2726 O O . ARG A 1 373 ? 2.205 14.023 23.594 1 93.88 373 ARG A O 1
ATOM 2733 N N . ARG A 1 374 ? 3.057 12.445 22.438 1 91.56 374 ARG A N 1
ATOM 2734 C CA . ARG A 1 374 ? 4.086 12.125 23.422 1 91.56 374 ARG A CA 1
ATOM 2735 C C . ARG A 1 374 ? 5.48 12.406 22.859 1 91.56 374 ARG A C 1
ATOM 2737 O O . ARG A 1 374 ? 5.68 12.398 21.641 1 91.56 374 ARG A O 1
ATOM 2744 N N . ASN A 1 375 ? 6.344 12.602 23.719 1 93.5 375 ASN A N 1
ATOM 2745 C CA . ASN A 1 375 ? 7.754 12.742 23.375 1 93.5 375 ASN A CA 1
ATOM 2746 C C . ASN A 1 375 ? 8.375 11.398 22.984 1 93.5 375 ASN A C 1
ATOM 2748 O O . ASN A 1 375 ? 9.164 10.828 23.734 1 93.5 375 ASN A O 1
ATOM 2752 N N . ASP A 1 376 ? 8.062 10.953 21.859 1 89.81 376 ASP A N 1
ATOM 2753 C CA . ASP A 1 376 ? 8.523 9.695 21.281 1 89.81 376 ASP A CA 1
ATOM 2754 C C . ASP A 1 376 ? 9.125 9.914 19.891 1 89.81 376 ASP A C 1
ATOM 2756 O O . ASP A 1 376 ? 9.523 11.031 19.547 1 89.81 376 ASP A O 1
ATOM 2760 N N . HIS A 1 377 ? 9.266 8.898 19.156 1 84.38 377 HIS A N 1
ATOM 2761 C CA . HIS A 1 377 ? 9.953 8.969 17.875 1 84.38 377 HIS A CA 1
ATOM 2762 C C . HIS A 1 377 ? 9.148 9.789 16.859 1 84.38 377 HIS A C 1
ATOM 2764 O O . HIS A 1 377 ? 9.672 10.188 15.82 1 84.38 377 HIS A O 1
ATOM 2770 N N . TYR A 1 378 ? 7.941 10.031 17.156 1 82.94 378 TYR A N 1
ATOM 2771 C CA . TYR A 1 378 ? 7.137 10.797 16.219 1 82.94 378 TYR A CA 1
ATOM 2772 C C . TYR A 1 378 ? 7.148 12.281 16.562 1 82.94 378 TYR A C 1
ATOM 2774 O O . TYR A 1 378 ? 7.031 13.133 15.688 1 82.94 378 TYR A O 1
ATOM 2782 N N . CYS A 1 379 ? 7.234 12.641 17.859 1 89.81 379 CYS A N 1
ATOM 2783 C CA . CYS A 1 379 ? 7.07 14.031 18.234 1 89.81 379 CYS A CA 1
ATOM 2784 C C . CYS A 1 379 ? 8.25 14.516 19.078 1 89.81 379 CYS A C 1
ATOM 2786 O O . CYS A 1 379 ? 8.328 15.688 19.438 1 89.81 379 CYS A O 1
ATOM 2788 N N . GLY A 1 380 ? 9.148 13.648 19.359 1 91.44 380 GLY A N 1
ATOM 2789 C CA . GLY A 1 380 ? 10.266 13.961 20.234 1 91.44 380 GLY A CA 1
ATOM 2790 C C . GLY A 1 380 ? 11.141 15.086 19.719 1 91.44 380 GLY A C 1
ATOM 2791 O O . GLY A 1 380 ? 11.742 15.82 20.5 1 91.44 380 GLY A O 1
ATOM 2792 N N . ASN A 1 381 ? 11.188 15.219 18.406 1 91.38 381 ASN A N 1
ATOM 2793 C CA . ASN A 1 381 ? 12.008 16.266 17.812 1 91.38 381 ASN A CA 1
ATOM 2794 C C . ASN A 1 381 ? 11.484 17.656 18.172 1 91.38 381 ASN A C 1
ATOM 2796 O O . ASN A 1 381 ? 12.234 18.641 18.156 1 91.38 381 ASN A O 1
ATOM 2800 N N . ILE A 1 382 ? 10.203 17.766 18.547 1 94.62 382 ILE A N 1
ATOM 2801 C CA . ILE A 1 382 ? 9.609 19.047 18.891 1 94.62 382 ILE A CA 1
ATOM 2802 C C . ILE A 1 382 ? 9.461 19.172 20.406 1 94.62 382 ILE A C 1
ATOM 2804 O O . ILE A 1 382 ? 9.891 20.172 20.984 1 94.62 382 ILE A O 1
ATOM 2808 N N . LEU A 1 383 ? 8.977 18.141 21.078 1 96.25 383 LEU A N 1
ATOM 2809 C CA . LEU A 1 383 ? 8.664 18.203 22.5 1 96.25 383 LEU A CA 1
ATOM 2810 C C . LEU A 1 383 ? 9.93 18.109 23.344 1 96.25 383 LEU A C 1
ATOM 2812 O O . LEU A 1 383 ? 10.039 18.75 24.391 1 96.25 383 LEU A O 1
ATOM 2816 N N . GLY A 1 384 ? 10.844 17.328 22.875 1 94.88 384 GLY A N 1
ATOM 2817 C CA . GLY A 1 384 ? 12.078 17.109 23.609 1 94.88 384 GLY A CA 1
ATOM 2818 C C . GLY A 1 384 ? 12.805 18.406 23.938 1 94.88 384 GLY A C 1
ATOM 2819 O O . GLY A 1 384 ? 13.023 18.734 25.109 1 94.88 384 GLY A O 1
ATOM 2820 N N . PRO A 1 385 ? 13.117 19.156 22.922 1 94.5 385 PRO A N 1
ATOM 2821 C CA . PRO A 1 385 ? 13.812 20.438 23.156 1 94.5 385 PRO A CA 1
ATOM 2822 C C . PRO A 1 385 ? 13.039 21.375 24.062 1 94.5 385 PRO A C 1
ATOM 2824 O O . PRO A 1 385 ? 13.633 22.25 24.703 1 94.5 385 PRO A O 1
ATOM 2827 N N . LEU A 1 386 ? 11.75 21.203 24.156 1 95.56 386 LEU A N 1
ATOM 2828 C CA . LEU A 1 386 ? 10.914 22.047 25 1 95.56 386 LEU A CA 1
ATOM 2829 C C . LEU A 1 386 ? 10.836 21.516 26.422 1 95.56 386 LEU A C 1
ATOM 2831 O O . LEU A 1 386 ? 10.266 22.156 27.297 1 95.56 386 LEU A O 1
ATOM 2835 N N . GLY A 1 387 ? 11.375 20.312 26.578 1 96 387 GLY A N 1
ATOM 2836 C CA . GLY A 1 387 ? 11.336 19.672 27.875 1 96 387 GLY A CA 1
ATOM 2837 C C . GLY A 1 387 ? 9.969 19.109 28.219 1 96 387 GLY A C 1
ATOM 2838 O O . GLY A 1 387 ? 9.648 18.938 29.406 1 96 387 GLY A O 1
ATOM 2839 N N . TYR A 1 388 ? 9.156 18.938 27.25 1 96.75 388 TYR A N 1
ATOM 2840 C CA . TYR A 1 388 ? 7.812 18.422 27.469 1 96.75 388 TYR A CA 1
ATOM 2841 C C . TYR A 1 388 ? 7.754 16.922 27.219 1 96.75 388 TYR A C 1
ATOM 2843 O O . TYR A 1 388 ? 8.367 16.422 26.281 1 96.75 388 TYR A O 1
ATOM 2851 N N . GLU A 1 389 ? 7.047 16.188 28.016 1 96.12 389 GLU A N 1
ATOM 2852 C CA . GLU A 1 389 ? 6.855 14.742 27.844 1 96.12 389 GLU A CA 1
ATOM 2853 C C . GLU A 1 389 ? 5.68 14.453 26.906 1 96.12 389 GLU A C 1
ATOM 2855 O O . GLU A 1 389 ? 5.633 13.398 26.281 1 96.12 389 GLU A O 1
ATOM 2860 N N . ASP A 1 390 ? 4.812 15.367 26.938 1 96.31 390 ASP A N 1
ATOM 2861 C CA . ASP A 1 390 ? 3.613 15.188 26.125 1 96.31 390 ASP A CA 1
ATOM 2862 C C . ASP A 1 390 ? 2.887 16.516 25.906 1 96.31 390 ASP A C 1
ATOM 2864 O O . ASP A 1 390 ? 3.326 17.547 26.406 1 96.31 390 ASP A O 1
ATOM 2868 N N . CYS A 1 391 ? 1.907 16.547 25.062 1 97.06 391 CYS A N 1
ATOM 2869 C CA . CYS A 1 391 ? 0.963 17.625 24.828 1 97.06 391 CYS A CA 1
ATOM 2870 C C . CYS A 1 391 ? -0.33 17.109 24.219 1 97.06 391 CYS A C 1
ATOM 2872 O O . CYS A 1 391 ? -0.439 15.93 23.891 1 97.06 391 CYS A O 1
ATOM 2874 N N . ILE A 1 392 ? -1.274 17.938 24.188 1 97.12 392 ILE A N 1
ATOM 2875 C CA . ILE A 1 392 ? -2.508 17.625 23.469 1 97.12 392 ILE A CA 1
ATOM 2876 C C . ILE A 1 392 ? -2.527 18.328 22.125 1 97.12 392 ILE A C 1
ATOM 2878 O O . ILE A 1 392 ? -2.102 19.469 22.016 1 97.12 392 ILE A O 1
ATOM 2882 N N . ARG A 1 393 ? -2.939 17.625 21.125 1 97.25 393 ARG A N 1
ATOM 2883 C CA . ARG A 1 393 ? -3.107 18.219 19.797 1 97.25 393 ARG A CA 1
ATOM 2884 C C . ARG A 1 393 ? -4.582 18.312 19.422 1 97.25 393 ARG A C 1
ATOM 2886 O O . ARG A 1 393 ? -5.309 17.312 19.484 1 97.25 393 ARG A O 1
ATOM 2893 N N . VAL A 1 394 ? -5.012 19.453 19.078 1 98.19 394 VAL A N 1
ATOM 2894 C CA . VAL A 1 394 ? -6.352 19.734 18.578 1 98.19 394 VAL A CA 1
ATOM 2895 C C . VAL A 1 394 ? -6.27 20.141 17.109 1 98.19 394 VAL A C 1
ATOM 2897 O O . VAL A 1 394 ? -5.535 21.078 16.75 1 98.19 394 VAL A O 1
ATOM 2900 N N . SER A 1 395 ? -6.977 19.484 16.266 1 98.19 395 SER A N 1
ATOM 2901 C CA . SER A 1 395 ? -6.875 19.781 14.836 1 98.19 395 SER A CA 1
ATOM 2902 C C . SER A 1 395 ? -8.258 19.875 14.195 1 98.19 395 SER A C 1
ATOM 2904 O O . SER A 1 395 ? -9.109 19.016 14.422 1 98.19 395 SER A O 1
ATOM 2906 N N . VAL A 1 396 ? -8.484 20.938 13.422 1 98.38 396 VAL A N 1
ATOM 2907 C CA . VAL A 1 396 ? -9.758 21.188 12.75 1 98.38 396 VAL A CA 1
ATOM 2908 C C . VAL A 1 396 ? -9.617 20.891 11.258 1 98.38 396 VAL A C 1
ATOM 2910 O O . VAL A 1 396 ? -8.5 20.75 10.75 1 98.38 396 VAL A O 1
ATOM 2913 N N . SER A 1 397 ? -10.648 20.641 10.594 1 98.31 397 SER A N 1
ATOM 2914 C CA . SER A 1 397 ? -10.805 20.625 9.141 1 98.31 397 SER A CA 1
ATOM 2915 C C . SER A 1 397 ? -12 21.469 8.703 1 98.31 397 SER A C 1
ATOM 2917 O O . SER A 1 397 ? -12.695 22.047 9.539 1 98.31 397 SER A O 1
ATOM 2919 N N . HIS A 1 398 ? -12.203 21.516 7.418 1 98.5 398 HIS A N 1
ATOM 2920 C CA . HIS A 1 398 ? -13.164 22.484 6.883 1 98.5 398 HIS A CA 1
ATOM 2921 C C . HIS A 1 398 ? -14.594 22.047 7.156 1 98.5 398 HIS A C 1
ATOM 2923 O O . HIS A 1 398 ? -15.531 22.812 6.945 1 98.5 398 HIS A O 1
ATOM 2929 N N . TYR A 1 399 ? -14.812 20.859 7.648 1 98.44 399 TYR A N 1
ATOM 2930 C CA . TYR A 1 399 ? -16.156 20.422 8 1 98.44 399 TYR A CA 1
ATOM 2931 C C . TYR A 1 399 ? -16.453 20.703 9.477 1 98.44 399 TYR A C 1
ATOM 2933 O O . TYR A 1 399 ? -17.547 20.422 9.961 1 98.44 399 TYR A O 1
ATOM 2941 N N . ASN A 1 400 ? -15.508 21.188 10.289 1 98.5 400 ASN A N 1
ATOM 2942 C CA . ASN A 1 400 ? -15.758 21.641 11.656 1 98.5 400 ASN A CA 1
ATOM 2943 C C . ASN A 1 400 ? -16.406 23.016 11.688 1 98.5 400 ASN A C 1
ATOM 2945 O O . ASN A 1 400 ? -16.359 23.75 10.703 1 98.5 400 ASN A O 1
ATOM 2949 N N . THR A 1 401 ? -16.984 23.359 12.844 1 97.81 401 THR A N 1
ATOM 2950 C CA . THR A 1 401 ? -17.75 24.594 12.922 1 97.81 401 THR A CA 1
ATOM 2951 C C . THR A 1 401 ? -17.297 25.438 14.109 1 97.81 401 THR A C 1
ATOM 2953 O O . THR A 1 401 ? -16.609 24.938 15.008 1 97.81 401 THR A O 1
ATOM 2956 N N . GLU A 1 402 ? -17.688 26.703 14.062 1 97.56 402 GLU A N 1
ATOM 2957 C CA . GLU A 1 402 ? -17.391 27.609 15.172 1 97.56 402 GLU A CA 1
ATOM 2958 C C . GLU A 1 402 ? -18.109 27.156 16.453 1 97.56 402 GLU A C 1
ATOM 2960 O O . GLU A 1 402 ? -17.578 27.328 17.547 1 97.56 402 GLU A O 1
ATOM 2965 N N . ALA A 1 403 ? -19.281 26.562 16.281 1 97.56 403 ALA A N 1
ATOM 2966 C CA . ALA A 1 403 ? -20.016 26.047 17.438 1 97.56 403 ALA A CA 1
ATOM 2967 C C . ALA A 1 403 ? -19.219 24.938 18.109 1 97.56 403 ALA A C 1
ATOM 2969 O O . ALA A 1 403 ? -19.219 24.828 19.344 1 97.56 403 ALA A O 1
ATOM 2970 N N . GLU A 1 404 ? -18.594 24.109 17.328 1 98.31 404 GLU A N 1
ATOM 2971 C CA . GLU A 1 404 ? -17.766 23.047 17.891 1 98.31 404 GLU A CA 1
ATOM 2972 C C . GLU A 1 404 ? -16.531 23.609 18.594 1 98.31 404 GLU A C 1
ATOM 2974 O O . GLU A 1 404 ? -16.141 23.109 19.641 1 98.31 404 GLU A O 1
ATOM 2979 N N . VAL A 1 405 ? -15.953 24.656 18.031 1 98.62 405 VAL A N 1
ATOM 2980 C CA . VAL A 1 405 ? -14.836 25.328 18.672 1 98.62 405 VAL A CA 1
ATOM 2981 C C . VAL A 1 405 ? -15.281 25.938 20 1 98.62 405 VAL A C 1
ATOM 2983 O O . VAL A 1 405 ? -14.578 25.844 21 1 98.62 405 VAL A O 1
ATOM 2986 N N . ALA A 1 406 ? -16.484 26.547 19.984 1 98.44 406 ALA A N 1
ATOM 2987 C CA . ALA A 1 406 ? -17.031 27.141 21.203 1 98.44 406 ALA A CA 1
ATOM 2988 C C . ALA A 1 406 ? -17.219 26.078 22.297 1 98.44 406 ALA A C 1
ATOM 2990 O O . ALA A 1 406 ? -16.938 26.328 23.469 1 98.44 406 ALA A O 1
ATOM 2991 N N . ALA A 1 407 ? -17.688 24.922 21.875 1 98.25 407 ALA A N 1
ATOM 2992 C CA . ALA A 1 407 ? -17.844 23.828 22.812 1 98.25 407 ALA A CA 1
ATOM 2993 C C . ALA A 1 407 ? -16.5 23.422 23.422 1 98.25 407 ALA A C 1
ATOM 2995 O O . ALA A 1 407 ? -16.406 23.156 24.625 1 98.25 407 ALA A O 1
ATOM 2996 N N . PHE A 1 408 ? -15.516 23.344 22.672 1 98.56 408 PHE A N 1
ATOM 2997 C CA . PHE A 1 408 ? -14.172 23.031 23.109 1 98.56 408 PHE A CA 1
ATOM 2998 C C . PHE A 1 408 ? -13.656 24.062 24.094 1 98.56 408 PHE A C 1
ATOM 3000 O O . PHE A 1 408 ? -13.125 23.719 25.156 1 98.56 408 PHE A O 1
ATOM 3007 N N . LEU A 1 409 ? -13.812 25.391 23.719 1 98.38 409 LEU A N 1
ATOM 3008 C CA . LEU A 1 409 ? -13.336 26.469 24.578 1 98.38 409 LEU A CA 1
ATOM 3009 C C . LEU A 1 409 ? -14.078 26.484 25.906 1 98.38 409 LEU A C 1
ATOM 3011 O O . LEU A 1 409 ? -13.492 26.781 26.953 1 98.38 409 LEU A O 1
ATOM 3015 N N . THR A 1 410 ? -15.352 26.156 25.859 1 98.06 410 THR A N 1
ATOM 3016 C CA . THR A 1 410 ? -16.125 26.031 27.094 1 98.06 410 THR A CA 1
ATOM 3017 C C . THR A 1 410 ? -15.555 24.938 27.984 1 98.06 410 THR A C 1
ATOM 3019 O O . THR A 1 410 ? -15.375 25.141 29.188 1 98.06 410 THR A O 1
ATOM 3022 N N . ALA A 1 411 ? -15.281 23.812 27.375 1 98.06 411 ALA A N 1
ATOM 3023 C CA . ALA A 1 411 ? -14.695 22.703 28.125 1 98.06 411 ALA A CA 1
ATOM 3024 C C . ALA A 1 411 ? -13.32 23.078 28.672 1 98.06 411 ALA A C 1
ATOM 3026 O O . ALA A 1 411 ? -12.984 22.734 29.812 1 98.06 411 ALA A O 1
ATOM 3027 N N . MET A 1 412 ? -12.5 23.766 27.906 1 98.06 412 MET A N 1
ATOM 3028 C CA . MET A 1 412 ? -11.164 24.188 28.344 1 98.06 412 MET A CA 1
ATOM 3029 C C . MET A 1 412 ? -11.258 25.172 29.5 1 98.06 412 MET A C 1
ATOM 3031 O O . MET A 1 412 ? -10.445 25.125 30.422 1 98.06 412 MET A O 1
ATOM 3035 N N . ARG A 1 413 ? -12.211 26.078 29.375 1 97.19 413 ARG A N 1
ATOM 3036 C CA . ARG A 1 413 ? -12.43 27.016 30.469 1 97.19 413 ARG A CA 1
ATOM 3037 C C . ARG A 1 413 ? -12.719 26.266 31.781 1 97.19 413 ARG A C 1
ATOM 3039 O O . ARG A 1 413 ? -12.164 26.609 32.812 1 97.19 413 ARG A O 1
ATOM 3046 N N . GLU A 1 414 ? -13.531 25.297 31.656 1 96.81 414 GLU A N 1
ATOM 3047 C CA . GLU A 1 414 ? -13.844 24.484 32.844 1 96.81 414 GLU A CA 1
ATOM 3048 C C . GLU A 1 414 ? -12.602 23.781 33.375 1 96.81 414 GLU A C 1
ATOM 3050 O O . GLU A 1 414 ? -12.391 23.703 34.594 1 96.81 414 GLU A O 1
ATOM 3055 N N . ALA A 1 415 ? -11.805 23.25 32.5 1 96.81 415 ALA A N 1
ATOM 3056 C CA . ALA A 1 415 ? -10.609 22.516 32.875 1 96.81 415 ALA A CA 1
ATOM 3057 C C . ALA A 1 415 ? -9.609 23.422 33.594 1 96.81 415 ALA A C 1
ATOM 3059 O O . ALA A 1 415 ? -8.867 22.969 34.469 1 96.81 415 ALA A O 1
ATOM 3060 N N . THR A 1 416 ? -9.508 24.672 33.219 1 94.5 416 THR A N 1
ATOM 3061 C CA . THR A 1 416 ? -8.547 25.625 33.781 1 94.5 416 THR A CA 1
ATOM 3062 C C . THR A 1 416 ? -9.062 26.172 35.125 1 94.5 416 THR A C 1
ATOM 3064 O O . THR A 1 416 ? -8.297 26.75 35.906 1 94.5 416 THR A O 1
ATOM 3067 N N . GLY A 1 417 ? -10.32 25.969 35.438 1 85 417 GLY A N 1
ATOM 3068 C CA . GLY A 1 417 ? -10.922 26.578 36.625 1 85 417 GLY A CA 1
ATOM 3069 C C . GLY A 1 417 ? -11.172 28.062 36.469 1 85 417 GLY A C 1
ATOM 3070 O O . GLY A 1 417 ? -11.391 28.781 37.438 1 85 417 GLY A O 1
ATOM 3071 N N . ALA A 1 418 ? -11.047 28.484 35.281 1 75 418 ALA A N 1
ATOM 3072 C CA . ALA A 1 418 ? -11.297 29.891 35 1 75 418 ALA A CA 1
ATOM 3073 C C . ALA A 1 418 ? -12.766 30.234 35.25 1 75 418 ALA A C 1
ATOM 3075 O O . ALA A 1 418 ? -13.648 29.406 35.031 1 75 418 ALA A O 1
ATOM 3076 N N . PRO A 1 419 ? -13.047 31.438 36.031 1 68.44 419 PRO A N 1
ATOM 3077 C CA . PRO A 1 419 ? -14.438 31.828 36.281 1 68.44 419 PRO A CA 1
ATOM 3078 C C . PRO A 1 419 ? -15.234 32.031 35 1 68.44 419 PRO A C 1
ATOM 3080 O O . PRO A 1 419 ? -14.648 32.312 33.938 1 68.44 419 PRO A O 1
ATOM 3083 N N . MET B 1 1 ? -12.703 -34.875 -1.61 1 87 1 MET B N 1
ATOM 3084 C CA . MET B 1 1 ? -12.492 -33.719 -2.455 1 87 1 MET B CA 1
ATOM 3085 C C . MET B 1 1 ? -13.703 -32.781 -2.406 1 87 1 MET B C 1
ATOM 3087 O O . MET B 1 1 ? -14.82 -33.219 -2.115 1 87 1 MET B O 1
ATOM 3091 N N . ILE B 1 2 ? -13.445 -31.547 -2.674 1 94.31 2 ILE B N 1
ATOM 3092 C CA . ILE B 1 2 ? -14.469 -30.516 -2.541 1 94.31 2 ILE B CA 1
ATOM 3093 C C . ILE B 1 2 ? -15.695 -30.906 -3.357 1 94.31 2 ILE B C 1
ATOM 3095 O O . ILE B 1 2 ? -16.812 -30.875 -2.848 1 94.31 2 ILE B O 1
ATOM 3099 N N . ALA B 1 3 ? -15.477 -31.406 -4.516 1 90.81 3 ALA B N 1
ATOM 3100 C CA . ALA B 1 3 ? -16.578 -31.734 -5.422 1 90.81 3 ALA B CA 1
ATOM 3101 C C . ALA B 1 3 ? -17.266 -33.031 -5.004 1 90.81 3 ALA B C 1
ATOM 3103 O O . ALA B 1 3 ? -18.375 -33.312 -5.453 1 90.81 3 ALA B O 1
ATOM 3104 N N . ASP B 1 4 ? -16.688 -33.875 -4.195 1 92.25 4 ASP B N 1
ATOM 3105 C CA . ASP B 1 4 ? -17.234 -35.156 -3.803 1 92.25 4 ASP B CA 1
ATOM 3106 C C . ASP B 1 4 ? -18.172 -35.031 -2.602 1 92.25 4 ASP B C 1
ATOM 3108 O O . ASP B 1 4 ? -18.938 -35.938 -2.289 1 92.25 4 ASP B O 1
ATOM 3112 N N . LYS B 1 5 ? -18.047 -33.906 -1.897 1 94.38 5 LYS B N 1
ATOM 3113 C CA . LYS B 1 5 ? -18.938 -33.656 -0.771 1 94.38 5 LYS B CA 1
ATOM 3114 C C . LYS B 1 5 ? -20.219 -32.938 -1.23 1 94.38 5 LYS B C 1
ATOM 3116 O O . LYS B 1 5 ? -20.156 -31.844 -1.771 1 94.38 5 LYS B O 1
ATOM 3121 N N . PRO B 1 6 ? -21.359 -33.656 -0.988 1 94.56 6 PRO B N 1
ATOM 3122 C CA . PRO B 1 6 ? -22.609 -33.094 -1.485 1 94.56 6 PRO B CA 1
ATOM 3123 C C . PRO B 1 6 ? -22.859 -31.672 -0.974 1 94.56 6 PRO B C 1
ATOM 3125 O O . PRO B 1 6 ? -22.828 -31.438 0.236 1 94.56 6 PRO B O 1
ATOM 3128 N N . GLY B 1 7 ? -23.031 -30.75 -1.89 1 97 7 GLY B N 1
ATOM 3129 C CA . GLY B 1 7 ? -23.438 -29.391 -1.562 1 97 7 GLY B CA 1
ATOM 3130 C C . GLY B 1 7 ? -22.266 -28.469 -1.287 1 97 7 GLY B C 1
ATOM 3131 O O . GLY B 1 7 ? -22.422 -27.25 -1.262 1 97 7 GLY B O 1
ATOM 3132 N N . LEU B 1 8 ? -21.125 -29.047 -1.08 1 98.12 8 LEU B N 1
ATOM 3133 C CA . LEU B 1 8 ? -19.984 -28.234 -0.638 1 98.12 8 LEU B CA 1
ATOM 3134 C C . LEU B 1 8 ? -19.547 -27.281 -1.738 1 98.12 8 LEU B C 1
ATOM 3136 O O . LEU B 1 8 ? -19.188 -26.125 -1.462 1 98.12 8 LEU B O 1
ATOM 3140 N N . MET B 1 9 ? -19.562 -27.766 -2.975 1 98.12 9 MET B N 1
ATOM 3141 C CA . MET B 1 9 ? -19.172 -26.891 -4.074 1 98.12 9 MET B CA 1
ATOM 3142 C C . MET B 1 9 ? -20.078 -25.672 -4.148 1 98.12 9 MET B C 1
ATOM 3144 O O . MET B 1 9 ? -19.609 -24.547 -4.348 1 98.12 9 MET B O 1
ATOM 3148 N N . GLU B 1 10 ? -21.344 -25.844 -3.988 1 97.75 10 GLU B N 1
ATOM 3149 C CA . GLU B 1 10 ? -22.297 -24.734 -3.977 1 97.75 10 GLU B CA 1
ATOM 3150 C C . GLU B 1 10 ? -22.016 -23.766 -2.834 1 97.75 10 GLU B C 1
ATOM 3152 O O . GLU B 1 10 ? -22.094 -22.547 -3.01 1 97.75 10 GLU B O 1
ATOM 3157 N N . GLU B 1 11 ? -21.719 -24.312 -1.709 1 98.44 11 GLU B N 1
ATOM 3158 C CA . GLU B 1 11 ? -21.406 -23.484 -0.55 1 98.44 11 GLU B CA 1
ATOM 3159 C C . GLU B 1 11 ? -20.125 -22.688 -0.785 1 98.44 11 GLU B C 1
ATOM 3161 O O . GLU B 1 11 ? -20.047 -21.516 -0.409 1 98.44 11 GLU B O 1
ATOM 3166 N N . VAL B 1 12 ? -19.094 -23.344 -1.346 1 98.69 12 VAL B N 1
ATOM 3167 C CA . VAL B 1 12 ? -17.844 -22.672 -1.668 1 98.69 12 VAL B CA 1
ATOM 3168 C C . VAL B 1 12 ? -18.094 -21.516 -2.637 1 98.69 12 VAL B C 1
ATOM 3170 O O . VAL B 1 12 ? -17.719 -20.375 -2.375 1 98.69 12 VAL B O 1
ATOM 3173 N N . ARG B 1 13 ? -18.781 -21.781 -3.742 1 98.38 13 ARG B N 1
ATOM 3174 C CA . ARG B 1 13 ? -19.047 -20.797 -4.781 1 98.38 13 ARG B CA 1
ATOM 3175 C C . ARG B 1 13 ? -19.859 -19.641 -4.23 1 98.38 13 ARG B C 1
ATOM 3177 O O . ARG B 1 13 ? -19.672 -18.484 -4.645 1 98.38 13 ARG B O 1
ATOM 3184 N N . ALA B 1 14 ? -20.734 -19.906 -3.281 1 98.38 14 ALA B N 1
ATOM 3185 C CA . ALA B 1 14 ? -21.594 -18.875 -2.697 1 98.38 14 ALA B CA 1
ATOM 3186 C C . ALA B 1 14 ? -20.797 -17.891 -1.866 1 98.38 14 ALA B C 1
ATOM 3188 O O . ALA B 1 14 ? -21.281 -16.812 -1.526 1 98.38 14 ALA B O 1
ATOM 3189 N N . ARG B 1 15 ? -19.578 -18.219 -1.521 1 98.31 15 ARG B N 1
ATOM 3190 C CA . ARG B 1 15 ? -18.75 -17.344 -0.695 1 98.31 15 ARG B CA 1
ATOM 3191 C C . ARG B 1 15 ? -18 -16.328 -1.553 1 98.31 15 ARG B C 1
ATOM 3193 O O . ARG B 1 15 ? -17.453 -15.352 -1.035 1 98.31 15 ARG B O 1
ATOM 3200 N N . PHE B 1 16 ? -17.953 -16.516 -2.848 1 98.62 16 PHE B N 1
ATOM 3201 C CA . PHE B 1 16 ? -17.156 -15.672 -3.736 1 98.62 16 PHE B CA 1
ATOM 3202 C C . PHE B 1 16 ? -18.062 -14.766 -4.562 1 98.62 16 PHE B C 1
ATOM 3204 O O . PHE B 1 16 ? -19.188 -15.133 -4.891 1 98.62 16 PHE B O 1
ATOM 3211 N N . ALA B 1 17 ? -17.531 -13.578 -4.859 1 97.75 17 ALA B N 1
ATOM 3212 C CA . ALA B 1 17 ? -18.234 -12.633 -5.734 1 97.75 17 ALA B CA 1
ATOM 3213 C C . ALA B 1 17 ? -17.938 -12.922 -7.203 1 97.75 17 ALA B C 1
ATOM 3215 O O . ALA B 1 17 ? -16.828 -13.344 -7.547 1 97.75 17 ALA B O 1
ATOM 3216 N N . HIS B 1 18 ? -18.891 -12.766 -8.047 1 96.44 18 HIS B N 1
ATOM 3217 C CA . HIS B 1 18 ? -18.781 -12.727 -9.5 1 96.44 18 HIS B CA 1
ATOM 3218 C C . HIS B 1 18 ? -18.375 -14.086 -10.062 1 96.44 18 HIS B C 1
ATOM 3220 O O . HIS B 1 18 ? -17.594 -14.156 -11.008 1 96.44 18 HIS B O 1
ATOM 3226 N N . VAL B 1 19 ? -18.859 -15.148 -9.438 1 96.81 19 VAL B N 1
ATOM 3227 C CA . VAL B 1 19 ? -18.484 -16.484 -9.883 1 96.81 19 VAL B CA 1
ATOM 3228 C C . VAL B 1 19 ? -19.125 -16.781 -11.242 1 96.81 19 VAL B C 1
ATOM 3230 O O . VAL B 1 19 ? -18.422 -17.188 -12.18 1 96.81 19 VAL B O 1
ATOM 3233 N N . GLU B 1 20 ? -20.438 -16.422 -11.406 1 94 20 GLU B N 1
ATOM 3234 C CA . GLU B 1 20 ? -21.188 -16.844 -12.594 1 94 20 GLU B CA 1
ATOM 3235 C C . GLU B 1 20 ? -21.25 -15.719 -13.625 1 94 20 GLU B C 1
ATOM 3237 O O . GLU B 1 20 ? -21.562 -15.961 -14.797 1 94 20 GLU B O 1
ATOM 3242 N N . ALA B 1 21 ? -21.031 -14.5 -13.086 1 94.69 21 ALA B N 1
ATOM 3243 C CA . ALA B 1 21 ? -21.172 -13.367 -14 1 94.69 21 ALA B CA 1
ATOM 3244 C C . ALA B 1 21 ? -20.203 -12.25 -13.633 1 94.69 21 ALA B C 1
ATOM 3246 O O . ALA B 1 21 ? -19.953 -11.992 -12.453 1 94.69 21 ALA B O 1
ATOM 3247 N N . CYS B 1 22 ? -19.672 -11.641 -14.648 1 92.75 22 CYS B N 1
ATOM 3248 C CA . CYS B 1 22 ? -18.844 -10.438 -14.562 1 92.75 22 CYS B CA 1
ATOM 3249 C C . CYS B 1 22 ? -19.719 -9.18 -14.57 1 92.75 22 CYS B C 1
ATOM 3251 O O . CYS B 1 22 ? -20.672 -9.086 -15.352 1 92.75 22 CYS B O 1
ATOM 3253 N N . PRO B 1 23 ? -19.422 -8.258 -13.742 1 91.94 23 PRO B N 1
ATOM 3254 C CA . PRO B 1 23 ? -20.219 -7.031 -13.742 1 91.94 23 PRO B CA 1
ATOM 3255 C C . PRO B 1 23 ? -20.125 -6.27 -15.07 1 91.94 23 PRO B C 1
ATOM 3257 O O . PRO B 1 23 ? -21 -5.449 -15.367 1 91.94 23 PRO B O 1
ATOM 3260 N N . PHE B 1 24 ? -19.203 -6.574 -15.891 1 92.06 24 PHE B N 1
ATOM 3261 C CA . PHE B 1 24 ? -18.984 -5.797 -17.109 1 92.06 24 PHE B CA 1
ATOM 3262 C C . PHE B 1 24 ? -19.422 -6.578 -18.328 1 92.06 24 PHE B C 1
ATOM 3264 O O . PHE B 1 24 ? -19.75 -5.988 -19.359 1 92.06 24 PHE B O 1
ATOM 3271 N N . GLU B 1 25 ? -19.375 -7.898 -18.25 1 90.88 25 GLU B N 1
ATOM 3272 C CA . GLU B 1 25 ? -19.547 -8.688 -19.469 1 90.88 25 GLU B CA 1
ATOM 3273 C C . GLU B 1 25 ? -20.719 -9.656 -19.344 1 90.88 25 GLU B C 1
ATOM 3275 O O . GLU B 1 25 ? -21.172 -10.227 -20.328 1 90.88 25 GLU B O 1
ATOM 3280 N N . GLY B 1 26 ? -21.25 -9.82 -18.125 1 93.62 26 GLY B N 1
ATOM 3281 C CA . GLY B 1 26 ? -22.328 -10.773 -17.922 1 93.62 26 GLY B CA 1
ATOM 3282 C C . GLY B 1 26 ? -21.828 -12.18 -17.625 1 93.62 26 GLY B C 1
ATOM 3283 O O . GLY B 1 26 ? -20.766 -12.359 -17.031 1 93.62 26 GLY B O 1
ATOM 3284 N N . PRO B 1 27 ? -22.609 -13.211 -18.031 1 95.44 27 PRO B N 1
ATOM 3285 C CA . PRO B 1 27 ? -22.25 -14.594 -17.703 1 95.44 27 PRO B CA 1
ATOM 3286 C C . PRO B 1 27 ? -20.906 -15.016 -18.312 1 95.44 27 PRO B C 1
ATOM 3288 O O . PRO B 1 27 ? -20.625 -14.703 -19.469 1 95.44 27 PRO B O 1
ATOM 3291 N N . ARG B 1 28 ? -20.047 -15.672 -17.469 1 95.06 28 ARG B N 1
ATOM 3292 C CA . ARG B 1 28 ? -18.781 -16.156 -17.984 1 95.06 28 ARG B CA 1
ATOM 3293 C C . ARG B 1 28 ? -18.219 -17.266 -17.094 1 95.06 28 ARG B C 1
ATOM 3295 O O . ARG B 1 28 ? -18.594 -17.375 -15.922 1 95.06 28 ARG B O 1
ATOM 3302 N N . ILE B 1 29 ? -17.422 -18.172 -17.703 1 97.69 29 ILE B N 1
ATOM 3303 C CA . ILE B 1 29 ? -16.531 -19.078 -16.969 1 97.69 29 ILE B CA 1
ATOM 3304 C C . ILE B 1 29 ? -15.18 -18.391 -16.75 1 97.69 29 ILE B C 1
ATOM 3306 O O . ILE B 1 29 ? -14.531 -17.953 -17.703 1 97.69 29 ILE B O 1
ATOM 3310 N N . PHE B 1 30 ? -14.773 -18.266 -15.484 1 97.25 30 PHE B N 1
ATOM 3311 C CA . PHE B 1 30 ? -13.586 -17.5 -15.125 1 97.25 30 PHE B CA 1
ATOM 3312 C C . PHE B 1 30 ? -12.367 -18.406 -15.008 1 97.25 30 PHE B C 1
ATOM 3314 O O . PHE B 1 30 ? -12.18 -19.078 -13.984 1 97.25 30 PHE B O 1
ATOM 3321 N N . PHE B 1 31 ? -11.469 -18.422 -16.016 1 97.94 31 PHE B N 1
ATOM 3322 C CA . PHE B 1 31 ? -10.242 -19.203 -16 1 97.94 31 PHE B CA 1
ATOM 3323 C C . PHE B 1 31 ? -9.016 -18.281 -16.062 1 97.94 31 PHE B C 1
ATOM 3325 O O . PHE B 1 31 ? -8.047 -18.578 -16.75 1 97.94 31 PHE B O 1
ATOM 3332 N N . GLU B 1 32 ? -9.07 -17.172 -15.367 1 96.31 32 GLU B N 1
ATOM 3333 C CA . GLU B 1 32 ? -7.961 -16.234 -15.273 1 96.31 32 GLU B CA 1
ATOM 3334 C C . GLU B 1 32 ? -7.516 -16.047 -13.828 1 96.31 32 GLU B C 1
ATOM 3336 O O . GLU B 1 32 ? -7.148 -14.945 -13.422 1 96.31 32 GLU B O 1
ATOM 3341 N N . ASN B 1 33 ? -7.562 -17.047 -13.047 1 96.94 33 ASN B N 1
ATOM 3342 C CA . ASN B 1 33 ? -7.32 -17 -11.609 1 96.94 33 ASN B CA 1
ATOM 3343 C C . ASN B 1 33 ? -5.859 -16.703 -11.297 1 96.94 33 ASN B C 1
ATOM 3345 O O . ASN B 1 33 ? -5.547 -16.125 -10.25 1 96.94 33 ASN B O 1
ATOM 3349 N N . ALA B 1 34 ? -4.914 -17.062 -12.203 1 95.94 34 ALA B N 1
ATOM 3350 C CA . ALA B 1 34 ? -3.492 -16.812 -11.977 1 95.94 34 ALA B CA 1
ATOM 3351 C C . ALA B 1 34 ? -3.182 -15.312 -12.031 1 95.94 34 ALA B C 1
ATOM 3353 O O . ALA B 1 34 ? -2.166 -14.867 -11.492 1 95.94 34 ALA B O 1
ATOM 3354 N N . GLY B 1 35 ? -4.02 -14.539 -12.703 1 94.12 35 GLY B N 1
ATOM 3355 C CA . GLY B 1 35 ? -3.877 -13.094 -12.742 1 94.12 35 GLY B CA 1
ATOM 3356 C C . GLY B 1 35 ? -4.5 -12.398 -11.539 1 94.12 35 GLY B C 1
ATOM 3357 O O . GLY B 1 35 ? -4.094 -11.297 -11.172 1 94.12 35 GLY B O 1
ATOM 3358 N N . GLY B 1 36 ? -5.48 -13 -11 1 95.19 36 GLY B N 1
ATOM 3359 C CA . GLY B 1 36 ? -6.238 -12.547 -9.844 1 95.19 36 GLY B CA 1
ATOM 3360 C C . GLY B 1 36 ? -7.434 -13.43 -9.531 1 95.19 36 GLY B C 1
ATOM 3361 O O . GLY B 1 36 ? -8.312 -13.609 -10.375 1 95.19 36 GLY B O 1
ATOM 3362 N N . ALA B 1 37 ? -7.504 -13.898 -8.367 1 97.31 37 ALA B N 1
ATOM 3363 C CA . ALA B 1 37 ? -8.586 -14.805 -7.977 1 97.31 37 ALA B CA 1
ATOM 3364 C C . ALA B 1 37 ? -9.875 -14.031 -7.727 1 97.31 37 ALA B C 1
ATOM 3366 O O . ALA B 1 37 ? -9.859 -12.812 -7.559 1 97.31 37 ALA B O 1
ATOM 3367 N N . LEU B 1 38 ? -11.008 -14.766 -7.809 1 98.12 38 LEU B N 1
ATOM 3368 C CA . LEU B 1 38 ? -12.266 -14.172 -7.355 1 98.12 38 LEU B CA 1
ATOM 3369 C C . LEU B 1 38 ? -12.188 -13.797 -5.879 1 98.12 38 LEU B C 1
ATOM 3371 O O . LEU B 1 38 ? -11.391 -14.359 -5.133 1 98.12 38 LEU B O 1
ATOM 3375 N N . ARG B 1 39 ? -13.023 -12.82 -5.508 1 98.38 39 ARG B N 1
ATOM 3376 C CA . ARG B 1 39 ? -12.93 -12.258 -4.164 1 98.38 39 ARG B CA 1
ATOM 3377 C C . ARG B 1 39 ? -14.008 -12.836 -3.258 1 98.38 39 ARG B C 1
ATOM 3379 O O . ARG B 1 39 ? -15.148 -13.031 -3.688 1 98.38 39 ARG B O 1
ATOM 3386 N N . LEU B 1 40 ? -13.625 -13.07 -2.008 1 98.81 40 LEU B N 1
ATOM 3387 C CA . LEU B 1 40 ? -14.633 -13.414 -1.009 1 98.81 40 LEU B CA 1
ATOM 3388 C C . LEU B 1 40 ? -15.609 -12.258 -0.8 1 98.81 40 LEU B C 1
ATOM 3390 O O . LEU B 1 40 ? -15.203 -11.102 -0.719 1 98.81 40 LEU B O 1
ATOM 3394 N N . LYS B 1 41 ? -16.891 -12.578 -0.693 1 98.69 41 LYS B N 1
ATOM 3395 C CA . LYS B 1 41 ? -17.906 -11.562 -0.413 1 98.69 41 LYS B CA 1
ATOM 3396 C C . LYS B 1 41 ? -17.625 -10.859 0.914 1 98.69 41 LYS B C 1
ATOM 3398 O O . LYS B 1 41 ? -17.844 -9.656 1.039 1 98.69 41 LYS B O 1
ATOM 3403 N N . SER B 1 42 ? -17.141 -11.578 1.892 1 98.81 42 SER B N 1
ATOM 3404 C CA . SER B 1 42 ? -16.812 -11 3.188 1 98.81 42 SER B CA 1
ATOM 3405 C C . SER B 1 42 ? -15.727 -9.938 3.055 1 98.81 42 SER B C 1
ATOM 3407 O O . SER B 1 42 ? -15.758 -8.914 3.746 1 98.81 42 SER B O 1
ATOM 3409 N N . VAL B 1 43 ? -14.742 -10.141 2.199 1 98.75 43 VAL B N 1
ATOM 3410 C CA . VAL B 1 43 ? -13.656 -9.195 1.967 1 98.75 43 VAL B CA 1
ATOM 3411 C C . VAL B 1 43 ? -14.227 -7.867 1.46 1 98.75 43 VAL B C 1
ATOM 3413 O O . VAL B 1 43 ? -13.766 -6.797 1.86 1 98.75 43 VAL B O 1
ATOM 3416 N N . ILE B 1 44 ? -15.203 -7.914 0.545 1 98.5 44 ILE B N 1
ATOM 3417 C CA . ILE B 1 44 ? -15.836 -6.723 -0.015 1 98.5 44 ILE B CA 1
ATOM 3418 C C . ILE B 1 44 ? -16.516 -5.93 1.096 1 98.5 44 ILE B C 1
ATOM 3420 O O . ILE B 1 44 ? -16.328 -4.719 1.216 1 98.5 44 ILE B O 1
ATOM 3424 N N . GLU B 1 45 ? -17.25 -6.637 1.944 1 98.31 45 GLU B N 1
ATOM 3425 C CA . GLU B 1 45 ? -17.953 -6.004 3.057 1 98.31 45 GLU B CA 1
ATOM 3426 C C . GLU B 1 45 ? -16.969 -5.391 4.051 1 98.31 45 GLU B C 1
ATOM 3428 O O . GLU B 1 45 ? -17.156 -4.25 4.488 1 98.31 45 GLU B O 1
ATOM 3433 N N . THR B 1 46 ? -15.984 -6.148 4.422 1 98.62 46 THR B N 1
ATOM 3434 C CA . THR B 1 46 ? -14.961 -5.691 5.359 1 98.62 46 THR B CA 1
ATOM 3435 C C . THR B 1 46 ? -14.227 -4.477 4.805 1 98.62 46 THR B C 1
ATOM 3437 O O . THR B 1 46 ? -13.914 -3.537 5.543 1 98.62 46 THR B O 1
ATOM 3440 N N . SER B 1 47 ? -13.914 -4.484 3.492 1 98.12 47 SER B N 1
ATOM 3441 C CA . SER B 1 47 ? -13.227 -3.367 2.848 1 98.12 47 SER B CA 1
ATOM 3442 C C . SER B 1 47 ? -14.031 -2.078 2.982 1 98.12 47 SER B C 1
ATOM 3444 O O . SER B 1 47 ? -13.477 -1.024 3.303 1 98.12 47 SER B O 1
ATOM 3446 N N . ALA B 1 48 ? -15.32 -2.139 2.748 1 97.44 48 ALA B N 1
ATOM 3447 C CA . ALA B 1 48 ? -16.188 -0.967 2.871 1 97.44 48 ALA B CA 1
ATOM 3448 C C . ALA B 1 48 ? -16.188 -0.44 4.301 1 97.44 48 ALA B C 1
ATOM 3450 O O . ALA B 1 48 ? -16.109 0.77 4.527 1 97.44 48 ALA B O 1
ATOM 3451 N N . THR B 1 49 ? -16.281 -1.35 5.211 1 97.44 49 THR B N 1
ATOM 3452 C CA . THR B 1 49 ? -16.375 -0.99 6.621 1 97.44 49 THR B CA 1
ATOM 3453 C C . THR B 1 49 ? -15.133 -0.215 7.059 1 97.44 49 THR B C 1
ATOM 3455 O O . THR B 1 49 ? -15.242 0.873 7.625 1 97.44 49 THR B O 1
ATOM 3458 N N . TYR B 1 50 ? -14.016 -0.669 6.762 1 97.25 50 TYR B N 1
ATOM 3459 C CA . TYR B 1 50 ? -12.773 -0.084 7.262 1 97.25 50 TYR B CA 1
ATOM 3460 C C . TYR B 1 50 ? -12.383 1.138 6.441 1 97.25 50 TYR B C 1
ATOM 3462 O O . TYR B 1 50 ? -11.578 1.961 6.891 1 97.25 50 TYR B O 1
ATOM 3470 N N . ALA B 1 51 ? -12.898 1.293 5.211 1 96.94 51 ALA B N 1
ATOM 3471 C CA . ALA B 1 51 ? -12.664 2.504 4.426 1 96.94 51 ALA B CA 1
ATOM 3472 C C . ALA B 1 51 ? -13.281 3.725 5.109 1 96.94 51 ALA B C 1
ATOM 3474 O O . ALA B 1 51 ? -12.852 4.855 4.871 1 96.94 51 ALA B O 1
ATOM 3475 N N . GLY B 1 52 ? -14.188 3.545 5.992 1 95.75 52 GLY B N 1
ATOM 3476 C CA . GLY B 1 52 ? -14.93 4.645 6.59 1 95.75 52 GLY B CA 1
ATOM 3477 C C . GLY B 1 52 ? -14.328 5.133 7.895 1 95.75 52 GLY B C 1
ATOM 3478 O O . GLY B 1 52 ? -14.695 6.195 8.391 1 95.75 52 GLY B O 1
ATOM 3479 N N . TYR B 1 53 ? -13.352 4.41 8.445 1 94.06 53 TYR B N 1
ATOM 3480 C CA . TYR B 1 53 ? -12.836 4.758 9.766 1 94.06 53 TYR B CA 1
ATOM 3481 C C . TYR B 1 53 ? -11.672 5.738 9.648 1 94.06 53 TYR B C 1
ATOM 3483 O O . TYR B 1 53 ? -10.648 5.43 9.047 1 94.06 53 TYR B O 1
ATOM 3491 N N . PRO B 1 54 ? -11.812 6.875 10.227 1 89.69 54 PRO B N 1
ATOM 3492 C CA . PRO B 1 54 ? -10.727 7.859 10.156 1 89.69 54 PRO B CA 1
ATOM 3493 C C . PRO B 1 54 ? -9.68 7.664 11.258 1 89.69 54 PRO B C 1
ATOM 3495 O O . PRO B 1 54 ? -8.594 8.234 11.18 1 89.69 54 PRO B O 1
ATOM 3498 N N . ASP B 1 55 ? -9.867 6.879 12.312 1 85.94 55 ASP B N 1
ATOM 3499 C CA . ASP B 1 55 ? -9.039 6.75 13.508 1 85.94 55 ASP B CA 1
ATOM 3500 C C . ASP B 1 55 ? -7.762 5.977 13.211 1 85.94 55 ASP B C 1
ATOM 3502 O O . ASP B 1 55 ? -7.703 5.203 12.25 1 85.94 55 ASP B O 1
ATOM 3506 N N . ASN B 1 56 ? -6.746 6.352 13.961 1 86.38 56 ASN B N 1
ATOM 3507 C CA . ASN B 1 56 ? -5.449 5.695 13.828 1 86.38 56 ASN B CA 1
ATOM 3508 C C . ASN B 1 56 ? -5.109 4.879 15.07 1 86.38 56 ASN B C 1
ATOM 3510 O O . ASN B 1 56 ? -5.691 5.09 16.141 1 86.38 56 ASN B O 1
ATOM 3514 N N . GLN B 1 57 ? -4.188 4.113 14.914 1 82.88 57 GLN B N 1
ATOM 3515 C CA . GLN B 1 57 ? -3.734 3.252 16 1 82.88 57 GLN B CA 1
ATOM 3516 C C . GLN B 1 57 ? -2.979 4.051 17.062 1 82.88 57 GLN B C 1
ATOM 3518 O O . GLN B 1 57 ? -2.422 5.109 16.766 1 82.88 57 GLN B O 1
ATOM 3523 N N . GLY B 1 58 ? -3.072 3.529 18.203 1 78.69 58 GLY B N 1
ATOM 3524 C CA . GLY B 1 58 ? -2.238 4.07 19.266 1 78.69 58 GLY B CA 1
ATOM 3525 C C . GLY B 1 58 ? -2.877 5.242 19.984 1 78.69 58 GLY B C 1
ATOM 3526 O O . GLY B 1 58 ? -2.221 5.922 20.781 1 78.69 58 GLY B O 1
ATOM 3527 N N . ARG B 1 59 ? -4.102 5.5 19.625 1 86.19 59 ARG B N 1
ATOM 3528 C CA . ARG B 1 59 ? -4.809 6.578 20.312 1 86.19 59 ARG B CA 1
ATOM 3529 C C . ARG B 1 59 ? -5.598 6.039 21.5 1 86.19 59 ARG B C 1
ATOM 3531 O O . ARG B 1 59 ? -5.812 4.832 21.609 1 86.19 59 ARG B O 1
ATOM 3538 N N . ASP B 1 60 ? -5.848 6.93 22.375 1 84.56 60 ASP B N 1
ATOM 3539 C CA . ASP B 1 60 ? -6.586 6.543 23.578 1 84.56 60 ASP B CA 1
ATOM 3540 C C . ASP B 1 60 ? -8.086 6.746 23.375 1 84.56 60 ASP B C 1
ATOM 3542 O O . ASP B 1 60 ? -8.688 7.613 24.016 1 84.56 60 ASP B O 1
ATOM 3546 N N . ASN B 1 61 ? -8.719 5.977 22.609 1 90.38 61 ASN B N 1
ATOM 3547 C CA . ASN B 1 61 ? -10.156 5.984 22.375 1 90.38 61 ASN B CA 1
ATOM 3548 C C . ASN B 1 61 ? -10.641 4.629 21.859 1 90.38 61 ASN B C 1
ATOM 3550 O O . ASN B 1 61 ? -9.844 3.814 21.391 1 90.38 61 ASN B O 1
ATOM 3554 N N . PRO B 1 62 ? -11.914 4.367 21.938 1 91.75 62 PRO B N 1
ATOM 3555 C CA . PRO B 1 62 ? -12.461 3.059 21.578 1 91.75 62 PRO B CA 1
ATOM 3556 C C . PRO B 1 62 ? -12.234 2.719 20.109 1 91.75 62 PRO B C 1
ATOM 3558 O O . PRO B 1 62 ? -12.016 1.554 19.766 1 91.75 62 PRO B O 1
ATOM 3561 N N . ALA B 1 63 ? -12.359 3.691 19.297 1 93.38 63 ALA B N 1
ATOM 3562 C CA . ALA B 1 63 ? -12.148 3.438 17.859 1 93.38 63 ALA B CA 1
ATOM 3563 C C . ALA B 1 63 ? -10.727 2.951 17.594 1 93.38 63 ALA B C 1
ATOM 3565 O O . ALA B 1 63 ? -10.531 1.966 16.891 1 93.38 63 ALA B O 1
ATOM 3566 N N . ALA B 1 64 ? -9.789 3.658 18.141 1 94.25 64 ALA B N 1
ATOM 3567 C CA . ALA B 1 64 ? -8.391 3.264 18 1 94.25 64 ALA B CA 1
ATOM 3568 C C . ALA B 1 64 ? -8.156 1.863 18.562 1 94.25 64 ALA B C 1
ATOM 3570 O O . ALA B 1 64 ? -7.434 1.061 17.969 1 94.25 64 ALA B O 1
ATOM 3571 N N . ALA B 1 65 ? -8.742 1.592 19.672 1 95.38 65 ALA B N 1
ATOM 3572 C CA . ALA B 1 65 ? -8.609 0.273 20.297 1 95.38 65 ALA B CA 1
ATOM 3573 C C . ALA B 1 65 ? -9.156 -0.817 19.375 1 95.38 65 ALA B C 1
ATOM 3575 O O . ALA B 1 65 ? -8.562 -1.888 19.25 1 95.38 65 ALA B O 1
ATOM 3576 N N . ALA B 1 66 ? -10.281 -0.551 18.812 1 95.75 66 ALA B N 1
ATOM 3577 C CA . ALA B 1 66 ? -10.898 -1.511 17.891 1 95.75 66 ALA B CA 1
ATOM 3578 C C . ALA B 1 66 ? -10.016 -1.756 16.688 1 95.75 66 ALA B C 1
ATOM 3580 O O . ALA B 1 66 ? -9.883 -2.893 16.219 1 95.75 66 ALA B O 1
ATOM 3581 N N . LEU B 1 67 ? -9.492 -0.71 16.156 1 95.88 67 LEU B N 1
ATOM 3582 C CA . LEU B 1 67 ? -8.602 -0.827 15.016 1 95.88 67 LEU B CA 1
ATOM 3583 C C . LEU B 1 67 ? -7.348 -1.622 15.375 1 95.88 67 LEU B C 1
ATOM 3585 O O . LEU B 1 67 ? -6.898 -2.467 14.602 1 95.88 67 LEU B O 1
ATOM 3589 N N . MET B 1 68 ? -6.789 -1.354 16.516 1 96.44 68 MET B N 1
ATOM 3590 C CA . MET B 1 68 ? -5.613 -2.084 16.969 1 96.44 68 MET B CA 1
ATOM 3591 C C . MET B 1 68 ? -5.93 -3.564 17.156 1 96.44 68 MET B C 1
ATOM 3593 O O . MET B 1 68 ? -5.094 -4.422 16.875 1 96.44 68 MET B O 1
ATOM 3597 N N . ALA B 1 69 ? -7.109 -3.834 17.688 1 97.12 69 ALA B N 1
ATOM 3598 C CA . ALA B 1 69 ? -7.531 -5.223 17.859 1 97.12 69 ALA B CA 1
ATOM 3599 C C . ALA B 1 69 ? -7.625 -5.93 16.5 1 97.12 69 ALA B C 1
ATOM 3601 O O . ALA B 1 69 ? -7.242 -7.098 16.391 1 97.12 69 ALA B O 1
ATOM 3602 N N . ALA B 1 70 ? -8.156 -5.234 15.547 1 97.19 70 ALA B N 1
ATOM 3603 C CA . ALA B 1 70 ? -8.25 -5.801 14.211 1 97.19 70 ALA B CA 1
ATOM 3604 C C . ALA B 1 70 ? -6.867 -6.082 13.625 1 97.19 70 ALA B C 1
ATOM 3606 O O . ALA B 1 70 ? -6.656 -7.113 12.984 1 97.19 70 ALA B O 1
ATOM 3607 N N . ILE B 1 71 ? -5.953 -5.203 13.836 1 97.62 71 ILE B N 1
ATOM 3608 C CA . ILE B 1 71 ? -4.59 -5.367 13.359 1 97.62 71 ILE B CA 1
ATOM 3609 C C . ILE B 1 71 ? -3.928 -6.547 14.062 1 97.62 71 ILE B C 1
ATOM 3611 O O . ILE B 1 71 ? -3.291 -7.387 13.422 1 97.62 71 ILE B O 1
ATOM 3615 N N . ALA B 1 72 ? -4.078 -6.613 15.359 1 97.81 72 ALA B N 1
ATOM 3616 C CA . ALA B 1 72 ? -3.504 -7.711 16.125 1 97.81 72 ALA B CA 1
ATOM 3617 C C . ALA B 1 72 ? -4.043 -9.055 15.648 1 97.81 72 ALA B C 1
ATOM 3619 O O . ALA B 1 72 ? -3.283 -10.016 15.477 1 97.81 72 ALA B O 1
ATOM 3620 N N . LYS B 1 73 ? -5.324 -9.109 15.484 1 98.56 73 LYS B N 1
ATOM 3621 C CA . LYS B 1 73 ? -5.938 -10.328 14.961 1 98.56 73 LYS B CA 1
ATOM 3622 C C . LYS B 1 73 ? -5.406 -10.664 13.57 1 98.56 73 LYS B C 1
ATOM 3624 O O . LYS B 1 73 ? -5.141 -11.828 13.266 1 98.56 73 LYS B O 1
ATOM 3629 N N . GLY B 1 74 ? -5.383 -9.625 12.75 1 98.62 74 GLY B N 1
ATOM 3630 C CA . GLY B 1 74 ? -4.852 -9.82 11.406 1 98.62 74 GLY B CA 1
ATOM 3631 C C . GLY B 1 74 ? -3.436 -10.367 11.406 1 98.62 74 GLY B C 1
ATOM 3632 O O . GLY B 1 74 ? -3.117 -11.266 10.625 1 98.62 74 GLY B O 1
ATOM 3633 N N . LYS B 1 75 ? -2.57 -9.844 12.219 1 98.25 75 LYS B N 1
ATOM 3634 C CA . LYS B 1 75 ? -1.197 -10.328 12.32 1 98.25 75 LYS B CA 1
ATOM 3635 C C . LYS B 1 75 ? -1.162 -11.773 12.805 1 98.25 75 LYS B C 1
ATOM 3637 O O . LYS B 1 75 ? -0.385 -12.586 12.289 1 98.25 75 LYS B O 1
ATOM 3642 N N . ALA B 1 76 ? -1.969 -12.07 13.789 1 98.5 76 ALA B N 1
ATOM 3643 C CA . ALA B 1 76 ? -2.051 -13.453 14.266 1 98.5 76 ALA B CA 1
ATOM 3644 C C . ALA B 1 76 ? -2.518 -14.391 13.156 1 98.5 76 ALA B C 1
ATOM 3646 O O . ALA B 1 76 ? -1.981 -15.492 13 1 98.5 76 ALA B O 1
ATOM 3647 N N . ASP B 1 77 ? -3.506 -13.977 12.43 1 98.75 77 ASP B N 1
ATOM 3648 C CA . ASP B 1 77 ? -4.047 -14.773 11.344 1 98.75 77 ASP B CA 1
ATOM 3649 C C . ASP B 1 77 ? -3.018 -14.945 10.227 1 98.75 77 ASP B C 1
ATOM 3651 O O . ASP B 1 77 ? -2.918 -16.016 9.625 1 98.75 77 ASP B O 1
ATOM 3655 N N . MET B 1 78 ? -2.26 -13.898 9.93 1 98.62 78 MET B N 1
ATOM 3656 C CA . MET B 1 78 ? -1.191 -13.992 8.938 1 98.62 78 MET B CA 1
ATOM 3657 C C . MET B 1 78 ? -0.125 -14.984 9.383 1 98.62 78 MET B C 1
ATOM 3659 O O . MET B 1 78 ? 0.342 -15.797 8.578 1 98.62 78 MET B O 1
ATOM 3663 N N . ALA B 1 79 ? 0.254 -14.859 10.602 1 98.38 79 ALA B N 1
ATOM 3664 C CA . ALA B 1 79 ? 1.24 -15.805 11.133 1 98.38 79 ALA B CA 1
ATOM 3665 C C . ALA B 1 79 ? 0.741 -17.234 11.016 1 98.38 79 ALA B C 1
ATOM 3667 O O . ALA B 1 79 ? 1.507 -18.141 10.672 1 98.38 79 ALA B O 1
ATOM 3668 N N . LEU B 1 80 ? -0.519 -17.422 11.328 1 98.12 80 LEU B N 1
ATOM 3669 C CA . LEU B 1 80 ? -1.143 -18.734 11.195 1 98.12 80 LEU B CA 1
ATOM 3670 C C . LEU B 1 80 ? -1.127 -19.203 9.75 1 98.12 80 LEU B C 1
ATOM 3672 O O . LEU B 1 80 ? -0.819 -20.375 9.469 1 98.12 80 LEU B O 1
ATOM 3676 N N . PHE B 1 81 ? -1.476 -18.375 8.828 1 98.5 81 PHE B N 1
ATOM 3677 C CA . PHE B 1 81 ? -1.493 -18.656 7.398 1 98.5 81 PHE B CA 1
ATOM 3678 C C . PHE B 1 81 ? -0.118 -19.125 6.922 1 98.5 81 PHE B C 1
ATOM 3680 O O . PHE B 1 81 ? -0.006 -20.094 6.168 1 98.5 81 PHE B O 1
ATOM 3687 N N . PHE B 1 82 ? 0.971 -18.422 7.418 1 98.38 82 PHE B N 1
ATOM 3688 C CA . PHE B 1 82 ? 2.344 -18.688 7.004 1 98.38 82 PHE B CA 1
ATOM 3689 C C . PHE B 1 82 ? 2.922 -19.875 7.773 1 98.38 82 PHE B C 1
ATOM 3691 O O . PHE B 1 82 ? 4.008 -20.359 7.453 1 98.38 82 PHE B O 1
ATOM 3698 N N . ASN B 1 83 ? 2.193 -20.391 8.758 1 97.81 83 ASN B N 1
ATOM 3699 C CA . ASN B 1 83 ? 2.736 -21.344 9.727 1 97.81 83 ASN B CA 1
ATOM 3700 C C . ASN B 1 83 ? 4.066 -20.859 10.297 1 97.81 83 ASN B C 1
ATOM 3702 O O . ASN B 1 83 ? 5.051 -21.594 10.305 1 97.81 83 ASN B O 1
ATOM 3706 N N . ALA B 1 84 ? 4.102 -19.625 10.734 1 94.88 84 ALA B N 1
ATOM 3707 C CA . ALA B 1 84 ? 5.328 -18.969 11.188 1 94.88 84 ALA B CA 1
ATOM 3708 C C . ALA B 1 84 ? 5.574 -19.234 12.664 1 94.88 84 ALA B C 1
ATOM 3710 O O . ALA B 1 84 ? 4.766 -18.859 13.516 1 94.88 84 ALA B O 1
ATOM 3711 N N . ALA B 1 85 ? 6.633 -19.969 13.086 1 88.81 85 ALA B N 1
ATOM 3712 C CA . ALA B 1 85 ? 6.977 -20.188 14.492 1 88.81 85 ALA B CA 1
ATOM 3713 C C . ALA B 1 85 ? 7.668 -18.953 15.078 1 88.81 85 ALA B C 1
ATOM 3715 O O . ALA B 1 85 ? 7.676 -18.766 16.297 1 88.81 85 ALA B O 1
ATOM 3716 N N . GLY B 1 86 ? 8.117 -18.109 14.32 1 95.56 86 GLY B N 1
ATOM 3717 C CA . GLY B 1 86 ? 8.797 -16.875 14.656 1 95.56 86 GLY B CA 1
ATOM 3718 C C . GLY B 1 86 ? 8.773 -15.852 13.539 1 95.56 86 GLY B C 1
ATOM 3719 O O . GLY B 1 86 ? 7.855 -15.859 12.711 1 95.56 86 GLY B O 1
ATOM 3720 N N . GLY B 1 87 ? 9.695 -14.961 13.648 1 97.38 87 GLY B N 1
ATOM 3721 C CA . GLY B 1 87 ? 9.75 -13.938 12.617 1 97.38 87 GLY B CA 1
ATOM 3722 C C . GLY B 1 87 ? 8.648 -12.898 12.758 1 97.38 87 GLY B C 1
ATOM 3723 O O . GLY B 1 87 ? 8.023 -12.781 13.812 1 97.38 87 GLY B O 1
ATOM 3724 N N . ARG B 1 88 ? 8.516 -12.102 11.688 1 98.12 88 ARG B N 1
ATOM 3725 C CA . ARG B 1 88 ? 7.539 -11.016 11.656 1 98.12 88 ARG B CA 1
ATOM 3726 C C . ARG B 1 88 ? 6.707 -11.062 10.383 1 98.12 88 ARG B C 1
ATOM 3728 O O . ARG B 1 88 ? 7.238 -11.312 9.297 1 98.12 88 ARG B O 1
ATOM 3735 N N . VAL B 1 89 ? 5.426 -10.961 10.617 1 98.5 89 VAL B N 1
ATOM 3736 C CA . VAL B 1 89 ? 4.539 -10.727 9.477 1 98.5 89 VAL B CA 1
ATOM 3737 C C . VAL B 1 89 ? 4.305 -9.227 9.305 1 98.5 89 VAL B C 1
ATOM 3739 O O . VAL B 1 89 ? 4.328 -8.477 10.281 1 98.5 89 VAL B O 1
ATOM 3742 N N . PHE B 1 90 ? 4.102 -8.781 8.039 1 98.38 90 PHE B N 1
ATOM 3743 C CA . PHE B 1 90 ? 3.85 -7.371 7.793 1 98.38 90 PHE B CA 1
ATOM 3744 C C . PHE B 1 90 ? 3.09 -7.172 6.484 1 98.38 90 PHE B C 1
ATOM 3746 O O . PHE B 1 90 ? 3.016 -8.086 5.66 1 98.38 90 PHE B O 1
ATOM 3753 N N . VAL B 1 91 ? 2.482 -6.027 6.348 1 98.38 91 VAL B N 1
ATOM 3754 C CA . VAL B 1 91 ? 1.735 -5.652 5.152 1 98.38 91 VAL B CA 1
ATOM 3755 C C . VAL B 1 91 ? 2.502 -4.586 4.375 1 98.38 91 VAL B C 1
ATOM 3757 O O . VAL B 1 91 ? 3.055 -3.654 4.969 1 98.38 91 VAL B O 1
ATOM 3760 N N . GLY B 1 92 ? 2.658 -4.797 3.082 1 97.62 92 GLY B N 1
ATOM 3761 C CA . GLY B 1 92 ? 3.219 -3.828 2.152 1 97.62 92 GLY B CA 1
ATOM 3762 C C . GLY B 1 92 ? 2.234 -3.389 1.084 1 97.62 92 GLY B C 1
ATOM 3763 O O . GLY B 1 92 ? 1.021 -3.508 1.263 1 97.62 92 GLY B O 1
ATOM 3764 N N . GLU B 1 93 ? 2.742 -2.854 0.029 1 96.94 93 GLU B N 1
ATOM 3765 C CA . GLU B 1 93 ? 1.948 -2.271 -1.048 1 96.94 93 GLU B CA 1
ATOM 3766 C C . GLU B 1 93 ? 1.37 -3.354 -1.955 1 96.94 93 GLU B C 1
ATOM 3768 O O . GLU B 1 93 ? 0.226 -3.25 -2.402 1 96.94 93 GLU B O 1
ATOM 3773 N N . SER B 1 94 ? 2.158 -4.281 -2.283 1 97.12 94 SER B N 1
ATOM 3774 C CA . SER B 1 94 ? 1.907 -5.391 -3.195 1 97.12 94 SER B CA 1
ATOM 3775 C C . SER B 1 94 ? 2.896 -6.531 -2.965 1 97.12 94 SER B C 1
ATOM 3777 O O . SER B 1 94 ? 3.883 -6.363 -2.244 1 97.12 94 SER B O 1
ATOM 3779 N N . GLY B 1 95 ? 2.555 -7.633 -3.529 1 97.94 95 GLY B N 1
ATOM 3780 C CA . GLY B 1 95 ? 3.523 -8.711 -3.457 1 97.94 95 GLY B CA 1
ATOM 3781 C C . GLY B 1 95 ? 4.871 -8.344 -4.047 1 97.94 95 GLY B C 1
ATOM 3782 O O . GLY B 1 95 ? 5.914 -8.703 -3.492 1 97.94 95 GLY B O 1
ATOM 3783 N N . THR B 1 96 ? 4.867 -7.613 -5.188 1 98 96 THR B N 1
ATOM 3784 C CA . THR B 1 96 ? 6.09 -7.168 -5.84 1 98 96 THR B CA 1
ATOM 3785 C C . THR B 1 96 ? 6.883 -6.238 -4.922 1 98 96 THR B C 1
ATOM 3787 O O . THR B 1 96 ? 8.086 -6.414 -4.746 1 98 96 THR B O 1
ATOM 3790 N N . GLU B 1 97 ? 6.223 -5.262 -4.363 1 98.25 97 GLU B N 1
ATOM 3791 C CA . GLU B 1 97 ? 6.902 -4.348 -3.453 1 98.25 97 GLU B CA 1
ATOM 3792 C C . GLU B 1 97 ? 7.473 -5.09 -2.246 1 98.25 97 GLU B C 1
ATOM 3794 O O . GLU B 1 97 ? 8.578 -4.789 -1.79 1 98.25 97 GLU B O 1
ATOM 3799 N N . VAL B 1 98 ? 6.734 -6.039 -1.675 1 98.62 98 VAL B N 1
ATOM 3800 C CA . VAL B 1 98 ? 7.191 -6.844 -0.544 1 98.62 98 VAL B CA 1
ATOM 3801 C C . VAL B 1 98 ? 8.477 -7.582 -0.92 1 98.62 98 VAL B C 1
ATOM 3803 O O . VAL B 1 98 ? 9.422 -7.629 -0.136 1 98.62 98 VAL B O 1
ATOM 3806 N N . LEU B 1 99 ? 8.523 -8.164 -2.139 1 98.88 99 LEU B N 1
ATOM 3807 C CA . LEU B 1 99 ? 9.719 -8.867 -2.602 1 98.88 99 LEU B CA 1
ATOM 3808 C C . LEU B 1 99 ? 10.898 -7.906 -2.699 1 98.88 99 LEU B C 1
ATOM 3810 O O . LEU B 1 99 ? 12.008 -8.242 -2.271 1 98.88 99 LEU B O 1
ATOM 3814 N N . PHE B 1 100 ? 10.672 -6.711 -3.27 1 98.81 100 PHE B N 1
ATOM 3815 C CA . PHE B 1 100 ? 11.734 -5.711 -3.33 1 98.81 100 PHE B CA 1
ATOM 3816 C C . PHE B 1 100 ? 12.227 -5.359 -1.93 1 98.81 100 PHE B C 1
ATOM 3818 O O . PHE B 1 100 ? 13.43 -5.227 -1.702 1 98.81 100 PHE B O 1
ATOM 3825 N N . ARG B 1 101 ? 11.297 -5.195 -1.022 1 98.62 101 ARG B N 1
ATOM 3826 C CA . ARG B 1 101 ? 11.625 -4.82 0.349 1 98.62 101 ARG B CA 1
ATOM 3827 C C . ARG B 1 101 ? 12.461 -5.898 1.026 1 98.62 101 ARG B C 1
ATOM 3829 O O . ARG B 1 101 ? 13.453 -5.598 1.691 1 98.62 101 ARG B O 1
ATOM 3836 N N . LEU B 1 102 ? 12.078 -7.156 0.893 1 98.88 102 LEU B N 1
ATOM 3837 C CA . LEU B 1 102 ? 12.805 -8.273 1.481 1 98.88 102 LEU B CA 1
ATOM 3838 C C . LEU B 1 102 ? 14.195 -8.406 0.867 1 98.88 102 LEU B C 1
ATOM 3840 O O . LEU B 1 102 ? 15.188 -8.539 1.587 1 98.88 102 LEU B O 1
ATOM 3844 N N . VAL B 1 103 ? 14.281 -8.352 -0.461 1 98.94 103 VAL B N 1
ATOM 3845 C CA . VAL B 1 103 ? 15.547 -8.523 -1.17 1 98.94 103 VAL B CA 1
ATOM 3846 C C . VAL B 1 103 ? 16.484 -7.359 -0.842 1 98.94 103 VAL B C 1
ATOM 3848 O O . VAL B 1 103 ? 17.672 -7.566 -0.586 1 98.94 103 VAL B O 1
ATOM 3851 N N . ARG B 1 104 ? 15.953 -6.129 -0.845 1 98.88 104 ARG B N 1
ATOM 3852 C CA . ARG B 1 104 ? 16.75 -4.949 -0.504 1 98.88 104 ARG B CA 1
ATOM 3853 C C . ARG B 1 104 ? 17.359 -5.09 0.882 1 98.88 104 ARG B C 1
ATOM 3855 O O . ARG B 1 104 ? 18.562 -4.852 1.059 1 98.88 104 ARG B O 1
ATOM 3862 N N . THR B 1 105 ? 16.516 -5.449 1.854 1 98.81 105 THR B N 1
ATOM 3863 C CA . THR B 1 105 ? 16.984 -5.594 3.227 1 98.81 105 THR B CA 1
ATOM 3864 C C . THR B 1 105 ? 18.047 -6.676 3.322 1 98.81 105 THR B C 1
ATOM 3866 O O . THR B 1 105 ? 19.109 -6.465 3.934 1 98.81 105 THR B O 1
ATOM 3869 N N . ALA B 1 106 ? 17.812 -7.809 2.664 1 98.88 106 ALA B N 1
ATOM 3870 C CA . ALA B 1 106 ? 18.766 -8.914 2.676 1 98.88 106 ALA B CA 1
ATOM 3871 C C . ALA B 1 106 ? 20.094 -8.508 2.02 1 98.88 106 ALA B C 1
ATOM 3873 O O . ALA B 1 106 ? 21.172 -8.766 2.559 1 98.88 106 ALA B O 1
ATOM 3874 N N . ALA B 1 107 ? 20 -7.887 0.861 1 98.81 107 ALA B N 1
ATOM 3875 C CA . ALA B 1 107 ? 21.188 -7.527 0.092 1 98.81 107 ALA B CA 1
ATOM 3876 C C . ALA B 1 107 ? 22.047 -6.52 0.849 1 98.81 107 ALA B C 1
ATOM 3878 O O . ALA B 1 107 ? 23.266 -6.656 0.912 1 98.81 107 ALA B O 1
ATOM 3879 N N . LEU B 1 108 ? 21.438 -5.504 1.435 1 98.56 108 LEU B N 1
ATOM 3880 C CA . LEU B 1 108 ? 22.172 -4.461 2.137 1 98.56 108 LEU B CA 1
ATOM 3881 C C . LEU B 1 108 ? 22.719 -4.977 3.463 1 98.56 108 LEU B C 1
ATOM 3883 O O . LEU B 1 108 ? 23.734 -4.473 3.961 1 98.56 108 LEU B O 1
ATOM 3887 N N . GLY B 1 109 ? 22.047 -5.961 4.023 1 98.31 109 GLY B N 1
ATOM 3888 C CA . GLY B 1 109 ? 22.422 -6.438 5.348 1 98.31 109 GLY B CA 1
ATOM 3889 C C . GLY B 1 109 ? 23.375 -7.613 5.312 1 98.31 109 GLY B C 1
ATOM 3890 O O . GLY B 1 109 ? 24.031 -7.918 6.316 1 98.31 109 GLY B O 1
ATOM 3891 N N . ALA B 1 110 ? 23.438 -8.328 4.18 1 98.25 110 ALA B N 1
ATOM 3892 C CA . ALA B 1 110 ? 24.328 -9.484 4.055 1 98.25 110 ALA B CA 1
ATOM 3893 C C . ALA B 1 110 ? 25.781 -9.055 4.102 1 98.25 110 ALA B C 1
ATOM 3895 O O . ALA B 1 110 ? 26.109 -7.891 3.838 1 98.25 110 ALA B O 1
ATOM 3896 N N . GLU B 1 111 ? 26.641 -10 4.461 1 97.12 111 GLU B N 1
ATOM 3897 C CA . GLU B 1 111 ? 28.078 -9.75 4.441 1 97.12 111 GLU B CA 1
ATOM 3898 C C . GLU B 1 111 ? 28.531 -9.242 3.074 1 97.12 111 GLU B C 1
ATOM 3900 O O . GLU B 1 111 ? 28.031 -9.688 2.043 1 97.12 111 GLU B O 1
ATOM 3905 N N . THR B 1 112 ? 29.531 -8.375 3.086 1 96.12 112 THR B N 1
ATOM 3906 C CA . THR B 1 112 ? 30.016 -7.762 1.858 1 96.12 112 THR B CA 1
ATOM 3907 C C . THR B 1 112 ? 30.594 -8.82 0.922 1 96.12 112 THR B C 1
ATOM 3909 O O . THR B 1 112 ? 31.125 -9.836 1.376 1 96.12 112 THR B O 1
ATOM 3912 N N . GLY B 1 113 ? 30.469 -8.523 -0.365 1 97.38 113 GLY B N 1
ATOM 3913 C CA . GLY B 1 113 ? 30.953 -9.453 -1.373 1 97.38 113 GLY B CA 1
ATOM 3914 C C . GLY B 1 113 ? 30 -10.602 -1.635 1 97.38 113 GLY B C 1
ATOM 3915 O O . GLY B 1 113 ? 28.797 -10.469 -1.399 1 97.38 113 GLY B O 1
ATOM 3916 N N . GLY B 1 114 ? 30.469 -11.625 -2.326 1 98.25 114 GLY B N 1
ATOM 3917 C CA . GLY B 1 114 ? 29.688 -12.82 -2.611 1 98.25 114 GLY B CA 1
ATOM 3918 C C . GLY B 1 114 ? 28.766 -12.656 -3.805 1 98.25 11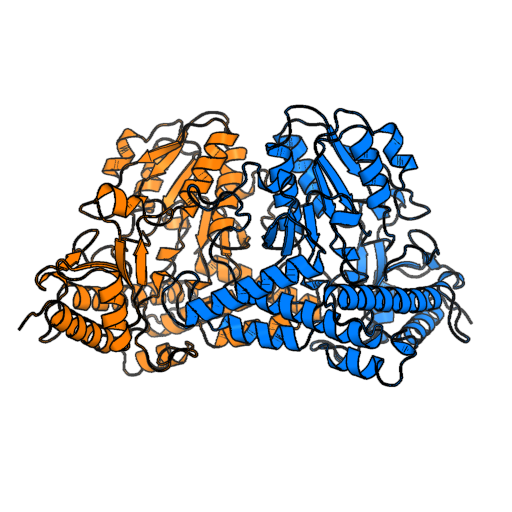4 GLY B C 1
ATOM 3919 O O . GLY B 1 114 ? 29.016 -11.812 -4.668 1 98.25 114 GLY B O 1
ATOM 3920 N N . VAL B 1 115 ? 27.812 -13.664 -3.805 1 98.5 115 VAL B N 1
ATOM 3921 C CA . VAL B 1 115 ? 26.984 -13.789 -5.008 1 98.5 115 VAL B CA 1
ATOM 3922 C C . VAL B 1 115 ? 25.516 -13.828 -4.625 1 98.5 115 VAL B C 1
ATOM 3924 O O . VAL B 1 115 ? 25.156 -14.242 -3.516 1 98.5 115 VAL B O 1
ATOM 3927 N N . MET B 1 116 ? 24.688 -13.258 -5.465 1 98.88 116 MET B N 1
ATOM 3928 C CA . MET B 1 116 ? 23.234 -13.398 -5.375 1 98.88 116 MET B CA 1
ATOM 3929 C C . MET B 1 116 ? 22.719 -14.391 -6.406 1 98.88 116 MET B C 1
ATOM 3931 O O . MET B 1 116 ? 23.203 -14.422 -7.539 1 98.88 116 MET B O 1
ATOM 3935 N N . LEU B 1 117 ? 21.781 -15.258 -5.98 1 98.88 117 LEU B N 1
ATOM 3936 C CA . LEU B 1 117 ? 21.391 -16.406 -6.777 1 98.88 117 LEU B CA 1
ATOM 3937 C C . LEU B 1 117 ? 19.875 -16.438 -7.004 1 98.88 117 LEU B C 1
ATOM 3939 O O . LEU B 1 117 ? 19.109 -16.234 -6.066 1 98.88 117 LEU B O 1
ATOM 3943 N N . GLY B 1 118 ? 19.453 -16.594 -8.195 1 98.5 118 GLY B N 1
ATOM 3944 C CA . GLY B 1 118 ? 18.094 -16.906 -8.609 1 98.5 118 GLY B CA 1
ATOM 3945 C C . GLY B 1 118 ? 18.031 -17.859 -9.789 1 98.5 118 GLY B C 1
ATOM 3946 O O . GLY B 1 118 ? 18.922 -18.672 -9.977 1 98.5 118 GLY B O 1
ATOM 3947 N N . SER B 1 119 ? 16.969 -17.891 -10.516 1 98.62 119 SER B N 1
ATOM 3948 C CA . SER B 1 119 ? 16.828 -18.703 -11.727 1 98.62 119 SER B CA 1
ATOM 3949 C C . SER B 1 119 ? 16.141 -17.906 -12.836 1 98.62 119 SER B C 1
ATOM 3951 O O . SER B 1 119 ? 15.625 -16.812 -12.602 1 98.62 119 SER B O 1
ATOM 3953 N N . THR B 1 120 ? 16.203 -18.453 -14.07 1 97.88 120 THR B N 1
ATOM 3954 C CA . THR B 1 120 ? 15.531 -17.812 -15.195 1 97.88 120 THR B CA 1
ATOM 3955 C C . THR B 1 120 ? 14.023 -18.016 -15.109 1 97.88 120 THR B C 1
ATOM 3957 O O . THR B 1 120 ? 13.266 -17.422 -15.867 1 97.88 120 THR B O 1
ATOM 3960 N N . LEU B 1 121 ? 13.57 -18.797 -14.086 1 97.75 121 LEU B N 1
ATOM 3961 C CA . LEU B 1 121 ? 12.148 -19.062 -13.898 1 97.75 121 LEU B CA 1
ATOM 3962 C C . LEU B 1 121 ? 11.5 -17.969 -13.039 1 97.75 121 LEU B C 1
ATOM 3964 O O . LEU B 1 121 ? 10.273 -17.875 -12.977 1 97.75 121 LEU B O 1
ATOM 3968 N N . GLU B 1 122 ? 12.336 -17.188 -12.375 1 97.94 122 GLU B N 1
ATOM 3969 C CA . GLU B 1 122 ? 11.828 -16.188 -11.438 1 97.94 122 GLU B CA 1
ATOM 3970 C C . GLU B 1 122 ? 10.805 -15.273 -12.109 1 97.94 122 GLU B C 1
ATOM 3972 O O . GLU B 1 122 ? 10.969 -14.906 -13.273 1 97.94 122 GLU B O 1
ATOM 3977 N N . HIS B 1 123 ? 9.734 -15.008 -11.352 1 96.62 123 HIS B N 1
ATOM 3978 C CA . HIS B 1 123 ? 8.891 -13.891 -11.766 1 96.62 123 HIS B CA 1
ATOM 3979 C C . HIS B 1 123 ? 9.711 -12.609 -11.906 1 96.62 123 HIS B C 1
ATOM 3981 O O . HIS B 1 123 ? 10.672 -12.398 -11.164 1 96.62 123 HIS B O 1
ATOM 3987 N N . PRO B 1 124 ? 9.305 -11.703 -12.758 1 95.5 124 PRO B N 1
ATOM 3988 C CA . PRO B 1 124 ? 10.047 -10.453 -12.93 1 95.5 124 PRO B CA 1
ATOM 3989 C C . PRO B 1 124 ? 10.172 -9.664 -11.633 1 95.5 124 PRO B C 1
ATOM 3991 O O . PRO B 1 124 ? 11.141 -8.922 -11.438 1 95.5 124 PRO B O 1
ATOM 3994 N N . ALA B 1 125 ? 9.234 -9.797 -10.766 1 96.75 125 ALA B N 1
ATOM 3995 C CA . ALA B 1 125 ? 9.297 -9.078 -9.492 1 96.75 125 ALA B CA 1
ATOM 3996 C C . ALA B 1 125 ? 10.57 -9.43 -8.727 1 96.75 125 ALA B C 1
ATOM 3998 O O . ALA B 1 125 ? 11.398 -8.555 -8.461 1 96.75 125 ALA B O 1
ATOM 3999 N N . SER B 1 126 ? 10.773 -10.672 -8.398 1 97.88 126 SER B N 1
ATOM 4000 C CA . SER B 1 126 ? 11.961 -11.086 -7.66 1 97.88 126 SER B CA 1
ATOM 4001 C C . SER B 1 126 ? 13.219 -10.922 -8.5 1 97.88 126 SER B C 1
ATOM 4003 O O . SER B 1 126 ? 14.266 -10.516 -7.988 1 97.88 126 SER B O 1
ATOM 4005 N N . ALA B 1 127 ? 13.125 -11.234 -9.805 1 98.12 127 ALA B N 1
ATOM 4006 C CA . ALA B 1 127 ? 14.289 -11.102 -10.688 1 98.12 127 ALA B CA 1
ATOM 4007 C C . ALA B 1 127 ? 14.766 -9.656 -10.75 1 98.12 127 ALA B C 1
ATOM 4009 O O . ALA B 1 127 ? 15.969 -9.391 -10.711 1 98.12 127 ALA B O 1
ATOM 4010 N N . SER B 1 128 ? 13.852 -8.742 -10.859 1 98.19 128 SER B N 1
ATOM 4011 C CA . SER B 1 128 ? 14.203 -7.332 -10.945 1 98.19 128 SER B CA 1
ATOM 4012 C C . SER B 1 128 ? 14.766 -6.82 -9.625 1 98.19 128 SER B C 1
ATOM 4014 O O . SER B 1 128 ? 15.688 -6.004 -9.609 1 98.19 128 SER B O 1
ATOM 4016 N N . ALA B 1 129 ? 14.133 -7.23 -8.516 1 98.69 129 ALA B N 1
ATOM 4017 C CA . ALA B 1 129 ? 14.656 -6.859 -7.203 1 98.69 129 ALA B CA 1
ATOM 4018 C C . ALA B 1 129 ? 16.109 -7.316 -7.039 1 98.69 129 ALA B C 1
ATOM 4020 O O . ALA B 1 129 ? 16.969 -6.543 -6.605 1 98.69 129 ALA B O 1
ATOM 4021 N N . MET B 1 130 ? 16.344 -8.562 -7.414 1 98.88 130 MET B N 1
ATOM 4022 C CA . MET B 1 130 ? 17.688 -9.133 -7.328 1 98.88 130 MET B CA 1
ATOM 4023 C C . MET B 1 130 ? 18.656 -8.367 -8.219 1 98.88 130 MET B C 1
ATOM 4025 O O . MET B 1 130 ? 19.781 -8.055 -7.805 1 98.88 130 MET B O 1
ATOM 4029 N N . ALA B 1 131 ? 18.219 -8.109 -9.438 1 98.44 131 ALA B N 1
ATOM 4030 C CA . ALA B 1 131 ? 19.078 -7.383 -10.375 1 98.44 131 ALA B CA 1
ATOM 4031 C C . ALA B 1 131 ? 19.438 -6 -9.836 1 98.44 131 ALA B C 1
ATOM 4033 O O . ALA B 1 131 ? 20.609 -5.594 -9.875 1 98.44 131 ALA B O 1
ATOM 4034 N N . ARG B 1 132 ? 18.5 -5.266 -9.312 1 98.38 132 ARG B N 1
ATOM 4035 C CA . ARG B 1 132 ? 18.688 -3.912 -8.797 1 98.38 132 ARG B CA 1
ATOM 4036 C C . ARG B 1 132 ? 19.688 -3.9 -7.645 1 98.38 132 ARG B C 1
ATOM 4038 O O . ARG B 1 132 ? 20.641 -3.131 -7.652 1 98.38 132 ARG B O 1
ATOM 4045 N N . TRP B 1 133 ? 19.469 -4.766 -6.762 1 98.69 133 TRP B N 1
ATOM 4046 C CA . TRP B 1 133 ? 20.234 -4.645 -5.52 1 98.69 133 TRP B CA 1
ATOM 4047 C C . TRP B 1 133 ? 21.562 -5.387 -5.625 1 98.69 133 TRP B C 1
ATOM 4049 O O . TRP B 1 133 ? 22.5 -5.086 -4.887 1 98.69 133 TRP B O 1
ATOM 4059 N N . ALA B 1 134 ? 21.641 -6.398 -6.562 1 98.69 134 ALA B N 1
ATOM 4060 C CA . ALA B 1 134 ? 22.969 -6.898 -6.934 1 98.69 134 ALA B CA 1
ATOM 4061 C C . ALA B 1 134 ? 23.844 -5.773 -7.48 1 98.69 134 ALA B C 1
ATOM 4063 O O . ALA B 1 134 ? 25 -5.645 -7.094 1 98.69 134 ALA B O 1
ATOM 4064 N N . ALA B 1 135 ? 23.25 -4.973 -8.352 1 98.12 135 ALA B N 1
ATOM 4065 C CA . ALA B 1 135 ? 23.969 -3.855 -8.945 1 98.12 135 ALA B CA 1
ATOM 4066 C C . ALA B 1 135 ? 24.391 -2.84 -7.887 1 98.12 135 ALA B C 1
ATOM 4068 O O . ALA B 1 135 ? 25.531 -2.383 -7.867 1 98.12 135 ALA B O 1
ATOM 4069 N N . VAL B 1 136 ? 23.5 -2.447 -6.996 1 97.75 136 VAL B N 1
ATOM 4070 C CA . VAL B 1 136 ? 23.75 -1.432 -5.98 1 97.75 136 VAL B CA 1
ATOM 4071 C C . VAL B 1 136 ? 24.844 -1.913 -5.023 1 97.75 136 VAL B C 1
ATOM 4073 O O . VAL B 1 136 ? 25.688 -1.127 -4.594 1 97.75 136 VAL B O 1
ATOM 4076 N N . THR B 1 137 ? 24.828 -3.221 -4.703 1 98 137 THR B N 1
ATOM 4077 C CA . THR B 1 137 ? 25.766 -3.75 -3.715 1 98 137 THR B CA 1
ATOM 4078 C C . THR B 1 137 ? 27.031 -4.285 -4.395 1 98 137 THR B C 1
ATOM 4080 O O . THR B 1 137 ? 27.938 -4.781 -3.725 1 98 137 THR B O 1
ATOM 4083 N N . GLY B 1 138 ? 27.062 -4.266 -5.762 1 97.75 138 GLY B N 1
ATOM 4084 C CA . GLY B 1 138 ? 28.234 -4.695 -6.516 1 97.75 138 GLY B CA 1
ATOM 4085 C C . GLY B 1 138 ? 28.406 -6.199 -6.527 1 97.75 138 GLY B C 1
ATOM 4086 O O . GLY B 1 138 ? 29.547 -6.695 -6.496 1 97.75 138 GLY B O 1
ATOM 4087 N N . ARG B 1 139 ? 27.359 -7.027 -6.461 1 98.44 139 ARG B N 1
ATOM 4088 C CA . ARG B 1 139 ? 27.422 -8.484 -6.418 1 98.44 139 ARG B CA 1
ATOM 4089 C C . ARG B 1 139 ? 27.016 -9.086 -7.758 1 98.44 139 ARG B C 1
ATOM 4091 O O . ARG B 1 139 ? 26.094 -8.594 -8.414 1 98.44 139 ARG B O 1
ATOM 4098 N N . PRO B 1 140 ? 27.688 -10.141 -8.188 1 98.56 140 PRO B N 1
ATOM 4099 C CA . PRO B 1 140 ? 27.141 -10.875 -9.336 1 98.56 140 PRO B CA 1
ATOM 4100 C C . PRO B 1 140 ? 25.766 -11.484 -9.055 1 98.56 140 PRO B C 1
ATOM 4102 O O . PRO B 1 140 ? 25.516 -11.945 -7.941 1 98.56 140 PRO B O 1
ATOM 4105 N N . HIS B 1 141 ? 24.953 -11.422 -10 1 98.56 141 HIS B N 1
ATOM 4106 C CA . HIS B 1 141 ? 23.641 -12.055 -9.961 1 98.56 141 HIS B CA 1
ATOM 4107 C C . HIS B 1 141 ? 23.578 -13.25 -10.906 1 98.56 141 HIS B C 1
ATOM 4109 O O . HIS B 1 141 ? 23.5 -13.086 -12.125 1 98.56 141 HIS B O 1
ATOM 4115 N N . ILE B 1 142 ? 23.594 -14.461 -10.344 1 98.69 142 ILE B N 1
ATOM 4116 C CA . ILE B 1 142 ? 23.531 -15.68 -11.141 1 98.69 142 ILE B CA 1
ATOM 4117 C C . ILE B 1 142 ? 22.062 -16.094 -11.32 1 98.69 142 ILE B C 1
ATOM 4119 O O . ILE B 1 142 ? 21.297 -16.109 -10.367 1 98.69 142 ILE B O 1
ATOM 4123 N N . ARG B 1 143 ? 21.703 -16.438 -12.539 1 98.44 143 ARG B N 1
ATOM 4124 C CA . ARG B 1 143 ? 20.375 -16.969 -12.852 1 98.44 143 ARG B CA 1
ATOM 4125 C C . ARG B 1 143 ? 20.484 -18.391 -13.422 1 98.44 143 ARG B C 1
ATOM 4127 O O . ARG B 1 143 ? 20.844 -18.562 -14.586 1 98.44 143 ARG B O 1
ATOM 4134 N N . VAL B 1 144 ? 20.094 -19.328 -12.594 1 98.62 144 VAL B N 1
ATOM 4135 C CA . VAL B 1 144 ? 20.125 -20.734 -12.984 1 98.62 144 VAL B CA 1
ATOM 4136 C C . VAL B 1 144 ? 19.094 -20.984 -14.078 1 98.62 144 VAL B C 1
ATOM 4138 O O . VAL B 1 144 ? 17.922 -20.625 -13.93 1 98.62 144 VAL B O 1
ATOM 4141 N N . ALA B 1 145 ? 19.5 -21.641 -15.156 1 97.88 145 ALA B N 1
ATOM 4142 C CA . ALA B 1 145 ? 18.594 -21.891 -16.281 1 97.88 145 ALA B CA 1
ATOM 4143 C C . ALA B 1 145 ? 17.5 -22.875 -15.898 1 97.88 145 ALA B C 1
ATOM 4145 O O . ALA B 1 145 ? 17.781 -23.938 -15.336 1 97.88 145 ALA B O 1
ATOM 4146 N N . HIS B 1 146 ? 16.312 -22.516 -16.172 1 97.69 146 HIS B N 1
ATOM 4147 C CA . HIS B 1 146 ? 15.234 -23.484 -15.992 1 97.69 146 HIS B CA 1
ATOM 4148 C C . HIS B 1 146 ? 15.141 -24.438 -17.172 1 97.69 146 HIS B C 1
ATOM 4150 O O . HIS B 1 146 ? 15.805 -24.219 -18.203 1 97.69 146 HIS B O 1
ATOM 4156 N N . ASP B 1 147 ? 14.344 -25.531 -17 1 97.19 147 ASP B N 1
ATOM 4157 C CA . ASP B 1 147 ? 14.133 -26.531 -18.047 1 97.19 147 ASP B CA 1
ATOM 4158 C C . ASP B 1 147 ? 12.867 -26.219 -18.844 1 97.19 147 ASP B C 1
ATOM 4160 O O . ASP B 1 147 ? 11.758 -26.344 -18.344 1 97.19 147 ASP B O 1
ATOM 4164 N N . ASP B 1 148 ? 13.055 -25.891 -20.125 1 94.56 148 ASP B N 1
ATOM 4165 C CA . ASP B 1 148 ? 11.93 -25.516 -20.984 1 94.56 148 ASP B CA 1
ATOM 4166 C C . ASP B 1 148 ? 10.945 -26.672 -21.141 1 94.56 148 ASP B C 1
ATOM 4168 O O . ASP B 1 148 ? 9.734 -26.453 -21.234 1 94.56 148 ASP B O 1
ATOM 4172 N N . ALA B 1 149 ? 11.453 -27.891 -21.172 1 94.56 149 ALA B N 1
ATOM 4173 C CA . ALA B 1 149 ? 10.609 -29.047 -21.438 1 94.56 149 ALA B CA 1
ATOM 4174 C C . ALA B 1 149 ? 9.672 -29.312 -20.266 1 94.56 149 ALA B C 1
ATOM 4176 O O . ALA B 1 149 ? 8.5 -29.641 -20.469 1 94.56 149 ALA B O 1
ATOM 4177 N N . THR B 1 150 ? 10.148 -29.047 -19.031 1 94.75 150 THR B N 1
ATOM 4178 C CA . THR B 1 150 ? 9.344 -29.328 -17.859 1 94.75 150 THR B CA 1
ATOM 4179 C C . THR B 1 150 ? 8.695 -28.062 -17.312 1 94.75 150 THR B C 1
ATOM 4181 O O . THR B 1 150 ? 7.77 -28.125 -16.5 1 94.75 150 THR B O 1
ATOM 4184 N N . GLY B 1 151 ? 9.242 -26.953 -17.781 1 95.62 151 GLY B N 1
ATOM 4185 C CA . GLY B 1 151 ? 8.68 -25.688 -17.344 1 95.62 151 GLY B CA 1
ATOM 4186 C C . GLY B 1 151 ? 9.039 -25.344 -15.906 1 95.62 151 GLY B C 1
ATOM 4187 O O . GLY B 1 151 ? 8.328 -24.578 -15.25 1 95.62 151 GLY B O 1
ATOM 4188 N N . THR B 1 152 ? 10.031 -25.922 -15.312 1 97.38 152 THR B N 1
ATOM 4189 C CA . THR B 1 152 ? 10.453 -25.672 -13.938 1 97.38 152 THR B CA 1
ATOM 4190 C C . THR B 1 152 ? 11.969 -25.781 -13.812 1 97.38 152 THR B C 1
ATOM 4192 O O . THR B 1 152 ? 12.68 -25.781 -14.82 1 97.38 152 THR B O 1
ATOM 4195 N N . VAL B 1 153 ? 12.523 -25.609 -12.609 1 98.25 153 VAL B N 1
ATOM 4196 C CA . VAL B 1 153 ? 13.945 -25.719 -12.32 1 98.25 153 VAL B CA 1
ATOM 4197 C C . VAL B 1 153 ? 14.164 -26.594 -11.086 1 98.25 153 VAL B C 1
ATOM 4199 O O . VAL B 1 153 ? 13.422 -26.484 -10.109 1 98.25 153 VAL B O 1
ATOM 4202 N N . GLY B 1 154 ? 15.086 -27.547 -11.18 1 97.19 154 GLY B N 1
ATOM 4203 C CA . GLY B 1 154 ? 15.32 -28.484 -10.086 1 97.19 154 GLY B CA 1
ATOM 4204 C C . GLY B 1 154 ? 16.703 -28.344 -9.477 1 97.19 154 GLY B C 1
ATOM 4205 O O . GLY B 1 154 ? 17.516 -27.531 -9.945 1 97.19 154 GLY B O 1
ATOM 4206 N N . LEU B 1 155 ? 16.875 -29.062 -8.43 1 98.06 155 LEU B N 1
ATOM 4207 C CA . LEU B 1 155 ? 18.094 -29 -7.641 1 98.06 155 LEU B CA 1
ATOM 4208 C C . LEU B 1 155 ? 19.312 -29.312 -8.508 1 98.06 155 LEU B C 1
ATOM 4210 O O . LEU B 1 155 ? 20.391 -28.734 -8.297 1 98.06 155 LEU B O 1
ATOM 4214 N N . ALA B 1 156 ? 19.156 -30.172 -9.438 1 98.06 156 ALA B N 1
ATOM 4215 C CA . ALA B 1 156 ? 20.266 -30.562 -10.297 1 98.06 156 ALA B CA 1
ATOM 4216 C C . ALA B 1 156 ? 20.828 -29.344 -11.039 1 98.06 156 ALA B C 1
ATOM 4218 O O . ALA B 1 156 ? 22.047 -29.234 -11.234 1 98.06 156 ALA B O 1
ATOM 4219 N N . ALA B 1 157 ? 20.016 -28.438 -11.461 1 98.31 157 ALA B N 1
ATOM 4220 C CA . ALA B 1 157 ? 20.438 -27.234 -12.172 1 98.31 157 ALA B CA 1
ATOM 4221 C C . ALA B 1 157 ? 21.125 -26.25 -11.227 1 98.31 157 ALA B C 1
ATOM 4223 O O . ALA B 1 157 ? 22.016 -25.516 -11.641 1 98.31 157 ALA B O 1
ATOM 4224 N N . TYR B 1 158 ? 20.734 -26.234 -9.938 1 98.56 158 TYR B N 1
ATOM 4225 C CA . TYR B 1 158 ? 21.281 -25.328 -8.938 1 98.56 158 TYR B CA 1
ATOM 4226 C C . TYR B 1 158 ? 22.672 -25.781 -8.477 1 98.56 158 TYR B C 1
ATOM 4228 O O . TYR B 1 158 ? 23.516 -24.953 -8.117 1 98.56 158 TYR B O 1
ATOM 4236 N N . ARG B 1 159 ? 22.969 -26.984 -8.477 1 98.12 159 ARG B N 1
ATOM 4237 C CA . ARG B 1 159 ? 24.109 -27.625 -7.809 1 98.12 159 ARG B CA 1
ATOM 4238 C C . ARG B 1 159 ? 25.422 -26.984 -8.25 1 98.12 159 ARG B C 1
ATOM 4240 O O . ARG B 1 159 ? 26.266 -26.656 -7.414 1 98.12 159 ARG B O 1
ATOM 4247 N N . PRO B 1 160 ? 25.609 -26.719 -9.555 1 98.25 160 PRO B N 1
ATOM 4248 C CA . PRO B 1 160 ? 26.891 -26.156 -9.992 1 98.25 160 PRO B CA 1
ATOM 4249 C C . PRO B 1 160 ? 27.141 -24.75 -9.445 1 98.25 160 PRO B C 1
ATOM 4251 O O . PRO B 1 160 ? 28.266 -24.25 -9.477 1 98.25 160 PRO B O 1
ATOM 4254 N N . HIS B 1 161 ? 26.125 -24.094 -8.93 1 98.38 161 HIS B N 1
ATOM 4255 C CA . HIS B 1 161 ? 26.219 -22.703 -8.531 1 98.38 161 HIS B CA 1
ATOM 4256 C C . HIS B 1 161 ? 26.188 -22.547 -7.016 1 98.38 161 HIS B C 1
ATOM 4258 O O . HIS B 1 161 ? 26.266 -21.422 -6.5 1 98.38 161 HIS B O 1
ATOM 4264 N N . LEU B 1 162 ? 26.062 -23.672 -6.332 1 98.56 162 LEU B N 1
ATOM 4265 C CA . LEU B 1 162 ? 25.984 -23.641 -4.875 1 98.56 162 LEU B CA 1
ATOM 4266 C C . LEU B 1 162 ? 27.375 -23.578 -4.258 1 98.56 162 LEU B C 1
ATOM 4268 O O . LEU B 1 162 ? 28.109 -24.562 -4.27 1 98.56 162 LEU B O 1
ATOM 4272 N N . THR B 1 163 ? 27.75 -22.438 -3.758 1 98.25 163 THR B N 1
ATOM 4273 C CA . THR B 1 163 ? 29.031 -22.203 -3.127 1 98.25 163 THR B CA 1
ATOM 4274 C C . THR B 1 163 ? 28.859 -21.5 -1.785 1 98.25 163 THR B C 1
ATOM 4276 O O . THR B 1 163 ? 27.781 -21.016 -1.468 1 98.25 163 THR B O 1
ATOM 4279 N N . ALA B 1 164 ? 29.938 -21.406 -1.052 1 98.19 164 ALA B N 1
ATOM 4280 C CA . ALA B 1 164 ? 29.906 -20.812 0.277 1 98.19 164 ALA B CA 1
ATOM 4281 C C . ALA B 1 164 ? 29.734 -19.297 0.185 1 98.19 164 ALA B C 1
ATOM 4283 O O . ALA B 1 164 ? 29.422 -18.641 1.179 1 98.19 164 ALA B O 1
ATOM 4284 N N . ASP B 1 165 ? 29.859 -18.75 -1.001 1 97.94 165 ASP B N 1
ATOM 4285 C CA . ASP B 1 165 ? 29.859 -17.297 -1.155 1 97.94 165 ASP B CA 1
ATOM 4286 C C . ASP B 1 165 ? 28.453 -16.766 -1.425 1 97.94 165 ASP B C 1
ATOM 4288 O O . ASP B 1 165 ? 28.25 -15.57 -1.604 1 97.94 165 ASP B O 1
ATOM 4292 N N . LEU B 1 166 ? 27.469 -17.641 -1.415 1 98.81 166 LEU B N 1
ATOM 4293 C CA . LEU B 1 166 ? 26.094 -17.188 -1.616 1 98.81 166 LEU B CA 1
ATOM 4294 C C . LEU B 1 166 ? 25.641 -16.281 -0.478 1 98.81 166 LEU B C 1
ATOM 4296 O O . LEU B 1 166 ? 25.844 -16.609 0.696 1 98.81 166 LEU B O 1
ATOM 4300 N N . ARG B 1 167 ? 25.078 -15.125 -0.812 1 98.81 167 ARG B N 1
ATOM 4301 C CA . ARG B 1 167 ? 24.656 -14.148 0.19 1 98.81 167 ARG B CA 1
ATOM 4302 C C . ARG B 1 167 ? 23.125 -14.047 0.233 1 98.81 167 ARG B C 1
ATOM 4304 O O . ARG B 1 167 ? 22.531 -13.992 1.312 1 98.81 167 ARG B O 1
ATOM 4311 N N . VAL B 1 168 ? 22.484 -13.922 -0.924 1 98.94 168 VAL B N 1
ATOM 4312 C CA . VAL B 1 168 ? 21.047 -13.812 -1.061 1 98.94 168 VAL B CA 1
ATOM 4313 C C . VAL B 1 168 ? 20.562 -14.695 -2.203 1 98.94 168 VAL B C 1
ATOM 4315 O O . VAL B 1 168 ? 21.188 -14.758 -3.264 1 98.94 168 VAL B O 1
ATOM 4318 N N . ALA B 1 169 ? 19.5 -15.43 -1.969 1 98.94 169 ALA B N 1
ATOM 4319 C CA . ALA B 1 169 ? 18.875 -16.25 -2.998 1 98.94 169 ALA B CA 1
ATOM 4320 C C . ALA B 1 169 ? 17.375 -16.016 -3.051 1 98.94 169 ALA B C 1
ATOM 4322 O O . ALA B 1 169 ? 16.734 -15.797 -2.018 1 98.94 169 ALA B O 1
ATOM 4323 N N . THR B 1 170 ? 16.859 -15.984 -4.238 1 98.88 170 THR B N 1
ATOM 4324 C CA . THR B 1 170 ? 15.406 -16 -4.41 1 98.88 170 THR B CA 1
ATOM 4325 C C . THR B 1 170 ? 14.961 -17.297 -5.094 1 98.88 170 THR B C 1
ATOM 4327 O O . THR B 1 170 ? 15.664 -17.812 -5.961 1 98.88 170 THR B O 1
ATOM 4330 N N . ILE B 1 171 ? 13.867 -17.828 -4.707 1 98.81 171 ILE B N 1
ATOM 4331 C CA . ILE B 1 171 ? 13.25 -19 -5.309 1 98.81 171 ILE B CA 1
ATOM 4332 C C . ILE B 1 171 ? 11.766 -18.75 -5.535 1 98.81 171 ILE B C 1
ATOM 4334 O O . ILE B 1 171 ? 11.031 -18.422 -4.598 1 98.81 171 ILE B O 1
ATOM 4338 N N . VAL B 1 172 ? 11.352 -18.828 -6.777 1 98.5 172 VAL B N 1
ATOM 4339 C CA . VAL B 1 172 ? 9.922 -18.766 -7.07 1 98.5 172 VAL B CA 1
ATOM 4340 C C . VAL B 1 172 ? 9.25 -20.078 -6.707 1 98.5 172 VAL B C 1
ATOM 4342 O O . VAL B 1 172 ? 9.766 -21.156 -7.039 1 98.5 172 VAL B O 1
ATOM 4345 N N . HIS B 1 173 ? 8.195 -20.031 -5.984 1 98.62 173 HIS B N 1
ATOM 4346 C CA . HIS B 1 173 ? 7.547 -21.25 -5.508 1 98.62 173 HIS B CA 1
ATOM 4347 C C . HIS B 1 173 ? 6.758 -21.938 -6.625 1 98.62 173 HIS B C 1
ATOM 4349 O O . HIS B 1 173 ? 6.754 -23.156 -6.727 1 98.62 173 HIS B O 1
ATOM 4355 N N . THR B 1 174 ? 6.062 -21.156 -7.418 1 98.06 174 THR B N 1
ATOM 4356 C CA . THR B 1 174 ? 5.297 -21.625 -8.562 1 98.06 174 THR B CA 1
ATOM 4357 C C . THR B 1 174 ? 5.352 -20.625 -9.711 1 98.06 174 THR B C 1
ATOM 4359 O O . THR B 1 174 ? 5.188 -19.422 -9.5 1 98.06 174 THR B O 1
ATOM 4362 N N . SER B 1 175 ? 5.684 -21.094 -10.93 1 96.94 175 SER B N 1
ATOM 4363 C CA . SER B 1 175 ? 5.707 -20.219 -12.102 1 96.94 175 SER B CA 1
ATOM 4364 C C . SER B 1 175 ? 4.297 -19.797 -12.5 1 96.94 175 SER B C 1
ATOM 4366 O O . SER B 1 175 ? 3.422 -20.641 -12.711 1 96.94 175 SER B O 1
ATOM 4368 N N . PRO B 1 176 ? 4.113 -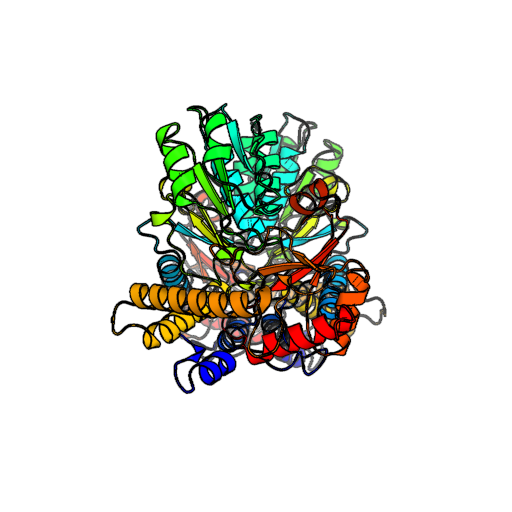18.5 -12.641 1 94.06 176 PRO B N 1
ATOM 4369 C CA . PRO B 1 176 ? 2.783 -18.078 -13.078 1 94.06 176 PRO B CA 1
ATOM 4370 C C . PRO B 1 176 ? 2.537 -18.328 -14.562 1 94.06 176 PRO B C 1
ATOM 4372 O O . PRO B 1 176 ? 1.425 -18.109 -15.055 1 94.06 176 PRO B O 1
ATOM 4375 N N . VAL B 1 177 ? 3.523 -18.734 -15.273 1 95.31 177 VAL B N 1
ATOM 4376 C CA . VAL B 1 177 ? 3.396 -18.953 -16.703 1 95.31 177 VAL B CA 1
ATOM 4377 C C . VAL B 1 177 ? 3.154 -20.438 -16.984 1 95.31 177 VAL B C 1
ATOM 4379 O O . VAL B 1 177 ? 2.211 -20.797 -17.688 1 95.31 177 VAL B O 1
ATOM 4382 N N . THR B 1 178 ? 3.93 -21.281 -16.328 1 95.69 178 THR B N 1
ATOM 4383 C CA . THR B 1 178 ? 3.832 -22.703 -16.625 1 95.69 178 THR B CA 1
ATOM 4384 C C . THR B 1 178 ? 2.932 -23.422 -15.617 1 95.69 178 THR B C 1
ATOM 4386 O O . THR B 1 178 ? 2.459 -24.531 -15.867 1 95.69 178 THR B O 1
ATOM 4389 N N . GLY B 1 179 ? 2.787 -22.797 -14.477 1 96.81 179 GLY B N 1
ATOM 4390 C CA . GLY B 1 179 ? 2.02 -23.422 -13.406 1 96.81 179 GLY B CA 1
ATOM 4391 C C . GLY B 1 179 ? 2.812 -24.438 -12.609 1 96.81 179 GLY B C 1
ATOM 4392 O O . GLY B 1 179 ? 2.334 -24.953 -11.602 1 96.81 179 GLY B O 1
ATOM 4393 N N . MET B 1 180 ? 4.031 -24.656 -13.016 1 97.12 180 MET B N 1
ATOM 4394 C CA . MET B 1 180 ? 4.832 -25.703 -12.367 1 97.12 180 MET B CA 1
ATOM 4395 C C . MET B 1 180 ? 5.477 -25.172 -11.086 1 97.12 180 MET B C 1
ATOM 4397 O O . MET B 1 180 ? 6.023 -24.062 -11.078 1 97.12 180 MET B O 1
ATOM 4401 N N . SER B 1 181 ? 5.371 -25.953 -10.055 1 96.88 181 SER B N 1
ATOM 4402 C CA . SER B 1 181 ? 5.996 -25.609 -8.781 1 96.88 181 SER B CA 1
ATOM 4403 C C . SER B 1 181 ? 7.48 -25.953 -8.781 1 96.88 181 SER B C 1
ATOM 4405 O O . SER B 1 181 ? 7.941 -26.734 -9.617 1 96.88 181 SER B O 1
ATOM 4407 N N . VAL B 1 182 ? 8.219 -25.281 -7.949 1 97.88 182 VAL B N 1
ATOM 4408 C CA . VAL B 1 182 ? 9.633 -25.547 -7.684 1 97.88 182 VAL B CA 1
ATOM 4409 C C . VAL B 1 182 ? 9.781 -26.234 -6.324 1 97.88 182 VAL B C 1
ATOM 4411 O O . VAL B 1 182 ? 9 -25.984 -5.406 1 97.88 182 VAL B O 1
ATOM 4414 N N . ASP B 1 183 ? 10.734 -27.188 -6.266 1 97.62 183 ASP B N 1
ATOM 4415 C CA . ASP B 1 183 ? 11.055 -27.812 -4.988 1 97.62 183 ASP B CA 1
ATOM 4416 C C . ASP B 1 183 ? 11.828 -26.859 -4.086 1 97.62 183 ASP B C 1
ATOM 4418 O O . ASP B 1 183 ? 13.016 -27.062 -3.83 1 97.62 183 ASP B O 1
ATOM 4422 N N . VAL B 1 184 ? 11.141 -25.906 -3.488 1 98.31 184 VAL B N 1
ATOM 4423 C CA . VAL B 1 184 ? 11.742 -24.828 -2.707 1 98.31 184 VAL B CA 1
ATOM 4424 C C . VAL B 1 184 ? 12.508 -25.406 -1.524 1 98.31 184 VAL B C 1
ATOM 4426 O O . VAL B 1 184 ? 13.648 -25.016 -1.26 1 98.31 184 VAL B O 1
ATOM 4429 N N . ALA B 1 185 ? 11.875 -26.344 -0.801 1 98.12 185 ALA B N 1
ATOM 4430 C CA . ALA B 1 185 ? 12.5 -26.938 0.383 1 98.12 185 ALA B CA 1
ATOM 4431 C C . ALA B 1 185 ? 13.82 -27.609 0.03 1 98.12 185 ALA B C 1
ATOM 4433 O O . ALA B 1 185 ? 14.82 -27.438 0.73 1 98.12 185 ALA B O 1
ATOM 4434 N N . GLY B 1 186 ? 13.812 -28.438 -1.04 1 98.38 186 GLY B N 1
ATOM 4435 C CA . GLY B 1 186 ? 15.023 -29.125 -1.462 1 98.38 186 GLY B CA 1
ATOM 4436 C C . GLY B 1 186 ? 16.141 -28.172 -1.865 1 98.38 186 GLY B C 1
ATOM 4437 O O . GLY B 1 186 ? 17.297 -28.359 -1.475 1 98.38 186 GLY B O 1
ATOM 4438 N N . ILE B 1 187 ? 15.82 -27.141 -2.66 1 98.69 187 ILE B N 1
ATOM 4439 C CA . ILE B 1 187 ? 16.812 -26.172 -3.113 1 98.69 187 ILE B CA 1
ATOM 4440 C C . ILE B 1 187 ? 17.328 -25.375 -1.923 1 98.69 187 ILE B C 1
ATOM 4442 O O . ILE B 1 187 ? 18.531 -25.156 -1.793 1 98.69 187 ILE B O 1
ATOM 4446 N N . ALA B 1 188 ? 16.422 -24.938 -1.075 1 98.56 188 ALA B N 1
ATOM 4447 C CA . ALA B 1 188 ? 16.812 -24.172 0.109 1 98.56 188 ALA B CA 1
ATOM 4448 C C . ALA B 1 188 ? 17.734 -24.984 1.008 1 98.56 188 ALA B C 1
ATOM 4450 O O . ALA B 1 188 ? 18.719 -24.453 1.533 1 98.56 188 ALA B O 1
ATOM 4451 N N . ALA B 1 189 ? 17.406 -26.234 1.235 1 98.5 189 ALA B N 1
ATOM 4452 C CA . ALA B 1 189 ? 18.266 -27.109 2.051 1 98.5 189 ALA B CA 1
ATOM 4453 C C . ALA B 1 189 ? 19.656 -27.219 1.461 1 98.5 189 ALA B C 1
ATOM 4455 O O . ALA B 1 189 ? 20.656 -27.188 2.193 1 98.5 189 ALA B O 1
ATOM 4456 N N . ALA B 1 190 ? 19.75 -27.391 0.166 1 98.69 190 ALA B N 1
ATOM 4457 C CA . ALA B 1 190 ? 21.047 -27.484 -0.51 1 98.69 190 ALA B CA 1
ATOM 4458 C C . ALA B 1 190 ? 21.828 -26.188 -0.362 1 98.69 190 ALA B C 1
ATOM 4460 O O . ALA B 1 190 ? 23.047 -26.219 -0.171 1 98.69 190 ALA B O 1
ATOM 4461 N N . ILE B 1 191 ? 21.156 -25.016 -0.473 1 98.69 191 ILE B N 1
ATOM 4462 C CA . ILE B 1 191 ? 21.812 -23.719 -0.265 1 98.69 191 ILE B CA 1
ATOM 4463 C C . ILE B 1 191 ? 22.359 -23.656 1.157 1 98.69 191 ILE B C 1
ATOM 4465 O O . ILE B 1 191 ? 23.516 -23.266 1.363 1 98.69 191 ILE B O 1
ATOM 4469 N N . ARG B 1 192 ? 21.562 -24.062 2.16 1 97.94 192 ARG B N 1
ATOM 4470 C CA . ARG B 1 192 ? 21.922 -24 3.572 1 97.94 192 ARG B CA 1
ATOM 4471 C C . ARG B 1 192 ? 23.141 -24.859 3.869 1 97.94 192 ARG B C 1
ATOM 4473 O O . ARG B 1 192 ? 23.953 -24.516 4.734 1 97.94 192 ARG B O 1
ATOM 4480 N N . GLU B 1 193 ? 23.281 -25.891 3.18 1 98.12 193 GLU B N 1
ATOM 4481 C CA . GLU B 1 193 ? 24.406 -26.797 3.383 1 98.12 193 GLU B CA 1
ATOM 4482 C C . GLU B 1 193 ? 25.734 -26.109 3.072 1 98.12 193 GLU B C 1
ATOM 4484 O O . GLU B 1 193 ? 26.734 -26.328 3.773 1 98.12 193 GLU B O 1
ATOM 4489 N N . VAL B 1 194 ? 25.797 -25.297 2.113 1 98.5 194 VAL B N 1
ATOM 4490 C CA . VAL B 1 194 ? 27.078 -24.75 1.659 1 98.5 194 VAL B CA 1
ATOM 4491 C C . VAL B 1 194 ? 27.203 -23.297 2.109 1 98.5 194 VAL B C 1
ATOM 4493 O O . VAL B 1 194 ? 28.312 -22.781 2.225 1 98.5 194 VAL B O 1
ATOM 4496 N N . ALA B 1 195 ? 26.109 -22.672 2.316 1 98.5 195 ALA B N 1
ATOM 4497 C CA . ALA B 1 195 ? 26.062 -21.266 2.705 1 98.5 195 ALA B CA 1
ATOM 4498 C C . ALA B 1 195 ? 25.016 -21.031 3.785 1 98.5 195 ALA B C 1
ATOM 4500 O O . ALA B 1 195 ? 23.984 -20.406 3.525 1 98.5 195 ALA B O 1
ATOM 4501 N N . PRO B 1 196 ? 25.281 -21.375 4.945 1 97.75 196 PRO B N 1
ATOM 4502 C CA . PRO B 1 196 ? 24.281 -21.328 6.023 1 97.75 196 PRO B CA 1
ATOM 4503 C C . PRO B 1 196 ? 23.812 -19.906 6.309 1 97.75 196 PRO B C 1
ATOM 4505 O O . PRO B 1 196 ? 22.703 -19.703 6.836 1 97.75 196 PRO B O 1
ATOM 4508 N N . ASP B 1 197 ? 24.547 -18.906 5.91 1 97.69 197 ASP B N 1
ATOM 4509 C CA . ASP B 1 197 ? 24.203 -17.531 6.234 1 97.69 197 ASP B CA 1
ATOM 4510 C C . ASP B 1 197 ? 23.469 -16.859 5.078 1 97.69 197 ASP B C 1
ATOM 4512 O O . ASP B 1 197 ? 23.031 -15.719 5.195 1 97.69 197 ASP B O 1
ATOM 4516 N N . CYS B 1 198 ? 23.312 -17.578 3.971 1 98.69 198 CYS B N 1
ATOM 4517 C CA . CYS B 1 198 ? 22.578 -17.031 2.824 1 98.69 198 CYS B CA 1
ATOM 4518 C C . CYS B 1 198 ? 21.125 -16.75 3.18 1 98.69 198 CYS B C 1
ATOM 4520 O O . CYS B 1 198 ? 20.469 -17.562 3.83 1 98.69 198 CYS B O 1
ATOM 4522 N N . PHE B 1 199 ? 20.672 -15.523 2.873 1 98.88 199 PHE B N 1
ATOM 4523 C CA . PHE B 1 199 ? 19.25 -15.227 3.021 1 98.88 199 PHE B CA 1
ATOM 4524 C C . PHE B 1 199 ? 18.453 -15.797 1.853 1 98.88 199 PHE B C 1
ATOM 4526 O O . PHE B 1 199 ? 18.812 -15.586 0.692 1 98.88 199 PHE B O 1
ATOM 4533 N N . ILE B 1 200 ? 17.422 -16.516 2.135 1 98.88 200 ILE B N 1
ATOM 4534 C CA . ILE B 1 200 ? 16.578 -17.125 1.111 1 98.88 200 ILE B CA 1
ATOM 4535 C C . ILE B 1 200 ? 15.195 -16.469 1.112 1 98.88 200 ILE B C 1
ATOM 4537 O O . ILE B 1 200 ? 14.453 -16.578 2.088 1 98.88 200 ILE B O 1
ATOM 4541 N N . ILE B 1 201 ? 14.883 -15.766 0.047 1 98.94 201 ILE B N 1
ATOM 4542 C CA . ILE B 1 201 ? 13.602 -15.102 -0.132 1 98.94 201 ILE B CA 1
ATOM 4543 C C . ILE B 1 201 ? 12.75 -15.883 -1.134 1 98.94 201 ILE B C 1
ATOM 4545 O O . ILE B 1 201 ? 13.188 -16.141 -2.254 1 98.94 201 ILE B O 1
ATOM 4549 N N . VAL B 1 202 ? 11.547 -16.219 -0.737 1 98.88 202 VAL B N 1
ATOM 4550 C CA . VAL B 1 202 ? 10.688 -17.062 -1.57 1 98.88 202 VAL B CA 1
ATOM 4551 C C . VAL B 1 202 ? 9.516 -16.219 -2.096 1 98.88 202 VAL B C 1
ATOM 4553 O O . VAL B 1 202 ? 8.844 -15.531 -1.327 1 98.88 202 VAL B O 1
ATOM 4556 N N . ASP B 1 203 ? 9.344 -16.234 -3.412 1 98.75 203 ASP B N 1
ATOM 4557 C CA . ASP B 1 203 ? 8.141 -15.695 -4.047 1 98.75 203 ASP B CA 1
ATOM 4558 C C . ASP B 1 203 ? 7.004 -16.719 -4.027 1 98.75 203 ASP B C 1
ATOM 4560 O O . ASP B 1 203 ? 6.926 -17.578 -4.898 1 98.75 203 ASP B O 1
ATOM 4564 N N . GLY B 1 204 ? 6.148 -16.547 -3.049 1 98.69 204 GLY B N 1
ATOM 4565 C CA . GLY B 1 204 ? 5.051 -17.484 -2.863 1 98.69 204 GLY B CA 1
ATOM 4566 C C . GLY B 1 204 ? 3.748 -17 -3.482 1 98.69 204 GLY B C 1
ATOM 4567 O O . GLY B 1 204 ? 2.684 -17.562 -3.199 1 98.69 204 GLY B O 1
ATOM 4568 N N . ILE B 1 205 ? 3.777 -16.078 -4.336 1 98.12 205 ILE B N 1
ATOM 4569 C CA . ILE B 1 205 ? 2.6 -15.352 -4.793 1 98.12 205 ILE B CA 1
ATOM 4570 C C . ILE B 1 205 ? 1.689 -16.281 -5.59 1 98.12 205 ILE B C 1
ATOM 4572 O O . ILE B 1 205 ? 0.491 -16.375 -5.309 1 98.12 205 ILE B O 1
ATOM 4576 N N . GLN B 1 206 ? 2.184 -17.031 -6.5 1 97.88 206 GLN B N 1
ATOM 4577 C CA . GLN B 1 206 ? 1.344 -17.906 -7.32 1 97.88 206 GLN B CA 1
ATOM 4578 C C . GLN B 1 206 ? 0.964 -19.172 -6.566 1 97.88 206 GLN B C 1
ATOM 4580 O O . GLN B 1 206 ? -0.089 -19.766 -6.82 1 97.88 206 GLN B O 1
ATOM 4585 N N . HIS B 1 207 ? 1.725 -19.594 -5.625 1 98.25 207 HIS B N 1
ATOM 4586 C CA . HIS B 1 207 ? 1.512 -20.828 -4.887 1 98.25 207 HIS B CA 1
ATOM 4587 C C . HIS B 1 207 ? 0.401 -20.672 -3.854 1 98.25 207 HIS B C 1
ATOM 4589 O O . HIS B 1 207 ? -0.361 -21.609 -3.605 1 98.25 207 HIS B O 1
ATOM 4595 N N . ALA B 1 208 ? 0.257 -19.562 -3.254 1 97.75 208 ALA B N 1
ATOM 4596 C CA . ALA B 1 208 ? -0.433 -19.344 -1.986 1 97.75 208 ALA B CA 1
ATOM 4597 C C . ALA B 1 208 ? -1.908 -19.719 -2.09 1 97.75 208 ALA B C 1
ATOM 4599 O O . ALA B 1 208 ? -2.531 -20.094 -1.095 1 97.75 208 ALA B O 1
ATOM 4600 N N . SER B 1 209 ? -2.512 -19.625 -3.246 1 97.31 209 SER B N 1
ATOM 4601 C CA . SER B 1 209 ? -3.936 -19.906 -3.393 1 97.31 209 SER B CA 1
ATOM 4602 C C . SER B 1 209 ? -4.18 -21.391 -3.676 1 97.31 209 SER B C 1
ATOM 4604 O O . SER B 1 209 ? -5.324 -21.812 -3.779 1 97.31 209 SER B O 1
ATOM 4606 N N . HIS B 1 210 ? -3.152 -22.219 -3.834 1 97.38 210 HIS B N 1
ATOM 4607 C CA . HIS B 1 210 ? -3.301 -23.562 -4.363 1 97.38 210 HIS B CA 1
ATOM 4608 C C . HIS B 1 210 ? -2.941 -24.609 -3.312 1 97.38 210 HIS B C 1
ATOM 4610 O O . HIS B 1 210 ? -3.061 -25.812 -3.561 1 97.38 210 HIS B O 1
ATOM 4616 N N . GLY B 1 211 ? -2.551 -24.109 -2.191 1 90.25 211 GLY B N 1
ATOM 4617 C CA . GLY B 1 211 ? -2.166 -24.969 -1.084 1 90.25 211 GLY B CA 1
ATOM 4618 C C . GLY B 1 211 ? -1.748 -24.188 0.153 1 90.25 211 GLY B C 1
ATOM 4619 O O . GLY B 1 211 ? -1.71 -22.953 0.139 1 90.25 211 GLY B O 1
ATOM 4620 N N . ALA B 1 212 ? -1.412 -24.969 1.133 1 92.31 212 ALA B N 1
ATOM 4621 C CA . ALA B 1 212 ? -1.013 -24.312 2.377 1 92.31 212 ALA B CA 1
ATOM 4622 C C . ALA B 1 212 ? 0.434 -23.844 2.305 1 92.31 212 ALA B C 1
ATOM 4624 O O . ALA B 1 212 ? 1.282 -24.484 1.693 1 92.31 212 ALA B O 1
ATOM 4625 N N . VAL B 1 213 ? 0.718 -22.703 2.873 1 96.94 213 VAL B N 1
ATOM 4626 C CA . VAL B 1 213 ? 2.057 -22.141 2.996 1 96.94 213 VAL B CA 1
ATOM 4627 C C . VAL B 1 213 ? 2.686 -22.594 4.316 1 96.94 213 VAL B C 1
ATOM 4629 O O . VAL B 1 213 ? 2.014 -22.625 5.348 1 96.94 213 VAL B O 1
ATOM 4632 N N . ASP B 1 214 ? 3.865 -22.984 4.312 1 97.19 214 ASP B N 1
ATOM 4633 C CA . ASP B 1 214 ? 4.645 -23.344 5.492 1 97.19 214 ASP B CA 1
ATOM 4634 C C . ASP B 1 214 ? 6.062 -22.797 5.406 1 97.19 214 ASP B C 1
ATOM 4636 O O . ASP B 1 214 ? 6.957 -23.438 4.855 1 97.19 214 ASP B O 1
ATOM 4640 N N . THR B 1 215 ? 6.297 -21.625 6.02 1 95.31 215 THR B N 1
ATOM 4641 C CA . THR B 1 215 ? 7.574 -20.922 5.887 1 95.31 215 THR B CA 1
ATOM 4642 C C . THR B 1 215 ? 8.695 -21.719 6.539 1 95.31 215 THR B C 1
ATOM 4644 O O . THR B 1 215 ? 9.844 -21.656 6.102 1 95.31 215 THR B O 1
ATOM 4647 N N . GLY B 1 216 ? 8.414 -22.469 7.602 1 93.5 216 GLY B N 1
ATOM 4648 C CA . GLY B 1 216 ? 9.406 -23.328 8.219 1 93.5 216 GLY B CA 1
ATOM 4649 C C . GLY B 1 216 ? 9.828 -24.484 7.336 1 93.5 216 GLY B C 1
ATOM 4650 O O . GLY B 1 216 ? 11.023 -24.797 7.23 1 93.5 216 GLY B O 1
ATOM 4651 N N . ALA B 1 217 ? 8.867 -25.078 6.68 1 93.62 217 ALA B N 1
ATOM 4652 C CA . ALA B 1 217 ? 9.133 -26.25 5.844 1 93.62 217 ALA B CA 1
ATOM 4653 C C . ALA B 1 217 ? 10 -25.891 4.641 1 93.62 217 ALA B C 1
ATOM 4655 O O . ALA B 1 217 ? 10.781 -26.703 4.16 1 93.62 217 ALA B O 1
ATOM 4656 N N . VAL B 1 218 ? 9.953 -24.656 4.176 1 95.12 218 VAL B N 1
ATOM 4657 C CA . VAL B 1 218 ? 10.688 -24.281 2.973 1 95.12 218 VAL B CA 1
ATOM 4658 C C . VAL B 1 218 ? 11.984 -23.562 3.363 1 95.12 218 VAL B C 1
ATOM 4660 O O . VAL B 1 218 ? 12.695 -23.047 2.502 1 95.12 218 VAL B O 1
ATOM 4663 N N . LEU B 1 219 ? 12.297 -23.453 4.629 1 95.88 219 LEU B N 1
ATOM 4664 C CA . LEU B 1 219 ? 13.547 -22.906 5.148 1 95.88 219 LEU B CA 1
ATOM 4665 C C . LEU B 1 219 ? 13.797 -21.5 4.633 1 95.88 219 LEU B C 1
ATOM 4667 O O . LEU B 1 219 ? 14.914 -21.156 4.258 1 95.88 219 LEU B O 1
ATOM 4671 N N . ALA B 1 220 ? 12.812 -20.703 4.488 1 96.56 220 ALA B N 1
ATOM 4672 C CA . ALA B 1 220 ? 12.891 -19.344 3.959 1 96.56 220 ALA B CA 1
ATOM 4673 C C . ALA B 1 220 ? 13.305 -18.359 5.043 1 96.56 220 ALA B C 1
ATOM 4675 O O . ALA B 1 220 ? 13.148 -18.641 6.234 1 96.56 220 ALA B O 1
ATOM 4676 N N . ASP B 1 221 ? 13.898 -17.25 4.656 1 98.38 221 ASP B N 1
ATOM 4677 C CA . ASP B 1 221 ? 14.086 -16.078 5.516 1 98.38 221 ASP B CA 1
ATOM 4678 C C . ASP B 1 221 ? 13.031 -15.016 5.227 1 98.38 221 ASP B C 1
ATOM 4680 O O . ASP B 1 221 ? 12.789 -14.125 6.051 1 98.38 221 ASP B O 1
ATOM 4684 N N . GLY B 1 222 ? 12.5 -15.031 4.113 1 98.75 222 GLY B N 1
ATOM 4685 C CA . GLY B 1 222 ? 11.406 -14.172 3.682 1 98.75 222 GLY B CA 1
ATOM 4686 C C . GLY B 1 222 ? 10.43 -14.867 2.758 1 98.75 222 GLY B C 1
ATOM 4687 O O . GLY B 1 222 ? 10.82 -15.734 1.972 1 98.75 222 GLY B O 1
ATOM 4688 N N . TYR B 1 223 ? 9.18 -14.555 2.799 1 98.88 223 TYR B N 1
ATOM 4689 C CA . TYR B 1 223 ? 8.117 -15.125 1.975 1 98.88 223 TYR B CA 1
ATOM 4690 C C . TYR B 1 223 ? 7.07 -14.078 1.636 1 98.88 223 TYR B C 1
ATOM 4692 O O . TYR B 1 223 ? 6.602 -13.352 2.516 1 98.88 223 TYR B O 1
ATOM 4700 N N . ALA B 1 224 ? 6.73 -13.938 0.359 1 98.75 224 ALA B N 1
ATOM 4701 C CA . ALA B 1 224 ? 5.793 -12.906 -0.075 1 98.75 224 ALA B CA 1
ATOM 4702 C C . ALA B 1 224 ? 4.531 -13.523 -0.668 1 98.75 224 ALA B C 1
ATOM 4704 O O . ALA B 1 224 ? 4.602 -14.531 -1.385 1 98.75 224 ALA B O 1
ATOM 4705 N N . VAL B 1 225 ? 3.412 -12.922 -0.398 1 98.5 225 VAL B N 1
ATOM 4706 C CA . VAL B 1 225 ? 2.109 -13.312 -0.923 1 98.5 225 VAL B CA 1
ATOM 4707 C C . VAL B 1 225 ? 1.355 -12.07 -1.407 1 98.5 225 VAL B C 1
ATOM 4709 O O . VAL B 1 225 ? 1.514 -10.984 -0.849 1 98.5 225 VAL B O 1
ATOM 4712 N N . SER B 1 226 ? 0.612 -12.227 -2.482 1 98.12 226 SER B N 1
ATOM 4713 C CA . SER B 1 226 ? -0.309 -11.195 -2.938 1 98.12 226 SER B CA 1
ATOM 4714 C C . SER B 1 226 ? -1.754 -11.555 -2.607 1 98.12 226 SER B C 1
ATOM 4716 O O . SER B 1 226 ? -2.348 -12.414 -3.26 1 98.12 226 SER B O 1
ATOM 4718 N N . PRO B 1 227 ? -2.371 -10.844 -1.766 1 98.38 227 PRO B N 1
ATOM 4719 C CA . PRO B 1 227 ? -3.711 -11.219 -1.302 1 98.38 227 PRO B CA 1
ATOM 4720 C C . PRO B 1 227 ? -4.742 -11.227 -2.426 1 98.38 227 PRO B C 1
ATOM 4722 O O . PRO B 1 227 ? -5.695 -12.008 -2.391 1 98.38 227 PRO B O 1
ATOM 4725 N N . TYR B 1 228 ? -4.598 -10.422 -3.473 1 97.75 228 TYR B N 1
ATOM 4726 C CA . TYR B 1 228 ? -5.594 -10.406 -4.539 1 97.75 228 TYR B CA 1
ATOM 4727 C C . TYR B 1 228 ? -5.566 -11.711 -5.324 1 97.75 228 TYR B C 1
ATOM 4729 O O . TYR B 1 228 ? -6.484 -12 -6.098 1 97.75 228 TYR B O 1
ATOM 4737 N N . LYS B 1 229 ? -4.562 -12.555 -5.102 1 97.5 229 LYS B N 1
ATOM 4738 C CA . LYS B 1 229 ? -4.523 -13.883 -5.699 1 97.5 229 LYS B CA 1
ATOM 4739 C C . LYS B 1 229 ? -4.953 -14.953 -4.699 1 97.5 229 LYS B C 1
ATOM 4741 O O . LYS B 1 229 ? -5.059 -16.125 -5.047 1 97.5 229 LYS B O 1
ATOM 4746 N N . VAL B 1 230 ? -5.133 -14.57 -3.492 1 98 230 VAL B N 1
ATOM 4747 C CA . VAL B 1 230 ? -5.578 -15.469 -2.434 1 98 230 VAL B CA 1
ATOM 4748 C C . VAL B 1 230 ? -6.887 -14.953 -1.834 1 98 230 VAL B C 1
ATOM 4750 O O . VAL B 1 230 ? -6.988 -14.773 -0.619 1 98 230 VAL B O 1
ATOM 4753 N N . PHE B 1 231 ? -7.762 -14.586 -2.711 1 98.5 231 PHE B N 1
ATOM 4754 C CA . PHE B 1 231 ? -9.195 -14.453 -2.514 1 98.5 231 PHE B CA 1
ATOM 4755 C C . PHE B 1 231 ? -9.523 -13.164 -1.762 1 98.5 231 PHE B C 1
ATOM 4757 O O . PHE B 1 231 ? -10.609 -13.031 -1.196 1 98.5 231 PHE B O 1
ATOM 4764 N N . ALA B 1 232 ? -8.586 -12.227 -1.611 1 98.5 232 ALA B N 1
ATOM 4765 C CA . ALA B 1 232 ? -8.805 -10.914 -1.008 1 98.5 232 ALA B CA 1
ATOM 4766 C C . ALA B 1 232 ? -8.719 -9.812 -2.055 1 98.5 232 ALA B C 1
ATOM 4768 O O . ALA B 1 232 ? -8.766 -10.078 -3.258 1 98.5 232 ALA B O 1
ATOM 4769 N N . ARG B 1 233 ? -8.734 -8.555 -1.625 1 97.69 233 ARG B N 1
ATOM 4770 C CA . ARG B 1 233 ? -8.773 -7.406 -2.523 1 97.69 233 ARG B CA 1
ATOM 4771 C C . ARG B 1 233 ? -7.363 -7.012 -2.963 1 97.69 233 ARG B C 1
ATOM 4773 O O . ARG B 1 233 ? -6.375 -7.477 -2.391 1 97.69 233 ARG B O 1
ATOM 4780 N N . HIS B 1 234 ? -7.277 -6.176 -4.02 1 96.88 234 HIS B N 1
ATOM 4781 C CA . HIS B 1 234 ? -6.047 -5.488 -4.398 1 96.88 234 HIS B CA 1
ATOM 4782 C C . HIS B 1 234 ? -5.637 -4.473 -3.34 1 96.88 234 HIS B C 1
ATOM 4784 O O . HIS B 1 234 ? -6.41 -4.172 -2.428 1 96.88 234 HIS B O 1
ATOM 4790 N N . GLY B 1 235 ? -4.387 -4.027 -3.418 1 96.44 235 GLY B N 1
ATOM 4791 C CA . GLY B 1 235 ? -4.008 -2.852 -2.654 1 96.44 235 GLY B CA 1
ATOM 4792 C C . GLY B 1 235 ? -3.08 -3.164 -1.496 1 96.44 235 GLY B C 1
ATOM 4793 O O . GLY B 1 235 ? -2.771 -2.287 -0.687 1 96.44 235 GLY B O 1
ATOM 4794 N N . TYR B 1 236 ? -2.73 -4.406 -1.383 1 98.06 236 TYR B N 1
ATOM 4795 C CA . TYR B 1 236 ? -1.708 -4.691 -0.383 1 98.06 236 TYR B CA 1
ATOM 4796 C C . TYR B 1 236 ? -1.025 -6.023 -0.668 1 98.06 236 TYR B C 1
ATOM 4798 O O . TYR B 1 236 ? -1.506 -6.812 -1.487 1 98.06 236 TYR B O 1
ATOM 4806 N N . GLY B 1 237 ? 0.184 -6.211 -0.192 1 98.38 237 GLY B N 1
ATOM 4807 C CA . GLY B 1 237 ? 0.931 -7.457 -0.116 1 98.38 237 GLY B CA 1
ATOM 4808 C C . GLY B 1 237 ? 1.186 -7.914 1.308 1 98.38 237 GLY B C 1
ATOM 4809 O O . GLY B 1 237 ? 1.098 -7.117 2.246 1 98.38 237 GLY B O 1
ATOM 4810 N N . VAL B 1 238 ? 1.401 -9.156 1.503 1 98.75 238 VAL B N 1
ATOM 4811 C CA . VAL B 1 238 ? 1.72 -9.68 2.826 1 98.75 238 VAL B CA 1
ATOM 4812 C C . VAL B 1 238 ? 3.078 -10.375 2.791 1 98.75 238 VAL B C 1
ATOM 4814 O O . VAL B 1 238 ? 3.355 -11.164 1.885 1 98.75 238 VAL B O 1
ATOM 4817 N N . GLY B 1 239 ? 3.908 -10 3.762 1 98.75 239 GLY B N 1
ATOM 4818 C CA . GLY B 1 239 ? 5.223 -10.609 3.871 1 98.75 239 GLY B CA 1
ATOM 4819 C C . GLY B 1 239 ? 5.473 -11.25 5.223 1 98.75 239 GLY B C 1
ATOM 4820 O O . GLY B 1 239 ? 4.867 -10.859 6.223 1 98.75 239 GLY B O 1
ATOM 4821 N N . TRP B 1 240 ? 6.207 -12.266 5.223 1 98.75 240 TRP B N 1
ATOM 4822 C CA . TRP B 1 240 ? 6.836 -12.82 6.418 1 98.75 240 TRP B CA 1
ATOM 4823 C C . TRP B 1 240 ? 8.359 -12.719 6.328 1 98.75 240 TRP B C 1
ATOM 4825 O O . TRP B 1 240 ? 8.938 -12.969 5.273 1 98.75 240 TRP B O 1
ATOM 4835 N N . ALA B 1 241 ? 9.016 -12.344 7.367 1 98.81 241 ALA B N 1
ATOM 4836 C CA . ALA B 1 241 ? 10.469 -12.266 7.469 1 98.81 241 ALA B CA 1
ATOM 4837 C C . ALA B 1 241 ? 10.969 -13 8.711 1 98.81 241 ALA B C 1
ATOM 4839 O O . ALA B 1 241 ? 10.406 -12.844 9.797 1 98.81 241 ALA B O 1
ATOM 4840 N N . SER B 1 242 ? 12.016 -13.773 8.602 1 98.31 242 SER B N 1
ATOM 4841 C CA . SER B 1 242 ? 12.609 -14.5 9.719 1 98.31 242 SER B CA 1
ATOM 4842 C C . SER B 1 242 ? 13.195 -13.547 10.758 1 98.31 242 SER B C 1
ATOM 4844 O O . SER B 1 242 ? 13.344 -12.352 10.484 1 98.31 242 SER B O 1
ATOM 4846 N N . ASP B 1 243 ? 13.484 -14.117 11.93 1 97.94 243 ASP B N 1
ATOM 4847 C CA . ASP B 1 243 ? 14.102 -13.312 12.984 1 97.94 243 ASP B CA 1
ATOM 4848 C C . ASP B 1 243 ? 15.445 -12.75 12.523 1 97.94 243 ASP B C 1
ATOM 4850 O O . ASP B 1 243 ? 15.781 -11.602 12.812 1 97.94 243 ASP B O 1
ATOM 4854 N N . ARG B 1 244 ? 16.266 -13.531 11.82 1 97.25 244 ARG B N 1
ATOM 4855 C CA . ARG B 1 244 ? 17.578 -13.086 11.375 1 97.25 244 ARG B CA 1
ATOM 4856 C C . ARG B 1 244 ? 17.453 -11.961 10.359 1 97.25 244 ARG B C 1
ATOM 4858 O O . ARG B 1 244 ? 18.234 -11.008 10.391 1 97.25 244 ARG B O 1
ATOM 4865 N N . LEU B 1 245 ? 16.516 -12.117 9.383 1 98.38 245 LEU B N 1
ATOM 4866 C CA . LEU B 1 245 ? 16.297 -11.047 8.414 1 98.38 245 LEU B CA 1
ATOM 4867 C C . LEU B 1 245 ? 15.773 -9.789 9.102 1 98.38 245 LEU B C 1
ATOM 4869 O O . LEU B 1 245 ? 16.172 -8.68 8.75 1 98.38 245 LEU B O 1
ATOM 4873 N N . THR B 1 246 ? 14.875 -9.938 10.07 1 98.38 246 THR B N 1
ATOM 4874 C CA . THR B 1 246 ? 14.258 -8.836 10.797 1 98.38 246 THR B CA 1
ATOM 4875 C C . THR B 1 246 ? 15.297 -8.078 11.625 1 98.38 246 THR B C 1
ATOM 4877 O O . THR B 1 246 ? 15.156 -6.875 11.852 1 98.38 246 THR B O 1
ATOM 4880 N N . ALA B 1 247 ? 16.297 -8.742 12.039 1 97.69 247 ALA B N 1
ATOM 4881 C CA . ALA B 1 247 ? 17.328 -8.148 12.898 1 97.69 247 ALA B CA 1
ATOM 4882 C C . ALA B 1 247 ? 18.203 -7.176 12.117 1 97.69 247 ALA B C 1
ATOM 4884 O O . ALA B 1 247 ? 18.922 -6.367 12.703 1 97.69 247 ALA B O 1
ATOM 4885 N N . LEU B 1 248 ? 18.172 -7.254 10.805 1 97.81 248 LEU B N 1
ATOM 4886 C CA . LEU B 1 248 ? 18.984 -6.375 9.969 1 97.81 248 LEU B CA 1
ATOM 4887 C C . LEU B 1 248 ? 18.438 -4.953 9.984 1 97.81 248 LEU B C 1
ATOM 4889 O O . LEU B 1 248 ? 17.25 -4.738 10.281 1 97.81 248 LEU B O 1
ATOM 4893 N N . VAL B 1 249 ? 19.344 -3.982 9.648 1 96.75 249 VAL B N 1
ATOM 4894 C CA . VAL B 1 249 ? 18.891 -2.609 9.445 1 96.75 249 VAL B CA 1
ATOM 4895 C C . VAL B 1 249 ? 18.031 -2.527 8.188 1 96.75 249 VAL B C 1
ATOM 4897 O O . VAL B 1 249 ? 18.422 -3.051 7.137 1 96.75 249 VAL B O 1
ATOM 4900 N N . LYS B 1 250 ? 16.922 -2.043 8.32 1 97.12 250 LYS B N 1
ATOM 4901 C CA . LYS B 1 250 ? 16 -1.893 7.195 1 97.12 250 LYS B CA 1
ATOM 4902 C C . LYS B 1 250 ? 15.336 -0.515 7.203 1 97.12 250 LYS B C 1
ATOM 4904 O O . LYS B 1 250 ? 15.625 0.309 8.078 1 97.12 250 LYS B O 1
ATOM 4909 N N . GLU B 1 251 ? 14.625 -0.132 6.148 1 97.56 251 GLU B N 1
ATOM 4910 C CA . GLU B 1 251 ? 13.859 1.107 6.16 1 97.56 251 GLU B CA 1
ATOM 4911 C C . GLU B 1 251 ? 12.789 1.084 7.254 1 97.56 251 GLU B C 1
ATOM 4913 O O . GLU B 1 251 ? 11.891 0.245 7.23 1 97.56 251 GLU B O 1
ATOM 4918 N N . GLN B 1 252 ? 12.906 1.891 8.133 1 96.44 252 GLN B N 1
ATOM 4919 C CA . GLN B 1 252 ? 12.008 2.02 9.273 1 96.44 252 GLN B CA 1
ATOM 4920 C C . GLN B 1 252 ? 12.141 3.395 9.922 1 96.44 252 GLN B C 1
ATOM 4922 O O . GLN B 1 252 ? 13.07 4.145 9.625 1 96.44 252 GLN B O 1
ATOM 4927 N N . ILE B 1 253 ? 11.172 3.766 10.719 1 95.75 253 ILE B N 1
ATOM 4928 C CA . ILE B 1 253 ? 11.242 5.023 11.453 1 95.75 253 ILE B CA 1
ATOM 4929 C C . ILE B 1 253 ? 12.305 4.934 12.539 1 95.75 253 ILE B C 1
ATOM 4931 O O . ILE B 1 253 ? 12.289 4.016 13.359 1 95.75 253 ILE B O 1
ATOM 4935 N N . VAL B 1 254 ? 13.219 5.832 12.5 1 94.38 254 VAL B N 1
ATOM 4936 C CA . VAL B 1 254 ? 14.281 5.871 13.5 1 94.38 254 VAL B CA 1
ATOM 4937 C C . VAL B 1 254 ? 13.68 6.059 14.891 1 94.38 254 VAL B C 1
ATOM 4939 O O . VAL B 1 254 ? 12.812 6.914 15.086 1 94.38 254 VAL B O 1
ATOM 4942 N N . GLY B 1 255 ? 14.133 5.281 15.82 1 90.94 255 GLY B N 1
ATOM 4943 C CA . GLY B 1 255 ? 13.633 5.352 17.188 1 90.94 255 GLY B CA 1
ATOM 4944 C C . GLY B 1 255 ? 12.383 4.531 17.406 1 90.94 255 GLY B C 1
ATOM 4945 O O . GLY B 1 255 ? 11.93 4.371 18.547 1 90.94 255 GLY B O 1
ATOM 4946 N N . GLY B 1 256 ? 11.812 4.027 16.281 1 90.12 256 GLY B N 1
ATOM 4947 C CA . GLY B 1 256 ? 10.688 3.113 16.391 1 90.12 256 GLY B CA 1
ATOM 4948 C C . GLY B 1 256 ? 11.102 1.701 16.766 1 90.12 256 GLY B C 1
ATOM 4949 O O . GLY B 1 256 ? 12.273 1.449 17.062 1 90.12 256 GLY B O 1
ATOM 4950 N N . PRO B 1 257 ? 10.102 0.814 16.766 1 88.56 257 PRO B N 1
ATOM 4951 C CA . PRO B 1 257 ? 10.438 -0.577 17.078 1 88.56 257 PRO B CA 1
ATOM 4952 C C . PRO B 1 257 ? 11.469 -1.162 16.109 1 88.56 257 PRO B C 1
ATOM 4954 O O . PRO B 1 257 ? 11.344 -0.985 14.891 1 88.56 257 PRO B O 1
ATOM 4957 N N . ALA B 1 258 ? 12.398 -1.865 16.609 1 88.44 258 ALA B N 1
ATOM 4958 C CA . ALA B 1 258 ? 13.508 -2.381 15.812 1 88.44 258 ALA B CA 1
ATOM 4959 C C . ALA B 1 258 ? 13.031 -3.453 14.828 1 88.44 258 ALA B C 1
ATOM 4961 O O . ALA B 1 258 ? 13.656 -3.668 13.789 1 88.44 258 ALA B O 1
ATOM 4962 N N . ASP B 1 259 ? 11.953 -4.105 15.148 1 94.25 259 ASP B N 1
ATOM 4963 C CA . ASP B 1 259 ? 11.508 -5.227 14.328 1 94.25 259 ASP B CA 1
ATOM 4964 C C . ASP B 1 259 ? 10.422 -4.789 13.352 1 94.25 259 ASP B C 1
ATOM 4966 O O . ASP B 1 259 ? 9.719 -5.625 12.781 1 94.25 259 ASP B O 1
ATOM 4970 N N . ALA B 1 260 ? 10.344 -3.441 13.172 1 94.94 260 ALA B N 1
ATOM 4971 C CA . ALA B 1 260 ? 9.25 -2.936 12.352 1 94.94 260 ALA B CA 1
ATOM 4972 C C . ALA B 1 260 ? 9.578 -3.053 10.867 1 94.94 260 ALA B C 1
ATOM 4974 O O . ALA B 1 260 ? 10.625 -2.588 10.414 1 94.94 260 ALA B O 1
ATOM 4975 N N . TRP B 1 261 ? 8.672 -3.682 10.117 1 97.31 261 TRP B N 1
ATOM 4976 C CA . TRP B 1 261 ? 8.812 -3.797 8.672 1 97.31 261 TRP B CA 1
ATOM 4977 C C . TRP B 1 261 ? 7.891 -2.82 7.953 1 97.31 261 TRP B C 1
ATOM 4979 O O . TRP B 1 261 ? 8.055 -2.562 6.758 1 97.31 261 TRP B O 1
ATOM 4989 N N . GLU B 1 262 ? 6.918 -2.309 8.625 1 95.94 262 GLU B N 1
ATOM 4990 C CA . GLU B 1 262 ? 5.875 -1.501 8 1 95.94 262 GLU B CA 1
ATOM 4991 C C . GLU B 1 262 ? 6.188 -0.012 8.109 1 95.94 262 GLU B C 1
ATOM 4993 O O . GLU B 1 262 ? 6.746 0.437 9.117 1 95.94 262 GLU B O 1
ATOM 4998 N N . LEU B 1 263 ? 5.812 0.756 7.074 1 94.19 263 LEU B N 1
ATOM 4999 C CA . LEU B 1 263 ? 6.09 2.186 6.992 1 94.19 263 LEU B CA 1
ATOM 5000 C C . LEU B 1 263 ? 4.797 2.992 6.984 1 94.19 263 LEU B C 1
ATOM 5002 O O . LEU B 1 263 ? 3.965 2.83 6.09 1 94.19 263 LEU B O 1
ATOM 5006 N N . GLY B 1 264 ? 4.668 3.826 7.977 1 91.81 264 GLY B N 1
ATOM 5007 C CA . GLY B 1 264 ? 3.508 4.703 8.031 1 91.81 264 GLY B CA 1
ATOM 5008 C C . GLY B 1 264 ? 2.344 4.105 8.797 1 91.81 264 GLY B C 1
ATOM 5009 O O . GLY B 1 264 ? 2.506 3.109 9.508 1 91.81 264 GLY B O 1
ATOM 5010 N N . THR B 1 265 ? 1.229 4.801 8.734 1 91.75 265 THR B N 1
ATOM 5011 C CA . THR B 1 265 ? 0.016 4.332 9.398 1 91.75 265 THR B CA 1
ATOM 5012 C C . THR B 1 265 ? -0.545 3.102 8.695 1 91.75 265 THR B C 1
ATOM 5014 O O . THR B 1 265 ? -0.766 3.117 7.48 1 91.75 265 THR B O 1
ATOM 5017 N N . ARG B 1 266 ? -0.788 2.131 9.492 1 92.19 266 ARG B N 1
ATOM 5018 C CA . ARG B 1 266 ? -1.272 0.866 8.945 1 92.19 266 ARG B CA 1
ATOM 5019 C C . ARG B 1 266 ? -2.725 0.983 8.5 1 92.19 266 ARG B C 1
ATOM 5021 O O . ARG B 1 266 ? -3.529 1.653 9.148 1 92.19 266 ARG B O 1
ATOM 5028 N N . ASP B 1 267 ? -3.01 0.353 7.41 1 96.25 267 ASP B N 1
ATOM 5029 C CA . ASP B 1 267 ? -4.398 0.144 7.008 1 96.25 267 ASP B CA 1
ATOM 5030 C C . ASP B 1 267 ? -5 -1.062 7.723 1 96.25 267 ASP B C 1
ATOM 5032 O O . ASP B 1 267 ? -4.766 -2.207 7.328 1 96.25 267 ASP B O 1
ATOM 5036 N N . ALA B 1 268 ? -5.812 -0.812 8.727 1 97.44 268 ALA B N 1
ATOM 5037 C CA . ALA B 1 268 ? -6.445 -1.903 9.461 1 97.44 268 ALA B CA 1
ATOM 5038 C C . ALA B 1 268 ? -7.262 -2.793 8.531 1 97.44 268 ALA B C 1
ATOM 5040 O O . ALA B 1 268 ? -7.41 -3.992 8.773 1 97.44 268 ALA B O 1
ATOM 5041 N N . GLY B 1 269 ? -7.781 -2.201 7.477 1 97.88 269 GLY B N 1
ATOM 5042 C CA . GLY B 1 269 ? -8.562 -2.951 6.508 1 97.88 269 GLY B CA 1
ATOM 5043 C C . GLY B 1 269 ? -7.785 -4.078 5.855 1 97.88 269 GLY B C 1
ATOM 5044 O O . GLY B 1 269 ? -8.344 -5.137 5.559 1 97.88 269 GLY B O 1
ATOM 5045 N N . SER B 1 270 ? -6.488 -3.855 5.551 1 98.38 270 SER B N 1
ATOM 5046 C CA . SER B 1 270 ? -5.66 -4.91 4.969 1 98.38 270 SER B CA 1
ATOM 5047 C C . SER B 1 270 ? -5.578 -6.121 5.891 1 98.38 270 SER B C 1
ATOM 5049 O O . SER B 1 270 ? -5.695 -7.262 5.441 1 98.38 270 SER B O 1
ATOM 5051 N N . TYR B 1 271 ? -5.441 -5.867 7.191 1 98.56 271 TYR B N 1
ATOM 5052 C CA . TYR B 1 271 ? -5.367 -6.941 8.172 1 98.56 271 TYR B CA 1
ATOM 5053 C C . TYR B 1 271 ? -6.715 -7.641 8.32 1 98.56 271 TYR B C 1
ATOM 5055 O O . TYR B 1 271 ? -6.781 -8.875 8.336 1 98.56 271 TYR B O 1
ATOM 5063 N N . ALA B 1 272 ? -7.73 -6.816 8.391 1 98.75 272 ALA B N 1
ATOM 5064 C CA . ALA B 1 272 ? -9.07 -7.367 8.586 1 98.75 272 ALA B CA 1
ATOM 5065 C C . ALA B 1 272 ? -9.484 -8.227 7.395 1 98.75 272 ALA B C 1
ATOM 5067 O O . ALA B 1 272 ? -10.102 -9.281 7.566 1 98.75 272 ALA B O 1
ATOM 5068 N N . THR B 1 273 ? -9.188 -7.77 6.211 1 98.81 273 THR B N 1
ATOM 5069 C CA . THR B 1 273 ? -9.586 -8.531 5.031 1 98.81 273 THR B CA 1
ATOM 5070 C C . THR B 1 273 ? -8.766 -9.812 4.906 1 98.81 273 THR B C 1
ATOM 5072 O O . THR B 1 273 ? -9.266 -10.828 4.422 1 98.81 273 THR B O 1
ATOM 5075 N N . PHE B 1 274 ? -7.496 -9.797 5.309 1 98.88 274 PHE B N 1
ATOM 5076 C CA . PHE B 1 274 ? -6.738 -11.047 5.293 1 98.88 274 PHE B CA 1
ATOM 5077 C C . PHE B 1 274 ? -7.293 -12.031 6.312 1 98.88 274 PHE B C 1
ATOM 5079 O O . PHE B 1 274 ? -7.27 -13.242 6.086 1 98.88 274 PHE B O 1
ATOM 5086 N N . SER B 1 275 ? -7.793 -11.477 7.449 1 98.94 275 SER B N 1
ATOM 5087 C CA . SER B 1 275 ? -8.469 -12.336 8.414 1 98.94 275 SER B CA 1
ATOM 5088 C C . SER B 1 275 ? -9.695 -13 7.805 1 98.94 275 SER B C 1
ATOM 5090 O O . SER B 1 275 ? -10.031 -14.133 8.148 1 98.94 275 SER B O 1
ATOM 5092 N N . ASP B 1 276 ? -10.406 -12.289 6.867 1 98.88 276 ASP B N 1
ATOM 5093 C CA . ASP B 1 276 ? -11.508 -12.906 6.129 1 98.88 276 ASP B CA 1
ATOM 5094 C C . ASP B 1 276 ? -11.031 -14.141 5.363 1 98.88 276 ASP B C 1
ATOM 5096 O O . ASP B 1 276 ? -11.727 -15.156 5.312 1 98.88 276 ASP B O 1
ATOM 5100 N N . VAL B 1 277 ? -9.852 -14.078 4.746 1 98.88 277 VAL B N 1
ATOM 5101 C CA . VAL B 1 277 ? -9.273 -15.18 3.971 1 98.88 277 VAL B CA 1
ATOM 5102 C C . VAL B 1 277 ? -8.984 -16.359 4.891 1 98.88 277 VAL B C 1
ATOM 5104 O O . VAL B 1 277 ? -9.344 -17.5 4.574 1 98.88 277 VAL B O 1
ATOM 5107 N N . VAL B 1 278 ? -8.344 -16.062 6.012 1 98.88 278 VAL B N 1
ATOM 5108 C CA . VAL B 1 278 ? -7.988 -17.125 6.949 1 98.88 278 VAL B CA 1
ATOM 5109 C C . VAL B 1 278 ? -9.25 -17.781 7.5 1 98.88 278 VAL B C 1
ATOM 5111 O O . VAL B 1 278 ? -9.312 -19 7.645 1 98.88 278 VAL B O 1
ATOM 5114 N N . ALA B 1 279 ? -10.258 -16.969 7.801 1 98.88 279 ALA B N 1
ATOM 5115 C CA . ALA B 1 279 ? -11.531 -17.5 8.273 1 98.88 279 ALA B CA 1
ATOM 5116 C C . ALA B 1 279 ? -12.156 -18.422 7.242 1 98.88 279 ALA B C 1
ATOM 5118 O O . ALA B 1 279 ? -12.711 -19.469 7.59 1 98.88 279 ALA B O 1
ATOM 5119 N N . TYR B 1 280 ? -12.086 -18.062 6.008 1 98.81 280 TYR B N 1
ATOM 5120 C CA . TYR B 1 280 ? -12.625 -18.891 4.934 1 98.81 280 TYR B CA 1
ATOM 5121 C C . TYR B 1 280 ? -11.891 -20.219 4.859 1 98.81 280 TYR B C 1
ATOM 5123 O O . TYR B 1 280 ? -12.516 -21.281 4.754 1 98.81 280 TYR B O 1
ATOM 5131 N N . LEU B 1 281 ? -10.531 -20.172 4.879 1 98.81 281 LEU B N 1
ATOM 5132 C CA . LEU B 1 281 ? -9.742 -21.391 4.809 1 98.81 281 LEU B CA 1
ATOM 5133 C C . LEU B 1 281 ? -10.008 -22.281 6.016 1 98.81 281 LEU B C 1
ATOM 5135 O O . LEU B 1 281 ? -10.07 -23.5 5.891 1 98.81 281 LEU B O 1
ATOM 5139 N N . ASP B 1 282 ? -10.102 -21.609 7.156 1 98.69 282 ASP B N 1
ATOM 5140 C CA . ASP B 1 282 ? -10.453 -22.328 8.375 1 98.69 282 ASP B CA 1
ATOM 5141 C C . ASP B 1 282 ? -11.789 -23.062 8.219 1 98.69 282 ASP B C 1
ATOM 5143 O O . ASP B 1 282 ? -11.898 -24.25 8.539 1 98.69 282 ASP B O 1
ATOM 5147 N N . TRP B 1 283 ? -12.797 -22.359 7.707 1 98.69 283 TRP B N 1
ATOM 5148 C CA . TRP B 1 283 ? -14.109 -22.938 7.461 1 98.69 283 TRP B CA 1
ATOM 5149 C C . TRP B 1 283 ? -14.023 -24.109 6.488 1 98.69 283 TRP B C 1
ATOM 5151 O O . TRP B 1 283 ? -14.555 -25.188 6.754 1 98.69 283 TRP B O 1
ATOM 5161 N N . LEU B 1 284 ? -13.344 -23.906 5.34 1 98.69 284 LEU B N 1
ATOM 5162 C CA . LEU B 1 284 ? -13.227 -24.953 4.324 1 98.69 284 LEU B CA 1
ATOM 5163 C C . LEU B 1 284 ? -12.531 -26.188 4.887 1 98.69 284 LEU B C 1
ATOM 5165 O O . LEU B 1 284 ? -12.977 -27.312 4.664 1 98.69 284 LEU B O 1
ATOM 5169 N N . GLY B 1 285 ? -11.422 -25.938 5.621 1 98.44 285 GLY B N 1
ATOM 5170 C CA . GLY B 1 285 ? -10.68 -27.031 6.223 1 98.44 285 GLY B CA 1
ATOM 5171 C C . GLY B 1 285 ? -11.516 -27.859 7.184 1 98.44 285 GLY B C 1
ATOM 5172 O O . GLY B 1 285 ? -11.289 -29.062 7.34 1 98.44 285 GLY B O 1
ATOM 5173 N N . GLY B 1 286 ? -12.453 -27.203 7.832 1 98.06 286 GLY B N 1
ATOM 5174 C CA . GLY B 1 286 ? -13.328 -27.875 8.773 1 98.06 286 GLY B CA 1
ATOM 5175 C C . GLY B 1 286 ? -14.148 -28.984 8.141 1 98.06 286 GLY B C 1
ATOM 5176 O O . GLY B 1 286 ? -14.641 -29.875 8.836 1 98.06 286 GLY B O 1
ATOM 5177 N N . HIS B 1 287 ? -14.297 -29 6.863 1 98.06 287 HIS B N 1
ATOM 5178 C CA . HIS B 1 287 ? -15.039 -30.047 6.152 1 98.06 287 HIS B CA 1
ATOM 5179 C C . HIS B 1 287 ? -14.156 -31.266 5.887 1 98.06 287 HIS B C 1
ATOM 5181 O O . HIS B 1 287 ? -14.656 -32.312 5.473 1 98.06 287 HIS B O 1
ATOM 5187 N N . PHE B 1 288 ? -12.859 -31.141 6.184 1 98.06 288 PHE B N 1
ATOM 5188 C CA . PHE B 1 288 ? -11.953 -32.188 5.746 1 98.06 288 PHE B CA 1
ATOM 5189 C C . PHE B 1 288 ? -11.133 -32.719 6.918 1 98.06 288 PHE B C 1
ATOM 5191 O O . PHE B 1 288 ? -10.305 -33.625 6.75 1 98.06 288 PHE B O 1
ATOM 5198 N N . THR B 1 289 ? -11.25 -32.156 8.039 1 97.62 289 THR B N 1
ATOM 5199 C CA . THR B 1 289 ? -10.617 -32.656 9.258 1 97.62 289 THR B CA 1
ATOM 5200 C C . THR B 1 289 ? -11.5 -32.375 10.469 1 97.62 289 THR B C 1
ATOM 5202 O O . THR B 1 289 ? -12.352 -31.5 10.445 1 97.62 289 THR B O 1
ATOM 5205 N N . THR B 1 290 ? -11.375 -33.094 11.57 1 97.75 290 THR B N 1
ATOM 5206 C CA . THR B 1 290 ? -12.109 -32.906 12.812 1 97.75 290 THR B CA 1
ATOM 5207 C C . THR B 1 290 ? -11.25 -32.188 13.852 1 97.75 290 THR B C 1
ATOM 5209 O O . THR B 1 290 ? -11.672 -32 14.992 1 97.75 290 THR B O 1
ATOM 5212 N N . SER B 1 291 ? -10.07 -31.859 13.391 1 97.06 291 SER B N 1
ATOM 5213 C CA . SER B 1 291 ? -9.164 -31.188 14.32 1 97.06 291 SER B CA 1
ATOM 5214 C C . SER B 1 291 ? -9.742 -29.859 14.789 1 97.06 291 SER B C 1
ATOM 5216 O O . SER B 1 291 ? -10.312 -29.109 14 1 97.06 291 SER B O 1
ATOM 5218 N N . GLY B 1 292 ? -9.594 -29.578 16.078 1 96.38 292 GLY B N 1
ATOM 5219 C CA . GLY B 1 292 ? -9.984 -28.297 16.625 1 96.38 292 GLY B CA 1
ATOM 5220 C C . GLY B 1 292 ? -8.93 -27.219 16.453 1 96.38 292 GLY B C 1
ATOM 5221 O O . GLY B 1 292 ? -9.195 -26.031 16.688 1 96.38 292 GLY B O 1
ATOM 5222 N N . GLU B 1 293 ? -7.773 -27.641 15.969 1 97.62 293 GLU B N 1
ATOM 5223 C CA . GLU B 1 293 ? -6.676 -26.703 15.781 1 97.62 293 GLU B CA 1
ATOM 5224 C C . GLU B 1 293 ? -6.809 -25.953 14.453 1 97.62 293 GLU B C 1
ATOM 5226 O O . GLU B 1 293 ? -6.859 -26.578 13.391 1 97.62 293 GLU B O 1
ATOM 5231 N N . ARG B 1 294 ? -6.82 -24.688 14.5 1 97.38 294 ARG B N 1
ATOM 5232 C CA . ARG B 1 294 ? -7.039 -23.859 13.328 1 97.38 294 ARG B CA 1
ATOM 5233 C C . ARG B 1 294 ? -5.992 -24.125 12.25 1 97.38 294 ARG B C 1
ATOM 5235 O O . ARG B 1 294 ? -6.312 -24.188 11.062 1 97.38 294 ARG B O 1
ATOM 5242 N N . ARG B 1 295 ? -4.707 -24.25 12.641 1 97.69 295 ARG B N 1
ATOM 5243 C CA . ARG B 1 295 ? -3.656 -24.5 11.656 1 97.69 295 ARG B CA 1
ATOM 5244 C C . ARG B 1 295 ? -3.906 -25.797 10.906 1 97.69 295 ARG B C 1
ATOM 5246 O O . ARG B 1 295 ? -3.707 -25.875 9.688 1 97.69 295 ARG B O 1
ATOM 5253 N N . SER B 1 296 ? -4.344 -26.828 11.625 1 98 296 SER B N 1
ATOM 5254 C CA . SER B 1 296 ? -4.656 -28.094 10.992 1 98 296 SER B CA 1
ATOM 5255 C C . SER B 1 296 ? -5.773 -27.953 9.961 1 98 296 SER B C 1
ATOM 5257 O O . SER B 1 296 ? -5.738 -28.578 8.898 1 98 296 SER B O 1
ATOM 5259 N N . ARG B 1 297 ? -6.711 -27.141 10.258 1 98.44 297 ARG B N 1
ATOM 5260 C CA . ARG B 1 297 ? -7.816 -26.906 9.336 1 98.44 297 ARG B CA 1
ATOM 5261 C C . ARG B 1 297 ? -7.359 -26.125 8.117 1 98.44 297 ARG B C 1
ATOM 5263 O O . ARG B 1 297 ? -7.793 -26.391 6.992 1 98.44 297 ARG B O 1
ATOM 5270 N N . ILE B 1 298 ? -6.484 -25.172 8.312 1 98.38 298 ILE B N 1
ATOM 5271 C CA . ILE B 1 298 ? -5.934 -24.422 7.188 1 98.38 298 ILE B CA 1
ATOM 5272 C C . ILE B 1 298 ? -5.141 -25.359 6.277 1 98.38 298 ILE B C 1
ATOM 5274 O O . ILE B 1 298 ? -5.25 -25.281 5.051 1 98.38 298 ILE B O 1
ATOM 5278 N N . GLU B 1 299 ? -4.402 -26.281 6.891 1 97.88 299 GLU B N 1
ATOM 5279 C CA . GLU B 1 299 ? -3.656 -27.266 6.117 1 97.88 299 GLU B CA 1
ATOM 5280 C C . GLU B 1 299 ? -4.598 -28.203 5.367 1 97.88 299 GLU B C 1
ATOM 5282 O O . GLU B 1 299 ? -4.348 -28.547 4.211 1 97.88 299 GLU B O 1
ATOM 5287 N N . ALA B 1 300 ? -5.66 -28.609 6.055 1 98.38 300 ALA B N 1
ATOM 5288 C CA . ALA B 1 300 ? -6.652 -29.469 5.414 1 98.38 300 ALA B CA 1
ATOM 5289 C C . ALA B 1 300 ? -7.316 -28.766 4.238 1 98.38 300 ALA B C 1
ATOM 5291 O O . ALA B 1 300 ? -7.578 -29.375 3.199 1 98.38 300 ALA B O 1
ATOM 5292 N N . ALA B 1 301 ? -7.621 -27.5 4.414 1 98.56 301 ALA B N 1
ATOM 5293 C CA . ALA B 1 301 ? -8.156 -26.703 3.307 1 98.56 301 ALA B CA 1
ATOM 5294 C C . ALA B 1 301 ? -7.191 -26.688 2.127 1 98.56 301 ALA B C 1
ATOM 5296 O O . ALA B 1 301 ? -7.602 -26.859 0.977 1 98.56 301 ALA B O 1
ATOM 5297 N N . GLY B 1 302 ? -5.91 -26.469 2.461 1 98.06 302 GLY B N 1
ATOM 5298 C CA . GLY B 1 302 ? -4.898 -26.484 1.417 1 98.06 302 GLY B CA 1
ATOM 5299 C C . GLY B 1 302 ? -4.844 -27.797 0.653 1 98.06 302 GLY B C 1
ATOM 5300 O O . GLY B 1 302 ? -4.738 -27.797 -0.575 1 98.06 302 GLY B O 1
ATOM 5301 N N . LYS B 1 303 ? -4.926 -28.859 1.344 1 97.69 303 LYS B N 1
ATOM 5302 C CA . LYS B 1 303 ? -4.914 -30.172 0.72 1 97.69 303 LYS B CA 1
ATOM 5303 C C . LYS B 1 303 ? -6.152 -30.375 -0.15 1 97.69 303 LYS B C 1
ATOM 5305 O O . LYS B 1 303 ? -6.059 -30.938 -1.246 1 97.69 303 LYS B O 1
ATOM 5310 N N . ALA B 1 304 ? -7.27 -29.984 0.361 1 98.31 304 ALA B N 1
ATOM 5311 C CA . ALA B 1 304 ? -8.516 -30.109 -0.39 1 98.31 304 ALA B CA 1
ATOM 5312 C C . ALA B 1 304 ? -8.469 -29.297 -1.678 1 98.31 304 ALA B C 1
ATOM 5314 O O . ALA B 1 304 ? -8.898 -29.75 -2.734 1 98.31 304 ALA B O 1
ATOM 5315 N N . ILE B 1 305 ? -7.977 -28.078 -1.61 1 98.44 305 ILE B N 1
ATOM 5316 C CA . ILE B 1 305 ? -7.84 -27.188 -2.762 1 98.44 305 ILE B CA 1
ATOM 5317 C C . ILE B 1 305 ? -6.906 -27.828 -3.791 1 98.44 305 ILE B C 1
ATOM 5319 O O . ILE B 1 305 ? -7.27 -27.969 -4.961 1 98.44 305 ILE B O 1
ATOM 5323 N N . ALA B 1 306 ? -5.754 -28.25 -3.328 1 97.75 306 ALA B N 1
ATOM 5324 C CA . ALA B 1 306 ? -4.766 -28.859 -4.211 1 97.75 306 ALA B CA 1
ATOM 5325 C C . ALA B 1 306 ? -5.34 -30.094 -4.91 1 97.75 306 ALA B C 1
ATOM 5327 O O . ALA B 1 306 ? -5.121 -30.281 -6.109 1 97.75 306 ALA B O 1
ATOM 5328 N N . GLY B 1 307 ? -6.004 -30.906 -4.137 1 97.38 307 GLY B N 1
ATOM 5329 C CA . GLY B 1 307 ? -6.602 -32.094 -4.703 1 97.38 307 GLY B CA 1
ATOM 5330 C C . GLY B 1 307 ? -7.648 -31.812 -5.762 1 97.38 307 GLY B C 1
ATOM 5331 O O . GLY B 1 307 ? -7.66 -32.438 -6.824 1 97.38 307 GLY B O 1
ATOM 5332 N N . HIS B 1 308 ? -8.547 -30.891 -5.457 1 98 308 HIS B N 1
ATOM 5333 C CA . HIS B 1 308 ? -9.586 -30.516 -6.402 1 98 308 HIS B CA 1
ATOM 5334 C C . HIS B 1 308 ? -8.992 -29.938 -7.68 1 98 308 HIS B C 1
ATOM 5336 O O . HIS B 1 308 ? -9.406 -30.297 -8.781 1 98 308 HIS B O 1
ATOM 5342 N N . GLU B 1 309 ? -8.039 -29.062 -7.562 1 98.06 309 GLU B N 1
ATOM 5343 C CA . GLU B 1 309 ? -7.418 -28.438 -8.719 1 98.06 309 GLU B CA 1
ATOM 5344 C C . GLU B 1 309 ? -6.629 -29.438 -9.547 1 98.06 309 GLU B C 1
ATOM 5346 O O . GLU B 1 309 ? -6.586 -29.344 -10.781 1 98.06 309 GLU B O 1
ATOM 5351 N N . ALA B 1 310 ? -6.016 -30.406 -8.859 1 97.5 310 ALA B N 1
ATOM 5352 C CA . ALA B 1 310 ? -5.324 -31.469 -9.578 1 97.5 310 ALA B CA 1
ATOM 5353 C C . ALA B 1 310 ? -6.297 -32.25 -10.453 1 97.5 310 ALA B C 1
ATOM 5355 O O . ALA B 1 310 ? -5.961 -32.656 -11.578 1 97.5 310 ALA B O 1
ATOM 5356 N N . ARG B 1 311 ? -7.426 -32.531 -9.945 1 97.62 311 ARG B N 1
ATOM 5357 C CA . ARG B 1 311 ? -8.453 -33.219 -10.711 1 97.62 311 ARG B CA 1
ATOM 5358 C C . ARG B 1 311 ? -8.875 -32.375 -11.93 1 97.62 311 ARG B C 1
ATOM 5360 O O . ARG B 1 311 ? -9.031 -32.938 -13.023 1 97.62 311 ARG B O 1
ATOM 5367 N N . LEU B 1 312 ? -9.109 -31.109 -11.695 1 98.44 312 LEU B N 1
ATOM 5368 C CA . LEU B 1 312 ? -9.484 -30.234 -12.797 1 98.44 312 LEU B CA 1
ATOM 5369 C C . LEU B 1 312 ? -8.375 -30.172 -13.852 1 98.44 312 LEU B C 1
ATOM 5371 O O . LEU B 1 312 ? -8.656 -30.203 -15.047 1 98.44 312 LEU B O 1
ATOM 5375 N N . MET B 1 313 ? -7.094 -30.109 -13.391 1 98.12 313 MET B N 1
ATOM 5376 C CA . MET B 1 313 ? -5.961 -30.062 -14.312 1 98.12 313 MET B CA 1
ATOM 5377 C C . MET B 1 313 ? -5.844 -31.359 -15.094 1 98.12 313 MET B C 1
ATOM 5379 O O . MET B 1 313 ? -5.543 -31.359 -16.297 1 98.12 313 MET B O 1
ATOM 5383 N N . THR B 1 314 ? -6.074 -32.469 -14.406 1 98.31 314 THR B N 1
ATOM 5384 C CA . THR B 1 314 ? -6.07 -33.781 -15.086 1 98.31 314 THR B CA 1
ATOM 5385 C C . THR B 1 314 ? -7.133 -33.812 -16.188 1 98.31 314 THR B C 1
ATOM 5387 O O . THR B 1 314 ? -6.855 -34.219 -17.312 1 98.31 314 THR B O 1
ATOM 5390 N N . ALA B 1 315 ? -8.32 -33.406 -15.836 1 98.25 315 ALA B N 1
ATOM 5391 C CA . ALA B 1 315 ? -9.406 -33.344 -16.812 1 98.25 315 ALA B CA 1
ATOM 5392 C C . ALA B 1 315 ? -9.047 -32.438 -17.984 1 98.25 315 ALA B C 1
ATOM 5394 O O . ALA B 1 315 ? -9.289 -32.812 -19.141 1 98.25 315 ALA B O 1
ATOM 5395 N N . MET B 1 316 ? -8.484 -31.266 -17.719 1 98.38 316 MET B N 1
ATOM 5396 C CA . MET B 1 316 ? -8.156 -30.281 -18.75 1 98.38 316 MET B CA 1
ATOM 5397 C C . MET B 1 316 ? -7.07 -30.812 -19.672 1 98.38 316 MET B C 1
ATOM 5399 O O . MET B 1 316 ? -7.168 -30.672 -20.891 1 98.38 316 MET B O 1
ATOM 5403 N N . ILE B 1 317 ? -6.086 -31.438 -19.125 1 98.38 317 ILE B N 1
ATOM 5404 C CA . ILE B 1 317 ? -4.902 -31.828 -19.875 1 98.38 317 ILE B CA 1
ATOM 5405 C C . ILE B 1 317 ? -5.152 -33.188 -20.547 1 98.38 317 ILE B C 1
ATOM 5407 O O . ILE B 1 317 ? -4.781 -33.375 -21.719 1 98.38 317 ILE B O 1
ATOM 5411 N N . HIS B 1 318 ? -5.926 -34.094 -19.891 1 98 318 HIS B N 1
ATOM 5412 C CA . HIS B 1 318 ? -6.004 -35.469 -20.375 1 98 318 HIS B CA 1
ATOM 5413 C C . HIS B 1 318 ? -7.434 -35.844 -20.734 1 98 318 HIS B C 1
ATOM 5415 O O . HIS B 1 318 ? -7.688 -36.938 -21.234 1 98 318 HIS B O 1
ATOM 5421 N N . GLY B 1 319 ? -8.328 -35.031 -20.438 1 97.56 319 GLY B N 1
ATOM 5422 C CA . GLY B 1 319 ? -9.695 -35.219 -20.875 1 97.56 319 GLY B CA 1
ATOM 5423 C C . GLY B 1 319 ? -10.625 -35.625 -19.75 1 97.56 319 GLY B C 1
ATOM 5424 O O . GLY B 1 319 ? -10.18 -35.906 -18.641 1 97.56 319 GLY B O 1
ATOM 5425 N N . THR B 1 320 ? -11.867 -35.469 -19.969 1 96.12 320 THR B N 1
ATOM 5426 C CA . THR B 1 320 ? -12.93 -35.844 -19.062 1 96.12 320 THR B CA 1
ATOM 5427 C C . THR B 1 320 ? -14.164 -36.344 -19.828 1 96.12 320 THR B C 1
ATOM 5429 O O . THR B 1 320 ? -14.516 -35.75 -20.859 1 96.12 320 THR B O 1
ATOM 5432 N N . GLY B 1 321 ? -14.727 -37.406 -19.328 1 94.12 321 GLY B N 1
ATOM 5433 C CA . GLY B 1 321 ? -15.828 -38 -20.062 1 94.12 321 GLY B CA 1
ATOM 5434 C C . GLY B 1 321 ? -15.453 -38.406 -21.469 1 94.12 321 GLY B C 1
ATOM 5435 O O . GLY B 1 321 ? -14.492 -39.156 -21.672 1 94.12 321 GLY B O 1
ATOM 5436 N N . ASN B 1 322 ? -16.203 -37.812 -22.453 1 93.31 322 ASN B N 1
ATOM 5437 C CA . ASN B 1 322 ? -15.945 -38.156 -23.859 1 93.31 322 ASN B CA 1
ATOM 5438 C C . ASN B 1 322 ? -15.133 -37.062 -24.547 1 93.31 322 ASN B C 1
ATOM 5440 O O . ASN B 1 322 ? -14.969 -37.062 -25.766 1 93.31 322 ASN B O 1
ATOM 5444 N N . LEU B 1 323 ? -14.688 -36.188 -23.734 1 96.06 323 LEU B N 1
ATOM 5445 C CA . LEU B 1 323 ? -13.922 -35.062 -24.297 1 96.06 323 LEU B CA 1
ATOM 5446 C C . LEU B 1 323 ? -12.422 -35.344 -24.172 1 96.06 323 LEU B C 1
ATOM 5448 O O . LEU B 1 323 ? -11.922 -35.625 -23.078 1 96.06 323 LEU B O 1
ATOM 5452 N N . ALA B 1 324 ? -11.719 -35.219 -25.25 1 96.88 324 ALA B N 1
ATOM 5453 C CA . ALA B 1 324 ? -10.266 -35.312 -25.25 1 96.88 324 ALA B CA 1
ATOM 5454 C C . ALA B 1 324 ? -9.633 -34.156 -24.484 1 96.88 324 ALA B C 1
ATOM 5456 O O . ALA B 1 324 ? -10.156 -33.031 -24.5 1 96.88 324 ALA B O 1
ATOM 5457 N N . GLY B 1 325 ? -8.594 -34.5 -23.844 1 97.88 325 GLY B N 1
ATOM 5458 C CA . GLY B 1 325 ? -7.824 -33.438 -23.188 1 97.88 325 GLY B CA 1
ATOM 5459 C C . GLY B 1 325 ? -6.992 -32.625 -24.156 1 97.88 325 GLY B C 1
ATOM 5460 O O . GLY B 1 325 ? -6.902 -32.969 -25.344 1 97.88 325 GLY B O 1
ATOM 5461 N N . LEU B 1 326 ? -6.418 -31.547 -23.688 1 98.25 326 LEU B N 1
ATOM 5462 C CA . LEU B 1 326 ? -5.637 -30.625 -24.484 1 98.25 326 LEU B CA 1
ATOM 5463 C C . LEU B 1 326 ? -4.504 -31.344 -25.219 1 98.25 326 LEU B C 1
ATOM 5465 O O . LEU B 1 326 ? -4.203 -31.031 -26.375 1 98.25 326 LEU B O 1
ATOM 5469 N N . VAL B 1 327 ? -3.922 -32.344 -24.578 1 97.06 327 VAL B N 1
ATOM 5470 C CA . VAL B 1 327 ? -2.738 -33 -25.109 1 97.06 327 VAL B CA 1
ATOM 5471 C C . VAL B 1 327 ? -3.109 -33.812 -26.359 1 97.06 327 VAL B C 1
ATOM 5473 O O . VAL B 1 327 ? -2.268 -34.031 -27.234 1 97.06 327 VAL B O 1
ATOM 5476 N N . ALA B 1 328 ? -4.348 -34.188 -26.453 1 96.81 328 ALA B N 1
ATOM 5477 C CA . ALA B 1 328 ? -4.797 -35.031 -27.562 1 96.81 328 ALA B CA 1
ATOM 5478 C C . ALA B 1 328 ? -5.367 -34.188 -28.703 1 96.81 328 ALA B C 1
ATOM 5480 O O . ALA B 1 328 ? -5.648 -34.688 -29.781 1 96.81 328 ALA B O 1
ATOM 5481 N N . LEU B 1 329 ? -5.547 -32.938 -28.453 1 97.06 329 LEU B N 1
ATOM 5482 C CA . LEU B 1 329 ? -6.117 -32.094 -29.484 1 97.06 329 LEU B CA 1
ATOM 5483 C C . LEU B 1 329 ? -5.062 -31.703 -30.516 1 97.06 329 LEU B C 1
ATOM 5485 O O . LEU B 1 329 ? -3.959 -31.281 -30.156 1 97.06 329 LEU B O 1
ATOM 5489 N N . PRO B 1 330 ? -5.379 -31.859 -31.812 1 96.19 330 PRO B N 1
ATOM 5490 C CA . PRO B 1 330 ? -4.402 -31.547 -32.844 1 96.19 330 PRO B CA 1
ATOM 5491 C C . PRO B 1 330 ? -3.945 -30.078 -32.812 1 96.19 330 PRO B C 1
ATOM 5493 O O . PRO B 1 330 ? -4.77 -29.172 -32.656 1 96.19 330 PRO B O 1
ATOM 5496 N N . GLY B 1 331 ? -2.623 -29.906 -32.844 1 97 331 GLY B N 1
ATOM 5497 C CA . GLY B 1 331 ? -2.068 -28.578 -33 1 97 331 GLY B CA 1
ATOM 5498 C C . GLY B 1 331 ? -1.872 -27.859 -31.656 1 97 331 GLY B C 1
ATOM 5499 O O . GLY B 1 331 ? -1.34 -26.75 -31.609 1 97 331 GLY B O 1
ATOM 5500 N N . VAL B 1 332 ? -2.297 -28.484 -30.578 1 97.75 332 VAL B N 1
ATOM 5501 C CA . VAL B 1 332 ? -2.141 -27.859 -29.266 1 97.75 332 VAL B CA 1
ATOM 5502 C C . VAL B 1 332 ? -0.748 -28.156 -28.719 1 97.75 332 VAL B C 1
ATOM 5504 O O . VAL B 1 332 ? -0.303 -29.297 -28.719 1 97.75 332 VAL B O 1
ATOM 5507 N N . THR B 1 333 ? -0.057 -27.141 -28.344 1 97.56 333 THR B N 1
ATOM 5508 C CA . THR B 1 333 ? 1.22 -27.25 -27.656 1 97.56 333 THR B CA 1
ATOM 5509 C C . THR B 1 333 ? 1.116 -26.703 -26.234 1 97.56 333 THR B C 1
ATOM 5511 O O . THR B 1 333 ? 0.721 -25.547 -26.031 1 97.56 333 THR B O 1
ATOM 5514 N N . LEU B 1 334 ? 1.397 -27.562 -25.281 1 97.75 334 LEU B N 1
ATOM 5515 C CA . LEU B 1 334 ? 1.412 -27.125 -23.891 1 97.75 334 LEU B CA 1
ATOM 5516 C C . LEU B 1 334 ? 2.791 -26.609 -23.5 1 97.75 334 LEU B C 1
ATOM 5518 O O . LEU B 1 334 ? 3.807 -27.219 -23.812 1 97.75 334 LEU B O 1
ATOM 5522 N N . ILE B 1 335 ? 2.887 -25.469 -22.891 1 96.88 335 ILE B N 1
ATOM 5523 C CA . ILE B 1 335 ? 4.129 -24.938 -22.344 1 96.88 335 ILE B CA 1
ATOM 5524 C C . ILE B 1 335 ? 4.441 -25.609 -21.016 1 96.88 335 ILE B C 1
ATOM 5526 O O . ILE B 1 335 ? 3.619 -25.594 -20.094 1 96.88 335 ILE B O 1
ATOM 5530 N N . GLY B 1 336 ? 5.625 -26.188 -20.859 1 94.38 336 GLY B N 1
ATOM 5531 C CA . GLY B 1 336 ? 6.039 -26.859 -19.641 1 94.38 336 GLY B CA 1
ATOM 5532 C C . GLY B 1 336 ? 5.574 -28.312 -19.578 1 94.38 336 GLY B C 1
ATOM 5533 O O . GLY B 1 336 ? 5.578 -28.922 -18.5 1 94.38 336 GLY B O 1
ATOM 5534 N N . GLY B 1 337 ? 5.031 -28.844 -20.672 1 94 337 GLY B N 1
ATOM 5535 C CA . GLY B 1 337 ? 4.695 -30.25 -20.75 1 94 337 GLY B CA 1
ATOM 5536 C C . GLY B 1 337 ? 3.307 -30.562 -20.219 1 94 337 GLY B C 1
ATOM 5537 O O . GLY B 1 337 ? 2.496 -29.656 -20.031 1 94 337 GLY B O 1
ATOM 5538 N N . ASP B 1 338 ? 3.01 -31.875 -20.047 1 95.69 338 ASP B N 1
ATOM 5539 C CA . ASP B 1 338 ? 1.643 -32.281 -19.75 1 95.69 338 ASP B CA 1
ATOM 5540 C C . ASP B 1 338 ? 1.55 -32.906 -18.359 1 95.69 338 ASP B C 1
ATOM 5542 O O . ASP B 1 338 ? 0.53 -33.5 -18.016 1 95.69 338 ASP B O 1
ATOM 5546 N N . ALA B 1 339 ? 2.617 -32.75 -17.578 1 95.38 339 ALA B N 1
ATOM 5547 C CA . ALA B 1 339 ? 2.582 -33.281 -16.219 1 95.38 339 ALA B CA 1
ATOM 5548 C C . ALA B 1 339 ? 1.551 -32.531 -15.375 1 95.38 339 ALA B C 1
ATOM 5550 O O . ALA B 1 339 ? 1.449 -31.297 -15.445 1 95.38 339 ALA B O 1
ATOM 5551 N N . VAL B 1 340 ? 0.78 -33.25 -14.641 1 95.88 340 VAL B N 1
ATOM 5552 C CA . VAL B 1 340 ? -0.158 -32.656 -13.695 1 95.88 340 VAL B CA 1
ATOM 5553 C C . VAL B 1 340 ? 0.509 -32.531 -12.328 1 95.88 340 VAL B C 1
ATOM 5555 O O . VAL B 1 340 ? 0.251 -31.562 -11.602 1 95.88 340 VAL B O 1
ATOM 5558 N N . GLU B 1 341 ? 1.387 -33.531 -12.062 1 93.88 341 GLU B N 1
ATOM 5559 C CA . GLU B 1 341 ? 2.131 -33.469 -10.805 1 93.88 341 GLU B CA 1
ATOM 5560 C C . GLU B 1 341 ? 2.977 -32.188 -10.742 1 93.88 341 GLU B C 1
ATOM 5562 O O . GLU B 1 341 ? 3.73 -31.891 -11.664 1 93.88 341 GLU B O 1
ATOM 5567 N N . GLY B 1 342 ? 2.803 -31.453 -9.664 1 93.5 342 GLY B N 1
ATOM 5568 C CA . GLY B 1 342 ? 3.574 -30.234 -9.492 1 93.5 342 GLY B CA 1
ATOM 5569 C C . GLY B 1 342 ? 2.932 -29.031 -10.141 1 93.5 342 GLY B C 1
ATOM 5570 O O . GLY B 1 342 ? 3.375 -27.891 -9.93 1 93.5 342 GLY B O 1
ATOM 5571 N N . ARG B 1 343 ? 1.901 -29.297 -10.898 1 96.81 343 ARG B N 1
ATOM 5572 C CA . ARG B 1 343 ? 1.228 -28.188 -11.57 1 96.81 343 ARG B CA 1
ATOM 5573 C C . ARG B 1 343 ? 0.157 -27.578 -10.68 1 96.81 343 ARG B C 1
ATOM 5575 O O . ARG B 1 343 ? -0.71 -28.281 -10.164 1 96.81 343 ARG B O 1
ATOM 5582 N N . GLU B 1 344 ? 0.236 -26.25 -10.516 1 97.12 344 GLU B N 1
ATOM 5583 C CA . GLU B 1 344 ? -0.691 -25.594 -9.602 1 97.12 344 GLU B CA 1
ATOM 5584 C C . GLU B 1 344 ? -1.685 -24.703 -10.359 1 97.12 344 GLU B C 1
ATOM 5586 O O . GLU B 1 344 ? -1.528 -23.484 -10.406 1 97.12 344 GLU B O 1
ATOM 5591 N N . GLY B 1 345 ? -2.676 -25.312 -10.93 1 97.25 345 GLY B N 1
ATOM 5592 C CA . GLY B 1 345 ? -3.883 -24.656 -11.406 1 97.25 345 GLY B CA 1
ATOM 5593 C C . GLY B 1 345 ? -3.67 -23.875 -12.688 1 97.25 345 GLY B C 1
ATOM 5594 O O . GLY B 1 345 ? -4.48 -23 -13.039 1 97.25 345 GLY B O 1
ATOM 5595 N N . VAL B 1 346 ? -2.572 -24.031 -13.391 1 97.88 346 VAL B N 1
ATOM 5596 C CA . VAL B 1 346 ? -2.289 -23.234 -14.578 1 97.88 346 VAL B CA 1
ATOM 5597 C C . VAL B 1 346 ? -1.86 -24.141 -15.727 1 97.88 346 VAL B C 1
ATOM 5599 O O . VAL B 1 346 ? -1.122 -25.109 -15.516 1 97.88 346 VAL B O 1
ATOM 5602 N N . VAL B 1 347 ? -2.393 -23.875 -16.891 1 97.62 347 VAL B N 1
ATOM 5603 C CA . VAL B 1 347 ? -1.894 -24.469 -18.125 1 97.62 347 VAL B CA 1
ATOM 5604 C C . VAL B 1 347 ? -1.75 -23.375 -19.188 1 97.62 347 VAL B C 1
ATOM 5606 O O . VAL B 1 347 ? -2.666 -22.578 -19.406 1 97.62 347 VAL B O 1
ATOM 5609 N N . SER B 1 348 ? -0.593 -23.25 -19.734 1 97.88 348 SER B N 1
ATOM 5610 C CA . SER B 1 348 ? -0.349 -22.359 -20.875 1 97.88 348 SER B CA 1
ATOM 5611 C C . SER B 1 348 ? -0.21 -23.156 -22.172 1 97.88 348 SER B C 1
ATOM 5613 O O . SER B 1 348 ? 0.394 -24.219 -22.188 1 97.88 348 SER B O 1
ATOM 5615 N N . LEU B 1 349 ? -0.845 -22.594 -23.234 1 98.25 349 LEU B N 1
ATOM 5616 C CA . LEU B 1 349 ? -0.861 -23.375 -24.469 1 98.25 349 LEU B CA 1
ATOM 5617 C C . LEU B 1 349 ? -0.875 -22.469 -25.688 1 98.25 349 LEU B C 1
ATOM 5619 O O . LEU B 1 349 ? -1.111 -21.266 -25.578 1 98.25 349 LEU B O 1
ATOM 5623 N N . ARG B 1 350 ? -0.567 -23.062 -26.781 1 97.88 350 ARG B N 1
ATOM 5624 C CA . ARG B 1 350 ? -0.702 -22.469 -28.109 1 97.88 350 ARG B CA 1
ATOM 5625 C C . ARG B 1 350 ? -1.452 -23.406 -29.047 1 97.88 350 ARG B C 1
ATOM 5627 O O . ARG B 1 350 ? -1.482 -24.625 -28.828 1 97.88 350 ARG B O 1
ATOM 5634 N N . LEU B 1 351 ? -2.074 -22.828 -29.953 1 97.81 351 LEU B N 1
ATOM 5635 C CA . LEU B 1 351 ? -2.746 -23.578 -31.031 1 97.81 351 LEU B CA 1
ATOM 5636 C C . LEU B 1 351 ? -2.123 -23.25 -32.375 1 97.81 351 LEU B C 1
ATOM 5638 O O . LEU B 1 351 ? -1.994 -22.078 -32.75 1 97.81 351 LEU B O 1
ATOM 5642 N N . ALA B 1 352 ? -1.705 -24.219 -33.094 1 95.88 352 ALA B N 1
ATOM 5643 C CA . ALA B 1 352 ? -0.937 -24.062 -34.344 1 95.88 352 ALA B CA 1
ATOM 5644 C C . ALA B 1 352 ? -1.724 -23.281 -35.375 1 95.88 352 ALA B C 1
ATOM 5646 O O . ALA B 1 352 ? -1.157 -22.453 -36.094 1 95.88 352 ALA B O 1
ATOM 5647 N N . ASN B 1 353 ? -2.963 -23.453 -35.5 1 93.81 353 ASN B N 1
ATOM 5648 C CA . ASN B 1 353 ? -3.719 -22.938 -36.625 1 93.81 353 ASN B CA 1
ATOM 5649 C C . ASN B 1 353 ? -4.504 -21.688 -36.25 1 93.81 353 ASN B C 1
ATOM 5651 O O . ASN B 1 353 ? -5.379 -21.234 -37 1 93.81 353 ASN B O 1
ATOM 5655 N N . MET B 1 354 ? -4.242 -21.188 -35.094 1 96.38 354 MET B N 1
ATOM 5656 C CA . MET B 1 354 ? -4.969 -20.016 -34.656 1 96.38 354 MET B CA 1
ATOM 5657 C C . MET B 1 354 ? -4.082 -19.141 -33.75 1 96.38 354 MET B C 1
ATOM 5659 O O . MET B 1 354 ? -3.475 -19.625 -32.812 1 96.38 354 MET B O 1
ATOM 5663 N N . ALA B 1 355 ? -4 -17.844 -34.156 1 96.88 355 ALA B N 1
ATOM 5664 C CA . ALA B 1 355 ? -3.238 -16.922 -33.312 1 96.88 355 ALA B CA 1
ATOM 5665 C C . ALA B 1 355 ? -3.822 -16.828 -31.906 1 96.88 355 ALA B C 1
ATOM 5667 O O . ALA B 1 355 ? -5.039 -16.906 -31.734 1 96.88 355 ALA B O 1
ATOM 5668 N N . SER B 1 356 ? -2.994 -16.641 -30.875 1 96.88 356 SER B N 1
ATOM 5669 C CA . SER B 1 356 ? -3.418 -16.625 -29.484 1 96.88 356 SER B CA 1
ATOM 5670 C C . SER B 1 356 ? -4.523 -15.594 -29.266 1 96.88 356 SER B C 1
ATOM 5672 O O . SER B 1 356 ? -5.492 -15.859 -28.547 1 96.88 356 SER B O 1
ATOM 5674 N N . GLY B 1 357 ? -4.352 -14.367 -29.828 1 95.94 357 GLY B N 1
ATOM 5675 C CA . GLY B 1 357 ? -5.371 -13.336 -29.688 1 95.94 357 GLY B CA 1
ATOM 5676 C C . GLY B 1 357 ? -6.723 -13.766 -30.234 1 95.94 357 GLY B C 1
ATOM 5677 O O . GLY B 1 357 ? -7.758 -13.469 -29.641 1 95.94 357 GLY B O 1
ATOM 5678 N N . ASP B 1 358 ? -6.727 -14.445 -31.359 1 97.19 358 ASP B N 1
ATOM 5679 C CA . ASP B 1 358 ? -7.957 -14.953 -31.953 1 97.19 358 ASP B CA 1
ATOM 5680 C C . ASP B 1 358 ? -8.586 -16.047 -31.094 1 97.19 358 ASP B C 1
ATOM 5682 O O . ASP B 1 358 ? -9.805 -16.125 -30.984 1 97.19 358 ASP B O 1
ATOM 5686 N N . LEU B 1 359 ? -7.754 -16.875 -30.562 1 97.44 359 LEU B N 1
ATOM 5687 C CA . LEU B 1 359 ? -8.25 -17.938 -29.703 1 97.44 359 LEU B CA 1
ATOM 5688 C C . LEU B 1 359 ? -8.898 -17.359 -28.453 1 97.44 359 LEU B C 1
ATOM 5690 O O . LEU B 1 359 ? -9.945 -17.844 -28 1 97.44 359 LEU B O 1
ATOM 5694 N N . VAL B 1 360 ? -8.281 -16.344 -27.875 1 96.81 360 VAL B N 1
ATOM 5695 C CA . VAL B 1 360 ? -8.852 -15.672 -26.703 1 96.81 360 VAL B CA 1
ATOM 5696 C C . VAL B 1 360 ? -10.227 -15.109 -27.062 1 96.81 360 VAL B C 1
ATOM 5698 O O . VAL B 1 360 ? -11.188 -15.273 -26.297 1 96.81 360 VAL B O 1
ATOM 5701 N N . ARG B 1 361 ? -10.328 -14.461 -28.203 1 96.12 361 ARG B N 1
ATOM 5702 C CA . ARG B 1 361 ? -11.602 -13.914 -28.641 1 96.12 361 ARG B CA 1
ATOM 5703 C C . ARG B 1 361 ? -12.625 -15.016 -28.891 1 96.12 361 ARG B C 1
ATOM 5705 O O . ARG B 1 361 ? -13.789 -14.883 -28.516 1 96.12 361 ARG B O 1
ATOM 5712 N N . PHE B 1 362 ? -12.172 -16.062 -29.547 1 97.38 362 PHE B N 1
ATOM 5713 C CA . PHE B 1 362 ? -13.023 -17.219 -29.828 1 97.38 362 PHE B CA 1
ATOM 5714 C C . PHE B 1 362 ? -13.617 -17.781 -28.531 1 97.38 362 PHE B C 1
ATOM 5716 O O . PHE B 1 362 ? -14.82 -18.031 -28.469 1 97.38 362 PHE B O 1
ATOM 5723 N N . LEU B 1 363 ? -12.805 -17.969 -27.531 1 97.5 363 LEU B N 1
ATOM 5724 C CA . LEU B 1 363 ? -13.234 -18.5 -26.234 1 97.5 363 LEU B CA 1
ATOM 5725 C C . LEU B 1 363 ? -14.141 -17.5 -25.516 1 97.5 363 LEU B C 1
ATOM 5727 O O . LEU B 1 363 ? -15.141 -17.891 -24.922 1 97.5 363 LEU B O 1
ATOM 5731 N N . ALA B 1 364 ? -13.789 -16.234 -25.641 1 95.81 364 ALA B N 1
ATOM 5732 C CA . ALA B 1 364 ? -14.594 -15.195 -25.016 1 95.81 364 ALA B CA 1
ATOM 5733 C C . ALA B 1 364 ? -16.016 -15.188 -25.578 1 95.81 364 ALA B C 1
ATOM 5735 O O . ALA B 1 364 ? -16.984 -14.969 -24.844 1 95.81 364 ALA B O 1
ATOM 5736 N N . GLU B 1 365 ? -16.094 -15.352 -26.844 1 96 365 GLU B N 1
ATOM 5737 C CA . GLU B 1 365 ? -17.406 -15.391 -27.516 1 96 365 GLU B CA 1
ATOM 5738 C C . GLU B 1 365 ? -18.25 -16.547 -27 1 96 365 GLU B C 1
ATOM 5740 O O . GLU B 1 365 ? -19.469 -16.531 -27.125 1 96 365 GLU B O 1
ATOM 5745 N N . ARG B 1 366 ? -17.641 -17.5 -26.469 1 96.12 366 ARG B N 1
ATOM 5746 C CA . ARG B 1 366 ? -18.328 -18.672 -25.922 1 96.12 366 ARG B CA 1
ATOM 5747 C C . ARG B 1 366 ? -18.438 -18.578 -24.391 1 96.12 366 ARG B C 1
ATOM 5749 O O . ARG B 1 366 ? -18.75 -19.562 -23.734 1 96.12 366 ARG B O 1
ATOM 5756 N N . GLY B 1 367 ? -18.078 -17.406 -23.828 1 95.62 367 GLY B N 1
ATOM 5757 C CA . GLY B 1 367 ? -18.25 -17.141 -22.406 1 95.62 367 GLY B CA 1
ATOM 5758 C C . GLY B 1 367 ? -17.109 -17.656 -21.562 1 95.62 367 GLY B C 1
ATOM 5759 O O . GLY B 1 367 ? -17.25 -17.812 -20.344 1 95.62 367 GLY B O 1
ATOM 5760 N N . ILE B 1 368 ? -16.016 -18 -22.188 1 97.5 368 ILE B N 1
ATOM 5761 C CA . ILE B 1 368 ? -14.875 -18.531 -21.453 1 97.5 368 ILE B CA 1
ATOM 5762 C C . ILE B 1 368 ? -13.766 -17.484 -21.391 1 97.5 368 ILE B C 1
ATOM 5764 O O . ILE B 1 368 ? -13.219 -17.094 -22.422 1 97.5 368 ILE B O 1
ATOM 5768 N N . ARG B 1 369 ? -13.484 -17.078 -20.156 1 95.94 369 ARG B N 1
ATOM 5769 C CA . ARG B 1 369 ? -12.469 -16.047 -19.922 1 95.94 369 ARG B CA 1
ATOM 5770 C C . ARG B 1 369 ? -11.102 -16.688 -19.703 1 95.94 369 ARG B C 1
ATOM 5772 O O . ARG B 1 369 ? -10.906 -17.422 -18.734 1 95.94 369 ARG B O 1
ATOM 5779 N N . VAL B 1 370 ? -10.18 -16.406 -20.625 1 96.5 370 VAL B N 1
ATOM 5780 C CA . VAL B 1 370 ? -8.773 -16.766 -20.484 1 96.5 370 VAL B CA 1
ATOM 5781 C C . VAL B 1 370 ? -7.898 -15.555 -20.781 1 96.5 370 VAL B C 1
ATOM 5783 O O . VAL B 1 370 ? -8.406 -14.453 -21.016 1 96.5 370 VAL B O 1
ATOM 5786 N N . HIS B 1 371 ? -6.605 -15.742 -20.641 1 94.12 371 HIS B N 1
ATOM 5787 C CA . HIS B 1 371 ? -5.734 -14.586 -20.812 1 94.12 371 HIS B CA 1
ATOM 5788 C C . HIS B 1 371 ? -4.551 -14.914 -21.719 1 94.12 371 HIS B C 1
ATOM 5790 O O . HIS B 1 371 ? -3.988 -16 -21.641 1 94.12 371 HIS B O 1
ATOM 5796 N N . ILE B 1 372 ? -4.277 -13.938 -22.594 1 94.62 372 ILE B N 1
ATOM 5797 C CA . ILE B 1 372 ? -3.096 -14.039 -23.438 1 94.62 372 ILE B CA 1
ATOM 5798 C C . ILE B 1 372 ? -1.867 -13.555 -22.672 1 94.62 372 ILE B C 1
ATOM 5800 O O . ILE B 1 372 ? -1.929 -12.547 -21.953 1 94.62 372 ILE B O 1
ATOM 5804 N N . ARG B 1 373 ? -0.842 -14.312 -22.656 1 93.81 373 ARG B N 1
ATOM 5805 C CA . ARG B 1 373 ? 0.473 -13.906 -22.172 1 93.81 373 ARG B CA 1
ATOM 5806 C C . ARG B 1 373 ? 1.417 -13.602 -23.328 1 93.81 373 ARG B C 1
ATOM 5808 O O . ARG B 1 373 ? 1.424 -14.312 -24.328 1 93.81 373 ARG B O 1
ATOM 5815 N N . ARG B 1 374 ? 2.158 -12.57 -23.281 1 91.5 374 ARG B N 1
ATOM 5816 C CA . ARG B 1 374 ? 3.035 -12.141 -24.375 1 91.5 374 ARG B CA 1
ATOM 5817 C C . ARG B 1 374 ? 4.5 -12.25 -23.969 1 91.5 374 ARG B C 1
ATOM 5819 O O . ARG B 1 374 ? 4.824 -12.211 -22.781 1 91.5 374 ARG B O 1
ATOM 5826 N N . ASN B 1 375 ? 5.293 -12.359 -24.906 1 93.44 375 ASN B N 1
ATOM 5827 C CA . ASN B 1 375 ? 6.738 -12.328 -24.719 1 93.44 375 ASN B CA 1
ATOM 5828 C C . ASN B 1 375 ? 7.223 -10.922 -24.375 1 93.44 375 ASN B C 1
ATOM 5830 O O . ASN B 1 375 ? 7.852 -10.258 -25.203 1 93.44 375 ASN B O 1
ATOM 5834 N N . ASP B 1 376 ? 6.98 -10.5 -23.219 1 89.81 376 ASP B N 1
ATOM 5835 C CA . ASP B 1 376 ? 7.34 -9.188 -22.688 1 89.81 376 ASP B CA 1
ATOM 5836 C C . ASP B 1 376 ? 8.102 -9.312 -21.375 1 89.81 376 ASP B C 1
ATOM 5838 O O . ASP B 1 376 ? 8.672 -10.367 -21.078 1 89.81 376 ASP B O 1
ATOM 5842 N N . HIS B 1 377 ? 8.188 -8.297 -20.656 1 84.31 377 HIS B N 1
ATOM 5843 C CA . HIS B 1 377 ? 9 -8.266 -19.453 1 84.31 377 HIS B CA 1
ATOM 5844 C C . HIS B 1 377 ? 8.422 -9.172 -18.359 1 84.31 377 HIS B C 1
ATOM 5846 O O . HIS B 1 377 ? 9.094 -9.484 -17.391 1 84.31 377 HIS B O 1
ATOM 5852 N N . TYR B 1 378 ? 7.234 -9.578 -18.547 1 83 378 TYR B N 1
ATOM 5853 C CA . TYR B 1 378 ? 6.637 -10.438 -17.531 1 83 378 TYR B CA 1
ATOM 5854 C C . TYR B 1 378 ? 6.793 -11.906 -17.891 1 83 378 TYR B C 1
ATOM 5856 O O . TYR B 1 378 ? 6.895 -12.766 -17.016 1 83 378 TYR B O 1
ATOM 5864 N N . CYS B 1 379 ? 6.758 -12.258 -19.172 1 90.06 379 CYS B N 1
ATOM 5865 C CA . CYS B 1 379 ? 6.734 -13.672 -19.547 1 90.06 379 CYS B CA 1
ATOM 5866 C C . CYS B 1 379 ? 7.875 -14 -20.5 1 90.06 379 CYS B C 1
ATOM 5868 O O . CYS B 1 379 ? 8.055 -15.164 -20.875 1 90.06 379 CYS B O 1
ATOM 5870 N N . GLY B 1 380 ? 8.633 -13.031 -20.859 1 91.5 380 GLY B N 1
ATOM 5871 C CA . GLY B 1 380 ? 9.672 -13.211 -21.859 1 91.5 380 GLY B CA 1
ATOM 5872 C C . GLY B 1 380 ? 10.727 -14.219 -21.438 1 91.5 380 GLY B C 1
ATOM 5873 O O . GLY B 1 380 ? 11.328 -14.883 -22.297 1 91.5 380 GLY B O 1
ATOM 5874 N N . ASN B 1 381 ? 10.938 -14.336 -20.141 1 91.31 381 ASN B N 1
ATOM 5875 C CA . ASN B 1 381 ? 11.938 -15.273 -19.656 1 91.31 381 ASN B CA 1
ATOM 5876 C C . ASN B 1 381 ? 11.555 -16.719 -19.969 1 91.31 381 ASN B C 1
ATOM 5878 O O . ASN B 1 381 ? 12.422 -17.594 -20.047 1 91.31 381 ASN B O 1
ATOM 5882 N N . ILE B 1 382 ? 10.266 -16.984 -20.203 1 94.62 382 ILE B N 1
ATOM 5883 C CA . ILE B 1 382 ? 9.797 -18.328 -20.484 1 94.62 382 ILE B CA 1
ATOM 5884 C C . ILE B 1 382 ? 9.523 -18.469 -21.984 1 94.62 382 ILE B C 1
ATOM 5886 O O . ILE B 1 382 ? 10.008 -19.406 -22.625 1 94.62 382 ILE B O 1
ATOM 5890 N N . LEU B 1 383 ? 8.852 -17.531 -22.594 1 96.31 383 LEU B N 1
ATOM 5891 C CA . LEU B 1 383 ? 8.391 -17.625 -23.984 1 96.31 383 LEU B CA 1
ATOM 5892 C C . LEU B 1 383 ? 9.539 -17.375 -24.953 1 96.31 383 LEU B C 1
ATOM 5894 O O . LEU B 1 383 ? 9.617 -18.016 -26 1 96.31 383 LEU B O 1
ATOM 5898 N N . GLY B 1 384 ? 10.398 -16.484 -24.578 1 94.88 384 GLY B N 1
ATOM 5899 C CA . GLY B 1 384 ? 11.516 -16.141 -25.453 1 94.88 384 GLY B CA 1
ATOM 5900 C C . GLY B 1 384 ? 12.352 -17.344 -25.844 1 94.88 384 GLY B C 1
ATOM 5901 O O . GLY B 1 384 ? 12.492 -17.641 -27.031 1 94.88 384 GLY B O 1
ATOM 5902 N N . PRO B 1 385 ? 12.867 -18.047 -24.875 1 94.44 385 PRO B N 1
ATOM 5903 C CA . PRO B 1 385 ? 13.68 -19.219 -25.172 1 94.44 385 PRO B CA 1
ATOM 5904 C C . PRO B 1 385 ? 12.938 -20.266 -26.016 1 94.44 385 PRO B C 1
ATOM 5906 O O . PRO B 1 385 ? 13.562 -21.062 -26.703 1 94.44 385 PRO B O 1
ATOM 5909 N N . LEU B 1 386 ? 11.633 -20.25 -25.969 1 95.5 386 LEU B N 1
ATOM 5910 C CA . LEU B 1 386 ? 10.82 -21.203 -26.703 1 95.5 386 LEU B CA 1
ATOM 5911 C C . LEU B 1 386 ? 10.516 -20.688 -28.109 1 95.5 386 LEU B C 1
ATOM 5913 O O . LEU B 1 386 ? 9.938 -21.391 -28.938 1 95.5 386 LEU B O 1
ATOM 5917 N N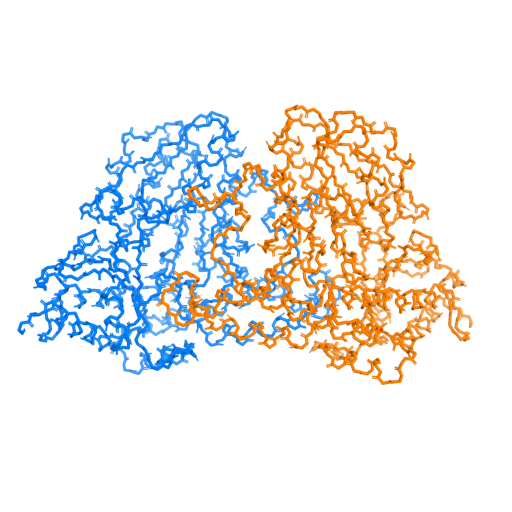 . GLY B 1 387 ? 10.898 -19.438 -28.328 1 96 387 GLY B N 1
ATOM 5918 C CA . GLY B 1 387 ? 10.648 -18.812 -29.609 1 96 387 GLY B CA 1
ATOM 5919 C C . GLY B 1 387 ? 9.195 -18.422 -29.812 1 96 387 GLY B C 1
ATOM 5920 O O . GLY B 1 387 ? 8.734 -18.297 -30.953 1 96 387 GLY B O 1
ATOM 5921 N N . TYR B 1 388 ? 8.477 -18.328 -28.75 1 96.69 388 TYR B N 1
ATOM 5922 C CA . TYR B 1 388 ? 7.066 -17.984 -28.844 1 96.69 388 TYR B CA 1
ATOM 5923 C C . TYR B 1 388 ? 6.852 -16.5 -28.562 1 96.69 388 TYR B C 1
ATOM 5925 O O . TYR B 1 388 ? 7.496 -15.922 -27.688 1 96.69 388 TYR B O 1
ATOM 5933 N N . GLU B 1 389 ? 5.988 -15.859 -29.297 1 96.06 389 GLU B N 1
ATOM 5934 C CA . GLU B 1 389 ? 5.648 -14.453 -29.078 1 96.06 389 GLU B CA 1
ATOM 5935 C C . GLU B 1 389 ? 4.551 -14.305 -28.031 1 96.06 389 GLU B C 1
ATOM 5937 O O . GLU B 1 389 ? 4.441 -13.258 -27.391 1 96.06 389 GLU B O 1
ATOM 5942 N N . ASP B 1 390 ? 3.797 -15.32 -27.953 1 96.25 390 ASP B N 1
ATOM 5943 C CA . ASP B 1 390 ? 2.678 -15.281 -27.031 1 96.25 390 ASP B CA 1
ATOM 5944 C C . ASP B 1 390 ? 2.141 -16.688 -26.75 1 96.25 390 ASP B C 1
ATOM 5946 O O . ASP B 1 390 ? 2.648 -17.672 -27.297 1 96.25 390 ASP B O 1
ATOM 5950 N N . CYS B 1 391 ? 1.265 -16.828 -25.797 1 97 391 CYS B N 1
ATOM 5951 C CA . CYS B 1 391 ? 0.488 -18.016 -25.484 1 97 391 CYS B CA 1
ATOM 5952 C C . CYS B 1 391 ? -0.79 -17.656 -24.734 1 97 391 CYS B C 1
ATOM 5954 O O . CYS B 1 391 ? -1.01 -16.484 -24.406 1 97 391 CYS B O 1
ATOM 5956 N N . ILE B 1 392 ? -1.618 -18.594 -24.625 1 97.12 392 ILE B N 1
ATOM 5957 C CA . ILE B 1 392 ? -2.803 -18.422 -23.781 1 97.12 392 ILE B CA 1
ATOM 5958 C C . ILE B 1 392 ? -2.594 -19.125 -22.438 1 97.12 392 ILE B C 1
ATOM 5960 O O . ILE B 1 392 ? -2.018 -20.203 -22.375 1 97.12 392 ILE B O 1
ATOM 5964 N N . ARG B 1 393 ? -2.984 -18.469 -21.391 1 97.25 393 ARG B N 1
ATOM 5965 C CA . ARG B 1 393 ? -2.938 -19.062 -20.062 1 97.25 393 ARG B CA 1
ATOM 5966 C C . ARG B 1 393 ? -4.344 -19.344 -19.531 1 97.25 393 ARG B C 1
ATOM 5968 O O . ARG B 1 393 ? -5.188 -18.438 -19.516 1 97.25 393 ARG B O 1
ATOM 5975 N N . VAL B 1 394 ? -4.59 -20.531 -19.172 1 98.19 394 VAL B N 1
ATOM 5976 C CA . VAL B 1 394 ? -5.824 -20.969 -18.531 1 98.19 394 VAL B CA 1
ATOM 5977 C C . VAL B 1 394 ? -5.539 -21.359 -17.078 1 98.19 394 VAL B C 1
ATOM 5979 O O . VAL B 1 394 ? -4.664 -22.188 -16.797 1 98.19 394 VAL B O 1
ATOM 5982 N N . SER B 1 395 ? -6.23 -20.781 -16.172 1 98.19 395 SER B N 1
ATOM 5983 C CA . SER B 1 395 ? -5.945 -21.062 -14.766 1 98.19 395 SER B CA 1
ATOM 5984 C C . SER B 1 395 ? -7.23 -21.312 -13.977 1 98.19 395 SER B C 1
ATOM 5986 O O . SER B 1 395 ? -8.211 -20.578 -14.117 1 98.19 395 SER B O 1
ATOM 5988 N N . VAL B 1 396 ? -7.25 -22.391 -13.188 1 98.38 396 VAL B N 1
ATOM 5989 C CA . VAL B 1 396 ? -8.406 -22.781 -12.383 1 98.38 396 VAL B CA 1
ATOM 5990 C C . VAL B 1 396 ? -8.141 -22.469 -10.914 1 98.38 396 VAL B C 1
ATOM 5992 O O . VAL B 1 396 ? -7.008 -22.172 -10.523 1 98.38 396 VAL B O 1
ATOM 5995 N N . SER B 1 397 ? -9.125 -22.328 -10.148 1 98.25 397 SER B N 1
ATOM 5996 C CA . SER B 1 397 ? -9.133 -22.312 -8.688 1 98.25 397 SER B CA 1
ATOM 5997 C C . SER B 1 397 ? -10.164 -23.297 -8.133 1 98.25 397 SER B C 1
ATOM 5999 O O . SER B 1 397 ? -10.867 -23.969 -8.898 1 98.25 397 SER B O 1
ATOM 6001 N N . HIS B 1 398 ? -10.227 -23.359 -6.836 1 98.5 398 HIS B N 1
ATOM 6002 C CA . HIS B 1 398 ? -11 -24.422 -6.211 1 98.5 398 HIS B CA 1
ATOM 6003 C C . HIS B 1 398 ? -12.5 -24.172 -6.328 1 98.5 398 HIS B C 1
ATOM 6005 O O . HIS B 1 398 ? -13.305 -25.047 -6.016 1 98.5 398 HIS B O 1
ATOM 6011 N N . TYR B 1 399 ? -12.906 -23.016 -6.785 1 98.44 399 TYR B N 1
ATOM 6012 C CA . TYR B 1 399 ? -14.328 -22.766 -7 1 98.44 399 TYR B CA 1
ATOM 6013 C C . TYR B 1 399 ? -14.734 -23.078 -8.43 1 98.44 399 TYR B C 1
ATOM 6015 O O . TYR B 1 399 ? -15.898 -22.938 -8.805 1 98.44 399 TYR B O 1
ATOM 6023 N N . ASN B 1 400 ? -13.828 -23.469 -9.344 1 98.5 400 ASN B N 1
ATOM 6024 C CA . ASN B 1 400 ? -14.164 -23.953 -10.688 1 98.5 400 ASN B CA 1
ATOM 6025 C C . ASN B 1 400 ? -14.633 -25.406 -10.656 1 98.5 400 ASN B C 1
ATOM 6027 O O . ASN B 1 400 ? -14.391 -26.109 -9.68 1 98.5 400 ASN B O 1
ATOM 6031 N N . THR B 1 401 ? -15.281 -25.812 -11.742 1 97.81 401 THR B N 1
ATOM 6032 C CA . THR B 1 401 ? -15.898 -27.125 -11.758 1 97.81 401 THR B CA 1
ATOM 6033 C C . THR B 1 401 ? -15.469 -27.922 -12.984 1 97.81 401 THR B C 1
ATOM 6035 O O . THR B 1 401 ? -14.945 -27.359 -13.945 1 97.81 401 THR B O 1
ATOM 6038 N N . GLU B 1 402 ? -15.695 -29.219 -12.906 1 97.56 402 GLU B N 1
ATOM 6039 C CA . GLU B 1 402 ? -15.422 -30.094 -14.047 1 97.56 402 GLU B CA 1
ATOM 6040 C C . GLU B 1 402 ? -16.312 -29.734 -15.234 1 97.56 402 GLU B C 1
ATOM 6042 O O . GLU B 1 402 ? -15.883 -29.859 -16.391 1 97.56 402 GLU B O 1
ATOM 6047 N N . ALA B 1 403 ? -17.531 -29.297 -14.938 1 97.56 403 ALA B N 1
ATOM 6048 C CA . ALA B 1 403 ? -18.422 -28.875 -16 1 97.56 403 ALA B CA 1
ATOM 6049 C C . ALA B 1 403 ? -17.859 -27.688 -16.75 1 97.56 403 ALA B C 1
ATOM 6051 O O . ALA B 1 403 ? -18 -27.594 -17.984 1 97.56 403 ALA B O 1
ATOM 6052 N N . GLU B 1 404 ? -17.25 -26.781 -16.047 1 98.31 404 GLU B N 1
ATOM 6053 C CA . GLU B 1 404 ? -16.625 -25.625 -16.688 1 98.31 404 GLU B CA 1
ATOM 6054 C C . GLU B 1 404 ? -15.414 -26.047 -17.516 1 98.31 404 GLU B C 1
ATOM 6056 O O . GLU B 1 404 ? -15.195 -25.516 -18.609 1 98.31 404 GLU B O 1
ATOM 6061 N N . VAL B 1 405 ? -14.656 -27 -17.031 1 98.62 405 VAL B N 1
ATOM 6062 C CA . VAL B 1 405 ? -13.531 -27.547 -17.781 1 98.62 405 VAL B CA 1
ATOM 6063 C C . VAL B 1 405 ? -14.039 -28.219 -19.047 1 98.62 405 VAL B C 1
ATOM 6065 O O . VAL B 1 405 ? -13.461 -28.047 -20.125 1 98.62 405 VAL B O 1
ATOM 6068 N N . ALA B 1 406 ? -15.148 -28.969 -18.922 1 98.44 406 ALA B N 1
ATOM 6069 C CA . ALA B 1 406 ? -15.75 -29.625 -20.078 1 98.44 406 ALA B CA 1
ATOM 6070 C C . ALA B 1 406 ? -16.172 -28.609 -21.141 1 98.44 406 ALA B C 1
ATOM 6072 O O . ALA B 1 406 ? -15.984 -28.828 -22.328 1 98.44 406 ALA B O 1
ATOM 6073 N N . ALA B 1 407 ? -16.734 -27.516 -20.656 1 98.25 407 ALA B N 1
ATOM 6074 C CA . ALA B 1 407 ? -17.125 -26.453 -21.578 1 98.25 407 ALA B CA 1
ATOM 6075 C C . ALA B 1 407 ? -15.906 -25.891 -22.312 1 98.25 407 ALA B C 1
ATOM 6077 O O . ALA B 1 407 ? -15.969 -25.641 -23.516 1 98.25 407 ALA B O 1
ATOM 6078 N N . PHE B 1 408 ? -14.859 -25.688 -21.672 1 98.56 408 PHE B N 1
ATOM 6079 C CA . PHE B 1 408 ? -13.617 -25.203 -22.25 1 98.56 408 PHE B CA 1
ATOM 6080 C C . PHE B 1 408 ? -13.086 -26.188 -23.297 1 98.56 408 PHE B C 1
ATOM 6082 O O . PHE B 1 408 ? -12.711 -25.797 -24.406 1 98.56 408 PHE B O 1
ATOM 6089 N N . LEU B 1 409 ? -13.039 -27.516 -22.906 1 98.38 409 LEU B N 1
ATOM 6090 C CA . LEU B 1 409 ? -12.523 -28.547 -23.812 1 98.38 409 LEU B CA 1
ATOM 6091 C C . LEU B 1 409 ? -13.398 -28.641 -25.062 1 98.38 409 LEU B C 1
ATOM 6093 O O . LEU B 1 409 ? -12.891 -28.875 -26.156 1 98.38 409 LEU B O 1
ATOM 6097 N N . THR B 1 410 ? -14.695 -28.484 -24.875 1 98.06 410 THR B N 1
ATOM 6098 C CA . THR B 1 410 ? -15.594 -28.469 -26.031 1 98.06 410 THR B CA 1
ATOM 6099 C C . THR B 1 410 ? -15.258 -27.328 -26.969 1 98.06 410 THR B C 1
ATOM 6101 O O . THR B 1 410 ? -15.18 -27.516 -28.188 1 98.06 410 THR B O 1
ATOM 6104 N N . ALA B 1 411 ? -15.062 -26.172 -26.391 1 98.06 411 ALA B N 1
ATOM 6105 C CA . ALA B 1 411 ? -14.695 -25 -27.188 1 98.06 411 ALA B CA 1
ATOM 6106 C C . ALA B 1 411 ? -13.352 -25.203 -27.891 1 98.06 411 ALA B C 1
ATOM 6108 O O . ALA B 1 411 ? -13.18 -24.844 -29.047 1 98.06 411 ALA B O 1
ATOM 6109 N N . MET B 1 412 ? -12.375 -25.781 -27.203 1 98 412 MET B N 1
ATOM 6110 C CA . MET B 1 412 ? -11.055 -26.047 -27.781 1 98 412 MET B CA 1
ATOM 6111 C C . MET B 1 412 ? -11.141 -27.047 -28.922 1 98 412 MET B C 1
ATOM 6113 O O . MET B 1 412 ? -10.445 -26.906 -29.922 1 98 412 MET B O 1
ATOM 6117 N N . ARG B 1 413 ? -11.961 -28.047 -28.703 1 97.19 413 ARG B N 1
ATOM 6118 C CA . ARG B 1 413 ? -12.172 -29.016 -29.781 1 97.19 413 ARG B CA 1
ATOM 6119 C C . ARG B 1 413 ? -12.688 -28.328 -31.031 1 97.19 413 ARG B C 1
ATOM 6121 O O . ARG B 1 413 ? -12.203 -28.594 -32.125 1 97.19 413 ARG B O 1
ATOM 6128 N N . GLU B 1 414 ? -13.594 -27.453 -30.844 1 96.81 414 GLU B N 1
ATOM 6129 C CA . GLU B 1 414 ? -14.117 -26.688 -31.969 1 96.81 414 GLU B CA 1
ATOM 6130 C C . GLU B 1 414 ? -13.031 -25.859 -32.625 1 96.81 414 GLU B C 1
ATOM 6132 O O . GLU B 1 414 ? -12.953 -25.781 -33.844 1 96.81 414 GLU B O 1
ATOM 6137 N N . ALA B 1 415 ? -12.227 -25.219 -31.828 1 96.81 415 ALA B N 1
ATOM 6138 C CA . ALA B 1 415 ? -11.172 -24.344 -32.344 1 96.81 415 ALA B CA 1
ATOM 6139 C C . ALA B 1 415 ? -10.148 -25.125 -33.156 1 96.81 415 ALA B C 1
ATOM 6141 O O . ALA B 1 415 ? -9.562 -24.594 -34.094 1 96.81 415 ALA B O 1
ATOM 6142 N N . THR B 1 416 ? -9.852 -26.359 -32.781 1 94.56 416 THR B N 1
ATOM 6143 C CA . THR B 1 416 ? -8.852 -27.172 -33.469 1 94.56 416 THR B CA 1
ATOM 6144 C C . THR B 1 416 ? -9.43 -27.797 -34.719 1 94.56 416 THR B C 1
ATOM 6146 O O . THR B 1 416 ? -8.688 -28.281 -35.594 1 94.56 416 THR B O 1
ATOM 6149 N N . GLY B 1 417 ? -10.719 -27.766 -34.938 1 85.38 417 GLY B N 1
ATOM 6150 C CA . GLY B 1 417 ? -11.359 -28.453 -36.031 1 85.38 417 GLY B CA 1
ATOM 6151 C C . GLY B 1 417 ? -11.406 -29.969 -35.844 1 85.38 417 GLY B C 1
ATOM 6152 O O . GLY B 1 417 ? -11.641 -30.703 -36.812 1 85.38 417 GLY B O 1
ATOM 6153 N N . ALA B 1 418 ? -11.125 -30.312 -34.688 1 74.56 418 ALA B N 1
ATOM 6154 C CA . ALA B 1 418 ? -11.164 -31.75 -34.375 1 74.56 418 ALA B CA 1
ATOM 6155 C C . ALA B 1 418 ? -12.594 -32.281 -34.469 1 74.56 418 ALA B C 1
ATOM 6157 O O . ALA B 1 418 ? -13.547 -31.562 -34.125 1 74.56 418 ALA B O 1
ATOM 6158 N N . PRO B 1 419 ? -12.797 -33.5 -35.219 1 69.31 419 PRO B N 1
ATOM 6159 C CA . PRO B 1 419 ? -14.148 -34.062 -35.344 1 69.31 419 PRO B CA 1
ATOM 6160 C C . PRO B 1 419 ? -14.781 -34.375 -33.969 1 69.31 419 PRO B C 1
ATOM 6162 O O . PRO B 1 419 ? -14.062 -34.562 -33 1 69.31 419 PRO B O 1
#

Secondary structure (DSSP, 8-state):
-GGGSTTHHHHHHTTBSSSSEETTTEE-EE-BTTT-PPPBHHHHHHHHHHHT----TT-SSHHHHHHHHHHHHHHHHHHHHHT-SSSEEEEES-HHHHHHHHHHHHHHHSPSS-EEEEETTS-HHHHHHHHHHHHHHT--EEEEPPBTTTTB--HHHHGGG--TTEEEEEEESB-TTT-BB--HHHHHHHHHHH-TT-EEEEE-TTTTTTS---TTTTT-SEEEE-GGGTTS-SS-EEEEE-HHHHTS--S--TTS-TT----SS--HHHHHHHHHHHHHHHHHHTTT-----HHHHHHHHHHHHHHHHHHHHHHHHHEETTEEPGGGSTTEEEET-S--TTB-SEEEEEETTB-HHHHHHHHHHTTEE-EEEESSTTTHHHHHHHT-SEEEEEE--TT--HHHHHHHHHHHHHHHT--/-GGGSTTHHHHHHTTBSSSSEETTTEE-EE-BTTT-PPPBHHHHHHHHHHHT----TT-SSHHHHHHHHHHHHHHHHHHHHHT-SSSEEEEES-HHHHHHHHHHHHHHHSPSS-EEEEETTS-HHHHHHHHHHHHHHT--EEEEPPBTTTTB--HHHHGGG--TTEEEEEEESB-TTT-BB--HHHHHHHHHHH-TT-EEEEE-TTTTTTS---TTTTT-SEEEE-GGGTTS-SS-EEEEE-HHHHTS--S--TTS-TT----SS--HHHHHHHHHHHHHHHHHHTTT-----HHHHHHHHHHHHHHHHHHHHHHHHHEETTEEPGGGSTTEEEET-S--TTB-SEEEEEETTB-HHHHHHHHHHTTEE-EEEESSTTTHHHHHHHT-SEEEEEE--TT--HHHHHHHHHHHHHHHT--

Foldseek 3Di:
DQVVDPPSLVVLLVQFPQCQADPVQGGFHEFALLVFHTAGPVQVVLLVVLVPDPDFAPDDDPSNVVLVVLLVLLQVLLCLLQVPPDFGKDKFFFLLVQLLQLLLLQLVQWDAEFAEEEALLDFLSNVVSQVVSCVVRVHHYDHQYADFQQSGRALVSCQVVQAQRAREYEYEQARSAAQFGYPLQVNLVSNCVHHVNHAYAYECASVSQQAGHHCVSNVHQKYKYGVRSLNHDHGMIMMTGHPVSQQTDGDDDPPDDSSDSDDDTDRSSVSNSSSVSLVSQQVQLVVQDVDPDSSNSNRSSRVLFNVLLLVLLCCQQAHDDPFGHQVPQPQKDWTSHSDSVRRRFKIKIDGRVDDQVRLQVLCVVLRYHWDKAACDSRCVSNQVVVVHGIIIMGGDTSSDDSVSSVSVSVSVCVVSVPD/DQVPDPCSLVVLLVQFPQCQADPVQGGFHEFALLVFHTAGPVQVVLLVVLVPQPDFAPDDDPSNVVLVVLLVLLQVLLCLLQVPPDFGKDKFFFLLVQLLQLLLLQLVQWDAEFAEEEALLDFLSNVVSQVVSCVVRVHHYDHQYADFQQSGRALVSCQVVQAQRAREYEYEQARSAQQFGYPLQVNLVSNCVHHVNHAYAYECASVSQQAGHHCVSNVHQKYKYGVRSLNHDHGMIMMTGHPVSQQTDGDDDPPDDSSDSDDDTDRSSVSNSVSVSLVSQQVQLVVQDVDPDSSNSNRSSRVLFNVLLLVLLCCQQAHDDPFGHQVPQPQKDWTSHSDSVRRGFKIKIDGRPDDQVRLQVLCVVLRYHWDKAACDSRCVSNQVVVVHGIIIMGGDTSSDDSVSSVSVSVSVCVVSVPD

Organism: NCBI:txid2984134